Protein AF-A0A537LJE5-F1 (afdb_monomer)

Structure (mmCIF, N/CA/C/O backbone):
data_AF-A0A537LJE5-F1
#
_entry.id   AF-A0A537LJE5-F1
#
loop_
_atom_site.group_PDB
_atom_site.id
_atom_site.type_symbol
_atom_site.label_atom_id
_atom_site.label_alt_id
_atom_site.label_comp_id
_atom_site.label_asym_id
_atom_site.label_entity_id
_atom_site.label_seq_id
_atom_site.pdbx_PDB_ins_code
_atom_site.Cartn_x
_atom_site.Cartn_y
_atom_site.Cartn_z
_atom_site.occupancy
_atom_site.B_iso_or_equiv
_atom_site.auth_seq_id
_atom_site.auth_comp_id
_atom_site.auth_asym_id
_atom_site.auth_atom_id
_atom_site.pdbx_PDB_model_num
ATOM 1 N N . HIS A 1 1 ? 6.932 9.781 -23.782 1.00 48.81 1 HIS A N 1
ATOM 2 C CA . HIS A 1 1 ? 6.571 8.738 -22.807 1.00 48.81 1 HIS A CA 1
ATOM 3 C C . HIS A 1 1 ? 5.570 7.840 -23.489 1.00 48.81 1 HIS A C 1
ATOM 5 O O . HIS A 1 1 ? 4.468 8.296 -23.760 1.00 48.81 1 HIS A O 1
ATOM 11 N N . ASP A 1 2 ? 5.976 6.615 -23.808 1.00 57.94 2 ASP A N 1
ATOM 12 C CA . ASP A 1 2 ? 5.197 5.711 -24.666 1.00 57.94 2 ASP A CA 1
ATOM 13 C C . ASP A 1 2 ? 4.265 4.787 -23.854 1.00 57.94 2 ASP A C 1
ATOM 15 O O . ASP A 1 2 ? 3.631 3.896 -24.404 1.00 57.94 2 ASP A O 1
ATOM 19 N N . GLY A 1 3 ? 4.139 5.025 -22.542 1.00 64.94 3 GLY A N 1
ATOM 20 C CA . GLY A 1 3 ? 3.382 4.171 -21.627 1.00 64.94 3 GLY A CA 1
ATOM 21 C C . GLY A 1 3 ? 4.227 3.029 -21.058 1.00 64.94 3 GLY A C 1
ATOM 22 O O . GLY A 1 3 ? 5.450 3.135 -20.985 1.00 64.94 3 GLY A O 1
ATOM 23 N N . TYR A 1 4 ? 3.556 1.976 -20.591 1.00 68.00 4 TYR A N 1
ATOM 24 C CA . TYR A 1 4 ? 4.187 0.758 -20.078 1.00 68.00 4 TYR A CA 1
ATOM 25 C C . TYR A 1 4 ? 4.588 -0.177 -21.231 1.00 68.00 4 TYR A C 1
ATOM 27 O O . TYR A 1 4 ? 3.837 -0.316 -22.195 1.00 68.00 4 TYR A O 1
ATOM 35 N N . GLY A 1 5 ? 5.733 -0.853 -21.092 1.00 79.00 5 GLY A N 1
ATOM 36 C CA . GLY A 1 5 ? 6.242 -1.831 -22.056 1.00 79.00 5 GLY A CA 1
ATOM 37 C C . GLY A 1 5 ? 7.301 -1.286 -23.022 1.00 79.00 5 GLY A C 1
ATOM 38 O O . GLY A 1 5 ? 7.674 -0.113 -22.991 1.00 79.00 5 GLY A O 1
ATOM 39 N N . LEU A 1 6 ? 7.808 -2.170 -23.886 1.00 84.62 6 LEU A N 1
ATOM 40 C CA . LEU A 1 6 ? 8.765 -1.820 -24.937 1.00 84.62 6 LEU A CA 1
ATOM 41 C C . LEU A 1 6 ? 8.017 -1.199 -26.126 1.00 84.62 6 LEU A C 1
ATOM 43 O O . LEU A 1 6 ? 7.143 -1.843 -26.693 1.00 84.62 6 LEU A O 1
ATOM 47 N N . GLY A 1 7 ? 8.357 0.031 -26.515 1.00 86.69 7 GLY A N 1
ATOM 48 C CA . GLY A 1 7 ? 7.723 0.730 -27.641 1.00 86.69 7 GLY A CA 1
ATOM 49 C C . GLY A 1 7 ? 8.576 0.732 -28.914 1.00 86.69 7 GLY A C 1
ATOM 50 O O . GLY A 1 7 ? 9.789 0.938 -28.846 1.00 86.69 7 GLY A O 1
ATOM 51 N N . SER A 1 8 ? 7.946 0.587 -30.087 1.00 87.75 8 SER A N 1
ATOM 52 C CA . SER A 1 8 ? 8.630 0.601 -31.396 1.00 87.75 8 SER A CA 1
ATOM 53 C C . SER A 1 8 ? 9.444 1.886 -31.621 1.00 87.75 8 SER A C 1
ATOM 55 O O . SER A 1 8 ? 10.561 1.832 -32.128 1.00 87.75 8 SER A O 1
ATOM 57 N N . ARG A 1 9 ? 8.950 3.043 -31.158 1.00 90.06 9 ARG A N 1
ATOM 58 C CA . ARG A 1 9 ? 9.665 4.328 -31.256 1.00 90.06 9 ARG A CA 1
ATOM 59 C C . ARG A 1 9 ? 10.963 4.353 -30.440 1.00 90.06 9 ARG A C 1
ATOM 61 O O . ARG A 1 9 ? 11.972 4.903 -30.888 1.00 90.06 9 ARG A O 1
ATOM 68 N N . ALA A 1 10 ? 10.950 3.765 -29.244 1.00 89.12 10 ALA A N 1
ATOM 69 C CA . ALA A 1 10 ? 12.147 3.647 -28.413 1.00 89.12 10 ALA A CA 1
ATOM 70 C C . ALA A 1 10 ? 13.188 2.746 -29.093 1.00 89.12 10 ALA A C 1
ATOM 72 O O . ALA A 1 10 ? 14.355 3.117 -29.189 1.00 89.12 10 ALA A O 1
ATOM 73 N N . VAL A 1 11 ? 12.741 1.620 -29.658 1.00 93.56 11 VAL A N 1
ATOM 74 C CA . VAL A 1 11 ? 13.582 0.700 -30.437 1.00 93.56 11 VAL A CA 1
ATOM 75 C C . VAL A 1 11 ? 14.236 1.397 -31.633 1.00 93.56 11 VAL A C 1
ATOM 77 O O . VAL A 1 11 ? 15.442 1.273 -31.834 1.00 93.56 11 VAL A O 1
ATOM 80 N N . GLU A 1 12 ? 13.480 2.183 -32.400 1.00 94.12 12 GLU A N 1
ATOM 81 C CA . GLU A 1 12 ? 14.028 2.961 -33.519 1.00 94.12 12 GLU A CA 1
ATOM 82 C C . GLU A 1 12 ? 15.068 3.980 -33.064 1.00 94.12 12 GLU A C 1
ATOM 84 O O . GLU A 1 12 ? 16.102 4.148 -33.711 1.00 94.12 12 GLU A O 1
ATOM 89 N N . THR A 1 13 ? 14.828 4.612 -31.914 1.00 93.88 13 THR A N 1
ATOM 90 C CA . THR A 1 13 ? 15.791 5.531 -31.306 1.00 93.88 13 THR A CA 1
ATOM 91 C C . THR A 1 13 ? 17.079 4.793 -30.947 1.00 93.88 13 THR A C 1
ATOM 93 O O . THR A 1 13 ? 18.154 5.270 -31.294 1.00 93.88 13 THR A O 1
ATOM 96 N N . PHE A 1 14 ? 17.012 3.615 -30.320 1.00 93.88 14 PHE A N 1
ATOM 97 C CA . PHE A 1 14 ? 18.205 2.813 -30.017 1.00 93.88 14 PHE A CA 1
ATOM 98 C C . PHE A 1 14 ? 18.957 2.392 -31.286 1.00 93.88 14 PHE A C 1
ATOM 100 O O . PHE A 1 14 ? 20.186 2.429 -31.315 1.00 93.88 14 PHE A O 1
ATOM 107 N N . GLY A 1 15 ? 18.230 2.074 -32.361 1.00 93.81 15 GLY A N 1
ATOM 108 C CA . GLY A 1 15 ? 18.816 1.710 -33.653 1.00 93.81 15 GLY A CA 1
ATOM 109 C C . GLY A 1 15 ? 19.540 2.873 -34.306 1.00 93.81 15 GLY A C 1
ATOM 110 O O . GLY A 1 15 ? 20.658 2.710 -34.786 1.00 93.81 15 GLY A O 1
ATOM 111 N N . ALA A 1 16 ? 18.961 4.072 -34.234 1.00 94.94 16 ALA A N 1
ATOM 112 C CA . ALA A 1 16 ? 19.608 5.294 -34.700 1.00 94.94 16 ALA A CA 1
ATOM 113 C C . ALA A 1 16 ? 20.907 5.612 -33.934 1.00 94.94 16 ALA A C 1
ATOM 115 O O . ALA A 1 16 ? 21.808 6.228 -34.497 1.00 94.94 16 ALA A O 1
ATOM 116 N N . HIS A 1 17 ? 21.028 5.162 -32.680 1.00 94.94 17 HIS A N 1
ATOM 117 C CA . HIS A 1 17 ? 22.253 5.277 -31.880 1.00 94.94 17 HIS A CA 1
ATOM 118 C C . HIS A 1 17 ? 23.228 4.099 -32.075 1.00 94.94 17 HIS A C 1
ATOM 120 O O . HIS A 1 17 ? 24.249 4.038 -31.394 1.00 94.94 17 HIS A O 1
ATOM 126 N N . GLY A 1 18 ? 22.944 3.169 -32.995 1.00 95.12 18 GLY A N 1
ATOM 127 C CA . GLY A 1 18 ? 23.834 2.054 -33.324 1.00 95.12 18 GLY A CA 1
ATOM 128 C C . GLY A 1 18 ? 23.865 0.934 -32.281 1.00 95.12 18 GLY A C 1
ATOM 129 O O . GLY A 1 18 ? 24.867 0.228 -32.180 1.00 95.12 18 GLY A O 1
ATOM 130 N N . ALA A 1 19 ? 22.803 0.764 -31.485 1.00 96.38 19 ALA A N 1
ATOM 131 C CA . ALA A 1 19 ? 22.717 -0.354 -30.550 1.00 96.38 19 ALA A CA 1
ATOM 132 C C . ALA A 1 19 ? 22.756 -1.700 -31.301 1.00 96.38 19 ALA A C 1
ATOM 134 O O . ALA A 1 19 ? 21.989 -1.905 -32.237 1.00 96.38 19 ALA A O 1
ATOM 135 N N . ALA A 1 20 ? 23.631 -2.616 -30.872 1.00 96.94 20 ALA A N 1
ATOM 136 C CA . ALA A 1 20 ? 23.744 -3.972 -31.429 1.00 96.94 20 ALA A CA 1
ATOM 137 C C . ALA A 1 20 ? 23.004 -5.033 -30.593 1.00 96.94 20 ALA A C 1
ATOM 139 O O . ALA A 1 20 ? 22.652 -6.094 -31.099 1.00 96.94 20 ALA A O 1
ATOM 140 N N . LEU A 1 21 ? 22.753 -4.745 -29.313 1.00 96.69 21 LEU A N 1
ATOM 141 C CA . LEU A 1 21 ? 22.074 -5.630 -28.370 1.00 96.69 21 LEU A CA 1
ATOM 142 C C . LEU A 1 21 ? 21.059 -4.823 -27.558 1.00 96.69 21 LEU A C 1
ATOM 144 O O . LEU A 1 21 ? 21.406 -3.803 -26.961 1.00 96.69 21 LEU A O 1
ATOM 148 N N . LEU A 1 22 ? 19.827 -5.316 -27.501 1.00 96.12 22 LEU A N 1
ATOM 149 C CA . LEU A 1 22 ? 18.748 -4.801 -26.671 1.00 96.12 22 LEU A CA 1
ATOM 150 C C . LEU A 1 22 ? 18.429 -5.815 -25.569 1.00 96.12 22 LEU A C 1
ATOM 152 O O . LEU A 1 22 ? 18.010 -6.935 -25.856 1.00 96.12 22 LEU A O 1
ATOM 156 N N . ILE A 1 23 ? 18.587 -5.407 -24.309 1.00 95.75 23 ILE A N 1
ATOM 157 C CA . ILE A 1 23 ? 18.132 -6.180 -23.149 1.00 95.75 23 ILE A CA 1
ATOM 158 C C . ILE A 1 23 ? 16.904 -5.477 -22.573 1.00 95.75 23 ILE A C 1
ATOM 160 O O . ILE A 1 23 ? 17.017 -4.382 -22.024 1.00 95.75 23 ILE A O 1
ATOM 164 N N . ALA A 1 24 ? 15.736 -6.097 -22.712 1.00 94.25 24 ALA A N 1
ATOM 165 C CA . ALA A 1 24 ? 14.505 -5.649 -22.075 1.00 94.25 24 ALA A CA 1
ATOM 166 C C . ALA A 1 24 ? 14.355 -6.357 -20.723 1.00 94.25 24 ALA A C 1
ATOM 168 O O . ALA A 1 24 ? 14.452 -7.581 -20.654 1.00 94.25 24 ALA A O 1
ATOM 169 N N . ALA A 1 25 ? 14.146 -5.592 -19.654 1.00 93.56 25 ALA A N 1
ATOM 170 C CA . ALA A 1 25 ? 13.916 -6.111 -18.311 1.00 93.56 25 ALA A CA 1
ATOM 171 C C . ALA A 1 25 ? 12.562 -5.620 -17.797 1.00 93.56 25 ALA A C 1
ATOM 173 O O . ALA A 1 25 ? 12.203 -4.467 -18.040 1.00 93.56 25 ALA A O 1
ATOM 174 N N . ASP A 1 26 ? 11.828 -6.499 -17.114 1.00 92.00 26 ASP A N 1
ATOM 175 C CA . ASP A 1 26 ? 10.480 -6.236 -16.579 1.00 92.00 26 ASP A CA 1
ATOM 176 C C . ASP A 1 26 ? 9.433 -5.853 -17.642 1.00 92.00 26 ASP A C 1
ATOM 178 O O . ASP A 1 26 ? 8.378 -5.278 -17.371 1.00 92.00 26 ASP A O 1
ATOM 182 N N . CYS A 1 27 ? 9.769 -6.126 -18.899 1.00 89.44 27 CYS A N 1
ATOM 183 C CA . CYS A 1 27 ? 8.933 -5.888 -20.053 1.00 89.44 27 CYS A CA 1
ATOM 184 C C . CYS A 1 27 ? 9.441 -6.704 -21.242 1.00 89.44 27 CYS A C 1
ATOM 186 O O . CYS A 1 27 ? 10.583 -7.169 -21.277 1.00 89.44 27 CYS A O 1
ATOM 188 N N . GLY A 1 28 ? 8.601 -6.795 -22.268 1.00 88.81 28 GLY A N 1
ATOM 189 C CA . GLY A 1 28 ? 8.977 -7.337 -23.565 1.00 88.81 28 GLY A CA 1
ATOM 190 C C . GLY A 1 28 ? 8.336 -8.678 -23.890 1.00 88.81 28 GLY A C 1
ATOM 191 O O . GLY A 1 28 ? 8.217 -8.973 -25.076 1.00 88.81 28 GLY A O 1
ATOM 192 N N . ILE A 1 29 ? 7.844 -9.454 -22.912 1.00 88.31 29 ILE A N 1
ATOM 193 C CA . ILE A 1 29 ? 7.277 -10.791 -23.187 1.00 88.31 29 ILE A CA 1
ATOM 194 C C . ILE A 1 29 ? 6.046 -10.755 -24.106 1.00 88.31 29 ILE A C 1
ATOM 196 O O . ILE A 1 29 ? 5.765 -11.721 -24.810 1.00 88.31 29 ILE A O 1
ATOM 200 N N . THR A 1 30 ? 5.346 -9.621 -24.150 1.00 86.62 30 THR A N 1
ATOM 201 C CA . THR A 1 30 ? 4.199 -9.355 -25.034 1.00 86.62 30 THR A CA 1
ATOM 202 C C . THR A 1 30 ? 4.542 -8.460 -26.234 1.00 86.62 30 THR A C 1
ATOM 204 O O . THR A 1 30 ? 3.685 -8.192 -27.072 1.00 86.62 30 THR A O 1
ATOM 207 N N . ALA A 1 31 ? 5.786 -7.987 -26.359 1.00 89.44 31 ALA A N 1
ATOM 208 C CA . ALA A 1 31 ? 6.176 -6.934 -27.298 1.00 89.44 31 ALA A CA 1
ATOM 209 C C . ALA A 1 31 ? 6.591 -7.476 -28.680 1.00 89.44 31 ALA A C 1
ATOM 211 O O . ALA A 1 31 ? 7.705 -7.229 -29.142 1.00 89.44 31 ALA A O 1
ATOM 212 N N . GLN A 1 32 ? 5.704 -8.211 -29.359 1.00 91.12 32 GLN A N 1
ATOM 213 C CA . GLN A 1 32 ? 6.014 -8.846 -30.651 1.00 91.12 32 GLN A CA 1
ATOM 214 C C . GLN A 1 32 ? 6.505 -7.847 -31.715 1.00 91.12 32 GLN A C 1
ATOM 216 O O . GLN A 1 32 ? 7.580 -8.033 -32.287 1.00 91.12 32 GLN A O 1
ATOM 221 N N . GLU A 1 33 ? 5.744 -6.777 -31.962 1.00 92.00 33 GLU A N 1
ATOM 222 C CA . GLU A 1 33 ? 6.069 -5.775 -32.987 1.00 92.00 33 GLU A CA 1
ATOM 223 C C . GLU A 1 33 ? 7.370 -5.002 -32.665 1.00 92.00 33 GLU A C 1
ATOM 225 O O . GLU A 1 33 ? 8.266 -4.989 -33.517 1.00 92.00 33 GLU A O 1
ATOM 230 N N . PRO A 1 34 ? 7.566 -4.441 -31.453 1.00 93.94 34 PRO A N 1
ATOM 231 C CA . PRO A 1 34 ? 8.829 -3.798 -31.082 1.00 93.94 34 PRO A CA 1
ATOM 232 C C . PRO A 1 34 ? 10.054 -4.714 -31.215 1.00 93.94 34 PRO A C 1
ATOM 234 O O . PRO A 1 34 ? 11.100 -4.282 -31.699 1.00 93.94 34 PRO A O 1
ATOM 237 N N . VAL A 1 35 ? 9.937 -5.989 -30.829 1.00 95.44 35 VAL A N 1
ATOM 238 C CA . VAL A 1 35 ? 11.026 -6.973 -30.952 1.00 95.44 35 VAL A CA 1
ATOM 239 C C . VAL A 1 35 ? 11.332 -7.274 -32.420 1.00 95.44 35 VAL A C 1
ATOM 241 O O . VAL A 1 35 ? 12.499 -7.293 -32.813 1.00 95.44 35 VAL A O 1
ATOM 244 N N . ALA A 1 36 ? 10.307 -7.460 -33.256 1.00 95.06 36 ALA A N 1
ATOM 245 C CA . ALA A 1 36 ? 10.489 -7.639 -34.695 1.00 95.06 36 ALA A CA 1
ATOM 246 C C . ALA A 1 36 ? 11.183 -6.422 -35.330 1.00 95.06 36 ALA A C 1
ATOM 248 O O . ALA A 1 36 ? 12.098 -6.582 -36.143 1.00 95.06 36 ALA A O 1
ATOM 249 N N . ARG A 1 37 ? 10.812 -5.207 -34.905 1.00 95.69 37 ARG A N 1
ATOM 250 C CA . ARG A 1 37 ? 11.452 -3.968 -35.353 1.00 95.69 37 ARG A CA 1
ATOM 251 C C . ARG A 1 37 ? 12.924 -3.902 -34.951 1.00 95.69 37 ARG A C 1
ATOM 253 O O . ARG A 1 37 ? 13.748 -3.559 -35.794 1.00 95.69 37 ARG A O 1
ATOM 260 N N . ALA A 1 38 ? 13.264 -4.270 -33.716 1.00 96.12 38 ALA A N 1
ATOM 261 C CA . ALA A 1 38 ? 14.647 -4.288 -33.233 1.00 96.12 38 ALA A CA 1
ATOM 262 C C . ALA A 1 38 ? 15.522 -5.220 -34.084 1.00 96.12 38 ALA A C 1
ATOM 264 O O . ALA A 1 38 ? 16.589 -4.827 -34.554 1.00 96.12 38 ALA A O 1
ATOM 265 N N . ARG A 1 39 ? 15.020 -6.424 -34.379 1.00 95.00 39 ARG A N 1
ATOM 266 C CA . ARG A 1 39 ? 15.715 -7.387 -35.245 1.00 95.00 39 ARG A CA 1
ATOM 267 C C . ARG A 1 39 ? 15.878 -6.888 -36.674 1.00 95.00 39 ARG A C 1
ATOM 269 O O . ARG A 1 39 ? 16.937 -7.073 -37.263 1.00 95.00 39 ARG A O 1
ATOM 276 N N . ALA A 1 40 ? 14.856 -6.236 -37.229 1.00 95.38 40 ALA A N 1
ATOM 277 C CA . ALA A 1 40 ? 14.936 -5.631 -38.558 1.00 95.38 40 ALA A CA 1
ATOM 278 C C . ALA A 1 40 ? 15.983 -4.504 -38.630 1.00 95.38 40 ALA A C 1
ATOM 280 O O . ALA A 1 40 ? 16.532 -4.246 -39.698 1.00 95.38 40 ALA A O 1
ATOM 281 N N . LEU A 1 41 ? 16.278 -3.855 -37.499 1.00 96.19 41 LEU A N 1
ATOM 282 C CA . LEU A 1 41 ? 17.353 -2.870 -37.354 1.00 96.19 41 LEU A CA 1
ATOM 283 C C . LEU A 1 41 ? 18.725 -3.506 -37.056 1.00 96.19 41 LEU A C 1
ATOM 285 O O . LEU A 1 41 ? 19.690 -2.779 -36.844 1.00 96.19 41 LEU A O 1
ATOM 289 N N . GLY A 1 42 ? 18.829 -4.839 -37.059 1.00 95.69 42 GLY A N 1
ATOM 290 C CA . GLY A 1 42 ? 20.081 -5.566 -36.844 1.00 95.69 42 GLY A CA 1
ATOM 291 C C . GLY A 1 42 ? 20.455 -5.792 -35.378 1.00 95.69 42 GLY A C 1
ATOM 292 O O . GLY A 1 42 ? 21.603 -6.133 -35.110 1.00 95.69 42 GLY A O 1
ATOM 293 N N . MET A 1 43 ? 19.523 -5.611 -34.437 1.00 97.38 43 MET A N 1
ATOM 294 C CA . MET A 1 43 ? 19.775 -5.856 -33.013 1.00 97.38 43 MET A CA 1
ATOM 295 C C . MET A 1 43 ? 19.515 -7.308 -32.622 1.00 97.38 43 MET A C 1
ATOM 297 O O . MET A 1 43 ? 18.476 -7.879 -32.972 1.00 97.38 43 MET A O 1
ATOM 301 N N . ASP A 1 44 ? 20.384 -7.846 -31.772 1.00 97.12 44 ASP A N 1
ATOM 302 C CA . ASP A 1 44 ? 20.041 -8.988 -30.931 1.00 97.12 44 ASP A CA 1
ATOM 303 C C . ASP A 1 44 ? 19.120 -8.542 -29.792 1.00 97.12 44 ASP A C 1
ATOM 305 O O . ASP A 1 44 ? 19.270 -7.448 -29.245 1.00 97.12 44 ASP A O 1
ATOM 309 N N . VAL A 1 45 ? 18.155 -9.386 -29.419 1.00 96.88 45 VAL A N 1
ATOM 310 C CA . VAL A 1 45 ? 17.167 -9.058 -28.382 1.00 96.88 45 VAL A CA 1
ATOM 311 C C . VAL A 1 45 ? 17.142 -10.138 -27.308 1.00 96.88 45 VAL A C 1
ATOM 313 O O . VAL A 1 45 ? 16.909 -11.314 -27.604 1.00 96.88 45 VAL A O 1
ATOM 316 N N . VAL A 1 46 ? 17.343 -9.714 -26.060 1.00 96.06 46 VAL A N 1
ATOM 317 C CA . VAL A 1 46 ? 17.215 -10.528 -24.846 1.00 96.06 46 VAL A CA 1
ATOM 318 C C . VAL A 1 46 ? 16.098 -9.953 -23.980 1.00 96.06 46 VAL A C 1
ATOM 320 O O . VAL A 1 46 ? 16.034 -8.745 -23.767 1.00 96.06 46 VAL A O 1
ATOM 323 N N . ILE A 1 47 ? 15.225 -10.815 -23.467 1.00 94.94 47 ILE A N 1
ATOM 324 C CA . ILE A 1 47 ? 14.083 -10.442 -22.628 1.00 94.94 47 ILE A CA 1
ATOM 325 C C . ILE A 1 47 ? 14.219 -11.134 -21.271 1.00 94.94 47 ILE A C 1
ATOM 327 O O . ILE A 1 47 ? 14.322 -12.360 -21.206 1.00 94.94 47 ILE A O 1
ATOM 331 N N . LEU A 1 48 ? 14.215 -10.338 -20.201 1.00 94.50 48 LEU A N 1
ATOM 332 C CA . LEU A 1 48 ? 14.184 -10.756 -18.801 1.00 94.50 48 LEU A CA 1
ATOM 333 C C . LEU A 1 48 ? 12.839 -10.327 -18.207 1.00 94.50 48 LEU A C 1
ATOM 335 O O . LEU A 1 48 ? 12.699 -9.212 -17.702 1.00 94.50 48 LEU A O 1
ATOM 339 N N . ASP A 1 49 ? 11.838 -11.192 -18.310 1.00 91.19 49 ASP A N 1
ATOM 340 C CA . ASP A 1 49 ? 10.466 -10.843 -17.960 1.00 91.19 49 ASP A CA 1
ATOM 341 C C . ASP A 1 49 ? 9.773 -12.007 -17.237 1.00 91.19 49 ASP A C 1
ATOM 343 O O . ASP A 1 49 ? 9.958 -13.174 -17.579 1.00 91.19 49 ASP A O 1
ATOM 347 N N . HIS A 1 50 ? 8.998 -11.673 -16.210 1.00 88.94 50 HIS A N 1
ATOM 348 C CA . HIS A 1 50 ? 8.314 -12.610 -15.318 1.00 88.94 50 HIS A CA 1
ATOM 349 C C . HIS A 1 50 ? 6.784 -12.532 -15.429 1.00 88.94 50 HIS A C 1
ATOM 351 O O . HIS A 1 50 ? 6.070 -13.241 -14.706 1.00 88.94 50 HIS A O 1
ATOM 357 N N . HIS A 1 51 ? 6.268 -11.684 -16.322 1.00 86.00 51 HIS A N 1
ATOM 358 C CA . HIS A 1 51 ? 4.847 -11.614 -16.640 1.00 86.00 51 HIS A CA 1
ATOM 359 C C . HIS A 1 51 ? 4.370 -12.879 -17.369 1.00 86.00 51 HIS A C 1
ATOM 361 O O . HIS A 1 51 ? 5.157 -13.707 -17.831 1.00 86.00 51 HIS A O 1
ATOM 367 N N . GLN A 1 52 ? 3.050 -13.049 -17.461 1.00 81.06 52 GLN A N 1
ATOM 368 C CA . GLN A 1 52 ? 2.471 -14.175 -18.188 1.00 81.06 52 GLN A CA 1
ATOM 369 C C . GLN A 1 52 ? 2.836 -14.086 -19.676 1.00 81.06 52 GLN A C 1
ATOM 371 O O . GLN A 1 52 ? 2.486 -13.114 -20.348 1.00 81.06 52 GLN A O 1
ATOM 376 N N . ALA A 1 53 ? 3.516 -15.110 -20.190 1.00 80.81 53 ALA A N 1
ATOM 377 C CA . ALA A 1 53 ? 3.849 -15.183 -21.604 1.00 80.81 53 ALA A CA 1
ATOM 378 C C . ALA A 1 53 ? 2.597 -15.502 -22.447 1.00 80.81 53 ALA A C 1
ATOM 380 O O . ALA A 1 53 ? 1.824 -16.385 -22.057 1.00 80.81 53 ALA A O 1
ATOM 381 N N . PRO A 1 54 ? 2.396 -14.827 -23.596 1.00 80.31 54 PRO A N 1
ATOM 382 C CA . PRO A 1 54 ? 1.411 -15.250 -24.589 1.00 80.31 54 PRO A CA 1
ATOM 383 C C . PRO A 1 54 ? 1.820 -16.590 -25.225 1.00 80.31 54 PRO A C 1
ATOM 385 O O . PRO A 1 54 ? 2.986 -16.989 -25.143 1.00 80.31 54 PRO A O 1
ATOM 388 N N . GLU A 1 55 ? 0.869 -17.266 -25.880 1.00 80.56 55 GLU A N 1
ATOM 389 C CA . GLU A 1 55 ? 1.153 -18.474 -26.676 1.00 80.56 55 GLU A CA 1
ATOM 390 C C . GLU A 1 55 ? 2.204 -18.169 -27.754 1.00 80.56 55 GLU A C 1
ATOM 392 O O . GLU A 1 55 ? 3.258 -18.806 -27.808 1.00 80.56 55 GLU A O 1
ATOM 397 N N . ASP A 1 56 ? 1.968 -17.106 -28.527 1.00 85.81 56 ASP A N 1
ATOM 398 C CA . ASP A 1 56 ? 2.904 -16.603 -29.527 1.00 85.81 56 ASP A CA 1
ATOM 399 C C . ASP A 1 56 ? 3.910 -15.636 -28.897 1.00 85.81 56 ASP A C 1
ATOM 401 O O . ASP A 1 56 ? 3.637 -14.452 -28.665 1.00 85.81 56 ASP A O 1
ATOM 405 N N . ARG A 1 57 ? 5.111 -16.141 -28.618 1.00 87.44 57 ARG A N 1
ATOM 406 C CA . ARG A 1 57 ? 6.189 -15.359 -28.000 1.00 87.44 57 ARG A CA 1
ATOM 407 C C . ARG A 1 57 ? 6.967 -14.537 -29.038 1.00 87.44 57 ARG A C 1
ATOM 409 O O . ARG A 1 57 ? 7.164 -14.998 -30.163 1.00 87.44 57 ARG A O 1
ATOM 416 N N . PRO A 1 58 ? 7.484 -13.348 -28.672 1.00 90.88 58 PRO A N 1
ATOM 417 C CA . PRO A 1 58 ? 8.373 -12.581 -29.538 1.00 90.88 58 PRO A CA 1
ATOM 418 C C . PRO A 1 58 ? 9.619 -13.380 -29.934 1.00 90.88 58 PRO A C 1
ATOM 420 O O . PRO A 1 58 ? 10.146 -14.163 -29.144 1.00 90.88 58 PRO A O 1
ATOM 423 N N . ALA A 1 59 ? 10.136 -13.131 -31.138 1.00 91.62 59 ALA A N 1
ATOM 424 C CA . ALA A 1 59 ? 11.326 -13.795 -31.672 1.00 91.62 59 ALA A CA 1
ATOM 425 C C . ALA A 1 59 ? 12.631 -13.305 -31.004 1.00 91.62 59 ALA A C 1
ATOM 427 O O . ALA A 1 59 ? 13.509 -12.749 -31.659 1.00 91.62 59 ALA A O 1
ATOM 428 N N . ALA A 1 60 ? 12.776 -13.489 -29.696 1.00 93.62 60 ALA A N 1
ATOM 429 C CA . ALA A 1 60 ? 13.918 -13.055 -28.894 1.00 93.62 60 ALA A CA 1
ATOM 430 C C . ALA A 1 60 ? 14.480 -14.205 -28.046 1.00 93.62 60 ALA A C 1
ATOM 432 O O . ALA A 1 60 ? 13.848 -15.249 -27.883 1.00 93.62 60 ALA A O 1
ATOM 433 N N . ILE A 1 61 ? 15.669 -14.001 -27.474 1.00 93.56 61 ILE A N 1
ATOM 434 C CA . ILE A 1 61 ? 16.161 -14.860 -26.395 1.00 93.56 61 ILE A CA 1
ATOM 435 C C . ILE A 1 61 ? 15.394 -14.468 -25.134 1.00 93.56 61 ILE A C 1
ATOM 437 O O . ILE A 1 61 ? 15.549 -13.359 -24.633 1.00 93.56 61 ILE A O 1
ATOM 441 N N . ILE A 1 62 ? 14.559 -15.368 -24.624 1.00 91.19 62 ILE A N 1
ATOM 442 C CA . ILE A 1 62 ? 13.702 -15.092 -23.471 1.00 91.19 62 ILE A CA 1
ATOM 443 C C . ILE A 1 62 ? 14.193 -15.908 -22.278 1.00 91.19 62 ILE A C 1
ATOM 445 O O . ILE A 1 62 ? 14.244 -17.139 -22.333 1.00 91.19 62 ILE A O 1
ATOM 449 N N . VAL A 1 63 ? 14.512 -15.217 -21.188 1.00 90.12 63 VAL A N 1
ATOM 450 C CA . VAL A 1 63 ? 14.650 -15.822 -19.865 1.00 90.12 63 VAL A CA 1
ATOM 451 C C . VAL A 1 63 ? 13.273 -15.748 -19.218 1.00 90.12 63 VAL A C 1
ATOM 453 O O . VAL A 1 63 ? 12.831 -14.668 -18.852 1.00 90.12 63 VAL A O 1
ATOM 456 N N . ASP A 1 64 ? 12.583 -16.883 -19.136 1.00 84.81 64 ASP A N 1
ATOM 457 C CA . ASP A 1 64 ? 11.219 -16.992 -18.607 1.00 84.81 64 ASP A CA 1
ATOM 458 C C . ASP A 1 64 ? 11.239 -17.855 -17.333 1.00 84.81 64 ASP A C 1
ATOM 460 O O . ASP A 1 64 ? 11.519 -19.057 -17.425 1.00 84.81 64 ASP A O 1
ATOM 464 N N . PRO A 1 65 ? 10.961 -17.284 -16.144 1.00 84.12 65 PRO A N 1
ATOM 465 C CA . PRO A 1 65 ? 10.981 -18.029 -14.889 1.00 84.12 65 PRO A CA 1
ATOM 466 C C . PRO A 1 65 ? 9.779 -18.980 -14.742 1.00 84.12 65 PRO A C 1
ATOM 468 O O . PRO A 1 65 ? 9.790 -19.835 -13.858 1.00 84.12 65 PRO A O 1
ATOM 471 N N . ARG A 1 66 ? 8.755 -18.858 -15.602 1.00 80.38 66 ARG A N 1
ATOM 472 C CA . ARG A 1 66 ? 7.518 -19.659 -15.592 1.00 80.38 66 ARG A CA 1
ATOM 473 C C . ARG A 1 66 ? 7.542 -20.833 -16.573 1.00 80.38 66 ARG A C 1
ATOM 475 O O . ARG A 1 66 ? 6.506 -21.451 -16.812 1.00 80.38 66 ARG A O 1
ATOM 482 N N . ARG A 1 67 ? 8.690 -21.127 -17.187 1.00 73.75 67 ARG A N 1
ATOM 483 C CA . ARG A 1 67 ? 8.816 -22.236 -18.139 1.00 73.75 67 ARG A CA 1
ATOM 484 C C . ARG A 1 67 ? 8.513 -23.575 -17.454 1.00 73.75 67 ARG A C 1
ATOM 486 O O . ARG A 1 67 ? 9.030 -23.847 -16.378 1.00 73.75 67 ARG A O 1
ATOM 493 N N . GLU A 1 68 ? 7.712 -24.420 -18.107 1.00 62.41 68 GLU A N 1
ATOM 494 C CA . GLU A 1 68 ? 7.321 -25.739 -17.591 1.00 62.41 68 GLU A CA 1
ATOM 495 C C . GLU A 1 68 ? 8.521 -26.549 -17.067 1.00 62.41 68 GLU A C 1
ATOM 497 O O . GLU A 1 68 ? 9.572 -26.623 -17.711 1.00 62.41 68 GLU A O 1
ATOM 502 N N . GLY A 1 69 ? 8.347 -27.164 -15.893 1.00 64.62 69 GLY A N 1
ATOM 503 C CA . GLY A 1 69 ? 9.381 -27.940 -15.202 1.00 64.62 69 GLY A CA 1
ATOM 504 C C . GLY A 1 69 ? 10.146 -27.180 -14.113 1.00 64.62 69 GLY A C 1
ATOM 505 O O . GLY A 1 69 ? 10.944 -27.797 -13.408 1.00 64.62 69 GLY A O 1
ATOM 506 N N . THR A 1 70 ? 9.901 -25.878 -13.922 1.00 65.56 70 THR A N 1
ATOM 507 C CA . THR A 1 70 ? 10.395 -25.139 -12.750 1.00 65.56 70 THR A CA 1
ATOM 508 C C . THR A 1 70 ? 9.436 -25.320 -11.568 1.00 65.56 70 THR A C 1
ATOM 510 O O . THR A 1 70 ? 8.248 -25.026 -11.655 1.00 65.56 70 THR A O 1
ATOM 513 N N . ALA A 1 71 ? 9.940 -25.860 -10.454 1.00 62.47 71 ALA A N 1
ATOM 514 C CA . ALA A 1 71 ? 9.142 -26.096 -9.243 1.00 62.47 71 ALA A CA 1
ATOM 515 C C . ALA A 1 71 ? 9.096 -24.884 -8.292 1.00 62.47 71 ALA A C 1
ATOM 517 O O . ALA A 1 71 ? 8.328 -24.896 -7.335 1.00 62.47 71 ALA A O 1
ATOM 518 N N . SER A 1 72 ? 9.935 -23.869 -8.522 1.00 77.75 72 SER A N 1
ATOM 519 C CA . SER A 1 72 ? 10.078 -22.709 -7.642 1.00 77.75 72 SER A CA 1
ATOM 520 C C . SER A 1 72 ? 9.153 -21.560 -8.029 1.00 77.75 72 SER A C 1
ATOM 522 O O . SER A 1 72 ? 8.787 -21.385 -9.194 1.00 77.75 72 SER A O 1
ATOM 524 N N . VAL A 1 73 ? 8.819 -20.726 -7.042 1.00 86.19 73 VAL A N 1
ATOM 525 C CA . VAL A 1 73 ? 8.134 -19.455 -7.302 1.00 86.19 73 VAL A CA 1
ATOM 526 C C . VAL A 1 73 ? 8.963 -18.590 -8.271 1.00 86.19 73 VAL A C 1
ATOM 528 O O . VAL A 1 73 ? 10.160 -18.398 -8.035 1.00 86.19 73 VAL A O 1
ATOM 531 N N . PRO A 1 74 ? 8.348 -18.022 -9.330 1.00 89.62 74 PRO A N 1
ATOM 532 C CA . PRO A 1 74 ? 9.042 -17.150 -10.270 1.00 89.62 74 PRO A CA 1
ATOM 533 C C . PRO A 1 74 ? 9.715 -15.946 -9.598 1.00 89.62 74 PRO A C 1
ATOM 535 O O . PRO A 1 74 ? 9.126 -15.273 -8.747 1.00 89.62 74 PRO A O 1
ATOM 538 N N . LEU A 1 75 ? 10.943 -15.648 -10.022 1.00 92.75 75 LEU A N 1
ATOM 539 C CA . LEU A 1 75 ? 11.657 -14.429 -9.635 1.00 92.75 75 LEU A CA 1
ATOM 540 C C . LEU A 1 75 ? 11.011 -13.196 -10.285 1.00 92.75 75 LEU A C 1
ATOM 542 O O . LEU A 1 75 ? 10.509 -13.289 -11.405 1.00 92.75 75 LEU A O 1
ATOM 546 N N . CYS A 1 76 ? 11.086 -12.033 -9.630 1.00 93.12 76 CYS A N 1
ATOM 547 C CA . CYS A 1 76 ? 10.820 -10.755 -10.304 1.00 93.12 76 CYS A CA 1
ATOM 548 C C . CYS A 1 76 ? 11.952 -10.406 -11.283 1.00 93.12 76 CYS A C 1
ATOM 550 O O . CYS A 1 76 ? 13.054 -10.961 -11.201 1.00 93.12 76 CYS A O 1
ATOM 552 N N . ALA A 1 77 ? 11.735 -9.424 -12.159 1.00 93.94 77 ALA A N 1
ATOM 553 C CA . ALA A 1 77 ? 12.737 -9.011 -13.142 1.00 93.94 77 ALA A CA 1
ATOM 554 C C . ALA A 1 77 ? 14.082 -8.582 -12.520 1.00 93.94 77 ALA A C 1
ATOM 556 O O . ALA A 1 77 ? 15.141 -8.910 -13.056 1.00 93.94 77 ALA A O 1
ATOM 557 N N . ALA A 1 78 ? 14.078 -7.917 -11.359 1.00 95.88 78 ALA A N 1
ATOM 558 C CA . ALA A 1 78 ? 15.312 -7.553 -10.654 1.00 95.88 78 ALA A CA 1
ATOM 559 C C . ALA A 1 78 ? 16.068 -8.790 -10.127 1.00 95.88 78 ALA A C 1
ATOM 561 O O . ALA A 1 78 ? 17.294 -8.870 -10.234 1.00 95.88 78 ALA A O 1
ATOM 562 N N . GLY A 1 79 ? 15.341 -9.787 -9.612 1.00 95.62 79 GLY A N 1
ATOM 563 C CA . GLY A 1 79 ? 15.909 -11.079 -9.227 1.00 95.62 79 GLY A CA 1
ATOM 564 C C . GLY A 1 79 ? 16.457 -11.848 -10.430 1.00 95.62 79 GLY A C 1
ATOM 565 O O . GLY A 1 79 ? 17.562 -12.385 -10.374 1.00 95.62 79 GLY A O 1
ATOM 566 N N . MET A 1 80 ? 15.744 -11.832 -11.556 1.00 94.69 80 MET A N 1
ATOM 567 C CA . MET A 1 80 ? 16.213 -12.422 -12.812 1.00 94.69 80 MET A CA 1
ATOM 568 C C . MET A 1 80 ? 17.473 -11.732 -13.336 1.00 94.69 80 MET A C 1
ATOM 570 O O . MET A 1 80 ? 18.404 -12.417 -13.749 1.00 94.69 80 MET A O 1
ATOM 574 N N . ALA A 1 81 ? 17.543 -10.400 -13.277 1.00 95.06 81 ALA A N 1
ATOM 575 C CA . ALA A 1 81 ? 18.727 -9.638 -13.664 1.00 95.06 81 ALA A CA 1
ATOM 576 C C . ALA A 1 81 ? 19.943 -10.007 -12.801 1.00 95.06 81 ALA A C 1
ATOM 578 O O . ALA A 1 81 ? 21.034 -10.222 -13.330 1.00 95.06 81 ALA A O 1
ATOM 579 N N . PHE A 1 82 ? 19.758 -10.175 -11.487 1.00 95.75 82 PHE A N 1
ATOM 580 C CA . PHE A 1 82 ? 20.811 -10.672 -10.599 1.00 95.75 82 PHE A CA 1
ATOM 581 C C . PHE A 1 82 ? 21.296 -12.071 -11.005 1.00 95.75 82 PHE A C 1
ATOM 583 O O . PHE A 1 82 ? 22.502 -12.307 -11.120 1.00 95.75 82 PHE A O 1
ATOM 590 N N . MET A 1 83 ? 20.369 -12.991 -11.276 1.00 93.62 83 MET A N 1
ATOM 591 C CA . MET A 1 83 ? 20.702 -14.351 -11.712 1.00 93.62 83 MET A CA 1
ATOM 592 C C . MET A 1 83 ? 21.395 -14.366 -13.076 1.00 93.62 83 MET A C 1
ATOM 594 O O . MET A 1 83 ? 22.350 -15.118 -13.267 1.00 93.62 83 MET A O 1
ATOM 598 N N . PHE A 1 84 ? 20.971 -13.496 -13.994 1.00 93.50 84 PHE A N 1
ATOM 599 C CA . PHE A 1 84 ? 21.595 -13.304 -15.299 1.00 93.50 84 PHE A CA 1
ATOM 600 C C . PHE A 1 84 ? 23.043 -12.825 -15.158 1.00 93.50 84 PHE A C 1
ATOM 602 O O . PHE A 1 84 ? 23.945 -13.427 -15.738 1.00 93.50 84 PHE A O 1
ATOM 609 N N . VAL A 1 85 ? 23.297 -11.807 -14.327 1.00 94.50 85 VAL A N 1
ATOM 610 C CA . VAL A 1 85 ? 24.660 -11.332 -14.037 1.00 94.50 85 VAL A CA 1
ATOM 611 C C . VAL A 1 85 ? 25.501 -12.440 -13.405 1.00 94.50 85 VAL A C 1
ATOM 613 O O . VAL A 1 85 ? 26.652 -12.631 -13.797 1.00 94.50 85 VAL A O 1
ATOM 616 N N . ARG A 1 86 ? 24.940 -13.207 -12.465 1.00 93.81 86 ARG A N 1
ATOM 617 C CA . ARG A 1 86 ? 25.638 -14.336 -11.835 1.00 93.81 86 ARG A CA 1
ATOM 618 C C . ARG A 1 86 ? 26.054 -15.390 -12.866 1.00 93.81 86 ARG A C 1
ATOM 620 O O . ARG A 1 86 ? 27.224 -15.762 -12.901 1.00 93.81 86 ARG A O 1
ATOM 627 N N . ALA A 1 87 ? 25.129 -15.811 -13.727 1.00 94.00 87 ALA A N 1
ATOM 628 C CA . ALA A 1 87 ? 25.386 -16.791 -14.782 1.00 94.00 87 ALA A CA 1
ATOM 629 C C . ALA A 1 87 ? 26.394 -16.275 -15.822 1.00 94.00 87 ALA A C 1
ATOM 631 O O . ALA A 1 87 ? 27.280 -17.010 -16.253 1.00 94.00 87 ALA A O 1
ATOM 632 N N . LEU A 1 88 ? 26.305 -14.995 -16.197 1.00 93.94 88 LEU A N 1
ATOM 633 C CA . LEU A 1 88 ? 27.249 -14.367 -17.118 1.00 93.94 88 LEU A CA 1
ATOM 634 C C . LEU A 1 88 ? 28.670 -14.364 -16.543 1.00 93.94 88 LEU A C 1
ATOM 636 O O . LEU A 1 88 ? 29.617 -14.724 -17.239 1.00 93.94 88 LEU A O 1
ATOM 640 N N . ARG A 1 89 ? 28.827 -14.002 -15.266 1.00 94.69 89 ARG A N 1
ATOM 641 C CA . ARG A 1 89 ? 30.132 -14.006 -14.590 1.00 94.69 89 ARG A CA 1
ATOM 642 C C . ARG A 1 89 ? 30.737 -15.401 -14.525 1.00 94.69 89 ARG A C 1
ATOM 644 O O . ARG A 1 89 ? 31.921 -15.546 -14.811 1.00 94.69 89 ARG A O 1
ATOM 651 N N . GLU A 1 90 ? 29.931 -16.410 -14.206 1.00 94.81 90 GLU A N 1
ATOM 652 C CA . GLU A 1 90 ? 30.357 -17.812 -14.219 1.00 94.81 90 GLU A CA 1
ATOM 653 C C . GLU A 1 90 ? 30.818 -18.235 -15.619 1.00 94.81 90 GLU A C 1
ATOM 655 O O . GLU A 1 90 ? 31.917 -18.761 -15.786 1.00 94.81 90 GLU A O 1
ATOM 660 N N . ARG A 1 91 ? 30.029 -17.914 -16.652 1.00 96.19 91 ARG A N 1
ATOM 661 C CA . ARG A 1 91 ? 30.343 -18.247 -18.048 1.00 96.19 91 ARG A CA 1
ATOM 662 C C . ARG A 1 91 ? 31.615 -17.574 -18.561 1.00 96.19 91 ARG A C 1
ATOM 664 O O . ARG A 1 91 ? 32.299 -18.149 -19.409 1.00 96.19 91 ARG A O 1
ATOM 671 N N . LEU A 1 92 ? 31.904 -16.373 -18.064 1.00 96.75 92 LEU A N 1
ATOM 672 C CA . LEU A 1 92 ? 33.108 -15.595 -18.357 1.00 96.75 92 LEU A CA 1
ATOM 673 C C . LEU A 1 92 ? 34.271 -15.898 -17.394 1.00 96.75 92 LEU A C 1
ATOM 675 O O . LEU A 1 92 ? 35.305 -15.241 -17.480 1.00 96.75 92 LEU A O 1
ATOM 679 N N . ALA A 1 93 ? 34.113 -16.870 -16.486 1.00 96.06 93 ALA A N 1
ATOM 680 C CA . ALA A 1 93 ? 35.098 -17.245 -15.469 1.00 96.06 93 ALA A CA 1
ATOM 681 C C . ALA A 1 93 ? 35.596 -16.059 -14.611 1.00 96.06 93 ALA A C 1
ATOM 683 O O . ALA A 1 93 ? 36.758 -16.003 -14.204 1.00 96.06 93 ALA A O 1
ATOM 684 N N . ILE A 1 94 ? 34.715 -15.097 -14.318 1.00 95.94 94 ILE A N 1
ATOM 685 C CA . ILE A 1 94 ? 35.028 -13.939 -13.476 1.00 95.94 94 ILE A CA 1
ATOM 686 C C . ILE A 1 94 ? 35.011 -14.379 -12.008 1.00 95.94 94 ILE A C 1
ATOM 688 O O . ILE A 1 94 ? 33.949 -14.558 -11.415 1.00 95.94 94 ILE A O 1
ATOM 692 N N . SER A 1 95 ? 36.197 -14.509 -11.413 1.00 92.69 95 SER A N 1
ATOM 693 C CA . SER A 1 95 ? 36.391 -14.943 -10.020 1.00 92.69 95 SER A CA 1
ATOM 694 C C . SER A 1 95 ? 36.288 -13.823 -8.980 1.00 92.69 95 SER A C 1
ATOM 696 O O . SER A 1 95 ? 36.243 -14.100 -7.783 1.00 92.69 95 SER A O 1
ATOM 698 N N . ALA A 1 96 ? 36.254 -12.557 -9.411 1.00 92.25 96 ALA A N 1
ATOM 699 C CA . ALA A 1 96 ? 36.102 -11.422 -8.506 1.00 92.25 96 ALA A CA 1
ATOM 700 C C . ALA A 1 96 ? 34.778 -11.514 -7.713 1.00 92.25 96 ALA A C 1
ATOM 702 O O . ALA A 1 96 ? 33.784 -12.019 -8.255 1.00 92.25 96 ALA A O 1
ATOM 703 N N . PRO A 1 97 ? 34.716 -10.979 -6.476 1.00 89.56 97 PRO A N 1
ATOM 704 C CA . PRO A 1 97 ? 33.479 -10.925 -5.700 1.00 89.56 97 PRO A CA 1
ATOM 705 C C . PRO A 1 97 ? 32.332 -10.260 -6.469 1.00 89.56 97 PRO A C 1
ATOM 707 O O . PRO A 1 97 ? 32.556 -9.435 -7.364 1.00 89.56 97 PRO A O 1
ATOM 710 N N . MET A 1 98 ? 31.095 -10.622 -6.120 1.00 90.31 98 MET A N 1
ATOM 711 C CA . MET A 1 98 ? 29.913 -9.938 -6.646 1.00 90.31 98 MET A CA 1
ATOM 712 C C . MET A 1 98 ? 30.011 -8.436 -6.321 1.00 90.31 98 MET A C 1
ATOM 714 O O . MET A 1 98 ? 30.394 -8.111 -5.194 1.00 90.31 98 MET A O 1
ATOM 718 N N . PRO A 1 99 ? 29.694 -7.524 -7.262 1.00 89.75 99 PRO A N 1
ATOM 719 C CA . PRO A 1 99 ? 29.651 -6.099 -6.963 1.00 89.75 99 PRO A CA 1
ATOM 720 C C . PRO A 1 99 ? 28.743 -5.817 -5.764 1.00 89.75 99 PRO A C 1
ATOM 722 O O . PRO A 1 99 ? 27.634 -6.355 -5.683 1.00 89.75 99 PRO A O 1
ATOM 725 N N . ALA A 1 100 ? 29.234 -4.991 -4.840 1.00 88.31 100 ALA A N 1
ATOM 726 C CA . ALA A 1 100 ? 28.502 -4.627 -3.634 1.00 88.31 100 ALA A CA 1
ATOM 727 C C . ALA A 1 100 ? 27.154 -3.981 -3.988 1.00 88.31 100 ALA A C 1
ATOM 729 O O . ALA A 1 100 ? 27.055 -3.221 -4.952 1.00 88.31 100 ALA A O 1
ATOM 730 N N . GLY A 1 101 ? 26.112 -4.296 -3.220 1.00 92.19 101 GLY A N 1
ATOM 731 C CA . GLY A 1 101 ? 24.787 -3.700 -3.385 1.00 92.19 101 GLY A CA 1
ATOM 732 C C . GLY A 1 101 ? 23.937 -4.302 -4.506 1.00 92.19 101 GLY A C 1
ATOM 733 O O . GLY A 1 101 ? 22.739 -4.024 -4.561 1.00 92.19 101 GLY A O 1
ATOM 734 N N . LEU A 1 102 ? 24.480 -5.166 -5.373 1.00 94.25 102 LEU A N 1
ATOM 735 C CA . LEU A 1 102 ? 23.675 -5.806 -6.421 1.00 94.25 102 LEU A CA 1
ATOM 736 C C . LEU A 1 102 ? 22.607 -6.741 -5.824 1.00 94.25 102 LEU A C 1
ATOM 738 O O . LEU A 1 102 ? 21.482 -6.796 -6.320 1.00 94.25 102 LEU A O 1
ATOM 742 N N . VAL A 1 103 ? 22.937 -7.437 -4.729 1.00 96.19 103 VAL A N 1
ATOM 743 C CA . VAL A 1 103 ? 21.982 -8.277 -3.986 1.00 96.19 103 VAL A CA 1
ATOM 744 C C . VAL A 1 103 ? 20.921 -7.399 -3.318 1.00 96.19 103 VAL A C 1
ATOM 746 O O . VAL A 1 103 ? 19.734 -7.723 -3.374 1.00 96.19 103 VAL A O 1
ATOM 749 N N . SER A 1 104 ? 21.319 -6.254 -2.754 1.00 96.31 104 SER A N 1
ATOM 750 C CA . SER A 1 104 ? 20.400 -5.246 -2.217 1.00 96.31 104 SER A CA 1
ATOM 751 C C . SER A 1 104 ? 19.409 -4.753 -3.274 1.00 96.31 104 SER A C 1
ATOM 753 O O . SER A 1 104 ? 18.207 -4.763 -3.025 1.00 96.31 104 SER A O 1
ATOM 755 N N . LEU A 1 105 ? 19.861 -4.375 -4.474 1.00 97.06 105 LEU A N 1
ATOM 756 C CA . LEU A 1 105 ? 18.968 -3.923 -5.552 1.00 97.06 105 LEU A CA 1
ATOM 757 C C . LEU A 1 105 ? 17.988 -5.021 -5.990 1.00 97.06 105 LEU A C 1
ATOM 759 O O . LEU A 1 105 ? 16.805 -4.752 -6.205 1.00 97.06 105 LEU A O 1
ATOM 763 N N . ALA A 1 106 ? 18.457 -6.266 -6.062 1.00 97.19 106 ALA A N 1
ATOM 764 C CA . ALA A 1 106 ? 17.616 -7.403 -6.405 1.00 97.19 106 ALA A CA 1
ATOM 765 C C . ALA A 1 106 ? 16.542 -7.667 -5.331 1.00 97.19 106 ALA A C 1
ATOM 767 O O . ALA A 1 106 ? 15.369 -7.851 -5.660 1.00 97.19 106 ALA A O 1
ATOM 768 N N . ALA A 1 107 ? 16.907 -7.605 -4.046 1.00 97.06 107 ALA A N 1
ATOM 769 C CA . ALA A 1 107 ? 15.965 -7.708 -2.931 1.00 97.06 107 ALA A CA 1
ATOM 770 C C . ALA A 1 107 ? 14.969 -6.539 -2.888 1.00 97.06 107 ALA A C 1
ATOM 772 O O . ALA A 1 107 ? 13.782 -6.755 -2.649 1.00 97.06 107 ALA A O 1
ATOM 773 N N . LEU A 1 108 ? 15.433 -5.314 -3.160 1.00 97.25 108 LEU A N 1
ATOM 774 C CA . LEU A 1 108 ? 14.598 -4.118 -3.252 1.00 97.25 108 LEU A CA 1
ATOM 775 C C . LEU A 1 108 ? 13.506 -4.298 -4.310 1.00 97.25 108 LEU A C 1
ATOM 777 O O . LEU A 1 108 ? 12.335 -4.102 -3.999 1.00 97.25 108 LEU A O 1
ATOM 781 N N . GLY A 1 109 ? 13.881 -4.725 -5.521 1.00 96.25 109 GLY A N 1
ATOM 782 C CA . GLY A 1 109 ? 12.930 -5.019 -6.593 1.00 96.25 109 GLY A CA 1
ATOM 783 C C . GLY A 1 109 ? 11.990 -6.174 -6.244 1.00 96.25 109 GLY A C 1
ATOM 784 O O . GLY A 1 109 ? 10.790 -6.053 -6.436 1.00 96.25 109 GLY A O 1
ATOM 785 N N . THR A 1 110 ? 12.506 -7.256 -5.655 1.00 95.75 110 THR A N 1
ATOM 786 C CA . THR A 1 110 ? 11.703 -8.424 -5.227 1.00 95.75 110 THR A CA 1
ATOM 787 C C . THR A 1 110 ? 10.591 -8.023 -4.260 1.00 95.75 110 THR A C 1
ATOM 789 O O . THR A 1 110 ? 9.433 -8.380 -4.453 1.00 95.75 110 THR A O 1
ATOM 792 N N . VAL A 1 111 ? 10.916 -7.241 -3.230 1.00 95.94 111 VAL A N 1
ATOM 793 C CA . VAL A 1 111 ? 9.916 -6.823 -2.241 1.00 95.94 111 VAL A CA 1
ATOM 794 C C . VAL A 1 111 ? 8.991 -5.734 -2.799 1.00 95.94 111 VAL A C 1
ATOM 796 O O . VAL A 1 111 ? 7.791 -5.767 -2.534 1.00 95.94 111 VAL A O 1
ATOM 799 N N . ALA A 1 112 ? 9.515 -4.781 -3.578 1.00 94.56 112 ALA A N 1
ATOM 800 C CA . ALA A 1 112 ? 8.717 -3.696 -4.157 1.00 94.56 112 ALA A CA 1
ATOM 801 C C . ALA A 1 112 ? 7.710 -4.179 -5.215 1.00 94.56 112 ALA A C 1
ATOM 803 O O . ALA A 1 112 ? 6.665 -3.550 -5.381 1.00 94.56 112 ALA A O 1
ATOM 804 N N . ASP A 1 113 ? 8.017 -5.285 -5.890 1.00 92.62 113 ASP A N 1
ATOM 805 C CA . ASP A 1 113 ? 7.159 -5.926 -6.887 1.00 92.62 113 ASP A CA 1
ATOM 806 C C . ASP A 1 113 ? 6.159 -6.927 -6.275 1.00 92.62 113 ASP A C 1
ATOM 808 O O . ASP A 1 113 ? 5.330 -7.517 -6.960 1.00 92.62 113 ASP A O 1
ATOM 812 N N . VAL A 1 114 ? 6.188 -7.096 -4.946 1.00 90.62 114 VAL A N 1
ATOM 813 C CA . VAL A 1 114 ? 5.210 -7.904 -4.195 1.00 90.62 114 VAL A CA 1
ATOM 814 C C . VAL A 1 114 ? 5.167 -9.369 -4.679 1.00 90.62 114 VAL A C 1
ATOM 816 O O . VAL A 1 114 ? 4.149 -10.051 -4.552 1.00 90.62 114 VAL A O 1
ATOM 819 N N . VAL A 1 115 ? 6.280 -9.893 -5.214 1.00 91.62 115 VAL A N 1
ATOM 820 C CA . VAL A 1 115 ? 6.377 -11.321 -5.555 1.00 91.62 115 VAL A CA 1
ATOM 821 C C . VAL A 1 115 ? 6.452 -12.174 -4.280 1.00 91.62 115 VAL A C 1
ATOM 823 O O . VAL A 1 115 ? 6.975 -11.705 -3.262 1.00 91.62 115 VAL A O 1
ATOM 826 N N . PRO A 1 116 ? 5.952 -13.427 -4.290 1.00 92.75 116 PRO A N 1
ATOM 827 C CA . PRO A 1 116 ? 5.953 -14.244 -3.084 1.00 92.75 116 PRO A CA 1
ATOM 828 C C . PRO A 1 116 ? 7.376 -14.507 -2.566 1.00 92.75 116 PRO A C 1
ATOM 830 O O . PRO A 1 116 ? 8.234 -15.005 -3.299 1.00 92.75 116 PRO A O 1
ATOM 833 N N . LEU A 1 117 ? 7.616 -14.207 -1.286 1.00 95.12 117 LEU A N 1
ATOM 834 C CA . LEU A 1 117 ? 8.871 -14.414 -0.559 1.00 95.12 117 LEU A CA 1
ATOM 835 C C . LEU A 1 117 ? 9.008 -15.870 -0.100 1.00 95.12 117 LEU A C 1
ATOM 837 O O . LEU A 1 117 ? 9.128 -16.176 1.088 1.00 95.12 117 LEU A O 1
ATOM 841 N N . LEU A 1 118 ? 9.005 -16.766 -1.079 1.00 93.12 118 LEU A N 1
ATOM 842 C CA . LEU A 1 118 ? 9.243 -18.199 -0.941 1.00 93.12 118 LEU A CA 1
ATOM 843 C C . LEU A 1 118 ? 10.503 -18.582 -1.732 1.00 93.12 118 LEU A C 1
ATOM 845 O O . LEU A 1 118 ? 11.009 -17.783 -2.521 1.00 93.12 118 LEU A O 1
ATOM 849 N N . ASP A 1 119 ? 11.040 -19.777 -1.491 1.00 93.06 119 ASP A N 1
ATOM 850 C CA . ASP A 1 119 ? 12.174 -20.348 -2.231 1.00 93.06 119 ASP A CA 1
ATOM 851 C C . ASP A 1 119 ? 13.347 -19.367 -2.457 1.00 93.06 119 ASP A C 1
ATOM 853 O O . ASP A 1 119 ? 13.931 -18.836 -1.504 1.00 93.06 119 ASP A O 1
ATOM 857 N N . ASP A 1 120 ? 13.707 -19.122 -3.720 1.00 93.12 120 ASP A N 1
ATOM 858 C CA . ASP A 1 120 ? 14.809 -18.249 -4.119 1.00 93.12 120 ASP A CA 1
ATOM 859 C C . ASP A 1 120 ? 14.515 -16.769 -3.853 1.00 93.12 120 ASP A C 1
ATOM 861 O O . ASP A 1 120 ? 15.421 -16.048 -3.430 1.00 93.12 120 ASP A O 1
ATOM 865 N N . ASN A 1 121 ? 13.260 -16.320 -3.998 1.00 94.69 121 ASN A N 1
ATOM 866 C CA . ASN A 1 121 ? 12.862 -14.951 -3.647 1.00 94.69 121 ASN A CA 1
ATOM 867 C C . ASN A 1 121 ? 13.117 -14.680 -2.160 1.00 94.69 121 ASN A C 1
ATOM 869 O O . ASN A 1 121 ? 13.644 -13.626 -1.799 1.00 94.69 121 ASN A O 1
ATOM 873 N N . ARG A 1 122 ? 12.811 -15.650 -1.286 1.00 95.56 122 ARG A N 1
ATOM 874 C CA . ARG A 1 122 ? 13.075 -15.542 0.157 1.00 95.56 122 ARG A CA 1
ATOM 875 C C . ARG A 1 122 ? 14.565 -15.438 0.458 1.00 95.56 122 ARG A C 1
ATOM 877 O O . ARG A 1 122 ? 14.971 -14.591 1.253 1.00 95.56 122 ARG A O 1
ATOM 884 N N . ARG A 1 123 ? 15.382 -16.291 -0.171 1.00 94.94 123 ARG A N 1
ATOM 885 C CA . ARG A 1 123 ? 16.848 -16.291 -0.003 1.00 94.94 123 ARG A CA 1
ATOM 886 C C . ARG A 1 123 ? 17.449 -14.964 -0.457 1.00 94.94 123 ARG A C 1
ATOM 888 O O . ARG A 1 123 ? 18.258 -14.383 0.265 1.00 94.94 123 ARG A O 1
ATOM 895 N N . LEU A 1 124 ? 17.021 -14.477 -1.620 1.00 95.75 124 LEU A N 1
ATOM 896 C CA . LEU A 1 124 ? 17.468 -13.215 -2.197 1.00 95.75 124 LEU A CA 1
ATOM 897 C C . LEU A 1 124 ? 17.076 -12.025 -1.314 1.00 95.75 124 LEU A C 1
ATOM 899 O O . LEU A 1 124 ? 17.931 -11.209 -0.975 1.00 95.75 124 LEU A O 1
ATOM 903 N N . ALA A 1 125 ? 15.814 -11.964 -0.881 1.00 96.62 125 ALA A N 1
ATOM 904 C CA . ALA A 1 125 ? 15.326 -10.918 0.010 1.00 96.62 125 ALA A CA 1
ATOM 905 C C . ALA A 1 125 ? 16.066 -10.920 1.356 1.00 96.62 125 ALA A C 1
ATOM 907 O O . ALA A 1 125 ? 16.488 -9.864 1.819 1.00 96.62 125 ALA A O 1
ATOM 908 N N . ALA A 1 126 ? 16.278 -12.091 1.968 1.00 96.25 126 ALA A N 1
ATOM 909 C CA . ALA A 1 126 ? 17.007 -12.207 3.231 1.00 96.25 126 ALA A CA 1
ATOM 910 C C . ALA A 1 126 ? 18.462 -11.724 3.105 1.00 96.25 126 ALA A C 1
ATOM 912 O O . ALA A 1 126 ? 18.918 -1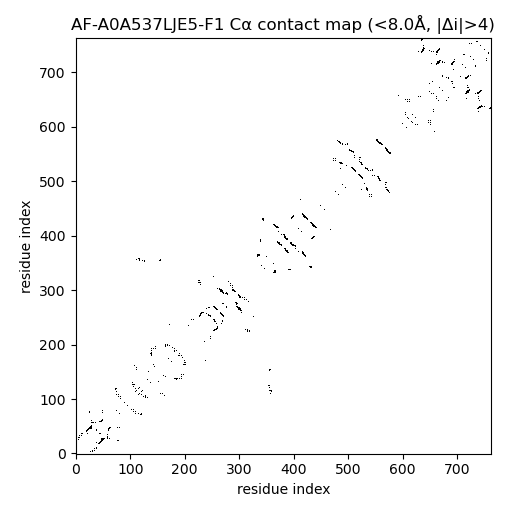0.930 3.930 1.00 96.25 126 ALA A O 1
ATOM 913 N N . ALA A 1 127 ? 19.171 -12.155 2.056 1.00 96.00 127 ALA A N 1
ATOM 914 C CA . ALA A 1 127 ? 20.551 -11.749 1.805 1.00 96.00 127 ALA A CA 1
ATOM 915 C C . ALA A 1 127 ? 20.666 -10.245 1.511 1.00 96.00 127 ALA A C 1
ATOM 917 O O . ALA A 1 127 ? 21.521 -9.571 2.085 1.00 96.00 127 ALA A O 1
ATOM 918 N N . GLY A 1 128 ? 19.781 -9.696 0.675 1.00 96.56 128 GLY A N 1
ATOM 919 C CA . GLY A 1 128 ? 19.796 -8.271 0.349 1.00 96.56 128 GLY A CA 1
ATOM 920 C C . GLY A 1 128 ? 19.398 -7.387 1.529 1.00 96.56 128 GLY A C 1
ATOM 921 O O . GLY A 1 128 ? 20.017 -6.353 1.740 1.00 96.56 128 GLY A O 1
ATOM 922 N N . LEU A 1 129 ? 18.440 -7.803 2.365 1.00 95.94 129 LEU A N 1
ATOM 923 C CA . LEU A 1 129 ? 18.117 -7.086 3.606 1.00 95.94 129 LEU A CA 1
ATOM 924 C C . LEU A 1 129 ? 19.291 -7.086 4.590 1.00 95.94 129 LEU A C 1
ATOM 926 O O . LEU A 1 129 ? 19.535 -6.074 5.243 1.00 95.94 129 LEU A O 1
ATOM 930 N N . ALA A 1 130 ? 20.024 -8.198 4.703 1.00 95.06 130 ALA A N 1
ATOM 931 C CA . ALA A 1 130 ? 21.233 -8.252 5.519 1.00 95.06 130 ALA A CA 1
ATOM 932 C C . ALA A 1 130 ? 22.318 -7.300 4.984 1.00 95.06 130 ALA A C 1
ATOM 934 O O . ALA A 1 130 ? 22.904 -6.550 5.765 1.00 95.06 130 ALA A O 1
ATOM 935 N N . GLU A 1 131 ? 22.529 -7.266 3.664 1.00 95.62 131 GLU A N 1
ATOM 936 C CA . GLU A 1 131 ? 23.471 -6.344 3.016 1.00 95.62 131 GLU A CA 1
ATOM 937 C C . GLU A 1 131 ? 23.067 -4.875 3.230 1.00 95.62 131 GLU A C 1
ATOM 939 O O . GLU A 1 131 ? 23.887 -4.082 3.684 1.00 95.62 131 GLU A O 1
ATOM 944 N N . MET A 1 132 ? 21.793 -4.520 3.031 1.00 95.25 132 MET A N 1
ATOM 945 C CA . MET A 1 132 ? 21.280 -3.164 3.274 1.00 95.25 132 MET A CA 1
ATOM 946 C C . MET A 1 132 ? 21.456 -2.698 4.724 1.00 95.25 132 MET A C 1
ATOM 948 O O . MET A 1 132 ? 21.623 -1.507 4.967 1.00 95.25 132 MET A O 1
ATOM 952 N N . ARG A 1 133 ? 21.387 -3.609 5.702 1.00 92.50 133 ARG A N 1
ATOM 953 C CA . ARG A 1 133 ? 21.607 -3.277 7.121 1.00 92.50 133 ARG A CA 1
ATOM 954 C C . ARG A 1 133 ? 23.081 -3.051 7.432 1.00 92.50 133 ARG A C 1
ATOM 956 O O . ARG A 1 133 ? 23.397 -2.177 8.232 1.00 92.50 133 ARG A O 1
ATOM 963 N N . ALA A 1 134 ? 23.960 -3.847 6.829 1.00 93.38 134 ALA A N 1
ATOM 964 C CA . ALA A 1 134 ? 25.396 -3.775 7.066 1.00 93.38 134 ALA A CA 1
ATOM 965 C C . ALA A 1 134 ? 26.053 -2.602 6.319 1.00 93.38 134 ALA A C 1
ATOM 967 O O . ALA A 1 134 ? 26.857 -1.875 6.899 1.00 93.38 134 ALA A O 1
ATOM 968 N N . ALA A 1 135 ? 25.715 -2.418 5.043 1.00 91.81 135 ALA A N 1
ATOM 969 C CA . ALA A 1 135 ? 26.312 -1.426 4.157 1.00 91.81 135 ALA A CA 1
ATOM 970 C C . ALA A 1 135 ? 25.305 -0.991 3.069 1.00 91.81 135 ALA A C 1
ATOM 972 O O . ALA A 1 135 ? 25.383 -1.457 1.930 1.00 91.81 135 ALA A O 1
ATOM 973 N N . PRO A 1 136 ? 24.337 -0.111 3.389 1.00 91.69 136 PRO A N 1
ATOM 974 C CA . PRO A 1 136 ? 23.363 0.352 2.406 1.00 91.69 136 PRO A CA 1
ATOM 975 C C . PRO A 1 136 ? 24.027 1.207 1.320 1.00 91.69 136 PRO A C 1
ATOM 977 O O . PRO A 1 136 ? 24.856 2.069 1.621 1.00 91.69 136 PRO A O 1
ATOM 980 N N . LEU A 1 137 ? 23.585 1.030 0.070 1.00 95.06 137 LEU A N 1
ATOM 981 C CA . LEU A 1 137 ? 23.926 1.932 -1.036 1.00 95.06 137 LEU A CA 1
ATOM 982 C C . LEU A 1 137 ? 23.556 3.387 -0.686 1.00 95.06 137 LEU A C 1
ATOM 984 O O . LEU A 1 137 ? 22.527 3.588 -0.026 1.00 95.06 137 LEU A O 1
ATOM 988 N N . PRO A 1 138 ? 24.311 4.403 -1.157 1.00 96.25 138 PRO A N 1
ATOM 989 C CA . PRO A 1 138 ? 24.044 5.811 -0.849 1.00 96.25 138 PRO A CA 1
ATOM 990 C C . PRO A 1 138 ? 22.587 6.221 -1.092 1.00 96.25 138 PRO A C 1
ATOM 992 O O . PRO A 1 138 ? 21.965 6.825 -0.218 1.00 96.25 138 PRO A O 1
ATOM 995 N N . GLY A 1 139 ? 22.005 5.807 -2.223 1.00 96.62 139 GLY A N 1
ATOM 996 C CA . GLY A 1 139 ? 20.603 6.075 -2.547 1.00 96.62 139 GLY A CA 1
ATOM 997 C C . GLY A 1 139 ? 19.591 5.414 -1.605 1.00 96.62 139 GLY A C 1
ATOM 998 O O . GLY A 1 139 ? 18.629 6.055 -1.177 1.00 96.62 139 GLY A O 1
ATOM 999 N N . ILE A 1 140 ? 19.814 4.148 -1.225 1.00 95.81 140 ILE A N 1
ATOM 1000 C CA . ILE A 1 140 ? 18.945 3.425 -0.277 1.00 95.81 140 ILE A CA 1
ATOM 1001 C C . ILE A 1 140 ? 19.033 4.067 1.108 1.00 95.81 140 ILE A C 1
ATOM 1003 O O . ILE A 1 140 ? 18.007 4.283 1.756 1.00 95.81 140 ILE A O 1
ATOM 1007 N N . LYS A 1 141 ? 20.249 4.411 1.543 1.00 95.25 141 LYS A N 1
ATOM 1008 C CA . LYS A 1 141 ? 20.494 5.097 2.811 1.00 95.25 141 LYS A CA 1
ATOM 1009 C C . LYS A 1 141 ? 19.771 6.443 2.861 1.00 95.25 141 LYS A C 1
ATOM 1011 O O . LYS A 1 141 ? 19.028 6.689 3.806 1.00 95.25 141 LYS A O 1
ATOM 1016 N N . ALA A 1 142 ? 19.926 7.272 1.827 1.00 96.44 142 ALA A N 1
ATOM 1017 C CA . ALA A 1 142 ? 19.277 8.577 1.747 1.00 96.44 142 ALA A CA 1
ATOM 1018 C C . ALA A 1 142 ? 17.740 8.469 1.777 1.00 96.44 142 ALA A C 1
ATOM 1020 O O . ALA A 1 142 ? 17.076 9.251 2.459 1.00 96.44 142 ALA A O 1
ATOM 1021 N N . LEU A 1 143 ? 17.152 7.474 1.098 1.00 95.50 143 LEU A N 1
ATOM 1022 C CA . LEU A 1 143 ? 15.707 7.234 1.183 1.00 95.50 143 LEU A CA 1
ATOM 1023 C C . LEU A 1 143 ? 15.260 6.772 2.569 1.00 95.50 143 LEU A C 1
ATOM 1025 O O . LEU A 1 143 ? 14.199 7.199 3.020 1.00 95.50 143 LEU A O 1
ATOM 1029 N N . ALA A 1 144 ? 16.027 5.902 3.230 1.00 93.50 144 ALA A N 1
ATOM 1030 C CA . ALA A 1 144 ? 15.711 5.445 4.580 1.00 93.50 144 ALA A CA 1
ATOM 1031 C C . ALA A 1 144 ? 15.736 6.612 5.582 1.00 93.50 144 ALA A C 1
ATOM 1033 O O . ALA A 1 144 ? 14.796 6.764 6.361 1.00 93.50 144 ALA A O 1
ATOM 1034 N N . GLU A 1 145 ? 16.748 7.481 5.494 1.00 93.88 145 GLU A N 1
ATOM 1035 C CA . GLU A 1 145 ? 16.869 8.694 6.315 1.00 93.88 145 GLU A CA 1
ATOM 1036 C C . GLU A 1 145 ? 15.670 9.636 6.122 1.00 93.88 145 GLU A C 1
ATOM 1038 O O . GLU A 1 145 ? 15.069 10.082 7.099 1.00 93.88 145 GLU A O 1
ATOM 1043 N N . ILE A 1 146 ? 15.261 9.891 4.875 1.00 94.44 146 ILE A N 1
ATOM 1044 C CA . ILE A 1 146 ? 14.105 10.753 4.575 1.00 94.44 146 ILE A CA 1
ATOM 1045 C C . ILE A 1 146 ? 12.775 10.097 4.966 1.00 94.44 146 ILE A C 1
ATOM 1047 O O . ILE A 1 146 ? 11.831 10.787 5.352 1.00 94.44 146 ILE A O 1
ATOM 1051 N N . ALA A 1 147 ? 12.674 8.771 4.871 1.00 90.62 147 ALA A N 1
ATOM 1052 C CA . ALA A 1 147 ? 11.471 8.046 5.260 1.00 90.62 147 ALA A CA 1
ATOM 1053 C C . ALA A 1 147 ? 11.223 8.060 6.776 1.00 90.62 147 ALA A C 1
ATOM 1055 O O . ALA A 1 147 ? 10.070 7.895 7.179 1.00 90.62 147 ALA A O 1
ATOM 1056 N N . GLY A 1 148 ? 12.268 8.258 7.588 1.00 86.75 148 GLY A N 1
ATOM 1057 C CA . GLY A 1 148 ? 12.160 8.530 9.022 1.00 86.75 148 GLY A CA 1
ATOM 1058 C C . GLY A 1 148 ? 11.630 7.372 9.875 1.00 86.75 148 GLY A C 1
ATOM 1059 O O . GLY A 1 148 ? 11.077 7.625 10.944 1.00 86.75 148 GLY A O 1
ATOM 1060 N N . PHE A 1 149 ? 11.751 6.118 9.423 1.00 80.38 149 PHE A N 1
ATOM 1061 C CA . PHE A 1 149 ? 11.380 4.959 10.243 1.00 80.38 149 PHE A CA 1
ATOM 1062 C C . PHE A 1 149 ? 12.506 4.569 11.211 1.00 80.38 149 PHE A C 1
ATOM 1064 O O . PHE A 1 149 ? 13.688 4.766 10.930 1.00 80.38 149 PHE A O 1
ATOM 1071 N N . ALA A 1 150 ? 12.128 4.024 12.369 1.00 68.38 150 ALA A N 1
ATOM 1072 C CA . ALA A 1 150 ? 13.065 3.582 13.396 1.00 68.38 150 ALA A CA 1
ATOM 1073 C C . ALA A 1 150 ? 13.544 2.144 13.138 1.00 68.38 150 ALA A C 1
ATOM 1075 O O . ALA A 1 150 ? 12.766 1.287 12.723 1.00 68.38 150 ALA A O 1
ATOM 1076 N N . GLY A 1 151 ? 14.810 1.869 13.454 1.00 77.19 151 GLY A N 1
ATOM 1077 C CA . GLY A 1 151 ? 15.380 0.522 13.390 1.00 77.19 151 GLY A CA 1
ATOM 1078 C C . GLY A 1 151 ? 15.903 0.103 12.004 1.00 77.19 151 GLY A C 1
ATOM 1079 O O . GLY A 1 151 ? 16.016 0.923 11.091 1.00 77.19 151 GLY A O 1
ATOM 1080 N N . PRO A 1 152 ? 16.299 -1.174 11.850 1.00 85.69 152 PRO A N 1
ATOM 1081 C CA . PRO A 1 152 ? 16.907 -1.683 10.624 1.00 85.69 152 PRO A CA 1
ATOM 1082 C C . PRO A 1 152 ? 15.906 -1.809 9.466 1.00 85.69 152 PRO A C 1
ATOM 1084 O O . PRO A 1 152 ? 14.721 -2.091 9.653 1.00 85.69 152 PRO A O 1
ATOM 1087 N N . ILE A 1 153 ? 16.406 -1.697 8.229 1.00 91.12 153 ILE A N 1
ATOM 1088 C CA . ILE A 1 153 ? 15.594 -1.905 7.021 1.00 91.12 153 ILE A CA 1
ATOM 1089 C C . ILE A 1 153 ? 15.032 -3.336 7.024 1.00 91.12 153 ILE A C 1
ATOM 1091 O O . ILE A 1 153 ? 15.744 -4.320 7.248 1.00 91.12 153 ILE A O 1
ATOM 1095 N N . ALA A 1 154 ? 13.729 -3.451 6.787 1.00 91.12 154 ALA A N 1
ATOM 1096 C CA . ALA A 1 154 ? 12.986 -4.705 6.730 1.00 91.12 154 ALA A CA 1
ATOM 1097 C C . ALA A 1 154 ? 12.136 -4.725 5.455 1.00 91.12 154 ALA A C 1
ATOM 1099 O O . ALA A 1 154 ? 11.933 -3.682 4.831 1.00 91.12 154 ALA A O 1
ATOM 1100 N N . ALA A 1 155 ? 11.617 -5.894 5.075 1.00 93.31 155 ALA A N 1
ATOM 1101 C CA . ALA A 1 155 ? 10.757 -6.018 3.897 1.00 93.31 155 ALA A CA 1
ATOM 1102 C C . ALA A 1 155 ? 9.545 -5.068 3.969 1.00 93.31 155 ALA A C 1
ATOM 1104 O O . ALA A 1 155 ? 9.226 -4.399 2.989 1.00 93.31 155 ALA A O 1
ATOM 1105 N N . TRP A 1 156 ? 8.952 -4.903 5.156 1.00 90.31 156 TRP A N 1
ATOM 1106 C CA . TRP A 1 156 ? 7.884 -3.929 5.389 1.00 90.31 156 TRP A CA 1
ATOM 1107 C C . TRP A 1 156 ? 8.305 -2.488 5.042 1.00 90.31 156 TRP A C 1
ATOM 1109 O O . TRP A 1 156 ? 7.594 -1.797 4.313 1.00 90.31 156 TRP A O 1
ATOM 1119 N N . HIS A 1 157 ? 9.499 -2.053 5.465 1.00 92.94 157 HIS A N 1
ATOM 1120 C CA . HIS A 1 157 ? 10.036 -0.731 5.122 1.00 92.94 157 HIS A CA 1
ATOM 1121 C C . HIS A 1 157 ? 10.200 -0.553 3.607 1.00 92.94 157 HIS A C 1
ATOM 1123 O O . HIS A 1 157 ? 9.890 0.511 3.065 1.00 92.94 157 HIS A O 1
ATOM 1129 N N . ILE A 1 158 ? 10.638 -1.595 2.897 1.00 95.25 158 ILE A N 1
ATOM 1130 C CA . ILE A 1 158 ? 10.722 -1.553 1.435 1.00 95.25 158 ILE A CA 1
ATOM 1131 C C . ILE A 1 158 ? 9.326 -1.404 0.821 1.00 95.25 158 ILE A C 1
ATOM 1133 O O . ILE A 1 158 ? 9.114 -0.478 0.042 1.00 95.25 158 ILE A O 1
ATOM 1137 N N . GLY A 1 159 ? 8.373 -2.260 1.196 1.00 91.50 159 GLY A N 1
ATOM 1138 C CA . GLY A 1 159 ? 7.027 -2.262 0.615 1.00 91.50 159 GLY A CA 1
ATOM 1139 C C . GLY A 1 159 ? 6.232 -0.980 0.885 1.00 91.50 159 GLY A C 1
ATOM 1140 O O . GLY A 1 159 ? 5.535 -0.488 -0.002 1.00 91.50 159 GLY A O 1
ATOM 1141 N N . TRP A 1 160 ? 6.369 -0.397 2.080 1.00 88.38 160 TRP A N 1
ATOM 1142 C CA . TRP A 1 160 ? 5.519 0.713 2.531 1.00 88.38 160 TRP A CA 1
ATOM 1143 C C . TRP A 1 160 ? 6.193 2.087 2.528 1.00 88.38 160 TRP A C 1
ATOM 1145 O O . TRP A 1 160 ? 5.496 3.100 2.448 1.00 88.38 160 TRP A O 1
ATOM 1155 N N . HIS A 1 161 ? 7.529 2.155 2.570 1.00 92.75 161 HIS A N 1
ATOM 1156 C CA . HIS A 1 161 ? 8.253 3.429 2.651 1.00 92.75 161 HIS A CA 1
ATOM 1157 C C . HIS A 1 161 ? 9.167 3.693 1.453 1.00 92.75 161 HIS A C 1
ATOM 1159 O O . HIS A 1 161 ? 9.087 4.783 0.876 1.00 92.75 161 HIS A O 1
ATOM 1165 N N . LEU A 1 162 ? 10.028 2.740 1.082 1.00 96.06 162 LEU A N 1
ATOM 1166 C CA . LEU A 1 162 ? 11.034 2.955 0.032 1.00 96.06 162 LEU A CA 1
ATOM 1167 C C . LEU A 1 162 ? 10.444 2.778 -1.373 1.00 96.06 162 LEU A C 1
ATOM 1169 O O . LEU A 1 162 ? 10.548 3.680 -2.205 1.00 96.06 162 LEU A O 1
ATOM 1173 N N . GLY A 1 163 ? 9.759 1.661 -1.621 1.00 95.56 163 GLY A N 1
ATOM 1174 C CA . GLY A 1 163 ? 9.112 1.341 -2.895 1.00 95.56 163 GLY A CA 1
ATOM 1175 C C . GLY A 1 163 ? 8.151 2.436 -3.373 1.00 95.56 163 GLY A C 1
ATOM 1176 O O . GLY A 1 163 ? 8.282 2.895 -4.509 1.00 95.56 163 GLY A O 1
ATOM 1177 N N . PRO A 1 164 ? 7.237 2.957 -2.528 1.00 93.81 164 PRO A N 1
ATOM 1178 C CA . PRO A 1 164 ? 6.352 4.054 -2.918 1.00 93.81 164 PRO A CA 1
ATOM 1179 C C . PRO A 1 164 ? 7.081 5.333 -3.351 1.00 93.81 164 PRO A C 1
ATOM 1181 O O . PRO A 1 164 ? 6.610 6.002 -4.271 1.00 93.81 164 PRO A O 1
ATOM 1184 N N . ARG A 1 165 ? 8.228 5.659 -2.738 1.00 96.75 165 ARG A N 1
ATOM 1185 C CA . ARG A 1 165 ? 9.057 6.815 -3.123 1.00 96.75 165 ARG A CA 1
ATOM 1186 C C . ARG A 1 165 ? 9.763 6.590 -4.451 1.00 96.75 165 ARG A C 1
ATOM 1188 O O . ARG A 1 165 ? 9.720 7.469 -5.303 1.00 96.75 165 ARG A O 1
ATOM 1195 N N . LEU A 1 166 ? 10.330 5.404 -4.655 1.00 96.56 166 LEU A N 1
ATOM 1196 C CA . LEU A 1 166 ? 10.954 5.017 -5.924 1.00 96.56 166 LEU A CA 1
ATOM 1197 C C . LEU A 1 166 ? 9.950 5.011 -7.082 1.00 96.56 166 LEU A C 1
ATOM 1199 O O . LEU A 1 166 ? 10.267 5.446 -8.186 1.00 96.56 166 LEU A O 1
ATOM 1203 N N . ASN A 1 167 ? 8.715 4.585 -6.824 1.00 94.19 167 ASN A N 1
ATOM 1204 C CA . ASN A 1 167 ? 7.673 4.491 -7.843 1.00 94.19 167 ASN A CA 1
ATOM 1205 C C . ASN A 1 167 ? 6.961 5.826 -8.118 1.00 94.19 167 ASN A C 1
ATOM 1207 O O . ASN A 1 167 ? 6.245 5.941 -9.114 1.00 94.19 167 ASN A O 1
ATOM 1211 N N . ALA A 1 168 ? 7.095 6.828 -7.244 1.00 94.50 168 ALA A N 1
ATOM 1212 C CA . ALA A 1 168 ? 6.337 8.070 -7.364 1.00 94.50 168 ALA A CA 1
ATOM 1213 C C . ALA A 1 168 ? 6.691 8.899 -8.614 1.00 94.50 168 ALA A C 1
ATOM 1215 O O . ALA A 1 168 ? 5.750 9.268 -9.321 1.00 94.50 168 ALA A O 1
ATOM 1216 N N . PRO A 1 169 ? 7.975 9.141 -8.960 1.00 94.44 169 PRO A N 1
ATOM 1217 C CA . PRO A 1 169 ? 8.323 9.895 -10.165 1.00 94.44 169 PRO A CA 1
ATOM 1218 C C . PRO A 1 169 ? 7.750 9.277 -11.445 1.00 94.44 169 PRO A C 1
ATOM 1220 O O . PRO A 1 169 ? 7.100 9.970 -12.220 1.00 94.44 169 PRO A O 1
ATOM 1223 N N . GLY A 1 170 ? 7.859 7.953 -11.617 1.00 89.94 170 GLY A N 1
ATOM 1224 C CA . GLY A 1 170 ? 7.289 7.258 -12.778 1.00 89.94 170 GLY A CA 1
ATOM 1225 C C . GLY A 1 170 ? 5.758 7.323 -12.859 1.00 89.94 170 GLY A C 1
ATOM 1226 O O . GLY A 1 170 ? 5.195 7.317 -13.950 1.00 89.94 170 GLY A O 1
ATOM 1227 N N . ARG A 1 171 ? 5.060 7.440 -11.721 1.00 89.56 171 ARG A N 1
ATOM 1228 C CA . ARG A 1 171 ? 3.597 7.632 -11.691 1.00 89.56 171 ARG A CA 1
ATOM 1229 C C . ARG A 1 171 ? 3.175 9.055 -12.038 1.00 89.56 171 ARG A C 1
ATOM 1231 O O . ARG A 1 171 ? 2.055 9.235 -12.510 1.00 89.56 171 ARG A O 1
ATOM 1238 N N . LEU A 1 172 ? 4.022 10.044 -11.767 1.00 89.31 172 LEU A N 1
ATOM 1239 C CA . LEU A 1 172 ? 3.753 11.459 -12.042 1.00 89.31 172 LEU A CA 1
ATOM 1240 C C . LEU A 1 172 ? 4.367 11.941 -13.365 1.00 89.31 172 LEU A C 1
ATOM 1242 O O . LEU A 1 172 ? 4.026 13.020 -13.837 1.00 89.31 172 LEU A O 1
ATOM 1246 N N . GLY A 1 173 ? 5.235 11.142 -13.986 1.00 87.25 173 GLY A N 1
ATOM 1247 C CA . GLY A 1 173 ? 5.826 11.430 -15.286 1.00 87.25 173 GLY A CA 1
ATOM 1248 C C . GLY A 1 173 ? 7.176 10.746 -15.460 1.00 87.25 173 GLY A C 1
ATOM 1249 O O . GLY A 1 173 ? 7.252 9.640 -15.988 1.00 87.25 173 GLY A O 1
ATOM 1250 N N . ASP A 1 174 ? 8.243 11.424 -15.045 1.00 89.44 174 ASP A N 1
ATOM 1251 C CA . ASP A 1 174 ? 9.622 11.027 -15.330 1.00 89.44 174 ASP A CA 1
ATOM 1252 C C . ASP A 1 174 ? 10.200 10.059 -14.275 1.00 89.44 174 ASP A C 1
ATOM 1254 O O . ASP A 1 174 ? 10.404 10.467 -13.131 1.00 89.44 174 ASP A O 1
ATOM 1258 N N . PRO A 1 175 ? 10.529 8.800 -14.628 1.00 90.94 175 PRO A N 1
ATOM 1259 C CA . PRO A 1 175 ? 11.121 7.834 -13.705 1.00 90.94 175 PRO A CA 1
ATOM 1260 C C . PRO A 1 175 ? 12.645 7.973 -13.536 1.00 90.94 175 PRO A C 1
ATOM 1262 O O . PRO A 1 175 ? 13.205 7.337 -12.642 1.00 90.94 175 PRO A O 1
ATOM 1265 N N . ARG A 1 176 ? 13.342 8.773 -14.363 1.00 93.69 176 ARG A N 1
ATOM 1266 C CA . ARG A 1 176 ? 14.819 8.877 -14.351 1.00 93.69 176 ARG A CA 1
ATOM 1267 C C . ARG A 1 176 ? 15.421 9.224 -12.984 1.00 93.69 176 ARG A C 1
ATOM 1269 O O . ARG A 1 176 ? 16.435 8.613 -12.649 1.00 93.69 176 ARG A O 1
ATOM 1276 N N . PRO A 1 177 ? 14.824 10.114 -12.162 1.00 96.69 177 PRO A N 1
ATOM 1277 C CA . PRO A 1 177 ? 15.358 10.405 -10.833 1.00 96.69 177 PRO A CA 1
ATOM 1278 C C . PRO A 1 177 ? 15.499 9.162 -9.946 1.00 96.69 177 PRO A C 1
ATOM 1280 O O . PRO A 1 177 ? 16.465 9.057 -9.195 1.00 96.69 177 PRO A O 1
ATOM 1283 N N . SER A 1 178 ? 14.580 8.195 -10.059 1.00 96.94 178 SER A N 1
ATOM 1284 C CA . SER A 1 178 ? 14.642 6.948 -9.288 1.00 96.94 178 SER A CA 1
ATOM 1285 C C . SER A 1 178 ? 15.799 6.061 -9.732 1.00 96.94 178 SER A C 1
ATOM 1287 O O . SER A 1 178 ? 16.480 5.485 -8.890 1.00 96.94 178 SER A O 1
ATOM 1289 N N . LEU A 1 179 ? 16.055 5.982 -11.041 1.00 96.06 179 LEU A N 1
ATOM 1290 C CA . LEU A 1 179 ? 17.202 5.246 -11.571 1.00 96.06 179 LEU A CA 1
ATOM 1291 C C . LEU A 1 179 ? 18.521 5.901 -11.146 1.00 96.06 179 LEU A C 1
ATOM 1293 O O . LEU A 1 179 ? 19.402 5.213 -10.644 1.00 96.06 179 LEU A O 1
ATOM 1297 N N . HIS A 1 180 ? 18.646 7.222 -11.299 1.00 97.75 180 HIS A N 1
ATOM 1298 C CA . HIS A 1 180 ? 19.860 7.949 -10.915 1.00 97.75 180 HIS A CA 1
ATOM 1299 C C . HIS A 1 180 ? 20.174 7.784 -9.425 1.00 97.75 180 HIS A C 1
ATOM 1301 O O . HIS A 1 180 ? 21.326 7.567 -9.063 1.00 97.75 180 HIS A O 1
ATOM 1307 N N . LEU A 1 181 ? 19.149 7.792 -8.567 1.00 97.94 181 LEU A N 1
ATOM 1308 C CA . LEU A 1 181 ? 19.330 7.573 -7.136 1.00 97.94 181 LEU A CA 1
ATOM 1309 C C . LEU A 1 181 ? 19.945 6.197 -6.835 1.00 97.94 181 LEU A C 1
ATOM 1311 O O . LEU A 1 181 ? 20.770 6.078 -5.935 1.00 97.94 181 LEU A O 1
ATOM 1315 N N . LEU A 1 182 ? 19.522 5.153 -7.551 1.00 96.38 182 LEU A N 1
ATOM 1316 C CA . LEU A 1 182 ? 20.018 3.790 -7.335 1.00 96.38 182 LEU A CA 1
ATOM 1317 C C . LEU A 1 182 ? 21.420 3.558 -7.920 1.00 96.38 182 LEU A C 1
ATOM 1319 O O . LEU A 1 182 ? 22.055 2.573 -7.554 1.00 96.38 182 LEU A O 1
ATOM 1323 N N . LEU A 1 183 ? 21.881 4.435 -8.818 1.00 95.62 183 LEU A N 1
ATOM 1324 C CA . LEU A 1 183 ? 23.173 4.328 -9.500 1.00 95.62 183 LEU A CA 1
ATOM 1325 C C . LEU A 1 183 ? 24.254 5.262 -8.942 1.00 95.62 183 LEU A C 1
ATOM 1327 O O . LEU A 1 183 ? 25.424 5.051 -9.243 1.00 95.62 183 LEU A O 1
ATOM 1331 N N . THR A 1 184 ? 23.888 6.305 -8.193 1.00 96.12 184 THR A N 1
ATOM 1332 C CA . THR A 1 184 ? 24.866 7.272 -7.680 1.00 96.12 184 THR A CA 1
ATOM 1333 C C . THR A 1 184 ? 25.673 6.714 -6.506 1.00 96.12 184 THR A C 1
ATOM 1335 O O . THR A 1 184 ? 25.128 6.117 -5.571 1.00 96.12 184 THR A O 1
ATOM 1338 N N . ASP A 1 185 ? 26.979 6.976 -6.543 1.00 95.31 185 ASP A N 1
ATOM 1339 C CA . ASP A 1 185 ? 27.912 6.725 -5.445 1.00 95.31 185 ASP A CA 1
ATOM 1340 C C . ASP A 1 185 ? 28.146 7.980 -4.579 1.00 95.31 185 ASP A C 1
ATOM 1342 O O . ASP A 1 185 ? 28.796 7.889 -3.536 1.00 95.31 185 ASP A O 1
ATOM 1346 N N . ASP A 1 186 ? 27.623 9.150 -4.978 1.00 97.62 186 ASP A N 1
ATOM 1347 C CA . ASP A 1 186 ? 27.780 10.410 -4.246 1.00 97.62 186 ASP A CA 1
ATOM 1348 C C . ASP A 1 186 ? 26.677 10.570 -3.180 1.00 97.62 186 ASP A C 1
ATOM 1350 O O . ASP A 1 186 ? 25.498 10.744 -3.511 1.00 97.62 186 ASP A O 1
ATOM 1354 N N . PRO A 1 187 ? 27.020 10.583 -1.875 1.00 96.75 187 PRO A N 1
ATOM 1355 C CA . PRO A 1 187 ? 26.044 10.803 -0.815 1.00 96.75 187 PRO A CA 1
ATOM 1356 C C . PRO A 1 187 ? 25.338 12.164 -0.882 1.00 96.75 187 PRO A C 1
ATOM 1358 O O . PRO A 1 187 ? 24.247 12.295 -0.330 1.00 96.75 187 PRO A O 1
ATOM 1361 N N . ALA A 1 188 ? 25.947 13.197 -1.474 1.00 97.69 188 ALA A N 1
ATOM 1362 C CA . ALA A 1 188 ? 25.306 14.499 -1.643 1.00 97.69 188 ALA A CA 1
ATOM 1363 C C . ALA A 1 188 ? 24.209 14.431 -2.713 1.00 97.69 188 ALA A C 1
ATOM 1365 O O . ALA A 1 188 ? 23.051 14.719 -2.405 1.00 97.69 188 ALA A O 1
ATOM 1366 N N . GLU A 1 189 ? 24.546 13.944 -3.909 1.00 98.19 189 GLU A N 1
ATOM 1367 C CA . GLU A 1 189 ? 23.577 13.711 -4.984 1.00 98.19 189 GLU A CA 1
ATOM 1368 C C . GLU A 1 189 ? 22.440 12.776 -4.533 1.00 98.19 189 GLU A C 1
ATOM 1370 O O . GLU A 1 189 ? 21.262 13.059 -4.768 1.00 98.19 189 GLU A O 1
ATOM 1375 N N . ALA A 1 190 ? 22.769 11.702 -3.806 1.00 98.19 190 ALA A N 1
ATOM 1376 C CA . ALA A 1 190 ? 21.784 10.766 -3.274 1.00 98.19 190 ALA A CA 1
ATOM 1377 C C . ALA A 1 190 ? 20.748 11.447 -2.364 1.00 98.19 190 ALA A C 1
ATOM 1379 O O . ALA A 1 190 ? 19.556 11.147 -2.454 1.00 98.19 190 ALA A O 1
ATOM 1380 N N . ARG A 1 191 ? 21.169 12.386 -1.504 1.00 97.88 191 ARG A N 1
ATOM 1381 C CA . ARG A 1 191 ? 20.243 13.144 -0.644 1.00 97.88 191 ARG A CA 1
ATOM 1382 C C . ARG A 1 191 ? 19.316 14.032 -1.463 1.00 97.88 191 ARG A C 1
ATOM 1384 O O . ARG A 1 191 ? 18.112 14.033 -1.206 1.00 97.88 191 ARG A O 1
ATOM 1391 N N . ASP A 1 192 ? 19.843 14.745 -2.452 1.00 98.06 192 ASP A N 1
ATOM 1392 C CA . ASP A 1 192 ? 19.051 15.653 -3.287 1.00 98.06 192 ASP A CA 1
ATOM 1393 C C . ASP A 1 192 ? 18.007 14.892 -4.118 1.00 98.06 192 ASP A C 1
ATOM 1395 O O . ASP A 1 192 ? 16.829 15.274 -4.167 1.00 98.06 192 ASP A O 1
ATOM 1399 N N . LEU A 1 193 ? 18.408 13.762 -4.708 1.00 98.38 193 LEU A N 1
ATOM 1400 C CA . LEU A 1 193 ? 17.514 12.863 -5.436 1.00 98.38 193 LEU A CA 1
ATOM 1401 C C . LEU A 1 193 ? 16.463 12.242 -4.508 1.00 98.38 193 LEU A C 1
ATOM 1403 O O . LEU A 1 193 ? 15.276 12.240 -4.841 1.00 98.38 193 LEU A O 1
ATOM 1407 N N . ALA A 1 194 ? 16.850 11.778 -3.317 1.00 97.94 194 ALA A N 1
ATOM 1408 C CA . ALA A 1 194 ? 15.910 11.212 -2.354 1.00 97.94 194 ALA A CA 1
ATOM 1409 C C . ALA A 1 194 ? 14.869 12.253 -1.893 1.00 97.94 194 ALA A C 1
ATOM 1411 O O . ALA A 1 194 ? 13.684 11.930 -1.775 1.00 97.94 194 ALA A O 1
ATOM 1412 N N . GLN A 1 195 ? 15.259 13.522 -1.720 1.00 97.62 195 GLN A N 1
ATOM 1413 C CA . GLN A 1 195 ? 14.318 14.614 -1.442 1.00 97.62 195 GLN A CA 1
ATOM 1414 C C . GLN A 1 195 ? 13.372 14.884 -2.617 1.00 97.62 195 GLN A C 1
ATOM 1416 O O . GLN A 1 195 ? 12.196 15.191 -2.405 1.00 97.62 195 GLN A O 1
ATOM 1421 N N . ALA A 1 196 ? 13.860 14.790 -3.857 1.00 97.06 196 ALA A N 1
ATOM 1422 C CA . ALA A 1 196 ? 13.018 14.924 -5.043 1.00 97.06 196 ALA A CA 1
ATOM 1423 C C . ALA A 1 196 ? 11.974 13.800 -5.125 1.00 97.06 196 ALA A C 1
ATOM 1425 O O . ALA A 1 196 ? 10.795 14.078 -5.353 1.00 97.06 196 ALA A O 1
ATOM 1426 N N . LEU A 1 197 ? 12.379 12.557 -4.855 1.00 97.94 197 LEU A N 1
ATOM 1427 C CA . LEU A 1 197 ? 11.479 11.404 -4.779 1.00 97.94 197 LEU A CA 1
ATOM 1428 C C . LEU A 1 197 ? 10.444 11.550 -3.658 1.00 97.94 197 LEU A C 1
ATOM 1430 O O . LEU A 1 197 ? 9.274 11.225 -3.852 1.00 97.94 197 LEU A O 1
ATOM 1434 N N . ASP A 1 198 ? 10.838 12.072 -2.498 1.00 96.94 198 ASP A N 1
ATOM 1435 C CA . ASP A 1 198 ? 9.916 12.312 -1.387 1.00 96.94 198 ASP A CA 1
ATOM 1436 C C . ASP A 1 198 ? 8.892 13.413 -1.706 1.00 96.94 198 ASP A C 1
ATOM 1438 O O . ASP A 1 198 ? 7.701 13.237 -1.439 1.00 96.94 198 ASP A O 1
ATOM 1442 N N . ARG A 1 199 ? 9.312 14.501 -2.374 1.00 96.31 199 ARG A N 1
ATOM 1443 C CA . ARG A 1 199 ? 8.390 15.520 -2.913 1.00 96.31 199 ARG A CA 1
ATOM 1444 C C . ARG A 1 199 ? 7.384 14.906 -3.887 1.00 96.31 199 ARG A C 1
ATOM 1446 O O . ARG A 1 199 ? 6.185 15.110 -3.704 1.00 96.31 199 ARG A O 1
ATOM 1453 N N . ALA A 1 200 ? 7.854 14.116 -4.853 1.00 95.75 200 ALA A N 1
ATOM 1454 C CA . ALA A 1 200 ? 6.989 13.424 -5.807 1.00 95.75 200 ALA A CA 1
ATOM 1455 C C . ALA A 1 200 ? 6.025 12.451 -5.104 1.00 95.75 200 ALA A C 1
ATOM 1457 O O . ALA A 1 200 ? 4.851 12.358 -5.455 1.00 95.75 200 ALA A O 1
ATOM 1458 N N . ASN A 1 201 ? 6.479 11.736 -4.070 1.00 95.19 201 ASN A N 1
ATOM 1459 C CA . ASN A 1 201 ? 5.606 10.844 -3.315 1.00 95.19 201 ASN A CA 1
ATOM 1460 C C . ASN A 1 201 ? 4.526 11.601 -2.531 1.00 95.19 201 ASN A C 1
ATOM 1462 O O . ASN A 1 201 ? 3.382 11.147 -2.534 1.00 95.19 201 ASN A O 1
ATOM 1466 N N . ARG A 1 202 ? 4.851 12.743 -1.909 1.00 92.75 202 ARG A N 1
ATOM 1467 C CA . ARG A 1 202 ? 3.849 13.598 -1.248 1.00 92.75 202 ARG A CA 1
ATOM 1468 C C . ARG A 1 202 ? 2.813 14.115 -2.238 1.00 92.75 202 ARG A C 1
ATOM 1470 O O . ARG A 1 202 ? 1.623 13.951 -2.001 1.00 92.75 202 ARG A O 1
ATOM 1477 N N . GLU A 1 203 ? 3.248 14.638 -3.381 1.00 94.06 203 GLU A N 1
ATOM 1478 C CA . GLU A 1 203 ? 2.340 15.096 -4.439 1.00 94.06 203 GLU A CA 1
ATOM 1479 C C . GLU A 1 203 ? 1.419 13.963 -4.921 1.00 94.06 203 GLU A C 1
ATOM 1481 O O . GLU A 1 203 ? 0.198 14.118 -4.999 1.00 94.06 203 GLU A O 1
ATOM 1486 N N . ARG A 1 204 ? 1.978 12.771 -5.160 1.00 94.88 204 ARG A N 1
ATOM 1487 C CA . ARG A 1 204 ? 1.200 11.579 -5.520 1.00 94.88 204 ARG A CA 1
ATOM 1488 C C . ARG A 1 204 ? 0.184 11.207 -4.434 1.00 94.88 204 ARG A C 1
ATOM 1490 O O . ARG A 1 204 ? -0.928 10.805 -4.775 1.00 94.88 204 ARG A O 1
ATOM 1497 N N . GLN A 1 205 ? 0.550 11.289 -3.153 1.00 86.19 205 GLN A N 1
ATOM 1498 C CA . GLN A 1 205 ? -0.354 11.025 -2.027 1.00 86.19 205 GLN A CA 1
ATOM 1499 C C . GLN A 1 205 ? -1.481 12.062 -1.954 1.00 86.19 205 GLN A C 1
ATOM 1501 O O . GLN A 1 205 ? -2.635 11.674 -1.824 1.00 86.19 205 GLN A O 1
ATOM 1506 N N . GLU A 1 206 ? -1.185 13.350 -2.136 1.00 90.06 206 GLU A N 1
ATOM 1507 C CA . GLU A 1 206 ? -2.197 14.412 -2.172 1.00 90.06 206 GLU A CA 1
ATOM 1508 C C . GLU A 1 206 ? -3.200 14.211 -3.316 1.00 90.06 206 GLU A C 1
ATOM 1510 O O . GLU A 1 206 ? -4.412 14.347 -3.124 1.00 90.06 206 GLU A O 1
ATOM 1515 N N . ILE A 1 207 ? -2.714 13.853 -4.511 1.00 89.44 207 ILE A N 1
ATOM 1516 C CA . ILE A 1 207 ? -3.576 13.513 -5.648 1.00 89.44 207 ILE A CA 1
ATOM 1517 C C . ILE A 1 207 ? -4.434 12.289 -5.302 1.00 89.44 207 ILE A C 1
ATOM 1519 O O . ILE A 1 207 ? -5.652 12.340 -5.471 1.00 89.44 207 ILE A O 1
ATOM 1523 N N . LEU A 1 208 ? -3.820 11.221 -4.777 1.00 87.25 208 LEU A N 1
ATOM 1524 C CA . LEU A 1 208 ? -4.515 9.999 -4.370 1.00 87.25 208 LEU A CA 1
ATOM 1525 C C . LEU A 1 208 ? -5.616 10.281 -3.344 1.00 87.25 208 LEU A C 1
ATOM 1527 O O . LEU A 1 208 ? -6.726 9.799 -3.526 1.00 87.25 208 LEU A O 1
ATOM 1531 N N . ASP A 1 209 ? -5.345 11.053 -2.297 1.00 78.75 209 ASP A N 1
ATOM 1532 C CA . ASP A 1 209 ? -6.306 11.301 -1.221 1.00 78.75 209 ASP A CA 1
ATOM 1533 C C . ASP A 1 209 ? -7.492 12.156 -1.691 1.00 78.75 209 ASP A C 1
ATOM 1535 O O . ASP A 1 209 ? -8.635 11.908 -1.291 1.00 78.75 209 ASP A O 1
ATOM 1539 N N . ARG A 1 210 ? -7.256 13.125 -2.590 1.00 86.38 210 ARG A N 1
ATOM 1540 C CA . ARG A 1 210 ? -8.341 13.875 -3.245 1.00 86.38 210 ARG A CA 1
ATOM 1541 C C . ARG A 1 210 ? -9.207 12.954 -4.101 1.00 86.38 210 ARG A C 1
ATOM 1543 O O . ARG A 1 210 ? -10.420 12.915 -3.902 1.00 86.38 210 ARG A O 1
ATOM 1550 N N . THR A 1 211 ? -8.586 12.187 -4.997 1.00 89.69 211 THR A N 1
ATOM 1551 C CA . THR A 1 211 ? -9.293 11.281 -5.910 1.00 89.69 211 THR A CA 1
ATOM 1552 C C . THR A 1 211 ? -10.041 10.185 -5.156 1.00 89.69 211 THR A C 1
ATOM 1554 O O . THR A 1 211 ? -11.208 9.926 -5.436 1.00 89.69 211 THR A O 1
ATOM 1557 N N . LEU A 1 212 ? -9.406 9.570 -4.157 1.00 82.62 212 LEU A N 1
ATOM 1558 C CA . LEU A 1 212 ? -10.017 8.535 -3.329 1.00 82.62 212 LEU A CA 1
ATOM 1559 C C . LEU A 1 212 ? -11.251 9.063 -2.609 1.00 82.62 212 LEU A C 1
ATOM 1561 O O . LEU A 1 212 ? -12.241 8.357 -2.486 1.00 82.62 212 LEU A O 1
ATOM 1565 N N . ALA A 1 213 ? -11.222 10.306 -2.148 1.00 78.25 213 ALA A N 1
ATOM 1566 C CA . ALA A 1 213 ? -12.372 10.856 -1.470 1.00 78.25 213 ALA A CA 1
ATOM 1567 C C . ALA A 1 213 ? -13.583 11.101 -2.377 1.00 78.25 213 ALA A C 1
ATOM 1569 O O . ALA A 1 213 ? -14.721 10.927 -1.944 1.00 78.25 213 ALA A O 1
ATOM 1570 N N . GLU A 1 214 ? -13.345 11.523 -3.617 1.00 87.56 214 GLU A N 1
ATOM 1571 C CA . GLU A 1 214 ? -14.399 11.621 -4.627 1.00 87.56 214 GLU A CA 1
ATOM 1572 C C . GLU A 1 214 ? -14.929 10.232 -4.992 1.00 87.56 214 GLU A C 1
ATOM 1574 O O . GLU A 1 214 ? -16.142 10.041 -5.078 1.00 87.56 214 GLU A O 1
ATOM 1579 N N . ALA A 1 215 ? -14.027 9.257 -5.132 1.00 89.06 215 ALA A N 1
ATOM 1580 C CA . ALA A 1 215 ? -14.355 7.861 -5.382 1.00 89.06 215 ALA A CA 1
ATOM 1581 C C . ALA A 1 215 ? -15.210 7.258 -4.252 1.00 89.06 215 ALA A C 1
ATOM 1583 O O . ALA A 1 215 ? -16.247 6.670 -4.539 1.00 89.06 215 ALA A O 1
ATOM 1584 N N . ILE A 1 216 ? -14.851 7.471 -2.981 1.00 78.69 216 ILE A N 1
ATOM 1585 C CA . ILE A 1 216 ? -15.646 7.041 -1.817 1.00 78.69 216 ILE A CA 1
ATOM 1586 C C . ILE A 1 216 ? -17.041 7.668 -1.864 1.00 78.69 216 ILE A C 1
ATOM 1588 O O . ILE A 1 216 ? -18.031 6.958 -1.730 1.00 78.69 216 ILE A O 1
ATOM 1592 N N . GLY A 1 217 ? -17.146 8.970 -2.147 1.00 80.00 217 GLY A N 1
ATOM 1593 C CA . GLY A 1 217 ? -18.450 9.628 -2.260 1.00 80.00 217 GLY A CA 1
ATOM 1594 C C . GLY A 1 217 ? -19.330 9.059 -3.384 1.00 80.00 217 GLY A C 1
ATOM 1595 O O . GLY A 1 217 ? -20.554 9.110 -3.282 1.00 80.00 217 GLY A O 1
ATOM 1596 N N . GLN A 1 218 ? -18.737 8.523 -4.458 1.00 89.56 218 GLN A N 1
ATOM 1597 C CA . GLN A 1 218 ? -19.462 7.772 -5.491 1.00 89.56 218 GLN A CA 1
ATOM 1598 C C . GLN A 1 218 ? -19.827 6.359 -5.020 1.00 89.56 218 GLN A C 1
ATOM 1600 O O . GLN A 1 218 ? -20.970 5.947 -5.195 1.00 89.56 218 GLN A O 1
ATOM 1605 N N . ALA A 1 219 ? -18.894 5.650 -4.382 1.00 84.50 219 ALA A N 1
ATOM 1606 C CA . ALA A 1 219 ? -19.103 4.298 -3.873 1.00 84.50 219 ALA A CA 1
ATOM 1607 C C . ALA A 1 219 ? -20.211 4.236 -2.809 1.00 84.50 219 ALA A C 1
ATOM 1609 O O . ALA A 1 219 ? -21.029 3.325 -2.829 1.00 84.50 219 ALA A O 1
ATOM 1610 N N . GLU A 1 220 ? -20.301 5.233 -1.925 1.00 81.19 220 GLU A N 1
ATOM 1611 C CA . GLU A 1 220 ? -21.362 5.332 -0.912 1.00 81.19 220 GLU A CA 1
ATOM 1612 C C . GLU A 1 220 ? -22.764 5.476 -1.528 1.00 81.19 220 GLU A C 1
ATOM 1614 O O . GLU A 1 220 ? -23.738 4.982 -0.962 1.00 81.19 220 GLU A O 1
ATOM 1619 N N . ARG A 1 221 ? -22.886 6.092 -2.713 1.00 82.62 221 ARG A N 1
ATOM 1620 C CA . ARG A 1 221 ? -24.163 6.164 -3.451 1.00 82.62 221 ARG A CA 1
ATOM 1621 C C . ARG A 1 221 ? -24.543 4.836 -4.100 1.00 82.62 221 ARG A C 1
ATOM 1623 O O . ARG A 1 221 ? -25.717 4.603 -4.367 1.00 82.62 221 ARG A O 1
ATOM 1630 N N . GLU A 1 222 ? -23.562 3.970 -4.323 1.00 82.00 222 GLU A N 1
ATOM 1631 C CA . GLU A 1 222 ? -23.707 2.640 -4.914 1.00 82.00 222 GLU A CA 1
ATOM 1632 C C . GLU A 1 222 ? -23.422 1.538 -3.874 1.00 82.00 222 GLU A C 1
ATOM 1634 O O . GLU A 1 222 ? -22.972 0.447 -4.217 1.00 82.00 222 GLU A O 1
ATOM 1639 N N . ALA A 1 223 ? -23.690 1.797 -2.586 1.00 71.62 223 ALA A N 1
ATOM 1640 C CA . ALA A 1 223 ? -23.269 0.937 -1.474 1.00 71.62 223 ALA A CA 1
ATOM 1641 C C . ALA A 1 223 ? -23.779 -0.517 -1.547 1.00 71.62 223 ALA A C 1
ATOM 1643 O O . ALA A 1 223 ? -23.181 -1.407 -0.937 1.00 71.62 223 ALA A O 1
ATOM 1644 N N . SER A 1 224 ? -24.844 -0.795 -2.303 1.00 78.62 224 SER A N 1
ATOM 1645 C CA . SER A 1 224 ? -25.385 -2.142 -2.536 1.00 78.62 224 SER A CA 1
ATOM 1646 C C . SER A 1 224 ? -24.909 -2.799 -3.839 1.00 78.62 224 SER A C 1
ATOM 1648 O O . SER A 1 224 ? -25.200 -3.972 -4.062 1.00 78.62 224 SER A O 1
ATOM 1650 N N . ALA A 1 225 ? -24.177 -2.088 -4.701 1.00 86.06 225 ALA A N 1
ATOM 1651 C CA . ALA A 1 225 ? -23.749 -2.616 -5.990 1.00 86.06 225 ALA A CA 1
ATOM 1652 C C . ALA A 1 225 ? -22.684 -3.717 -5.817 1.00 86.06 225 ALA A C 1
ATOM 1654 O O . ALA A 1 225 ? -21.725 -3.526 -5.066 1.00 86.06 225 ALA A O 1
ATOM 1655 N N . PRO A 1 226 ? -22.793 -4.856 -6.521 1.00 88.94 226 PRO A N 1
ATOM 1656 C CA . PRO A 1 226 ? -21.857 -5.977 -6.384 1.00 88.94 226 PRO A CA 1
ATOM 1657 C C . PRO A 1 226 ? -20.446 -5.687 -6.928 1.00 88.94 226 PRO A C 1
ATOM 1659 O O . PRO A 1 226 ? -19.502 -6.388 -6.577 1.00 88.94 226 PRO A O 1
ATOM 1662 N N . ALA A 1 227 ? -20.293 -4.638 -7.739 1.00 94.56 227 ALA A N 1
ATOM 1663 C CA . ALA A 1 227 ? -19.017 -4.055 -8.142 1.00 94.56 227 ALA A CA 1
ATOM 1664 C C . ALA A 1 227 ? -19.144 -2.535 -8.261 1.00 94.56 227 ALA A C 1
ATOM 1666 O O . ALA A 1 227 ? -20.239 -2.019 -8.493 1.00 94.56 227 ALA A O 1
ATOM 1667 N N . LEU A 1 228 ? -18.015 -1.837 -8.132 1.00 95.88 228 LEU A N 1
ATOM 1668 C CA . LEU A 1 228 ? -17.939 -0.377 -8.113 1.00 95.88 228 LEU A CA 1
ATOM 1669 C C . LEU A 1 228 ? -17.183 0.128 -9.343 1.00 95.88 228 LEU A C 1
ATOM 1671 O O . LEU A 1 228 ? -15.984 -0.101 -9.461 1.00 95.88 228 LEU A O 1
ATOM 1675 N N . VAL A 1 229 ? -17.854 0.837 -10.254 1.00 97.50 229 VAL A N 1
ATOM 1676 C CA . VAL A 1 229 ? -17.212 1.446 -11.435 1.00 97.50 229 VAL A CA 1
ATOM 1677 C C . VAL A 1 229 ? -17.258 2.961 -11.304 1.00 97.50 229 VAL A C 1
ATOM 1679 O O . VAL A 1 229 ? -18.252 3.604 -11.628 1.00 97.50 229 VAL A O 1
ATOM 1682 N N . LEU A 1 230 ? -16.169 3.541 -10.824 1.00 97.31 230 LEU A N 1
ATOM 1683 C CA . LEU A 1 230 ? -16.067 4.937 -10.421 1.00 97.31 230 LEU A CA 1
ATOM 1684 C C . LEU A 1 230 ? -15.324 5.734 -11.493 1.00 97.31 230 LEU A C 1
ATOM 1686 O O . LEU A 1 230 ? -14.319 5.265 -12.028 1.00 97.31 230 LEU A O 1
ATOM 1690 N N . ALA A 1 231 ? -15.796 6.938 -11.802 1.00 97.00 231 ALA A N 1
ATOM 1691 C CA . ALA A 1 231 ? -15.184 7.778 -12.829 1.00 97.00 231 ALA A CA 1
ATOM 1692 C C . ALA A 1 231 ? -15.160 9.246 -12.412 1.00 97.00 231 ALA A C 1
ATOM 1694 O O . ALA A 1 231 ? -16.120 9.730 -11.811 1.00 97.00 231 ALA A O 1
ATOM 1695 N N . GLY A 1 232 ? -14.095 9.964 -12.758 1.00 95.56 232 GLY A N 1
ATOM 1696 C CA . GLY A 1 232 ? -13.997 11.394 -12.484 1.00 95.56 232 GLY A CA 1
ATOM 1697 C C . GLY A 1 232 ? -13.139 12.146 -13.491 1.00 95.56 232 GLY A C 1
ATOM 1698 O O . GLY A 1 232 ? -12.176 11.614 -14.051 1.00 95.56 232 GLY A O 1
ATOM 1699 N N . GLU A 1 233 ? -13.510 13.402 -13.722 1.00 93.94 233 GLU A N 1
ATOM 1700 C CA . GLU A 1 233 ? -12.743 14.324 -14.555 1.00 93.94 233 GLU A CA 1
ATOM 1701 C C . GLU A 1 233 ? -11.438 14.719 -13.864 1.00 93.94 233 GLU A C 1
ATOM 1703 O O . GLU A 1 233 ? -11.401 14.988 -12.662 1.00 93.94 233 GLU A O 1
ATOM 1708 N N . GLY A 1 234 ? -10.341 14.732 -14.623 1.00 88.69 234 GLY A N 1
ATOM 1709 C CA . GLY A 1 234 ? -9.036 15.152 -14.109 1.00 88.69 234 GLY A CA 1
ATOM 1710 C C . GLY A 1 234 ? -8.389 14.185 -13.109 1.00 88.69 234 GLY A C 1
ATOM 1711 O O . GLY A 1 234 ? -7.342 14.510 -12.544 1.00 88.69 234 GLY A O 1
ATOM 1712 N N . TRP A 1 235 ? -8.953 12.991 -12.885 1.00 94.12 235 TRP A N 1
ATOM 1713 C CA . TRP A 1 235 ? -8.277 11.962 -12.091 1.00 94.12 235 TRP A CA 1
ATOM 1714 C C . TRP A 1 235 ? -6.998 11.512 -12.800 1.00 94.12 235 TRP A C 1
ATOM 1716 O O . TRP A 1 235 ? -7.016 11.074 -13.951 1.00 94.12 235 TRP A O 1
ATOM 1726 N N . HIS A 1 236 ? -5.871 11.608 -12.096 1.00 90.69 236 HIS A N 1
ATOM 1727 C CA . HIS A 1 236 ? -4.563 11.371 -12.691 1.00 90.69 236 HIS A CA 1
ATOM 1728 C C . HIS A 1 236 ? -4.355 9.874 -13.019 1.00 90.69 236 HIS A C 1
ATOM 1730 O O . HIS A 1 236 ? -4.444 9.038 -12.111 1.00 90.69 236 HIS A O 1
ATOM 1736 N N . PRO A 1 237 ? -3.989 9.492 -14.261 1.00 87.00 237 PRO A N 1
ATOM 1737 C CA . PRO A 1 237 ? -3.809 8.085 -14.647 1.00 87.00 237 PRO A CA 1
ATOM 1738 C C . PRO A 1 237 ? -2.793 7.321 -13.779 1.00 87.00 237 PRO A C 1
ATOM 1740 O O . PRO A 1 237 ? -2.951 6.135 -13.511 1.00 87.00 237 PRO A O 1
ATOM 1743 N N . GLY A 1 238 ? -1.775 8.013 -13.263 1.00 87.06 238 GLY A N 1
ATOM 1744 C CA . GLY A 1 238 ? -0.787 7.433 -12.344 1.00 87.06 238 GLY A CA 1
ATOM 1745 C C . GLY A 1 238 ? -1.319 7.000 -10.968 1.00 87.06 238 GLY A C 1
ATOM 1746 O O . GLY A 1 238 ? -0.633 6.243 -10.270 1.00 87.06 238 GLY A O 1
ATOM 1747 N N . VAL A 1 239 ? -2.519 7.450 -10.562 1.00 92.12 239 VAL A N 1
ATOM 1748 C CA . VAL A 1 239 ? -3.125 7.111 -9.257 1.00 92.12 239 VAL A CA 1
ATOM 1749 C C . VAL A 1 239 ? -4.378 6.244 -9.350 1.00 92.12 239 VAL A C 1
ATOM 1751 O O . VAL A 1 239 ? -4.711 5.604 -8.354 1.00 92.12 239 VAL A O 1
ATOM 1754 N N . VAL A 1 240 ? -5.062 6.167 -10.501 1.00 93.31 240 VAL A N 1
ATOM 1755 C CA . VAL A 1 240 ? -6.350 5.443 -10.599 1.00 93.31 240 VAL A CA 1
ATOM 1756 C C . VAL A 1 240 ? -6.232 3.970 -10.197 1.00 93.31 240 VAL A C 1
ATOM 1758 O O . VAL A 1 240 ? -7.128 3.440 -9.550 1.00 93.31 240 VAL A O 1
ATOM 1761 N N . GLY A 1 241 ? -5.092 3.322 -10.455 1.00 91.94 241 GLY A N 1
ATOM 1762 C CA . GLY A 1 241 ? -4.851 1.951 -9.989 1.00 91.94 241 GLY A CA 1
ATOM 1763 C C . GLY A 1 241 ? -4.753 1.805 -8.470 1.00 91.94 241 GLY A C 1
ATOM 1764 O O . GLY A 1 241 ? -5.191 0.794 -7.927 1.00 91.94 241 GLY A O 1
ATOM 1765 N N . LEU A 1 242 ? -4.234 2.820 -7.772 1.00 90.00 242 LEU A N 1
ATOM 1766 C CA . LEU A 1 242 ? -4.181 2.841 -6.306 1.00 90.00 242 LEU A CA 1
ATOM 1767 C C . LEU A 1 242 ? -5.567 3.090 -5.707 1.00 90.00 242 LEU A C 1
ATOM 1769 O O . LEU A 1 242 ? -5.913 2.499 -4.688 1.00 90.00 242 LEU A O 1
ATOM 1773 N N . VAL A 1 243 ? -6.368 3.935 -6.359 1.00 93.44 243 VAL A N 1
ATOM 1774 C CA . VAL A 1 243 ? -7.762 4.192 -5.974 1.00 93.44 243 VAL A CA 1
ATOM 1775 C C . VAL A 1 243 ? -8.592 2.922 -6.133 1.00 93.44 243 VAL A C 1
ATOM 1777 O O . VAL A 1 243 ? -9.241 2.512 -5.178 1.00 93.44 243 VAL A O 1
ATOM 1780 N N . ALA A 1 244 ? -8.515 2.259 -7.292 1.00 94.81 244 ALA A N 1
ATOM 1781 C CA . ALA A 1 244 ? -9.215 0.998 -7.533 1.00 94.81 244 ALA A CA 1
ATOM 1782 C C . ALA A 1 244 ? -8.852 -0.064 -6.484 1.00 94.81 244 ALA A C 1
ATOM 1784 O O . ALA A 1 244 ? -9.739 -0.739 -5.976 1.00 94.81 244 ALA A O 1
ATOM 1785 N N . GLY A 1 245 ? -7.570 -0.165 -6.108 1.00 89.69 245 GLY A N 1
ATOM 1786 C CA . GLY A 1 245 ? -7.114 -1.077 -5.053 1.00 89.69 245 GLY A CA 1
ATOM 1787 C C . GLY A 1 245 ? -7.727 -0.775 -3.692 1.00 89.69 245 GLY A C 1
ATOM 1788 O O . GLY A 1 245 ? -8.335 -1.659 -3.100 1.00 89.69 245 GLY A O 1
ATOM 1789 N N . ARG A 1 246 ? -7.645 0.481 -3.231 1.00 85.44 246 ARG A N 1
ATOM 1790 C CA . ARG A 1 246 ? -8.219 0.885 -1.936 1.00 85.44 246 ARG A CA 1
ATOM 1791 C C . ARG A 1 246 ? -9.735 0.698 -1.882 1.00 85.44 246 ARG A C 1
ATOM 1793 O O . ARG A 1 246 ? -10.256 0.284 -0.856 1.00 85.44 246 ARG A O 1
ATOM 1800 N N . ILE A 1 247 ? -10.442 0.982 -2.976 1.00 88.88 247 ILE A N 1
ATOM 1801 C CA . ILE A 1 247 ? -11.891 0.764 -3.059 1.00 88.88 247 ILE A CA 1
ATOM 1802 C C . ILE A 1 247 ? -12.213 -0.736 -3.033 1.00 88.88 247 ILE A C 1
ATOM 1804 O O . ILE A 1 247 ? -13.099 -1.147 -2.288 1.00 88.88 247 ILE A O 1
ATOM 1808 N N . ALA A 1 248 ? -11.489 -1.558 -3.798 1.00 89.25 248 ALA A N 1
ATOM 1809 C CA . ALA A 1 248 ? -11.705 -3.002 -3.799 1.00 89.25 248 ALA A CA 1
ATOM 1810 C C . ALA A 1 248 ? -11.468 -3.617 -2.412 1.00 89.25 248 ALA A C 1
ATOM 1812 O O . ALA A 1 248 ? -12.275 -4.423 -1.958 1.00 89.25 248 ALA A O 1
ATOM 1813 N N . GLU A 1 249 ? -10.406 -3.192 -1.724 1.00 82.88 249 GLU A N 1
ATOM 1814 C CA . GLU A 1 249 ? -10.064 -3.626 -0.368 1.00 82.88 249 GLU A CA 1
ATOM 1815 C C . GLU A 1 249 ? -11.117 -3.177 0.656 1.00 82.88 249 GLU A C 1
ATOM 1817 O O . GLU A 1 249 ? -11.674 -4.004 1.375 1.00 82.88 249 GLU A O 1
ATOM 1822 N N . GLN A 1 250 ? -11.455 -1.884 0.677 1.00 79.38 250 GLN A N 1
ATOM 1823 C CA . GLN A 1 250 ? -12.389 -1.311 1.650 1.00 79.38 250 GLN A CA 1
ATOM 1824 C C . GLN A 1 250 ? -13.805 -1.885 1.518 1.00 79.38 250 GLN A C 1
ATOM 1826 O O . GLN A 1 250 ? -14.456 -2.160 2.524 1.00 79.38 250 GLN A O 1
ATOM 1831 N N . TYR A 1 251 ? -14.300 -2.055 0.289 1.00 79.94 251 TYR A N 1
ATOM 1832 C CA . TYR A 1 251 ? -15.667 -2.526 0.044 1.00 79.94 251 TYR A CA 1
ATOM 1833 C C . TYR A 1 251 ? -15.752 -4.035 -0.209 1.00 79.94 251 TYR A C 1
ATOM 1835 O O . TYR A 1 251 ? -16.863 -4.557 -0.315 1.00 79.94 251 TYR A O 1
ATOM 1843 N N . ARG A 1 252 ? -14.606 -4.732 -0.287 1.00 83.94 252 ARG A N 1
ATOM 1844 C CA . ARG A 1 252 ? -14.478 -6.172 -0.579 1.00 83.94 252 ARG A CA 1
ATOM 1845 C C . ARG A 1 252 ? -15.242 -6.596 -1.836 1.00 83.94 252 ARG A C 1
ATOM 1847 O O . ARG A 1 252 ? -15.967 -7.589 -1.839 1.00 83.94 252 ARG A O 1
ATOM 1854 N N . ARG A 1 253 ? -15.106 -5.815 -2.911 1.00 89.19 253 ARG A N 1
ATOM 1855 C CA . ARG A 1 253 ? -15.807 -6.005 -4.197 1.00 89.19 253 ARG A CA 1
ATOM 1856 C C . ARG A 1 253 ? -14.895 -5.662 -5.376 1.00 89.19 253 ARG A C 1
ATOM 1858 O O . ARG A 1 253 ? -13.995 -4.842 -5.200 1.00 89.19 253 ARG A O 1
ATOM 1865 N N . PRO A 1 254 ? -15.131 -6.209 -6.584 1.00 94.25 254 PRO A N 1
ATOM 1866 C CA . PRO A 1 254 ? -14.431 -5.748 -7.777 1.00 94.25 254 PRO A CA 1
ATOM 1867 C C . PRO A 1 254 ? -14.642 -4.244 -7.970 1.00 94.25 254 PRO A C 1
ATOM 1869 O O . PRO A 1 254 ? -15.772 -3.749 -7.891 1.00 94.25 254 PRO A O 1
ATOM 1872 N N . ALA A 1 255 ? -13.560 -3.516 -8.227 1.00 96.75 255 ALA A N 1
ATOM 1873 C CA . ALA A 1 255 ? -13.591 -2.070 -8.372 1.00 96.75 255 ALA A CA 1
ATOM 1874 C C . ALA A 1 255 ? -12.831 -1.613 -9.614 1.00 96.75 255 ALA A C 1
ATOM 1876 O O . ALA A 1 255 ? -11.733 -2.087 -9.907 1.00 96.75 255 ALA A O 1
ATOM 1877 N N . VAL A 1 256 ? -13.400 -0.641 -10.316 1.00 98.00 256 VAL A N 1
ATOM 1878 C CA . VAL A 1 256 ? -12.802 0.042 -11.457 1.00 98.00 256 VAL A CA 1
ATOM 1879 C C . VAL A 1 256 ? -12.772 1.534 -11.153 1.00 98.00 256 VAL A C 1
ATOM 1881 O O . VAL A 1 256 ? -13.792 2.106 -10.786 1.00 98.00 256 VAL A O 1
ATOM 1884 N N . ALA A 1 257 ? -11.615 2.173 -11.309 1.00 98.00 257 ALA A N 1
ATOM 1885 C CA . ALA A 1 257 ? -11.470 3.622 -11.199 1.00 98.00 257 ALA A CA 1
ATOM 1886 C C . ALA A 1 257 ? -10.992 4.191 -12.537 1.00 98.00 257 ALA A C 1
ATOM 1888 O O . ALA A 1 257 ? -9.993 3.720 -13.080 1.00 98.00 257 ALA A O 1
ATOM 1889 N N . ILE A 1 258 ? -11.705 5.189 -13.061 1.00 97.88 258 ILE A N 1
ATOM 1890 C CA . ILE A 1 258 ? -11.527 5.735 -14.410 1.00 97.88 258 ILE A CA 1
ATOM 1891 C C . ILE A 1 258 ? -11.249 7.233 -14.323 1.00 97.88 258 ILE A C 1
ATOM 1893 O O . ILE A 1 258 ? -12.059 7.993 -13.797 1.00 97.88 258 ILE A O 1
ATOM 1897 N N . GLY A 1 259 ? -10.113 7.664 -14.866 1.00 96.62 259 GLY A N 1
ATOM 1898 C CA . GLY A 1 259 ? -9.823 9.078 -15.059 1.00 96.62 259 GLY A CA 1
ATOM 1899 C C . GLY A 1 259 ? -10.164 9.530 -16.465 1.00 96.62 259 GLY A C 1
ATOM 1900 O O . GLY A 1 259 ? -9.652 8.970 -17.433 1.00 96.62 259 GLY A O 1
ATOM 1901 N N . LEU A 1 260 ? -11.029 10.538 -16.567 1.00 94.31 260 LEU A N 1
ATOM 1902 C CA . LEU A 1 260 ? -11.411 11.168 -17.828 1.00 94.31 260 LEU A CA 1
ATOM 1903 C C . LEU A 1 260 ? -10.451 12.330 -18.102 1.00 94.31 260 LEU A C 1
ATOM 1905 O O . LEU A 1 260 ? -10.476 13.344 -17.398 1.00 94.31 260 LEU A O 1
ATOM 1909 N N . VAL A 1 261 ? -9.576 12.157 -19.096 1.00 87.62 261 VAL A N 1
ATOM 1910 C CA . VAL A 1 261 ? -8.551 13.139 -19.481 1.00 87.62 261 VAL A CA 1
ATOM 1911 C C . VAL A 1 261 ? -8.502 13.220 -21.007 1.00 87.62 261 VAL A C 1
ATOM 1913 O O . VAL A 1 261 ? -8.421 12.193 -21.672 1.00 87.62 261 VAL A O 1
ATOM 1916 N N . GLU A 1 262 ? -8.564 14.435 -21.561 1.00 84.19 262 GLU A N 1
ATOM 1917 C CA . GLU A 1 262 ? -8.435 14.687 -23.012 1.00 84.19 262 GLU A CA 1
ATOM 1918 C C . GLU A 1 262 ? -9.404 13.860 -23.886 1.00 84.19 262 GLU A C 1
ATOM 1920 O O . GLU A 1 262 ? -9.044 13.365 -24.950 1.00 84.19 262 GLU A O 1
ATOM 1925 N N . GLY A 1 263 ? -10.651 13.688 -23.433 1.00 84.75 263 GLY A N 1
ATOM 1926 C CA . GLY A 1 263 ? -11.686 12.977 -24.195 1.00 84.75 263 GLY A CA 1
ATOM 1927 C C . GLY A 1 263 ? -11.556 11.449 -24.198 1.00 84.75 263 GLY A C 1
ATOM 1928 O O . GLY A 1 263 ? -12.308 10.782 -24.901 1.00 84.75 263 GLY A O 1
ATOM 1929 N N . VAL A 1 264 ? -10.647 10.873 -23.402 1.00 90.62 264 VAL A N 1
ATOM 1930 C CA . VAL A 1 264 ? -10.509 9.420 -23.230 1.00 90.62 264 VAL A CA 1
ATOM 1931 C C . VAL A 1 264 ? -10.519 9.063 -21.745 1.00 90.62 264 VAL A C 1
ATOM 1933 O O . VAL A 1 264 ? -9.810 9.656 -20.931 1.00 90.62 264 VAL A O 1
ATOM 1936 N N . GLY A 1 265 ? -11.310 8.059 -21.373 1.00 94.75 265 GLY A N 1
ATOM 1937 C CA . GLY A 1 265 ? -11.279 7.465 -20.043 1.00 94.75 265 GLY A CA 1
ATOM 1938 C C . GLY A 1 265 ? -10.176 6.426 -19.937 1.00 94.75 265 GLY A C 1
ATOM 1939 O O . GLY A 1 265 ? -10.216 5.415 -20.632 1.00 94.75 265 GLY A O 1
ATOM 1940 N N . ARG A 1 266 ? -9.199 6.647 -19.055 1.00 94.88 266 ARG A N 1
ATOM 1941 C CA . ARG A 1 266 ? -8.176 5.653 -18.701 1.00 94.88 266 ARG A CA 1
ATOM 1942 C C . ARG A 1 266 ? -8.489 5.074 -17.332 1.00 94.88 266 ARG A C 1
ATOM 1944 O O . ARG A 1 266 ? -8.503 5.795 -16.335 1.00 94.88 266 ARG A O 1
ATOM 1951 N N . GLY A 1 267 ? -8.758 3.776 -17.295 1.00 93.75 267 GLY A N 1
ATOM 1952 C CA . GLY A 1 267 ? -9.185 3.070 -16.101 1.00 93.75 267 GLY A CA 1
ATOM 1953 C C . GLY A 1 267 ? -8.203 2.012 -15.630 1.00 93.75 267 GLY A C 1
ATOM 1954 O O . GLY A 1 267 ? -7.440 1.438 -16.405 1.00 93.75 267 GLY A O 1
ATOM 1955 N N . SER A 1 268 ? -8.265 1.731 -14.334 1.00 96.12 268 SER A N 1
ATOM 1956 C CA . SER A 1 268 ? -7.638 0.566 -13.723 1.00 96.12 268 SER A CA 1
ATOM 1957 C C . SER A 1 268 ? -8.673 -0.184 -12.897 1.00 96.12 268 SER A C 1
ATOM 1959 O O . SER A 1 268 ? -9.467 0.425 -12.182 1.00 96.12 268 SER A O 1
ATOM 1961 N N . ALA A 1 269 ? -8.619 -1.507 -12.965 1.00 95.69 269 ALA A N 1
ATOM 1962 C CA . ALA A 1 269 ? -9.493 -2.428 -12.262 1.00 95.69 269 ALA A CA 1
ATOM 1963 C C . ALA A 1 269 ? -8.711 -3.270 -11.244 1.00 95.69 269 ALA A C 1
ATOM 1965 O O . ALA A 1 269 ? -7.537 -3.603 -11.462 1.00 95.69 269 ALA A O 1
ATOM 1966 N N . ARG A 1 270 ? -9.356 -3.598 -10.124 1.00 95.62 270 ARG A N 1
ATOM 1967 C CA . ARG A 1 270 ? -8.873 -4.511 -9.081 1.00 95.62 270 ARG A CA 1
ATOM 1968 C C . ARG A 1 270 ? -9.995 -5.455 -8.677 1.00 95.62 270 ARG A C 1
ATOM 1970 O O . ARG A 1 270 ? -11.142 -5.029 -8.557 1.00 95.62 270 ARG A O 1
ATOM 1977 N N . SER A 1 271 ? -9.655 -6.729 -8.529 1.00 92.12 271 SER A N 1
ATOM 1978 C CA . SER A 1 271 ? -10.628 -7.788 -8.272 1.00 92.12 271 SER A CA 1
ATOM 1979 C C . SER A 1 271 ? -10.622 -8.262 -6.828 1.00 92.12 271 SER A C 1
ATOM 1981 O O . SER A 1 271 ? -9.771 -7.875 -6.030 1.00 92.12 271 SER A O 1
ATOM 1983 N N . VAL A 1 272 ? -11.556 -9.160 -6.541 1.00 86.62 272 VAL A N 1
ATOM 1984 C CA . VAL A 1 272 ? -11.587 -10.004 -5.347 1.00 86.62 272 VAL A CA 1
ATOM 1985 C C . VAL A 1 272 ? -11.530 -11.470 -5.768 1.00 86.62 272 VAL A C 1
ATOM 1987 O O . VAL A 1 272 ? -11.755 -11.797 -6.936 1.00 86.62 272 VAL A O 1
ATOM 1990 N N . GLU A 1 273 ? -11.236 -12.354 -4.819 1.00 82.94 273 GLU A N 1
ATOM 1991 C CA . GLU A 1 273 ? -11.228 -13.794 -5.065 1.00 82.94 273 GLU A CA 1
ATOM 1992 C C . GLU A 1 273 ? -12.567 -14.269 -5.663 1.00 82.94 273 GLU A C 1
ATOM 1994 O O . GLU A 1 273 ? -13.647 -13.821 -5.268 1.00 82.94 273 GLU A O 1
ATOM 1999 N N . GLY A 1 274 ? -12.491 -15.149 -6.665 1.00 83.06 274 GLY A N 1
ATOM 2000 C CA . GLY A 1 274 ? -13.669 -15.662 -7.369 1.00 83.06 274 GLY A CA 1
ATOM 2001 C C . GLY A 1 274 ? -14.279 -14.715 -8.412 1.00 83.06 274 GLY A C 1
ATOM 2002 O O . GLY A 1 274 ? -15.418 -14.937 -8.826 1.00 83.06 274 GLY A O 1
ATOM 2003 N N . PHE A 1 275 ? -13.570 -13.662 -8.839 1.00 89.44 275 PHE A N 1
ATOM 2004 C CA . PHE A 1 275 ? -13.971 -12.819 -9.973 1.00 89.44 275 PHE A CA 1
ATOM 2005 C C . PHE A 1 275 ? -12.778 -12.538 -10.904 1.00 89.44 275 PHE A C 1
ATOM 2007 O O . PHE A 1 275 ? -11.813 -11.892 -10.499 1.00 89.44 275 PHE A O 1
ATOM 2014 N N . ASN A 1 276 ? -12.822 -13.012 -12.154 1.00 91.19 276 ASN A N 1
ATOM 2015 C CA . ASN A 1 276 ? -11.750 -12.797 -13.134 1.00 91.19 276 ASN A CA 1
ATOM 2016 C C . ASN A 1 276 ? -11.998 -11.514 -13.946 1.00 91.19 276 ASN A C 1
ATOM 2018 O O . ASN A 1 276 ? -12.940 -11.436 -14.735 1.00 91.19 276 ASN A O 1
ATOM 2022 N N . LEU A 1 277 ? -11.134 -10.505 -13.781 1.00 93.25 277 LEU A N 1
ATOM 2023 C CA . LEU A 1 277 ? -11.271 -9.230 -14.492 1.00 93.25 277 LEU A CA 1
ATOM 2024 C C . LEU A 1 277 ? -11.112 -9.343 -16.003 1.00 93.25 277 LEU A C 1
ATOM 2026 O O . LEU A 1 277 ? -11.799 -8.622 -16.714 1.00 93.25 277 LEU A O 1
ATOM 2030 N N . VAL A 1 278 ? -10.204 -10.181 -16.505 1.00 89.19 278 VAL A N 1
ATOM 2031 C CA . VAL A 1 278 ? -9.948 -10.253 -17.953 1.00 89.19 278 VAL A CA 1
ATOM 2032 C C . VAL A 1 278 ? -11.157 -10.845 -18.663 1.00 89.19 278 VAL A C 1
ATOM 2034 O O . VAL A 1 278 ? -11.613 -10.274 -19.648 1.00 89.19 278 VAL A O 1
ATOM 2037 N N . GLU A 1 279 ? -11.729 -11.914 -18.110 1.00 91.31 279 GLU A N 1
ATOM 2038 C CA . GLU A 1 279 ? -12.976 -12.505 -18.609 1.00 91.31 279 GLU A CA 1
ATOM 2039 C C . GLU A 1 279 ? -14.125 -11.486 -18.557 1.00 91.31 279 GLU A C 1
ATOM 2041 O O . GLU A 1 279 ? -14.808 -11.264 -19.553 1.00 91.31 279 GLU A O 1
ATOM 2046 N N . ALA A 1 280 ? -14.291 -10.779 -17.432 1.00 93.94 280 ALA A N 1
ATOM 2047 C CA . ALA A 1 280 ? -15.347 -9.776 -17.291 1.00 93.94 280 ALA A CA 1
ATOM 2048 C C . ALA A 1 280 ? -15.189 -8.576 -18.246 1.00 93.94 280 ALA A C 1
ATOM 2050 O O . ALA A 1 280 ? -16.181 -8.020 -18.722 1.00 93.94 280 ALA A O 1
ATOM 2051 N N . LEU A 1 281 ? -13.952 -8.147 -18.517 1.00 94.88 281 LEU A N 1
ATOM 2052 C CA . LEU A 1 281 ? -13.663 -7.062 -19.456 1.00 94.88 281 LEU A CA 1
ATOM 2053 C C . LEU A 1 281 ? -13.858 -7.499 -20.912 1.00 94.88 281 LEU A C 1
ATOM 2055 O O . LEU A 1 281 ? -14.338 -6.695 -21.709 1.00 94.88 281 LEU A O 1
ATOM 2059 N N . GLU A 1 282 ? -13.561 -8.757 -21.244 1.00 92.56 282 GLU A N 1
ATOM 2060 C CA . GLU A 1 282 ? -13.823 -9.339 -22.564 1.00 92.56 282 GLU A CA 1
ATOM 2061 C C . GLU A 1 282 ? -15.328 -9.372 -22.868 1.00 92.56 282 GLU A C 1
ATOM 2063 O O . GLU A 1 282 ? -15.753 -8.872 -23.910 1.00 92.56 282 GLU A O 1
ATOM 2068 N N . GLU A 1 283 ? -16.160 -9.783 -21.908 1.00 95.00 283 GLU A N 1
ATOM 2069 C CA . GLU A 1 283 ? -17.628 -9.683 -22.012 1.00 95.00 283 GLU A CA 1
ATOM 2070 C C . GLU A 1 283 ? -18.121 -8.227 -22.155 1.00 95.00 283 GLU A C 1
ATOM 2072 O O . GLU A 1 283 ? -19.181 -7.945 -22.723 1.00 95.00 283 GLU A O 1
ATOM 2077 N N . CYS A 1 284 ? -17.328 -7.260 -21.683 1.00 96.19 284 CYS A N 1
ATOM 2078 C CA . CYS A 1 284 ? -17.594 -5.831 -21.822 1.00 96.19 284 CYS A CA 1
ATOM 2079 C C . CYS A 1 284 ? -16.924 -5.184 -23.050 1.00 96.19 284 CYS A C 1
ATOM 2081 O O . CYS A 1 284 ? -17.058 -3.966 -23.213 1.00 96.19 284 CYS A O 1
ATOM 2083 N N . ARG A 1 285 ? -16.246 -5.942 -23.932 1.00 93.75 285 ARG A N 1
ATOM 2084 C CA . ARG A 1 285 ? -15.402 -5.414 -25.028 1.00 93.75 285 ARG A CA 1
ATOM 2085 C C . ARG A 1 285 ? -16.094 -4.344 -25.872 1.00 93.75 285 ARG A C 1
ATOM 2087 O O . ARG A 1 285 ? -15.474 -3.345 -26.213 1.00 93.75 285 ARG A O 1
ATOM 2094 N N . ARG A 1 286 ? -17.389 -4.504 -26.167 1.00 96.12 286 ARG A N 1
ATOM 2095 C CA . ARG A 1 286 ? -18.175 -3.549 -26.978 1.00 96.12 286 ARG A CA 1
ATOM 2096 C C . ARG A 1 286 ? -18.263 -2.128 -26.395 1.00 96.12 286 ARG A C 1
ATOM 2098 O O . ARG A 1 286 ? -18.639 -1.210 -27.113 1.00 96.12 286 ARG A O 1
ATOM 2105 N N . HIS A 1 287 ? -17.986 -1.958 -25.101 1.00 96.25 287 HIS A N 1
ATOM 2106 C CA . HIS A 1 287 ? -18.001 -0.666 -24.409 1.00 96.25 287 HIS A CA 1
ATOM 2107 C C . HIS A 1 287 ? -16.594 -0.094 -24.192 1.00 96.25 287 HIS A C 1
ATOM 2109 O O . HIS A 1 287 ? -16.466 1.014 -23.682 1.00 96.25 287 HIS A O 1
ATOM 2115 N N . LEU A 1 288 ? -15.544 -0.835 -24.550 1.00 95.75 288 LEU A N 1
ATOM 2116 C CA . LEU A 1 288 ? -14.154 -0.491 -24.275 1.00 95.75 288 LEU A CA 1
ATOM 2117 C C . LEU A 1 288 ? -13.423 -0.146 -25.575 1.00 95.75 288 LEU A C 1
ATOM 2119 O O . LEU A 1 288 ? -13.661 -0.740 -26.621 1.00 95.75 288 LEU A O 1
ATOM 2123 N N . LEU A 1 289 ? -12.498 0.808 -25.494 1.00 91.75 289 LEU A N 1
ATOM 2124 C CA . LEU A 1 289 ? -11.561 1.118 -26.577 1.00 91.75 289 LEU A CA 1
ATOM 2125 C C . LEU A 1 289 ? -10.374 0.141 -26.579 1.00 91.75 289 LEU A C 1
ATOM 2127 O O . LEU A 1 289 ? -9.765 -0.100 -27.615 1.00 91.75 289 LEU A O 1
ATOM 2131 N N . GLY A 1 290 ? -10.051 -0.424 -25.417 1.00 86.00 290 GLY A N 1
ATOM 2132 C CA . GLY A 1 290 ? -9.006 -1.422 -25.230 1.00 86.00 290 GLY A CA 1
ATOM 2133 C C . GLY A 1 290 ? -8.877 -1.809 -23.760 1.00 86.00 290 GLY A C 1
ATOM 2134 O O . GLY A 1 290 ? -9.319 -1.079 -22.874 1.00 86.00 290 GLY A O 1
ATOM 2135 N N . PHE A 1 291 ? -8.287 -2.967 -23.483 1.00 90.25 291 PHE A N 1
ATOM 2136 C CA . PHE A 1 291 ? -7.980 -3.412 -22.125 1.00 90.25 291 PHE A CA 1
ATOM 2137 C C . PHE A 1 291 ? -6.885 -4.482 -22.134 1.00 90.25 291 PHE A C 1
ATOM 2139 O O . PHE A 1 291 ? -6.565 -5.048 -23.177 1.00 90.25 291 PHE A O 1
ATOM 2146 N N . GLY A 1 292 ? -6.308 -4.749 -20.966 1.00 79.25 292 GLY A N 1
ATOM 2147 C CA . GLY A 1 292 ? -5.322 -5.808 -20.770 1.00 79.25 292 GLY A CA 1
ATOM 2148 C C . GLY A 1 292 ? -4.955 -5.980 -19.298 1.00 79.25 292 GLY A C 1
ATOM 2149 O O . GLY A 1 292 ? -5.150 -5.069 -18.491 1.00 79.25 292 GLY A O 1
ATOM 2150 N N . GLY A 1 293 ? -4.434 -7.150 -18.933 1.00 83.06 293 GLY A N 1
ATOM 2151 C CA . GLY A 1 293 ? -4.007 -7.450 -17.566 1.00 83.06 293 GLY A CA 1
ATOM 2152 C C . GLY A 1 293 ? -4.202 -8.913 -17.184 1.00 83.06 293 GLY A C 1
ATOM 2153 O O . GLY A 1 293 ? -4.065 -9.807 -18.015 1.00 83.06 293 GLY A O 1
ATOM 2154 N N . HIS A 1 294 ? -4.5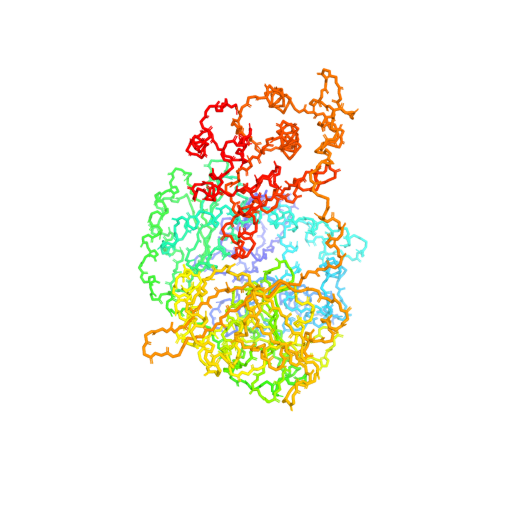26 -9.141 -15.914 1.00 80.50 294 HIS A N 1
ATOM 2155 C CA . HIS A 1 294 ? -4.693 -10.452 -15.291 1.00 80.50 294 HIS A CA 1
ATOM 2156 C C . HIS A 1 294 ? -5.981 -10.512 -14.459 1.00 80.50 294 HIS A C 1
ATOM 2158 O O . HIS A 1 294 ? -6.643 -9.498 -14.234 1.00 80.50 294 HIS A O 1
ATOM 2164 N N . ALA A 1 295 ? -6.309 -11.700 -13.945 1.00 84.44 295 ALA A N 1
ATOM 2165 C CA . ALA A 1 295 ? -7.545 -11.944 -13.202 1.00 84.44 295 ALA A CA 1
ATOM 2166 C C . ALA A 1 295 ? -7.783 -10.969 -12.032 1.00 84.44 295 ALA A C 1
ATOM 2168 O O . ALA A 1 295 ? -8.918 -10.557 -11.810 1.00 84.44 295 ALA A O 1
ATOM 2169 N N . MET A 1 296 ? -6.724 -10.551 -11.326 1.00 86.69 296 MET A N 1
ATOM 2170 C CA . MET A 1 296 ? -6.822 -9.676 -10.145 1.00 86.69 296 MET A CA 1
ATOM 2171 C C . MET A 1 296 ? -6.574 -8.187 -10.421 1.00 86.69 296 MET A C 1
ATOM 2173 O O . MET A 1 296 ? -6.941 -7.341 -9.601 1.00 86.69 296 MET A O 1
ATOM 2177 N N . ALA A 1 297 ? -5.969 -7.840 -11.560 1.00 88.94 297 ALA A N 1
ATOM 2178 C CA . ALA A 1 297 ? -5.655 -6.461 -11.917 1.00 88.94 297 ALA A CA 1
ATOM 2179 C C . ALA A 1 297 ? -5.639 -6.264 -13.436 1.00 88.94 297 ALA A C 1
ATOM 2181 O O . ALA A 1 297 ? -4.954 -6.996 -14.144 1.00 88.94 297 ALA A O 1
ATOM 2182 N N . ALA A 1 298 ? -6.326 -5.234 -13.927 1.00 89.75 298 ALA A N 1
ATOM 2183 C CA . ALA A 1 298 ? -6.357 -4.907 -15.351 1.00 89.75 298 ALA A CA 1
ATOM 2184 C C . ALA A 1 298 ? -6.371 -3.393 -15.596 1.00 89.75 298 ALA A C 1
ATOM 2186 O O . ALA A 1 298 ? -6.827 -2.623 -14.750 1.00 89.75 298 ALA A O 1
ATOM 2187 N N . GLY A 1 299 ? -5.859 -2.967 -16.746 1.00 92.00 299 GLY A N 1
ATOM 2188 C CA . GLY A 1 299 ? -6.019 -1.620 -17.288 1.00 92.00 299 GLY A CA 1
ATOM 2189 C C . GLY A 1 299 ? -7.057 -1.617 -18.408 1.00 92.00 299 GLY A C 1
ATOM 2190 O O . GLY A 1 299 ? -7.200 -2.609 -19.120 1.00 92.00 299 GLY A O 1
ATOM 2191 N N . LEU A 1 300 ? -7.779 -0.509 -18.569 1.00 94.19 300 LEU A N 1
ATOM 2192 C CA . LEU A 1 300 ? -8.759 -0.330 -19.641 1.00 94.19 300 LEU A CA 1
ATOM 2193 C C . LEU A 1 300 ? -8.778 1.105 -20.170 1.00 94.19 300 LEU A C 1
ATOM 2195 O O . LEU A 1 300 ? -8.393 2.054 -19.483 1.00 94.19 300 LEU A O 1
ATOM 2199 N N . THR A 1 301 ? -9.288 1.266 -21.381 1.00 95.06 301 THR A N 1
ATOM 2200 C CA . THR A 1 301 ? -9.644 2.546 -21.980 1.00 95.06 301 THR A CA 1
ATOM 2201 C C . THR A 1 301 ? -11.101 2.519 -22.428 1.00 95.06 301 THR A C 1
ATOM 2203 O O . THR A 1 301 ? -11.596 1.510 -22.927 1.00 95.06 301 THR A O 1
ATOM 2206 N N . VAL A 1 302 ? -11.815 3.621 -22.222 1.00 96.19 302 VAL A N 1
ATOM 2207 C CA . VAL A 1 302 ? -13.256 3.738 -22.481 1.00 96.19 302 VAL A CA 1
ATOM 2208 C C . VAL A 1 302 ? -13.582 5.146 -22.970 1.00 96.19 302 VAL A C 1
ATOM 2210 O O . VAL A 1 302 ? -12.973 6.117 -22.520 1.00 96.19 302 VAL A O 1
ATOM 2213 N N . ALA A 1 303 ? -14.521 5.268 -23.906 1.00 96.38 303 ALA A N 1
ATOM 2214 C CA . ALA A 1 303 ? -15.037 6.573 -24.311 1.00 96.38 303 ALA A CA 1
ATOM 2215 C C . ALA A 1 303 ? -15.866 7.180 -23.159 1.00 96.38 303 ALA A C 1
ATOM 2217 O O . ALA A 1 303 ? -16.620 6.431 -22.529 1.00 96.38 303 ALA A O 1
ATOM 2218 N N . PRO A 1 304 ? -15.760 8.489 -22.857 1.00 95.50 304 PRO A N 1
ATOM 2219 C CA . PRO A 1 304 ? -16.504 9.118 -21.760 1.00 95.50 304 PRO A CA 1
ATOM 2220 C C . PRO A 1 304 ? -18.009 8.821 -21.788 1.00 95.50 304 PRO A C 1
ATOM 2222 O O . PRO A 1 304 ? -18.614 8.553 -20.751 1.00 95.50 304 PRO A O 1
ATOM 2225 N N . GLU A 1 305 ? -18.595 8.782 -22.982 1.00 96.25 305 GLU A N 1
ATOM 2226 C CA . GLU A 1 305 ? -20.020 8.549 -23.210 1.00 96.25 305 GLU A CA 1
ATOM 2227 C C . GLU A 1 305 ? -20.428 7.096 -22.930 1.00 96.25 305 GLU A C 1
ATOM 2229 O O . GLU A 1 305 ? -21.580 6.848 -22.600 1.00 96.25 305 GLU A O 1
ATOM 2234 N N . ALA A 1 306 ? -19.493 6.143 -23.023 1.00 96.62 306 ALA A N 1
ATOM 2235 C CA . ALA A 1 306 ? -19.738 4.712 -22.823 1.00 96.62 306 ALA A CA 1
ATOM 2236 C C . ALA A 1 306 ? -19.538 4.250 -21.366 1.00 96.62 306 ALA A C 1
ATOM 2238 O O . ALA A 1 306 ? -19.777 3.081 -21.047 1.00 96.62 306 ALA A O 1
ATOM 2239 N N . VAL A 1 307 ? -19.093 5.136 -20.464 1.00 97.00 307 VAL A N 1
ATOM 2240 C CA . VAL A 1 307 ? -18.811 4.794 -19.057 1.00 97.00 307 VAL A CA 1
ATOM 2241 C C . VAL A 1 307 ? -20.059 4.272 -18.341 1.00 97.00 307 VAL A C 1
ATOM 2243 O O . VAL A 1 307 ? -19.963 3.335 -17.546 1.00 97.00 307 VAL A O 1
ATOM 2246 N N . ALA A 1 308 ? -21.232 4.847 -18.621 1.00 96.12 308 ALA A N 1
ATOM 2247 C CA . ALA A 1 308 ? -22.484 4.431 -17.996 1.00 96.12 308 ALA A CA 1
ATOM 2248 C C . ALA A 1 308 ? -22.899 3.019 -18.445 1.00 96.12 308 ALA A C 1
ATOM 2250 O O . ALA A 1 308 ? -23.244 2.179 -17.614 1.00 96.12 308 ALA A O 1
ATOM 2251 N N . GLU A 1 309 ? -22.829 2.731 -19.745 1.00 97.12 309 GLU A N 1
ATOM 2252 C CA . GLU A 1 309 ? -23.091 1.411 -20.326 1.00 97.12 309 GLU A CA 1
ATOM 2253 C C . GLU A 1 309 ? -22.131 0.363 -19.771 1.00 97.12 309 GLU A C 1
ATOM 2255 O O . GLU A 1 309 ? -22.568 -0.709 -19.346 1.00 97.12 309 GLU A O 1
ATOM 2260 N N . PHE A 1 310 ? -20.840 0.698 -19.728 1.00 97.81 310 PHE A N 1
ATOM 2261 C CA . PHE A 1 310 ? -19.809 -0.160 -19.165 1.00 97.81 310 PHE A CA 1
ATOM 2262 C C . PHE A 1 310 ? -20.081 -0.472 -17.690 1.00 97.81 310 PHE A C 1
ATOM 2264 O O . PHE A 1 310 ? -20.077 -1.643 -17.316 1.00 97.81 310 PHE A O 1
ATOM 2271 N N . ARG A 1 311 ? -20.396 0.542 -16.867 1.00 96.94 311 ARG A N 1
ATOM 2272 C CA . ARG A 1 311 ? -20.762 0.357 -15.451 1.00 96.94 311 ARG A CA 1
ATOM 2273 C C . ARG A 1 311 ? -21.891 -0.655 -15.307 1.00 96.94 311 ARG A C 1
ATOM 2275 O O . ARG A 1 311 ? -21.755 -1.607 -14.549 1.00 96.94 311 ARG A O 1
ATOM 2282 N N . ARG A 1 312 ? -22.982 -0.493 -16.063 1.00 95.69 312 ARG A N 1
ATOM 2283 C CA . ARG A 1 312 ? -24.120 -1.425 -15.996 1.00 95.69 312 ARG A CA 1
ATOM 2284 C C . ARG A 1 312 ? -23.716 -2.853 -16.369 1.00 95.69 312 ARG A C 1
ATOM 2286 O O . ARG A 1 312 ? -24.079 -3.781 -15.652 1.00 95.69 312 ARG A O 1
ATOM 2293 N N . ALA A 1 313 ? -22.988 -3.025 -17.473 1.00 96.31 313 ALA A N 1
ATOM 2294 C CA . ALA A 1 313 ? -22.573 -4.342 -17.956 1.00 96.31 313 ALA A CA 1
ATOM 2295 C C . ALA A 1 313 ? -21.637 -5.045 -16.959 1.00 96.31 313 ALA A C 1
ATOM 2297 O O . ALA A 1 313 ? -21.886 -6.185 -16.570 1.00 96.31 313 ALA A O 1
ATOM 2298 N N . PHE A 1 314 ? -20.616 -4.336 -16.478 1.00 96.62 314 PHE A N 1
ATOM 2299 C CA . PHE A 1 314 ? -19.636 -4.868 -15.537 1.00 96.62 314 PHE A CA 1
ATOM 2300 C C . PHE A 1 314 ? -20.268 -5.231 -14.186 1.00 96.62 314 PHE A C 1
ATOM 2302 O O . PHE A 1 314 ? -20.030 -6.314 -13.652 1.00 96.62 314 PHE A O 1
ATOM 2309 N N . THR A 1 315 ? -21.132 -4.363 -13.648 1.00 94.69 315 THR A N 1
ATOM 2310 C CA . THR A 1 315 ? -21.841 -4.627 -12.390 1.00 94.69 315 THR A CA 1
ATOM 2311 C C . THR A 1 315 ? -22.792 -5.824 -12.508 1.00 94.69 315 THR A C 1
ATOM 2313 O O . THR A 1 315 ? -22.913 -6.586 -11.551 1.00 94.69 315 THR A O 1
ATOM 2316 N N . ALA A 1 316 ? -23.427 -6.044 -13.664 1.00 93.88 316 ALA A N 1
ATOM 2317 C CA . ALA A 1 316 ? -24.283 -7.214 -13.881 1.00 93.88 316 ALA A CA 1
ATOM 2318 C C . ALA A 1 316 ? -23.491 -8.532 -13.842 1.00 93.88 316 ALA A C 1
ATOM 2320 O O . ALA A 1 316 ? -23.923 -9.485 -13.195 1.00 93.88 316 ALA A O 1
ATOM 2321 N N . LEU A 1 317 ? -22.305 -8.573 -14.459 1.00 93.00 317 LEU A N 1
ATOM 2322 C CA . LEU A 1 317 ? -21.407 -9.733 -14.390 1.00 93.00 317 LEU A CA 1
ATOM 2323 C C . LEU A 1 317 ? -20.955 -9.996 -12.949 1.00 93.00 317 LEU A C 1
ATOM 2325 O O . LEU A 1 317 ? -20.990 -11.129 -12.471 1.00 93.00 317 LEU A O 1
ATOM 2329 N N . ALA A 1 318 ? -20.601 -8.935 -12.220 1.00 90.69 318 ALA A N 1
ATOM 2330 C CA . ALA A 1 318 ? -20.192 -9.031 -10.824 1.00 90.69 318 ALA A CA 1
ATOM 2331 C C . ALA A 1 318 ? -21.321 -9.420 -9.860 1.00 90.69 318 ALA A C 1
ATOM 2333 O O . ALA A 1 318 ? -21.031 -9.797 -8.729 1.00 90.69 318 ALA A O 1
ATOM 2334 N N . ALA A 1 319 ? -22.592 -9.356 -10.261 1.00 88.44 319 ALA A N 1
ATOM 2335 C CA . ALA A 1 319 ? -23.703 -9.817 -9.427 1.00 88.44 319 ALA A CA 1
ATOM 2336 C C . ALA A 1 319 ? -23.709 -11.346 -9.259 1.00 88.44 319 ALA A C 1
ATOM 2338 O O . ALA A 1 319 ? -24.103 -11.858 -8.210 1.00 88.44 319 ALA A O 1
ATOM 2339 N N . VAL A 1 320 ? -23.234 -12.082 -10.267 1.00 84.81 320 VAL A N 1
ATOM 2340 C CA . VAL A 1 320 ? -23.230 -13.549 -10.271 1.00 84.81 320 VAL A CA 1
ATOM 2341 C C . VAL A 1 320 ? -22.258 -14.061 -9.204 1.00 84.81 320 VAL A C 1
ATOM 2343 O O . VAL A 1 320 ? -21.057 -13.806 -9.289 1.00 84.81 320 VAL A O 1
ATOM 2346 N N . GLY A 1 321 ? -22.766 -14.747 -8.173 1.00 73.00 321 GLY A N 1
ATOM 2347 C CA . GLY A 1 321 ? -21.965 -15.284 -7.059 1.00 73.00 321 GLY A CA 1
ATOM 2348 C C . GLY A 1 321 ? -21.480 -14.242 -6.037 1.00 73.00 321 GLY A C 1
ATOM 2349 O O . GLY A 1 321 ? -20.550 -14.515 -5.281 1.00 73.00 321 GLY A O 1
ATOM 2350 N N . ALA A 1 322 ? -22.063 -13.035 -6.014 1.00 75.50 322 ALA A N 1
ATOM 2351 C CA . ALA A 1 322 ? -21.601 -11.952 -5.138 1.00 75.50 322 ALA A CA 1
ATOM 2352 C C . ALA A 1 322 ? -21.730 -12.282 -3.643 1.00 75.50 322 ALA A C 1
ATOM 2354 O O . ALA A 1 322 ? -20.813 -12.003 -2.871 1.00 75.50 322 ALA A O 1
ATOM 2355 N N . GLU A 1 323 ? -22.841 -12.900 -3.233 1.00 68.06 323 GLU A N 1
ATOM 2356 C CA . GLU A 1 323 ? -23.067 -13.268 -1.830 1.00 68.06 323 GLU A CA 1
ATOM 2357 C C . GLU A 1 323 ? -22.066 -14.317 -1.334 1.00 68.06 323 GLU A C 1
ATOM 2359 O O . GLU A 1 323 ? -21.559 -14.199 -0.216 1.00 68.06 323 GLU A O 1
ATOM 2364 N N . ASP A 1 324 ? -21.738 -15.300 -2.173 1.00 65.94 324 ASP A N 1
ATOM 2365 C CA . ASP A 1 324 ? -20.785 -16.357 -1.834 1.00 65.94 324 ASP A CA 1
ATOM 2366 C C . ASP A 1 324 ? -19.370 -15.793 -1.664 1.00 65.94 324 ASP A C 1
ATOM 2368 O O . ASP A 1 324 ? -18.684 -16.133 -0.700 1.00 65.94 324 ASP A O 1
ATOM 2372 N N . ARG A 1 325 ? -18.961 -14.849 -2.527 1.00 73.25 325 ARG A N 1
ATOM 2373 C CA . ARG A 1 325 ? -17.665 -14.156 -2.416 1.00 73.25 325 ARG A CA 1
ATOM 2374 C C . ARG A 1 325 ? -17.528 -13.358 -1.122 1.00 73.25 325 ARG A C 1
ATOM 2376 O O . ARG A 1 325 ? -16.493 -13.427 -0.465 1.00 73.25 325 ARG A O 1
ATOM 2383 N N . VAL A 1 326 ? -18.568 -12.620 -0.726 1.00 65.69 326 VAL A N 1
ATOM 2384 C CA . VAL A 1 326 ? -18.539 -11.834 0.521 1.00 65.69 326 VAL A CA 1
ATOM 2385 C C . VAL A 1 326 ? -18.470 -12.753 1.744 1.00 65.69 326 VAL A C 1
ATOM 2387 O O . VAL A 1 326 ? -17.686 -12.491 2.656 1.00 65.69 326 VAL A O 1
ATOM 2390 N N . ARG A 1 327 ? -19.233 -13.857 1.757 1.00 56.84 327 ARG A N 1
ATOM 2391 C CA . ARG A 1 327 ? -19.196 -14.855 2.846 1.00 56.84 327 ARG A CA 1
ATOM 2392 C C . ARG A 1 327 ? -17.876 -15.631 2.908 1.00 56.84 327 ARG A C 1
ATOM 2394 O O . ARG A 1 327 ? -17.519 -16.126 3.975 1.00 56.84 327 ARG A O 1
ATOM 2401 N N . ALA A 1 328 ? -17.154 -15.743 1.794 1.00 54.50 328 ALA A N 1
ATOM 2402 C CA . ALA A 1 328 ? -15.874 -16.444 1.716 1.00 54.50 328 ALA A CA 1
ATOM 2403 C C . ALA A 1 328 ? -14.675 -15.640 2.258 1.00 54.50 328 ALA A C 1
ATOM 2405 O O . ALA A 1 328 ? -13.627 -16.234 2.499 1.00 54.50 328 ALA A O 1
ATOM 2406 N N . SER A 1 329 ? -14.816 -14.329 2.509 1.00 60.84 329 SER A N 1
ATOM 2407 C CA . SER A 1 329 ? -13.769 -13.485 3.111 1.00 60.84 329 SER A CA 1
ATOM 2408 C C . SER A 1 329 ? -13.473 -13.921 4.554 1.00 60.84 329 SER A C 1
ATOM 2410 O O . SER A 1 329 ? -14.056 -13.389 5.499 1.00 60.84 329 SER A O 1
ATOM 2412 N N . ARG A 1 330 ? -12.559 -14.876 4.736 1.00 72.25 330 ARG A N 1
ATOM 2413 C CA . ARG A 1 330 ? -12.138 -15.404 6.043 1.00 72.25 330 ARG A CA 1
ATOM 2414 C C . ARG A 1 330 ? -10.811 -14.786 6.471 1.00 72.25 330 ARG A C 1
ATOM 2416 O O . ARG A 1 330 ? -9.887 -14.693 5.670 1.00 72.25 330 ARG A O 1
ATOM 2423 N N . LEU A 1 331 ? -10.706 -14.418 7.746 1.00 81.38 331 LEU A N 1
ATOM 2424 C CA . LEU A 1 331 ? -9.412 -14.172 8.373 1.00 81.38 331 LEU A CA 1
ATOM 2425 C C . LEU A 1 331 ? -8.817 -15.523 8.774 1.00 81.38 331 LEU A C 1
ATOM 2427 O O . LEU A 1 331 ? -9.440 -16.276 9.523 1.00 81.38 331 LEU A O 1
ATOM 2431 N N . VAL A 1 332 ? -7.634 -15.833 8.257 1.00 84.50 332 VAL A N 1
ATOM 2432 C CA . VAL A 1 332 ? -6.872 -17.008 8.684 1.00 84.50 332 VAL A CA 1
ATOM 2433 C C . VAL A 1 332 ? -6.058 -16.611 9.912 1.00 84.50 332 VAL A C 1
ATOM 2435 O O . VAL A 1 332 ? -5.371 -15.593 9.890 1.00 84.50 332 VAL A O 1
ATOM 2438 N N . VAL A 1 333 ? -6.176 -17.399 10.979 1.00 92.31 333 VAL A N 1
ATOM 2439 C CA . VAL A 1 333 ? -5.341 -17.300 12.180 1.00 92.31 333 VAL A CA 1
ATOM 2440 C C . VAL A 1 333 ? -4.470 -18.549 12.253 1.00 92.31 333 VAL A C 1
ATOM 2442 O O . VAL A 1 333 ? -4.963 -19.654 12.021 1.00 92.31 333 VAL A O 1
ATOM 2445 N N . ASP A 1 334 ? -3.186 -18.375 12.539 1.00 94.56 334 ASP A N 1
ATOM 2446 C CA . ASP A 1 334 ? -2.189 -19.448 12.511 1.00 94.56 334 ASP A CA 1
ATOM 2447 C C . ASP A 1 334 ? -2.230 -20.306 13.778 1.00 94.56 334 ASP A C 1
ATOM 2449 O O . ASP A 1 334 ? -2.068 -21.525 13.720 1.00 94.56 334 ASP A O 1
ATOM 2453 N N . ALA A 1 335 ? -2.462 -19.676 14.932 1.00 94.44 335 ALA A N 1
ATOM 2454 C CA . ALA A 1 335 ? -2.547 -20.348 16.222 1.00 94.44 335 ALA A CA 1
ATOM 2455 C C . ALA A 1 335 ? -3.349 -19.524 17.234 1.00 94.44 335 ALA A C 1
ATOM 2457 O O . ALA A 1 335 ? -3.417 -18.299 17.142 1.00 94.44 335 ALA A O 1
ATOM 2458 N N . GLU A 1 336 ? -3.922 -20.202 18.226 1.00 95.69 336 GLU A N 1
ATOM 2459 C CA . GLU A 1 336 ? -4.454 -19.570 19.435 1.00 95.69 336 GLU A CA 1
ATOM 2460 C C . GLU A 1 336 ? -3.360 -19.521 20.508 1.00 95.69 336 GLU A C 1
ATOM 2462 O O . GLU A 1 336 ? -2.611 -20.487 20.664 1.00 95.69 336 GLU A O 1
ATOM 2467 N N . VAL A 1 337 ? -3.246 -18.397 21.219 1.00 94.81 337 VAL A N 1
ATOM 2468 C CA . VAL A 1 337 ? -2.154 -18.130 22.170 1.00 94.81 337 VAL A CA 1
ATOM 2469 C C . VAL A 1 337 ? -2.664 -17.546 23.484 1.00 94.81 337 VAL A C 1
ATOM 2471 O O . VAL A 1 337 ? -3.671 -16.832 23.509 1.00 94.81 337 VAL A O 1
ATOM 2474 N N . ARG A 1 338 ? -1.939 -17.816 24.576 1.00 94.31 338 ARG A N 1
ATOM 2475 C CA . ARG A 1 338 ? -2.121 -17.134 25.866 1.00 94.31 338 ARG A CA 1
ATOM 2476 C C . ARG A 1 338 ? -1.218 -15.906 25.917 1.00 94.31 338 ARG A C 1
ATOM 2478 O O . ARG A 1 338 ? -0.146 -15.888 25.317 1.00 94.31 338 ARG A O 1
ATOM 2485 N N . ILE A 1 339 ? -1.628 -14.876 26.650 1.00 94.19 339 ILE A N 1
ATOM 2486 C CA . ILE A 1 339 ? -0.874 -13.617 26.722 1.00 94.19 339 ILE A CA 1
ATOM 2487 C C . ILE A 1 339 ? 0.494 -13.820 27.390 1.00 94.19 339 ILE A C 1
ATOM 2489 O O . ILE A 1 339 ? 1.464 -13.177 26.997 1.00 94.19 339 ILE A O 1
ATOM 2493 N N . GLU A 1 340 ? 0.596 -14.734 28.357 1.00 93.69 340 GLU A N 1
ATOM 2494 C CA . GLU A 1 340 ? 1.860 -15.067 29.032 1.00 93.69 340 GLU A CA 1
ATOM 2495 C C . GLU A 1 340 ? 2.907 -15.738 28.122 1.00 93.69 340 GLU A C 1
ATOM 2497 O O . GLU A 1 340 ? 4.101 -15.610 28.389 1.00 93.69 340 GLU A O 1
ATOM 2502 N N . ASP A 1 341 ? 2.487 -16.386 27.028 1.00 92.19 341 ASP A N 1
ATOM 2503 C CA . ASP A 1 341 ? 3.395 -17.054 26.083 1.00 92.19 341 ASP A CA 1
ATOM 2504 C C . ASP A 1 341 ? 4.114 -16.049 25.162 1.00 92.19 341 ASP A C 1
ATOM 2506 O O . ASP A 1 341 ? 5.152 -16.353 24.569 1.00 92.19 341 ASP A O 1
ATOM 2510 N N . LEU A 1 342 ? 3.589 -14.823 25.050 1.00 93.50 342 LEU A N 1
ATOM 2511 C CA . LEU A 1 342 ? 4.063 -13.781 24.135 1.00 93.50 342 LEU A CA 1
ATOM 2512 C C . LEU A 1 342 ? 5.269 -13.017 24.697 1.00 93.50 342 LEU A C 1
ATOM 2514 O O . LEU A 1 342 ? 5.260 -11.793 24.844 1.00 93.50 342 LEU A O 1
ATOM 2518 N N . THR A 1 343 ? 6.326 -13.758 25.016 1.00 92.56 343 THR A N 1
ATOM 2519 C CA . THR A 1 343 ? 7.580 -13.212 25.545 1.00 92.56 343 THR A CA 1
ATOM 2520 C C . THR A 1 343 ? 8.453 -12.616 24.439 1.00 92.56 343 THR A C 1
ATOM 2522 O O . THR A 1 343 ? 8.349 -12.979 23.266 1.00 92.56 343 THR A O 1
ATOM 2525 N N . ALA A 1 344 ? 9.369 -11.709 24.797 1.00 91.81 344 ALA A N 1
ATOM 2526 C CA . ALA A 1 344 ? 10.294 -11.117 23.827 1.00 91.81 344 ALA A CA 1
ATOM 2527 C C . ALA A 1 344 ? 11.204 -12.164 23.162 1.00 91.81 344 ALA A C 1
ATOM 2529 O O . ALA A 1 344 ? 11.573 -11.994 21.998 1.00 91.81 344 ALA A O 1
ATOM 2530 N N . GLU A 1 345 ? 11.556 -13.240 23.871 1.00 93.19 345 GLU A N 1
ATOM 2531 C CA . GLU A 1 345 ? 12.303 -14.378 23.326 1.00 93.19 345 GLU A CA 1
ATOM 2532 C C . GLU A 1 345 ? 11.490 -15.093 22.247 1.00 93.19 345 GLU A C 1
ATOM 2534 O O . GLU A 1 345 ? 11.957 -15.199 21.113 1.00 93.19 345 GLU A O 1
ATOM 2539 N N . TRP A 1 346 ? 10.247 -15.466 22.564 1.00 93.00 346 TRP A N 1
ATOM 2540 C CA . TRP A 1 346 ? 9.344 -16.142 21.634 1.00 93.00 346 TRP A CA 1
ATOM 2541 C C . TRP A 1 346 ? 9.074 -15.305 20.376 1.00 93.00 346 TRP A C 1
ATOM 2543 O O . TRP A 1 346 ? 9.186 -15.802 19.256 1.00 93.00 346 TRP A O 1
ATOM 2553 N N . VAL A 1 347 ? 8.824 -13.999 20.530 1.00 92.81 347 VAL A N 1
ATOM 2554 C CA . VAL A 1 347 ? 8.680 -13.085 19.381 1.00 92.81 347 VAL A CA 1
ATOM 2555 C C . VAL A 1 347 ? 9.954 -13.057 18.534 1.00 92.81 347 VAL A C 1
ATOM 2557 O O . VAL A 1 347 ? 9.878 -13.058 17.308 1.00 92.81 347 VAL A O 1
ATOM 2560 N N . GLY A 1 348 ? 11.130 -13.118 19.161 1.00 91.12 348 GLY A N 1
ATOM 2561 C CA . GLY A 1 348 ? 12.402 -13.242 18.449 1.00 91.12 348 GLY A CA 1
ATOM 2562 C C . GLY A 1 348 ? 12.542 -14.535 17.648 1.00 91.12 348 GLY A C 1
ATOM 2563 O O . GLY A 1 348 ? 13.141 -14.526 16.573 1.00 91.12 348 GLY A O 1
ATOM 2564 N N . GLU A 1 349 ? 11.991 -15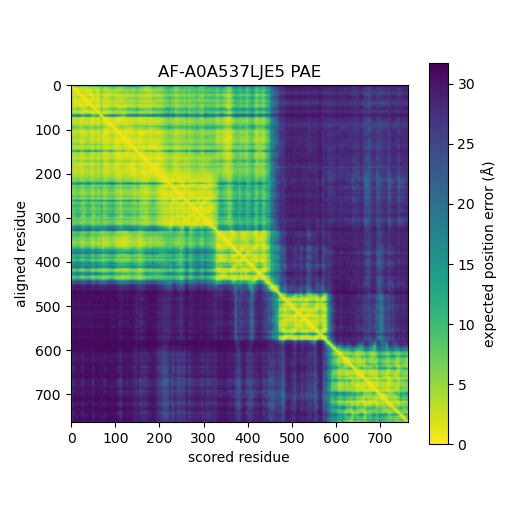.648 18.135 1.00 93.06 349 GLU A N 1
ATOM 2565 C CA . GLU A 1 349 ? 11.939 -16.897 17.372 1.00 93.06 349 GLU A CA 1
ATOM 2566 C C . GLU A 1 349 ? 11.020 -16.773 16.157 1.00 93.06 349 GLU A C 1
ATOM 2568 O O . GLU A 1 349 ? 11.405 -17.180 15.058 1.00 93.06 349 GLU A O 1
ATOM 2573 N N . VAL A 1 350 ? 9.856 -16.141 16.326 1.00 92.50 350 VAL A N 1
ATOM 2574 C CA . VAL A 1 350 ? 8.921 -15.858 15.229 1.00 92.50 350 VAL A CA 1
ATOM 2575 C C . VAL A 1 350 ? 9.559 -14.948 14.182 1.00 92.50 350 VAL A C 1
ATOM 2577 O O . VAL A 1 350 ? 9.464 -15.238 12.993 1.00 92.50 350 VAL A O 1
ATOM 2580 N N . GLU A 1 351 ? 10.291 -13.905 14.582 1.00 90.31 351 GLU A N 1
ATOM 2581 C CA . GLU A 1 351 ? 11.005 -12.999 13.667 1.00 90.31 351 GLU A CA 1
ATOM 2582 C C . GLU A 1 351 ? 11.977 -13.742 12.722 1.00 90.31 351 GLU A C 1
ATOM 2584 O O . GLU A 1 351 ? 12.217 -13.294 11.595 1.00 90.31 351 GLU A O 1
ATOM 2589 N N . ARG A 1 352 ? 12.497 -14.917 13.118 1.00 91.31 352 ARG A N 1
ATOM 2590 C CA . ARG A 1 352 ? 13.360 -15.766 12.266 1.00 91.31 352 ARG A CA 1
ATOM 2591 C C . ARG A 1 352 ? 12.607 -16.428 11.110 1.00 91.31 352 ARG A C 1
ATOM 2593 O O . ARG A 1 352 ? 13.245 -16.857 10.147 1.00 91.31 352 ARG A O 1
ATOM 2600 N N . LEU A 1 353 ? 11.274 -16.485 11.166 1.00 92.62 353 LEU A N 1
ATOM 2601 C CA . LEU A 1 353 ? 10.421 -16.897 10.047 1.00 92.62 353 LEU A CA 1
ATOM 2602 C C . LEU A 1 353 ? 10.356 -15.834 8.945 1.00 92.62 353 LEU A C 1
ATOM 2604 O O . LEU A 1 353 ? 9.836 -16.117 7.863 1.00 92.62 353 LEU A O 1
ATOM 2608 N N . GLY A 1 354 ? 10.919 -14.649 9.174 1.00 91.38 354 GLY A N 1
ATOM 2609 C CA . GLY A 1 354 ? 11.086 -13.636 8.150 1.00 91.38 354 GLY A CA 1
ATOM 2610 C C . GLY A 1 354 ? 12.103 -14.010 7.048 1.00 91.38 354 GLY A C 1
ATOM 2611 O O . GLY A 1 354 ? 12.752 -15.064 7.091 1.00 91.38 354 GLY A O 1
ATOM 2612 N N . PRO A 1 355 ? 12.273 -13.135 6.041 1.00 94.19 355 PRO A N 1
ATOM 2613 C CA . PRO A 1 355 ? 11.557 -11.869 5.874 1.00 94.19 355 PRO A CA 1
ATOM 2614 C C . PRO A 1 355 ? 10.073 -12.083 5.554 1.00 94.19 355 PRO A C 1
ATOM 2616 O O . PRO A 1 355 ? 9.726 -12.927 4.727 1.00 94.19 355 PRO A O 1
ATOM 2619 N N . PHE A 1 356 ? 9.207 -11.318 6.218 1.00 93.56 356 PHE A N 1
ATOM 2620 C CA . PHE A 1 356 ? 7.766 -11.374 5.989 1.00 93.56 356 PHE A CA 1
ATOM 2621 C C . PHE A 1 356 ? 7.350 -10.520 4.787 1.00 93.56 356 PHE A C 1
ATOM 2623 O O . PHE A 1 356 ? 7.961 -9.486 4.508 1.00 93.56 356 PHE A O 1
ATOM 2630 N N . GLY A 1 357 ? 6.314 -10.946 4.072 1.00 91.81 357 GLY A N 1
ATOM 2631 C CA . GLY A 1 357 ? 5.797 -10.284 2.876 1.00 91.81 357 GLY A CA 1
ATOM 2632 C C . GLY A 1 357 ? 4.785 -11.155 2.134 1.00 91.81 357 GLY A C 1
ATOM 2633 O O . GLY A 1 357 ? 4.208 -12.077 2.707 1.00 91.81 357 GLY A O 1
ATOM 2634 N N . ALA A 1 358 ? 4.566 -10.883 0.845 1.00 87.81 358 ALA A N 1
ATOM 2635 C CA . ALA A 1 358 ? 3.685 -11.706 0.016 1.00 87.81 358 ALA A CA 1
ATOM 2636 C C . ALA A 1 358 ? 4.117 -13.183 0.064 1.00 87.81 358 ALA A C 1
ATOM 2638 O O . ALA A 1 358 ? 5.306 -13.478 0.024 1.00 87.81 358 ALA A O 1
ATOM 2639 N N . GLY A 1 359 ? 3.173 -14.117 0.193 1.00 89.56 359 GLY A N 1
ATOM 2640 C CA . GLY A 1 359 ? 3.454 -15.559 0.301 1.00 89.56 359 GLY A CA 1
ATOM 2641 C C . GLY A 1 359 ? 4.104 -16.035 1.609 1.00 89.56 359 GLY A C 1
ATOM 2642 O O . GLY A 1 359 ? 4.110 -17.234 1.855 1.00 89.56 359 GLY A O 1
ATOM 2643 N N . ASN A 1 360 ? 4.609 -15.133 2.454 1.00 93.12 360 ASN A N 1
ATOM 2644 C CA . ASN A 1 360 ? 5.138 -15.426 3.789 1.00 93.12 360 ASN A CA 1
ATOM 2645 C C . ASN A 1 360 ? 4.703 -14.304 4.754 1.00 93.12 360 ASN A C 1
ATOM 2647 O O . ASN A 1 360 ? 5.543 -13.488 5.144 1.00 93.12 360 ASN A O 1
ATOM 2651 N N . PRO A 1 361 ? 3.395 -14.160 5.043 1.00 91.56 361 PRO A N 1
ATOM 2652 C CA . PRO A 1 361 ? 2.899 -13.095 5.911 1.00 91.56 361 PRO A CA 1
ATOM 2653 C C . PRO A 1 361 ? 3.420 -13.253 7.346 1.00 91.56 361 PRO A C 1
ATOM 2655 O O . PRO A 1 361 ? 3.900 -14.316 7.736 1.00 91.56 361 PRO A O 1
ATOM 2658 N N . GLU A 1 362 ? 3.330 -12.184 8.136 1.00 92.69 362 GLU A N 1
ATOM 2659 C CA . GLU A 1 362 ? 3.534 -12.288 9.583 1.00 92.69 362 GLU A CA 1
ATOM 2660 C C . GLU A 1 362 ? 2.476 -13.223 10.187 1.00 92.69 362 GLU A C 1
ATOM 2662 O O . GLU A 1 362 ? 1.308 -13.103 9.800 1.00 92.69 362 GLU A O 1
ATOM 2667 N N . PRO A 1 363 ? 2.842 -14.111 11.131 1.00 93.31 363 PRO A N 1
ATOM 2668 C CA . PRO A 1 363 ? 1.869 -14.972 11.782 1.00 93.31 363 PRO A CA 1
ATOM 2669 C C . PRO A 1 363 ? 0.809 -14.159 12.524 1.00 93.31 363 PRO A C 1
ATOM 2671 O O . PRO A 1 363 ? 1.130 -13.307 13.358 1.00 93.31 363 PRO A O 1
ATOM 2674 N N . VAL A 1 364 ? -0.455 -14.438 12.226 1.00 95.44 364 VAL A N 1
ATOM 2675 C CA . VAL A 1 364 ? -1.611 -13.838 12.885 1.00 95.44 364 VAL A CA 1
ATOM 2676 C C . VAL A 1 364 ? -2.102 -14.803 13.952 1.00 95.44 364 VAL A C 1
ATOM 2678 O O . VAL A 1 364 ? -2.578 -15.898 13.664 1.00 95.44 364 VAL A O 1
ATOM 2681 N N . LEU A 1 365 ? -2.009 -14.384 15.205 1.00 96.19 365 LEU A N 1
ATOM 2682 C CA . LEU A 1 365 ? -2.368 -15.188 16.366 1.00 96.19 365 LEU A CA 1
ATOM 2683 C C . LEU A 1 365 ? -3.743 -14.779 16.885 1.00 96.19 365 LEU A C 1
ATOM 2685 O O . LEU A 1 365 ? -4.114 -13.608 16.817 1.00 96.19 365 LEU A O 1
ATOM 2689 N N . ALA A 1 366 ? -4.487 -15.728 17.436 1.00 96.50 366 ALA A N 1
ATOM 2690 C CA . ALA A 1 366 ? -5.761 -15.477 18.089 1.00 96.50 366 ALA A CA 1
ATOM 2691 C C . ALA A 1 366 ? -5.586 -15.446 19.613 1.00 96.50 366 ALA A C 1
ATOM 2693 O O . ALA A 1 366 ? -5.089 -16.403 20.200 1.00 96.50 366 ALA A O 1
ATOM 2694 N N . ALA A 1 367 ? -6.046 -14.376 20.255 1.00 95.19 367 ALA A N 1
ATOM 2695 C CA . ALA A 1 367 ? -6.236 -14.309 21.700 1.00 95.19 367 ALA A CA 1
ATOM 2696 C C . ALA A 1 367 ? -7.738 -14.170 21.971 1.00 95.19 367 ALA A C 1
ATOM 2698 O O . ALA A 1 367 ? -8.336 -13.138 21.655 1.00 95.19 367 ALA A O 1
ATOM 2699 N N . ARG A 1 368 ? -8.363 -15.228 22.495 1.00 94.12 368 ARG A N 1
ATOM 2700 C CA . ARG A 1 368 ? -9.819 -15.301 22.676 1.00 94.12 368 ARG A CA 1
ATOM 2701 C C . ARG A 1 368 ? -10.248 -14.963 24.090 1.00 94.12 368 ARG A C 1
ATOM 2703 O O . ARG A 1 368 ? -9.550 -15.261 25.056 1.00 94.12 368 ARG A O 1
ATOM 2710 N N . GLY A 1 369 ? -11.433 -14.376 24.208 1.00 91.44 369 GLY A N 1
ATOM 2711 C CA . GLY A 1 369 ? -12.069 -14.098 25.488 1.00 91.44 369 GLY A CA 1
ATOM 2712 C C . GLY A 1 369 ? -11.288 -13.135 26.386 1.00 91.44 369 GLY A C 1
ATOM 2713 O O . GLY A 1 369 ? -11.481 -13.151 27.604 1.00 91.44 369 GLY A O 1
ATOM 2714 N N . VAL A 1 370 ? -10.400 -12.311 25.821 1.00 93.31 370 VAL A N 1
ATOM 2715 C CA . VAL A 1 370 ? -9.546 -11.416 26.606 1.00 93.31 370 VAL A CA 1
ATOM 2716 C C . VAL A 1 370 ? -10.326 -10.193 27.073 1.00 93.31 370 VAL A C 1
ATOM 2718 O O . VAL A 1 370 ? -11.260 -9.723 26.426 1.00 93.31 370 VAL A O 1
ATOM 2721 N N . ARG A 1 371 ? -9.941 -9.638 28.216 1.00 90.00 371 ARG A N 1
ATOM 2722 C CA . ARG A 1 371 ? -10.487 -8.390 28.746 1.00 90.00 371 ARG A CA 1
ATOM 2723 C C . ARG A 1 371 ? -9.639 -7.228 28.262 1.00 90.00 371 ARG A C 1
ATOM 2725 O O . ARG A 1 371 ? -8.447 -7.168 28.550 1.00 90.00 371 ARG A O 1
ATOM 2732 N N . ALA A 1 372 ? -10.258 -6.264 27.593 1.00 87.38 372 ALA A N 1
ATOM 2733 C CA . ALA A 1 372 ? -9.654 -4.950 27.413 1.00 87.38 372 ALA A CA 1
ATOM 2734 C C . ALA A 1 372 ? -9.750 -4.194 28.746 1.00 87.38 372 ALA A C 1
ATOM 2736 O O . ALA A 1 372 ? -10.858 -4.015 29.226 1.00 87.38 372 ALA A O 1
ATOM 2737 N N . LEU A 1 373 ? -8.648 -3.758 29.349 1.00 79.12 373 LEU A N 1
ATOM 2738 C CA . LEU A 1 373 ? -8.609 -3.048 30.633 1.00 79.12 373 LEU A CA 1
ATOM 2739 C C . LEU A 1 373 ? -8.548 -1.529 30.416 1.00 79.12 373 LEU A C 1
ATOM 2741 O O . LEU A 1 373 ? -9.518 -0.819 30.678 1.00 79.12 373 LEU A O 1
ATOM 2745 N N . ASN A 1 374 ? -7.443 -1.030 29.853 1.00 76.06 374 ASN A N 1
ATOM 2746 C CA . ASN A 1 374 ? -7.264 0.386 29.524 1.00 76.06 374 ASN A CA 1
ATOM 2747 C C . ASN A 1 374 ? -7.559 0.619 28.047 1.00 76.06 374 ASN A C 1
ATOM 2749 O O . ASN A 1 374 ? -6.816 0.139 27.203 1.00 76.06 374 ASN A O 1
ATOM 2753 N N . ARG A 1 375 ? -8.614 1.373 27.721 1.00 82.25 375 ARG A N 1
ATOM 2754 C CA . ARG A 1 375 ? -9.009 1.664 26.333 1.00 82.25 375 ARG A CA 1
ATOM 2755 C C . ARG A 1 375 ? -8.815 3.147 26.045 1.00 82.25 375 ARG A C 1
ATOM 2757 O O . ARG A 1 375 ? -9.367 3.988 26.749 1.00 82.25 375 ARG A O 1
ATOM 2764 N N . ARG A 1 376 ? -8.017 3.486 25.034 1.00 73.38 376 ARG A N 1
ATOM 2765 C CA . ARG A 1 376 ? -7.756 4.877 24.642 1.00 73.38 376 ARG A CA 1
ATOM 2766 C C . ARG A 1 376 ? -7.795 5.015 23.134 1.00 73.38 376 ARG A C 1
ATOM 2768 O O . ARG A 1 376 ? -7.144 4.258 22.420 1.00 73.38 376 ARG A O 1
ATOM 2775 N N . VAL A 1 377 ? -8.503 6.030 22.657 1.00 72.69 377 VAL A N 1
ATOM 2776 C CA . VAL A 1 377 ? -8.351 6.480 21.276 1.00 72.69 377 VAL A CA 1
ATOM 2777 C C . VAL A 1 377 ? -7.135 7.403 21.220 1.00 72.69 377 VAL A C 1
ATOM 2779 O O . VAL A 1 377 ? -7.016 8.318 22.034 1.00 72.69 377 VAL A O 1
ATOM 2782 N N . VAL A 1 378 ? -6.207 7.136 20.303 1.00 73.00 378 VAL A N 1
ATOM 2783 C CA . VAL A 1 378 ? -4.920 7.844 20.195 1.00 73.00 378 VAL A CA 1
ATOM 2784 C C . VAL A 1 378 ? -4.660 8.354 18.773 1.00 73.00 378 VAL A C 1
ATOM 2786 O O . VAL A 1 378 ? -5.314 7.939 17.809 1.00 73.00 378 VAL A O 1
ATOM 2789 N N . GLY A 1 379 ? -3.695 9.271 18.648 1.00 68.62 379 GLY A N 1
ATOM 2790 C CA . GLY A 1 379 ? -3.408 9.995 17.405 1.00 68.62 379 GLY A CA 1
ATOM 2791 C C . GLY A 1 379 ? -4.523 10.987 17.062 1.00 68.62 379 GLY A C 1
ATOM 2792 O O . GLY A 1 379 ? -5.099 11.599 17.957 1.00 68.62 379 GLY A O 1
ATOM 2793 N N . ASP A 1 380 ? -4.885 11.083 15.781 1.00 57.12 380 ASP A N 1
ATOM 2794 C CA . ASP A 1 380 ? -5.951 11.971 15.276 1.00 57.12 380 ASP A CA 1
ATOM 2795 C C . ASP A 1 380 ? -7.375 11.422 15.522 1.00 57.12 380 ASP A C 1
ATOM 2797 O O . ASP A 1 380 ? -8.279 11.595 14.702 1.00 57.12 380 ASP A O 1
ATOM 2801 N N . GLY A 1 381 ? -7.578 10.670 16.607 1.00 61.91 381 GLY A N 1
ATOM 2802 C CA . GLY A 1 381 ? -8.871 10.050 16.918 1.00 61.91 381 GLY A CA 1
ATOM 2803 C C . GLY A 1 381 ? -9.183 8.772 16.125 1.00 61.91 381 GLY A C 1
ATOM 2804 O O . GLY A 1 381 ? -10.332 8.339 16.093 1.00 61.91 381 GLY A O 1
ATOM 2805 N N . ARG A 1 382 ? -8.192 8.176 15.447 1.00 65.69 382 ARG A N 1
ATOM 2806 C CA . ARG A 1 382 ? -8.397 7.038 14.526 1.00 65.69 382 ARG A CA 1
ATOM 2807 C C . ARG A 1 382 ? -7.940 5.693 15.076 1.00 65.69 382 ARG A C 1
ATOM 2809 O O . ARG A 1 382 ? -8.469 4.665 14.662 1.00 65.69 382 ARG A O 1
ATOM 2816 N N . HIS A 1 383 ? -6.951 5.676 15.963 1.00 73.75 383 HIS A N 1
ATOM 2817 C CA . HIS A 1 383 ? -6.316 4.441 16.420 1.00 73.75 383 HIS A CA 1
ATOM 2818 C C . HIS A 1 383 ? -6.812 4.063 17.813 1.00 73.75 383 HIS A C 1
ATOM 2820 O O . HIS A 1 383 ? -7.076 4.936 18.637 1.00 73.75 383 HIS A O 1
ATOM 2826 N N . LEU A 1 384 ? -6.917 2.766 18.075 1.00 83.69 384 LEU A N 1
ATOM 2827 C CA . LEU A 1 384 ? -7.350 2.210 19.348 1.00 83.69 384 LEU A CA 1
ATOM 2828 C C . LEU A 1 384 ? -6.152 1.583 20.055 1.00 83.69 384 LEU A C 1
ATOM 2830 O O . LEU A 1 384 ? -5.550 0.649 19.537 1.00 83.69 384 LEU A O 1
ATOM 2834 N N . ARG A 1 385 ? -5.815 2.089 21.237 1.00 88.12 385 ARG A N 1
ATOM 2835 C CA . ARG A 1 385 ? -4.844 1.481 22.147 1.00 88.12 385 ARG A CA 1
ATOM 2836 C C . ARG A 1 385 ? -5.590 0.790 23.281 1.00 88.12 385 ARG A C 1
ATOM 2838 O O . ARG A 1 385 ? -6.494 1.385 23.873 1.00 88.12 385 ARG A O 1
ATOM 2845 N N . LEU A 1 386 ? -5.212 -0.449 23.557 1.00 90.12 386 LEU A N 1
ATOM 2846 C CA . LEU A 1 386 ? -5.802 -1.317 24.566 1.00 90.12 386 LEU A CA 1
ATOM 2847 C C . LEU A 1 386 ? -4.692 -1.878 25.455 1.00 90.12 386 LEU A C 1
ATOM 2849 O O . LEU A 1 386 ? -3.651 -2.250 24.936 1.00 90.12 386 LEU A O 1
ATOM 2853 N N . ASP A 1 387 ? -4.937 -2.032 26.748 1.00 91.31 387 ASP A N 1
ATOM 2854 C CA . ASP A 1 387 ? -4.229 -3.044 27.538 1.00 91.31 387 ASP A CA 1
ATOM 2855 C C . ASP A 1 387 ? -5.134 -4.269 27.609 1.00 91.31 387 ASP A C 1
ATOM 2857 O O . ASP A 1 387 ? -6.294 -4.142 28.004 1.00 91.31 387 ASP A O 1
ATOM 2861 N N . VAL A 1 388 ? -4.650 -5.431 27.183 1.00 93.31 388 VAL A N 1
ATOM 2862 C CA . VAL A 1 388 ? -5.449 -6.658 27.071 1.00 93.31 388 VAL A CA 1
ATOM 2863 C C . VAL A 1 388 ? -4.931 -7.716 28.033 1.00 93.31 388 VAL A C 1
ATOM 2865 O O . VAL A 1 388 ? -3.723 -7.878 28.197 1.00 93.31 388 VAL A O 1
ATOM 2868 N N . SER A 1 389 ? -5.851 -8.418 28.692 1.00 92.19 389 SER A N 1
ATOM 2869 C CA . SER A 1 389 ? -5.528 -9.452 29.671 1.00 92.19 389 SER A CA 1
ATOM 2870 C C . SER A 1 389 ? -6.449 -10.657 29.539 1.00 92.19 389 SER A C 1
ATOM 2872 O O . SER A 1 389 ? -7.667 -10.516 29.484 1.00 92.19 389 SER A O 1
ATOM 2874 N N . ASP A 1 390 ? -5.873 -11.851 29.551 1.00 90.62 390 ASP A N 1
ATOM 2875 C CA . ASP A 1 390 ? -6.581 -13.132 29.680 1.00 90.62 390 ASP A CA 1
ATOM 2876 C C . ASP A 1 390 ? -6.645 -13.621 31.146 1.00 90.62 390 ASP A C 1
ATOM 2878 O O . ASP A 1 390 ? -7.052 -14.748 31.421 1.00 90.62 390 ASP A O 1
ATOM 2882 N N . GLY A 1 391 ? -6.234 -12.776 32.100 1.00 87.06 391 GLY A N 1
ATOM 2883 C CA . GLY A 1 391 ? -6.099 -13.101 33.521 1.00 87.06 391 GLY A CA 1
ATOM 2884 C C . GLY A 1 391 ? -4.735 -13.671 33.929 1.00 87.06 391 GLY A C 1
ATOM 2885 O O . GLY A 1 391 ? -4.422 -13.640 35.117 1.00 87.06 391 GLY A O 1
ATOM 2886 N N . SER A 1 392 ? -3.916 -14.146 32.983 1.00 88.44 392 SER A N 1
ATOM 2887 C CA . SER A 1 392 ? -2.556 -14.645 33.248 1.00 88.44 392 SER A CA 1
ATOM 2888 C C . SER A 1 392 ? -1.514 -13.526 33.209 1.00 88.44 392 SER A C 1
ATOM 2890 O O . SER A 1 392 ? -0.678 -13.398 34.101 1.00 88.44 392 SER A O 1
ATOM 2892 N N . ALA A 1 393 ? -1.623 -12.654 32.211 1.00 89.81 393 ALA A N 1
ATOM 2893 C CA . ALA A 1 393 ? -0.746 -11.515 32.006 1.00 89.81 393 ALA A CA 1
ATOM 2894 C C . ALA A 1 393 ? -1.535 -10.337 31.420 1.00 89.81 393 ALA A C 1
ATOM 2896 O O . ALA A 1 393 ? -2.724 -10.441 31.106 1.00 89.81 393 ALA A O 1
ATOM 2897 N N . THR A 1 394 ? -0.886 -9.178 31.322 1.00 92.12 394 THR A N 1
ATOM 2898 C CA . THR A 1 394 ? -1.423 -7.999 30.633 1.00 92.12 394 THR A CA 1
ATOM 2899 C C . THR A 1 394 ? -0.400 -7.515 29.623 1.00 92.12 394 THR A C 1
ATOM 2901 O O . THR A 1 394 ? 0.775 -7.375 29.960 1.00 92.12 394 THR A O 1
ATOM 2904 N N . ILE A 1 395 ? -0.848 -7.236 28.403 1.00 93.56 395 ILE A N 1
ATOM 2905 C CA . ILE A 1 395 ? 0.001 -6.738 27.323 1.00 93.56 395 ILE A CA 1
ATOM 2906 C C . ILE A 1 395 ? -0.673 -5.570 26.610 1.00 93.56 395 ILE A C 1
ATOM 2908 O O . ILE A 1 395 ? -1.897 -5.500 26.507 1.00 93.56 395 ILE A O 1
ATOM 2912 N N . GLU A 1 396 ? 0.132 -4.634 26.124 1.00 94.25 396 GLU A N 1
ATOM 2913 C CA . GLU A 1 396 ? -0.362 -3.514 25.332 1.00 94.25 396 GLU A CA 1
ATOM 2914 C C . GLU A 1 396 ? -0.694 -3.972 23.909 1.00 94.25 396 GLU A C 1
ATOM 2916 O O . GLU A 1 396 ? 0.078 -4.702 23.289 1.00 94.25 396 GLU A O 1
ATOM 2921 N N . ALA A 1 397 ? -1.810 -3.493 23.369 1.00 94.00 397 ALA A N 1
ATOM 2922 C CA . ALA A 1 397 ? -2.259 -3.723 22.009 1.00 94.00 397 ALA A CA 1
ATOM 2923 C C . ALA A 1 397 ? -2.632 -2.410 21.296 1.00 94.00 397 ALA A C 1
ATOM 2925 O O . ALA A 1 397 ? -3.200 -1.493 21.892 1.00 94.00 397 ALA A O 1
ATOM 2926 N N . ILE A 1 398 ? -2.350 -2.318 19.996 1.00 92.19 398 ILE A N 1
ATOM 2927 C CA . ILE A 1 398 ? -2.677 -1.167 19.150 1.00 92.19 398 ILE A CA 1
ATOM 2928 C C . ILE A 1 398 ? -3.354 -1.601 17.846 1.00 92.19 398 ILE A C 1
ATOM 2930 O O . ILE A 1 398 ? -2.792 -2.341 17.043 1.00 92.19 398 ILE A O 1
ATOM 2934 N N . GLY A 1 399 ? -4.578 -1.123 17.628 1.00 89.44 399 GLY A N 1
ATOM 2935 C CA . GLY A 1 399 ? -5.342 -1.275 16.393 1.00 89.44 399 GLY A CA 1
ATOM 2936 C C . GLY A 1 399 ? -5.369 0.026 15.600 1.00 89.44 399 GLY A C 1
ATOM 2937 O O . GLY A 1 399 ? -5.868 1.056 16.066 1.00 89.44 399 GLY A O 1
ATOM 2938 N N . PHE A 1 400 ? -4.839 0.009 14.380 1.00 78.56 400 PHE A N 1
ATOM 2939 C CA . PHE A 1 400 ? -4.818 1.197 13.532 1.00 78.56 400 PHE A CA 1
ATOM 2940 C C . PHE A 1 400 ? -6.159 1.376 12.810 1.00 78.56 400 PHE A C 1
ATOM 2942 O O . PHE A 1 400 ? -6.659 0.431 12.217 1.00 78.56 400 PHE A O 1
ATOM 2949 N N . SER A 1 401 ? -6.735 2.587 12.829 1.00 70.31 401 SER A N 1
ATOM 2950 C CA . SER A 1 401 ? -8.047 2.873 12.217 1.00 70.31 401 SER A CA 1
ATOM 2951 C C . SER A 1 401 ? -9.214 2.093 12.847 1.00 70.31 401 SER A C 1
ATOM 2953 O O . SER A 1 401 ? -10.248 1.907 12.216 1.00 70.31 401 SER A O 1
ATOM 2955 N N . MET A 1 402 ? -9.062 1.665 14.104 1.00 74.31 402 MET A N 1
ATOM 2956 C CA . MET A 1 402 ? -10.029 0.846 14.845 1.00 74.31 402 MET A CA 1
ATOM 2957 C C . MET A 1 402 ? -10.676 1.601 16.016 1.00 74.31 402 MET A C 1
ATOM 2959 O O . MET A 1 402 ? -11.032 0.996 17.018 1.00 74.31 402 MET A O 1
ATOM 2963 N N . ALA A 1 403 ? -10.829 2.927 15.937 1.00 69.44 403 ALA A N 1
ATOM 2964 C CA . ALA A 1 403 ? -11.432 3.707 17.027 1.00 69.44 403 ALA A CA 1
ATOM 2965 C C . ALA A 1 403 ? -12.920 3.383 17.294 1.00 69.44 403 ALA A C 1
ATOM 2967 O O . ALA A 1 403 ? -13.389 3.596 18.408 1.00 69.44 403 ALA A O 1
ATOM 2968 N N . GLY A 1 404 ? -13.659 2.863 16.305 1.00 64.62 404 GLY A N 1
ATOM 2969 C CA . GLY A 1 404 ? -15.116 2.659 16.382 1.00 64.62 404 GLY A CA 1
ATOM 2970 C C . GLY A 1 404 ? -15.599 1.849 17.598 1.00 64.62 404 GLY A C 1
ATOM 2971 O O . GLY A 1 404 ? -16.481 2.320 18.314 1.00 64.62 404 GLY A O 1
ATOM 2972 N N . PRO A 1 405 ? -15.013 0.675 17.899 1.00 67.88 405 PRO A N 1
ATOM 2973 C CA . PRO A 1 405 ? -15.402 -0.128 19.059 1.00 67.88 405 PRO A CA 1
ATOM 2974 C C . PRO A 1 405 ? -15.044 0.477 20.426 1.00 67.88 405 PRO A C 1
ATOM 2976 O O . PRO A 1 405 ? -15.495 -0.054 21.436 1.00 67.88 405 PRO A O 1
ATOM 2979 N N . ALA A 1 406 ? -14.247 1.552 20.509 1.00 68.00 406 ALA A N 1
ATOM 2980 C CA . ALA A 1 406 ? -13.691 2.048 21.775 1.00 68.00 406 ALA A CA 1
ATOM 2981 C C . ALA A 1 406 ? -14.764 2.377 22.825 1.00 68.00 406 ALA A C 1
ATOM 2983 O O . ALA A 1 406 ? -14.645 1.980 23.987 1.00 68.00 406 ALA A O 1
ATOM 2984 N N . GLU A 1 407 ? -15.824 3.076 22.413 1.00 63.03 407 GLU A N 1
ATOM 2985 C CA . GLU A 1 407 ? -16.948 3.405 23.292 1.00 63.03 407 GLU A CA 1
ATOM 2986 C C . GLU A 1 407 ? -17.662 2.133 23.746 1.00 63.03 407 GLU A C 1
ATOM 2988 O O . GLU A 1 407 ? -17.851 1.911 24.940 1.00 63.03 407 GLU A O 1
ATOM 2993 N N . LEU A 1 408 ? -17.984 1.248 22.805 1.00 65.19 408 LEU A N 1
ATOM 2994 C CA . LEU A 1 408 ? -18.706 0.016 23.089 1.00 65.19 408 LEU A CA 1
ATOM 2995 C C . LEU A 1 408 ? -17.925 -0.912 24.034 1.00 65.19 408 LEU A C 1
ATOM 2997 O O . LEU A 1 408 ? -18.506 -1.463 24.966 1.00 65.19 408 LEU A O 1
ATOM 3001 N N . LEU A 1 409 ? -16.607 -1.025 23.868 1.00 70.56 409 LEU A N 1
ATOM 3002 C CA . LEU A 1 409 ? -15.725 -1.760 24.781 1.00 70.56 409 LEU A CA 1
ATOM 3003 C C . LE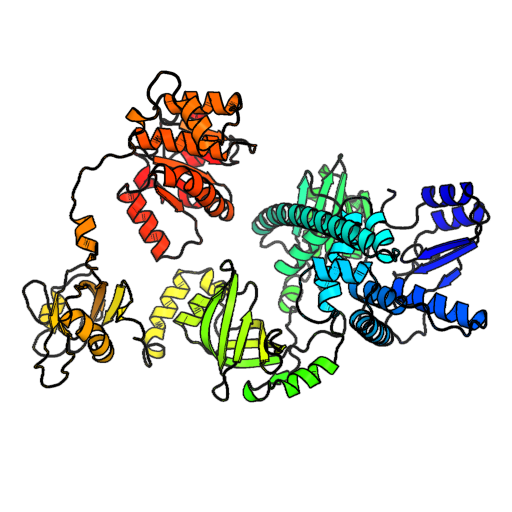U A 1 409 ? -15.676 -1.132 26.174 1.00 70.56 409 LEU A C 1
ATOM 3005 O O . LEU A 1 409 ? -15.654 -1.846 27.174 1.00 70.56 409 LEU A O 1
ATOM 3009 N N . THR A 1 410 ? -15.691 0.200 26.244 1.00 64.31 410 THR A N 1
ATOM 3010 C CA . THR A 1 410 ? -15.714 0.936 27.513 1.00 64.31 410 THR A CA 1
ATOM 3011 C C . THR A 1 410 ? -17.025 0.708 28.267 1.00 64.31 410 THR A C 1
ATOM 3013 O O . THR A 1 410 ? -17.014 0.590 29.489 1.00 64.31 410 THR A O 1
ATOM 3016 N N . PHE A 1 411 ? -18.154 0.625 27.559 1.00 57.41 411 PHE A N 1
ATOM 3017 C CA . PHE A 1 411 ? -19.466 0.437 28.182 1.00 57.41 411 PHE A CA 1
ATOM 3018 C C . PHE A 1 411 ? -19.782 -1.015 28.536 1.00 57.41 411 PHE A C 1
ATOM 3020 O O . PHE A 1 411 ? -20.399 -1.261 29.571 1.00 57.41 411 PHE A O 1
ATOM 3027 N N . THR A 1 412 ? -19.412 -1.955 27.667 1.00 62.47 412 THR A N 1
ATOM 3028 C CA . THR A 1 412 ? -19.793 -3.366 27.813 1.00 62.47 412 THR A CA 1
ATOM 3029 C C . THR A 1 412 ? -18.804 -4.162 28.646 1.00 62.47 412 THR A C 1
ATOM 3031 O O . THR A 1 412 ? -19.196 -5.157 29.240 1.00 62.47 412 THR A O 1
ATOM 3034 N N . GLU A 1 413 ? -17.522 -3.785 28.654 1.00 68.38 413 GLU A N 1
ATOM 3035 C CA . GLU A 1 413 ? -16.437 -4.621 29.189 1.00 68.38 413 GLU A CA 1
ATOM 3036 C C . GLU A 1 413 ? -16.489 -6.075 28.697 1.00 68.38 413 GLU A C 1
ATOM 3038 O O . GLU A 1 413 ? -15.992 -6.990 29.360 1.00 68.38 413 GLU A O 1
ATOM 3043 N N . ALA A 1 414 ? -17.130 -6.291 27.543 1.00 74.50 414 ALA A N 1
ATOM 3044 C CA . ALA A 1 414 ? -17.324 -7.613 26.999 1.00 74.50 414 ALA A CA 1
ATOM 3045 C C . ALA A 1 414 ? -15.950 -8.237 26.727 1.00 74.50 414 ALA A C 1
ATOM 3047 O O . ALA A 1 414 ? -15.028 -7.524 26.308 1.00 74.50 414 ALA A O 1
ATOM 3048 N N . PRO A 1 415 ? -15.796 -9.550 26.966 1.00 85.69 415 PRO A N 1
ATOM 3049 C CA . PRO A 1 415 ? -14.620 -10.248 26.487 1.00 85.69 415 PRO A CA 1
ATOM 3050 C C . PRO A 1 415 ? -14.529 -10.076 24.968 1.00 85.69 415 PRO A C 1
ATOM 3052 O O . PRO A 1 415 ? -15.547 -10.077 24.270 1.00 85.69 415 PRO A O 1
ATOM 3055 N N . VAL A 1 416 ? -13.310 -9.896 24.477 1.00 91.62 416 VAL A N 1
ATOM 3056 C CA . VAL A 1 416 ? -13.021 -9.678 23.062 1.00 91.62 416 VAL A CA 1
ATOM 3057 C C . VAL A 1 416 ? -12.169 -10.812 22.524 1.00 91.62 416 VAL A C 1
ATOM 3059 O O . VAL A 1 416 ? -11.292 -11.326 23.219 1.00 91.62 416 VAL A O 1
ATOM 3062 N N . ASP A 1 417 ? -12.412 -11.164 21.270 1.00 93.69 417 ASP A N 1
ATOM 3063 C CA . ASP A 1 417 ? -11.533 -12.027 20.498 1.00 93.69 417 ASP A CA 1
ATOM 3064 C C . ASP A 1 417 ? -10.665 -11.129 19.615 1.00 93.69 417 ASP A C 1
ATOM 3066 O O . ASP A 1 417 ? -11.168 -10.281 18.870 1.00 93.69 417 ASP A O 1
ATOM 3070 N N . LEU A 1 418 ? -9.348 -11.285 19.723 1.00 94.94 418 LEU A N 1
ATOM 3071 C CA . LEU A 1 418 ? -8.380 -10.498 18.970 1.00 94.94 418 LEU A CA 1
ATOM 3072 C C . LEU A 1 418 ? -7.601 -11.395 18.024 1.00 94.94 418 LEU A C 1
ATOM 3074 O O . LEU A 1 418 ? -7.048 -12.409 18.441 1.00 94.94 418 LEU A O 1
ATOM 3078 N N . ALA A 1 419 ? -7.492 -10.964 16.773 1.00 95.81 419 ALA A N 1
ATOM 3079 C CA . ALA A 1 419 ? -6.442 -11.420 15.878 1.00 95.81 419 ALA A CA 1
ATOM 3080 C C . ALA A 1 419 ? -5.293 -10.410 15.936 1.00 95.81 419 ALA A C 1
ATOM 3082 O O . ALA A 1 419 ? -5.504 -9.216 15.695 1.00 95.81 419 ALA A O 1
ATOM 3083 N N . VAL A 1 420 ? -4.093 -10.864 16.285 1.00 95.69 420 VAL A N 1
ATOM 3084 C CA . VAL A 1 420 ? -2.952 -10.006 16.616 1.00 95.69 420 VAL A CA 1
ATOM 3085 C C . VAL A 1 420 ? -1.661 -10.481 15.966 1.00 95.69 420 VAL A C 1
ATOM 3087 O O . VAL A 1 420 ? -1.455 -11.673 15.763 1.00 95.69 420 VAL A O 1
ATOM 3090 N N . VAL A 1 421 ? -0.767 -9.536 15.694 1.00 95.25 421 VAL A N 1
ATOM 3091 C CA . VAL A 1 421 ? 0.639 -9.797 15.377 1.00 95.25 421 VAL A CA 1
ATOM 3092 C C . VAL A 1 421 ? 1.480 -9.248 16.532 1.00 95.25 421 VAL A C 1
ATOM 3094 O O . VAL A 1 421 ? 1.392 -8.048 16.813 1.00 95.25 421 VAL A O 1
ATOM 3097 N N . PRO A 1 422 ? 2.252 -10.079 17.248 1.00 93.88 422 PRO A N 1
ATOM 3098 C CA . PRO A 1 422 ? 3.124 -9.606 18.312 1.00 93.88 422 PRO A CA 1
ATOM 3099 C C . PRO A 1 422 ? 4.395 -8.978 17.735 1.00 93.88 422 PRO A C 1
ATOM 3101 O O . PRO A 1 422 ? 5.001 -9.497 16.802 1.00 93.88 422 PRO A O 1
ATOM 3104 N N . GLU A 1 423 ? 4.810 -7.859 18.316 1.00 90.94 423 GLU A N 1
ATOM 3105 C CA . GLU A 1 423 ? 5.970 -7.081 17.889 1.00 90.94 423 GLU A CA 1
ATOM 3106 C C . GLU A 1 423 ? 6.799 -6.671 19.106 1.00 90.94 423 GLU A C 1
ATOM 3108 O O . GLU A 1 423 ? 6.253 -6.335 20.161 1.00 90.94 423 GLU A O 1
ATOM 3113 N N . ARG A 1 424 ? 8.124 -6.623 18.952 1.00 88.81 424 ARG A N 1
ATOM 3114 C CA . ARG A 1 424 ? 8.999 -5.981 19.939 1.00 88.81 424 ARG A CA 1
ATOM 3115 C C . ARG A 1 424 ? 8.839 -4.466 19.873 1.00 88.81 424 ARG A C 1
ATOM 3117 O O . ARG A 1 424 ? 8.737 -3.888 18.789 1.00 88.81 424 ARG A O 1
ATOM 3124 N N . ASP A 1 425 ? 8.833 -3.808 21.026 1.00 81.50 425 ASP A N 1
ATOM 3125 C CA . ASP A 1 425 ? 8.801 -2.350 21.083 1.00 81.50 425 ASP A CA 1
ATOM 3126 C C . ASP A 1 425 ? 10.117 -1.787 20.502 1.00 81.50 425 ASP A C 1
ATOM 3128 O O . ASP A 1 425 ? 11.194 -2.091 21.022 1.00 81.50 425 ASP A O 1
ATOM 3132 N N . PRO A 1 426 ? 10.072 -0.944 19.450 1.00 69.62 426 PRO A N 1
ATOM 3133 C CA . PRO A 1 426 ? 11.277 -0.373 18.849 1.00 69.62 426 PRO A CA 1
ATOM 3134 C C . PRO A 1 426 ? 12.143 0.434 19.828 1.00 69.62 426 PRO A C 1
ATOM 3136 O O . PRO A 1 426 ? 13.346 0.568 19.615 1.00 69.62 426 PRO A O 1
ATOM 3139 N N . GLN A 1 427 ? 11.537 1.004 20.874 1.00 74.50 427 GLN A N 1
ATOM 3140 C CA . GLN A 1 427 ? 12.217 1.798 21.903 1.00 74.50 427 GLN A CA 1
ATOM 3141 C C . GLN A 1 427 ? 12.655 0.948 23.099 1.00 74.50 427 GLN A C 1
ATOM 3143 O O . GLN A 1 427 ? 13.450 1.395 23.925 1.00 74.50 427 GLN A O 1
ATOM 3148 N N . SER A 1 428 ? 12.117 -0.261 23.236 1.00 81.31 428 SER A N 1
ATOM 3149 C CA . SER A 1 428 ? 12.403 -1.177 24.339 1.00 81.31 428 SER A CA 1
ATOM 3150 C C . SER A 1 428 ? 12.292 -2.618 23.838 1.00 81.31 428 SER A C 1
ATOM 3152 O O . SER A 1 428 ? 11.277 -3.257 24.094 1.00 81.31 428 SER A O 1
ATOM 3154 N N . PRO A 1 429 ? 13.312 -3.145 23.135 1.00 79.00 429 PRO A N 1
ATOM 3155 C CA . PRO A 1 429 ? 13.230 -4.444 22.455 1.00 79.00 429 PRO A CA 1
ATOM 3156 C C . PRO A 1 429 ? 12.873 -5.636 23.358 1.00 79.00 429 PRO A C 1
ATOM 3158 O O . PRO A 1 429 ? 12.381 -6.648 22.866 1.00 79.00 429 PRO A O 1
ATOM 3161 N N . ASP A 1 430 ? 13.084 -5.504 24.671 1.00 84.69 430 ASP A N 1
ATOM 3162 C CA . ASP A 1 430 ? 12.712 -6.495 25.690 1.00 84.69 430 ASP A CA 1
ATOM 3163 C C . ASP A 1 430 ? 11.209 -6.491 26.035 1.00 84.69 430 ASP A C 1
ATOM 3165 O O . ASP A 1 430 ? 10.726 -7.370 26.748 1.00 84.69 430 ASP A O 1
ATOM 3169 N N . ARG A 1 431 ? 10.448 -5.501 25.553 1.00 88.50 431 ARG A N 1
ATOM 3170 C CA . ARG A 1 431 ? 8.994 -5.410 25.715 1.00 88.50 431 ARG A CA 1
ATOM 3171 C C . ARG A 1 431 ? 8.294 -5.853 24.439 1.00 88.50 431 ARG A C 1
ATOM 3173 O O . ARG A 1 431 ? 8.676 -5.462 23.339 1.00 88.50 431 ARG A O 1
ATOM 3180 N N . VAL A 1 432 ? 7.213 -6.607 24.609 1.00 92.50 432 VAL A N 1
ATOM 3181 C CA . VAL A 1 432 ? 6.315 -7.005 23.521 1.00 92.50 432 VAL A CA 1
ATOM 3182 C C . VAL A 1 432 ? 5.047 -6.162 23.572 1.00 92.50 432 VAL A C 1
ATOM 3184 O O . VAL A 1 432 ? 4.532 -5.842 24.646 1.00 92.50 432 VAL A O 1
ATOM 3187 N N . ARG A 1 433 ? 4.543 -5.813 22.394 1.00 93.69 433 ARG A N 1
ATOM 3188 C CA . ARG A 1 433 ? 3.219 -5.233 22.176 1.00 93.69 433 ARG A CA 1
ATOM 3189 C C . ARG A 1 433 ? 2.493 -6.020 21.088 1.00 93.69 433 ARG A C 1
ATOM 3191 O O . ARG A 1 433 ? 3.121 -6.687 20.271 1.00 93.69 433 ARG A O 1
ATOM 3198 N N . LEU A 1 434 ? 1.178 -5.894 21.035 1.00 94.81 434 LEU A N 1
ATOM 3199 C CA . LEU A 1 434 ? 0.342 -6.520 20.020 1.00 94.81 434 LEU A CA 1
ATOM 3200 C C . LEU A 1 434 ? -0.132 -5.489 19.001 1.00 94.81 434 LEU A C 1
ATOM 3202 O O . LEU A 1 434 ? -0.722 -4.474 19.360 1.00 94.81 434 LEU A O 1
ATOM 3206 N N . ARG A 1 435 ? 0.042 -5.755 17.712 1.00 94.50 435 ARG A N 1
ATOM 3207 C CA . ARG A 1 435 ? -0.694 -5.044 16.668 1.00 94.50 435 ARG A CA 1
ATOM 3208 C C . ARG A 1 435 ? -1.984 -5.795 16.372 1.00 94.50 435 ARG A C 1
ATOM 3210 O O . ARG A 1 435 ? -1.953 -6.954 15.976 1.00 94.50 435 ARG A O 1
ATOM 3217 N N . VAL A 1 436 ? -3.121 -5.129 16.542 1.00 93.44 436 VAL A N 1
ATOM 3218 C CA . VAL A 1 436 ? -4.443 -5.716 16.295 1.00 93.44 436 VAL A CA 1
ATOM 3219 C C . VAL A 1 436 ? -4.731 -5.706 14.794 1.00 93.44 436 VAL A C 1
ATOM 3221 O O . VAL A 1 436 ? -4.715 -4.650 14.160 1.00 93.44 436 VAL A O 1
ATOM 3224 N N . VAL A 1 437 ? -4.989 -6.891 14.240 1.00 91.12 437 VAL A N 1
ATOM 3225 C CA . VAL A 1 437 ? -5.399 -7.123 12.845 1.00 91.12 437 VAL A CA 1
ATOM 3226 C C . VAL A 1 437 ? -6.919 -7.116 12.734 1.00 91.12 437 VAL A C 1
ATOM 3228 O O . VAL A 1 437 ? -7.470 -6.508 11.820 1.00 91.12 437 VAL A O 1
ATOM 3231 N N . ALA A 1 438 ? -7.598 -7.754 13.686 1.00 89.50 438 ALA A N 1
ATOM 3232 C CA . ALA A 1 438 ? -9.047 -7.733 13.798 1.00 89.50 438 ALA A CA 1
ATOM 3233 C C . ALA A 1 438 ? -9.469 -7.832 15.265 1.00 89.50 438 ALA A C 1
ATOM 3235 O O . ALA A 1 438 ? -8.764 -8.413 16.092 1.00 89.50 438 ALA A O 1
ATOM 3236 N N . LEU A 1 439 ? -10.631 -7.261 15.562 1.00 89.50 439 LEU A N 1
ATOM 3237 C CA . LEU A 1 439 ? -11.263 -7.305 16.871 1.00 89.50 439 LEU A CA 1
ATOM 3238 C C . LEU A 1 439 ? -12.717 -7.712 16.682 1.00 89.50 439 LEU A C 1
ATOM 3240 O O . LEU A 1 439 ? -13.444 -7.071 15.922 1.00 89.50 439 LEU A O 1
ATOM 3244 N N . GLU A 1 440 ? -13.134 -8.743 17.403 1.00 87.19 440 GLU A N 1
ATOM 3245 C CA . GLU A 1 440 ? -14.512 -9.211 17.444 1.00 87.19 440 GLU A CA 1
ATOM 3246 C C . GLU A 1 440 ? -15.015 -9.241 18.889 1.00 87.19 440 GLU A C 1
ATOM 3248 O O . GLU A 1 440 ? -14.265 -9.491 19.833 1.00 87.19 440 GLU A O 1
ATOM 3253 N N . ILE A 1 441 ? -16.304 -8.960 19.064 1.00 84.75 441 ILE A N 1
ATOM 3254 C CA . ILE A 1 441 ? -16.985 -9.035 20.355 1.00 84.75 441 ILE A CA 1
ATOM 3255 C C . ILE A 1 441 ? -18.028 -10.144 20.211 1.00 84.75 441 ILE A C 1
ATOM 3257 O O . ILE A 1 441 ? -19.068 -9.908 19.593 1.00 84.75 441 ILE A O 1
ATOM 3261 N N . PRO A 1 442 ? -17.762 -11.362 20.715 1.00 78.00 442 PRO A N 1
ATOM 3262 C CA . PRO A 1 442 ? -18.621 -12.512 20.468 1.00 78.00 442 PRO A CA 1
ATOM 3263 C C . PRO A 1 442 ? -20.095 -12.245 20.801 1.00 78.00 442 PRO A C 1
ATOM 3265 O O . PRO A 1 442 ? -20.439 -11.744 21.873 1.00 78.00 442 PRO A O 1
ATOM 3268 N N . GLY A 1 443 ? -20.984 -12.584 19.862 1.00 67.69 443 GLY A N 1
ATOM 3269 C CA . GLY A 1 443 ? -22.429 -12.365 19.998 1.00 67.69 443 GLY A CA 1
ATOM 3270 C C . GLY A 1 443 ? -22.881 -10.913 19.796 1.00 67.69 443 GLY A C 1
ATOM 3271 O O . GLY A 1 443 ? -24.051 -10.597 20.027 1.00 67.69 443 GLY A O 1
ATOM 3272 N N . MET A 1 444 ? -21.985 -10.032 19.355 1.00 66.31 444 MET A N 1
ATOM 3273 C CA . MET A 1 444 ? -22.251 -8.621 19.129 1.00 66.31 444 MET A CA 1
ATOM 3274 C C . MET A 1 444 ? -21.732 -8.205 17.750 1.00 66.31 444 MET A C 1
ATOM 3276 O O . MET A 1 444 ? -20.589 -8.470 17.412 1.00 66.31 444 MET A O 1
ATOM 3280 N N . ASP A 1 445 ? -22.573 -7.541 16.955 1.00 62.53 445 ASP A N 1
ATOM 3281 C CA . ASP A 1 445 ? -22.182 -6.950 15.669 1.00 62.53 445 ASP A CA 1
ATOM 3282 C C . ASP A 1 445 ? -22.016 -5.435 15.867 1.00 62.53 445 ASP A C 1
ATOM 3284 O O . ASP A 1 445 ? -23.026 -4.720 15.913 1.00 62.53 445 ASP A O 1
ATOM 3288 N N . PRO A 1 446 ? -20.781 -4.928 16.049 1.00 55.47 446 PRO A N 1
ATOM 3289 C CA . PRO A 1 446 ? -20.553 -3.527 16.374 1.00 55.47 446 PRO A CA 1
ATOM 3290 C C . PRO A 1 446 ? -20.999 -2.593 15.250 1.00 55.47 446 PRO A C 1
ATOM 3292 O O . PRO A 1 446 ? -21.503 -1.515 15.543 1.00 55.47 446 PRO A O 1
ATOM 3295 N N . GLU A 1 447 ? -20.872 -2.992 13.981 1.00 51.50 447 GLU A N 1
ATOM 3296 C CA . GLU A 1 447 ? -21.271 -2.157 12.841 1.00 51.50 447 GLU A CA 1
ATOM 3297 C C . GLU A 1 447 ? -22.787 -2.005 12.782 1.00 51.50 447 GLU A C 1
ATOM 3299 O O . GLU A 1 447 ? -23.295 -0.888 12.678 1.00 51.50 447 GLU A O 1
ATOM 3304 N N . ARG A 1 448 ? -23.528 -3.107 12.943 1.00 53.38 448 ARG A N 1
ATOM 3305 C CA . ARG A 1 448 ? -24.993 -3.065 13.013 1.00 53.38 448 ARG A CA 1
ATOM 3306 C C . ARG A 1 448 ? -25.493 -2.298 14.234 1.00 53.38 448 ARG A C 1
ATOM 3308 O O . ARG A 1 448 ? -26.504 -1.609 14.151 1.00 53.38 448 ARG A O 1
ATOM 3315 N N . ILE A 1 449 ? -24.803 -2.417 15.364 1.00 51.12 449 ILE A N 1
ATOM 3316 C CA . ILE A 1 449 ? -25.170 -1.746 16.616 1.00 51.12 449 ILE A CA 1
ATOM 3317 C C . ILE A 1 449 ? -24.856 -0.248 16.569 1.00 51.12 449 ILE A C 1
ATOM 3319 O O . ILE A 1 449 ? -25.645 0.553 17.057 1.00 51.12 449 ILE A O 1
ATOM 3323 N N . LEU A 1 450 ? -23.741 0.152 15.959 1.00 50.12 450 LEU A N 1
ATOM 3324 C CA . LEU A 1 450 ? -23.404 1.563 15.761 1.00 50.12 450 LEU A CA 1
ATOM 3325 C C . LEU A 1 450 ? -24.273 2.211 14.671 1.00 50.12 450 LEU A C 1
ATOM 3327 O O . LEU A 1 450 ? -24.572 3.402 14.762 1.00 50.12 450 LEU A O 1
ATOM 3331 N N . ALA A 1 451 ? -24.713 1.440 13.670 1.00 47.88 451 ALA A N 1
ATOM 3332 C CA . ALA A 1 451 ? -25.654 1.894 12.647 1.00 47.88 451 ALA A CA 1
ATOM 3333 C C . ALA A 1 451 ? -27.093 2.057 13.176 1.00 47.88 451 ALA A C 1
ATOM 3335 O O . ALA A 1 451 ? -27.84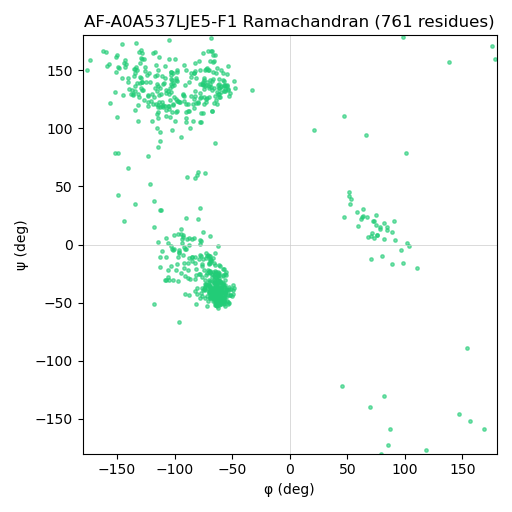4 2.877 12.649 1.00 47.88 451 ALA A O 1
ATOM 3336 N N . ASP A 1 452 ? -27.470 1.318 14.226 1.00 45.47 452 ASP A N 1
ATOM 3337 C CA . ASP A 1 452 ? -28.788 1.370 14.866 1.00 45.47 452 ASP A CA 1
ATOM 3338 C C . ASP A 1 452 ? -28.682 1.901 16.306 1.00 45.47 452 ASP A C 1
ATOM 3340 O O . ASP A 1 452 ? -28.619 1.162 17.293 1.00 45.47 452 ASP A O 1
ATOM 3344 N N . THR A 1 453 ? -28.668 3.232 16.422 1.00 42.66 453 THR A N 1
ATOM 3345 C CA . THR A 1 453 ? -28.530 3.945 17.701 1.00 42.66 453 THR A CA 1
ATOM 3346 C C . THR A 1 453 ? -29.632 3.581 18.709 1.00 42.66 453 THR A C 1
ATOM 3348 O O . THR A 1 453 ? -29.394 3.660 19.912 1.00 42.66 453 THR A O 1
ATOM 3351 N N . GLY A 1 454 ? -30.818 3.158 18.250 1.00 38.88 454 GLY A N 1
ATOM 3352 C CA . GLY A 1 454 ? -31.918 2.728 19.121 1.00 38.88 454 GLY A CA 1
ATOM 3353 C C . GLY A 1 454 ? -31.661 1.354 19.741 1.00 38.88 454 GLY A C 1
ATOM 3354 O O . GLY A 1 454 ? -31.751 1.191 20.957 1.00 38.88 454 GLY A O 1
ATOM 3355 N N . ALA A 1 455 ? -31.223 0.387 18.931 1.00 39.94 455 ALA A N 1
ATOM 3356 C CA . ALA A 1 455 ? -30.939 -0.968 19.401 1.00 39.94 455 ALA A CA 1
ATOM 3357 C C . ALA A 1 455 ? -29.748 -1.049 20.377 1.00 39.94 455 ALA A C 1
ATOM 3359 O O . ALA A 1 455 ? -29.744 -1.913 21.259 1.00 39.94 455 ALA A O 1
ATOM 3360 N N . LEU A 1 456 ? -28.743 -0.172 20.242 1.00 42.41 456 LEU A N 1
ATOM 3361 C CA . LEU A 1 456 ? -27.634 -0.066 21.201 1.00 42.41 456 LEU A CA 1
ATOM 3362 C C . LEU A 1 456 ? -28.139 0.373 22.582 1.00 42.41 456 LEU A C 1
ATOM 3364 O O . LEU A 1 456 ? -27.783 -0.230 23.594 1.00 42.41 456 LEU A O 1
ATOM 3368 N N . VAL A 1 457 ? -28.992 1.397 22.613 1.00 44.25 457 VAL A N 1
ATOM 3369 C CA . VAL A 1 457 ? -29.567 1.945 23.845 1.00 44.25 457 VAL A CA 1
ATOM 3370 C C . VAL A 1 457 ? -30.469 0.911 24.520 1.00 44.25 457 VAL A C 1
ATOM 3372 O O . VAL A 1 457 ? -30.284 0.625 25.702 1.00 44.25 457 VAL A O 1
ATOM 3375 N N . ASP A 1 458 ? -31.358 0.260 23.769 1.00 42.72 458 ASP A N 1
ATOM 3376 C CA . ASP A 1 458 ? -32.282 -0.741 24.314 1.00 42.72 458 ASP A CA 1
ATOM 3377 C C . ASP A 1 458 ? -31.558 -1.969 24.894 1.00 42.72 458 ASP A C 1
ATOM 3379 O O . ASP A 1 458 ? -31.937 -2.483 25.949 1.00 42.72 458 ASP A O 1
ATOM 3383 N N . ARG A 1 459 ? -30.462 -2.420 24.265 1.00 44.25 459 ARG A N 1
ATOM 3384 C CA . ARG A 1 459 ? -29.651 -3.542 24.780 1.00 44.25 459 ARG A CA 1
ATOM 3385 C C . ARG A 1 459 ? -28.804 -3.161 25.992 1.00 44.25 459 ARG A C 1
ATOM 3387 O O . ARG A 1 459 ? -28.672 -3.979 26.903 1.00 44.25 459 ARG A O 1
ATOM 3394 N N . LEU A 1 460 ? -28.262 -1.940 26.025 1.00 44.66 460 LEU A N 1
ATOM 3395 C CA . LEU A 1 460 ? -27.548 -1.402 27.189 1.00 44.66 460 LEU A CA 1
ATOM 3396 C C . LEU A 1 460 ? -28.474 -1.304 28.409 1.00 44.66 460 LEU A C 1
ATOM 3398 O O . LEU A 1 460 ? -28.060 -1.631 29.521 1.00 44.66 460 LEU A O 1
ATOM 3402 N N . PHE A 1 461 ? -29.739 -0.925 28.202 1.00 45.22 461 PHE A N 1
ATOM 3403 C CA . PHE A 1 461 ? -30.749 -0.923 29.260 1.00 45.22 461 PHE A CA 1
ATOM 3404 C C . PHE A 1 461 ? -31.163 -2.336 29.691 1.00 45.22 461 PHE A C 1
ATOM 3406 O O . PHE A 1 461 ? -31.333 -2.575 30.886 1.00 45.22 461 PHE A O 1
ATOM 3413 N N . ALA A 1 462 ? -31.279 -3.285 28.757 1.00 40.16 462 ALA A N 1
ATOM 3414 C CA . ALA A 1 462 ? -31.735 -4.645 29.050 1.00 40.16 462 ALA A CA 1
ATOM 3415 C C . ALA A 1 462 ? -30.742 -5.492 29.871 1.00 40.16 462 ALA A C 1
ATOM 3417 O O . ALA A 1 462 ? -31.165 -6.435 30.536 1.00 40.16 462 ALA A O 1
ATOM 3418 N N . ARG A 1 463 ? -29.438 -5.183 29.835 1.00 39.78 463 ARG A N 1
ATOM 3419 C CA . ARG A 1 463 ? -28.383 -5.979 30.501 1.00 39.78 463 ARG A CA 1
ATOM 3420 C C . ARG A 1 463 ? -27.608 -5.228 31.588 1.00 39.78 463 ARG A C 1
ATOM 3422 O O . ARG A 1 463 ? -26.565 -5.688 32.034 1.00 39.78 463 ARG A O 1
ATOM 3429 N N . ALA A 1 464 ? -28.117 -4.086 32.049 1.00 41.16 464 ALA A N 1
ATOM 3430 C CA . ALA A 1 464 ? -27.440 -3.211 33.011 1.00 41.16 464 ALA A CA 1
ATOM 3431 C C . ALA A 1 464 ? -27.038 -3.892 34.343 1.00 41.16 464 ALA A C 1
ATOM 3433 O O . ALA A 1 464 ? -26.085 -3.447 34.985 1.00 41.16 464 ALA A O 1
ATOM 3434 N N . GLU A 1 465 ? -27.725 -4.962 34.757 1.00 36.03 465 GLU A N 1
ATOM 3435 C CA . GLU A 1 465 ? -27.410 -5.713 35.984 1.00 36.03 465 GLU A CA 1
ATOM 3436 C C . GLU A 1 465 ? -26.101 -6.515 35.884 1.00 36.03 465 GLU A C 1
ATOM 3438 O O . GLU A 1 465 ? -25.379 -6.601 36.878 1.00 36.03 465 GLU A O 1
ATOM 3443 N N . ASP A 1 466 ? -25.726 -6.983 34.688 1.00 37.25 466 ASP A N 1
ATOM 3444 C CA . ASP A 1 466 ? -24.474 -7.720 34.451 1.00 37.25 466 ASP A CA 1
ATOM 3445 C C . ASP A 1 466 ? -23.234 -6.800 34.575 1.00 37.25 466 ASP A C 1
ATOM 3447 O O . ASP A 1 466 ? -22.129 -7.261 34.861 1.00 37.25 466 ASP A O 1
ATOM 3451 N N . TYR A 1 467 ? -23.409 -5.482 34.391 1.00 40.88 467 TYR A N 1
ATOM 3452 C CA . TYR A 1 467 ? -22.318 -4.515 34.179 1.00 40.88 467 TYR A CA 1
ATOM 3453 C C . TYR A 1 467 ? -22.019 -3.578 35.363 1.00 40.88 467 TYR A C 1
ATOM 3455 O O . TYR A 1 467 ? -21.027 -2.844 35.345 1.00 40.88 467 TYR A O 1
ATOM 3463 N N . LEU A 1 468 ? -22.872 -3.543 36.391 1.00 38.94 468 LEU A N 1
ATOM 3464 C CA . LEU A 1 468 ? -22.776 -2.584 37.508 1.00 38.94 468 LEU A CA 1
ATOM 3465 C C . LEU A 1 468 ? -22.147 -3.169 38.790 1.00 38.94 468 LEU A C 1
ATOM 3467 O O . LEU A 1 468 ? -22.142 -2.498 39.825 1.00 38.94 468 LEU A O 1
ATOM 3471 N N . GLY A 1 469 ? -21.614 -4.394 38.728 1.00 33.81 469 GLY A N 1
ATOM 3472 C CA . GLY A 1 469 ? -21.174 -5.173 39.891 1.00 33.81 469 GLY A CA 1
ATOM 3473 C C . GLY A 1 469 ? -19.756 -4.923 40.427 1.00 33.81 469 GLY A C 1
ATOM 3474 O O . GLY A 1 469 ? -19.463 -5.388 41.524 1.00 33.81 469 GLY A O 1
ATOM 3475 N N . GLY A 1 470 ? -18.870 -4.192 39.738 1.00 37.94 470 GLY A N 1
ATOM 3476 C CA . GLY A 1 470 ? -17.482 -4.054 40.207 1.00 37.94 470 GLY A CA 1
ATOM 3477 C C . GLY A 1 470 ? -16.749 -2.808 39.710 1.00 37.94 470 GLY A C 1
ATOM 3478 O O . GLY A 1 470 ? -16.570 -2.640 38.517 1.00 37.94 470 GLY A O 1
ATOM 3479 N N . VAL A 1 471 ? -16.287 -1.986 40.664 1.00 39.69 471 VAL A N 1
ATOM 3480 C CA . VAL A 1 471 ? -15.209 -0.968 40.568 1.00 39.69 471 VAL A CA 1
ATOM 3481 C C . VAL A 1 471 ? -15.475 0.255 39.657 1.00 39.69 471 VAL A C 1
ATOM 3483 O O . VAL A 1 471 ? -15.213 0.213 38.464 1.00 39.69 471 VAL A O 1
ATOM 3486 N N . ARG A 1 472 ? -15.976 1.388 40.201 1.00 49.41 472 ARG A N 1
ATOM 3487 C CA . ARG A 1 472 ? -16.364 2.573 39.383 1.00 49.41 472 ARG A CA 1
ATOM 3488 C C . ARG A 1 472 ? -16.230 3.989 40.006 1.00 49.41 472 ARG A C 1
ATOM 3490 O O . ARG A 1 472 ? -17.135 4.785 39.786 1.00 49.41 472 ARG A O 1
ATOM 3497 N N . TYR A 1 473 ? -15.172 4.375 40.738 1.00 53.94 473 TYR A N 1
ATOM 3498 C CA . TYR A 1 473 ? -15.06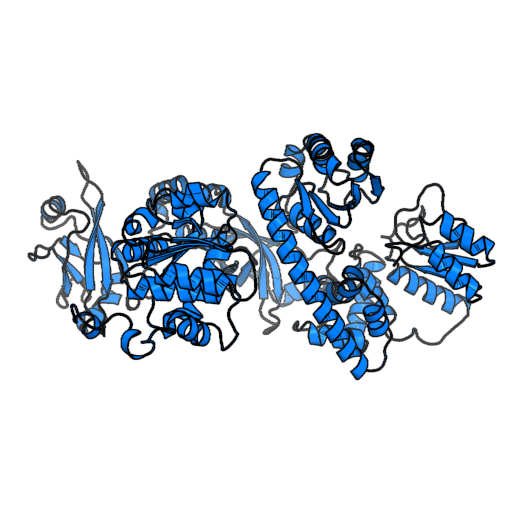0 5.791 41.198 1.00 53.94 473 TYR A CA 1
ATOM 3499 C C . TYR A 1 473 ? -13.647 6.416 41.252 1.00 53.94 473 TYR A C 1
ATOM 3501 O O . TYR A 1 473 ? -13.475 7.427 41.930 1.00 53.94 473 TYR A O 1
ATOM 3509 N N . ASP A 1 474 ? -12.641 5.888 40.549 1.00 43.34 474 ASP A N 1
ATOM 3510 C CA . ASP A 1 474 ? -11.331 6.563 40.489 1.00 43.34 474 ASP A CA 1
ATOM 3511 C C . ASP A 1 474 ? -11.396 7.835 39.621 1.00 43.34 474 ASP A C 1
ATOM 3513 O O . ASP A 1 474 ? -11.842 7.787 38.474 1.00 43.34 474 ASP A O 1
ATOM 3517 N N . GLY A 1 475 ? -10.977 8.978 40.184 1.00 46.94 475 GLY A N 1
ATOM 3518 C CA . GLY A 1 475 ? -11.006 10.295 39.530 1.00 46.94 475 GLY A CA 1
ATOM 3519 C C . GLY A 1 475 ? -12.345 11.041 39.631 1.00 46.94 475 GLY A C 1
ATOM 3520 O O . GLY A 1 475 ? -12.548 12.031 38.930 1.00 46.94 475 GLY A O 1
ATOM 3521 N N . ALA A 1 476 ? -13.274 10.586 40.480 1.00 53.41 476 ALA A N 1
ATOM 3522 C CA . ALA A 1 476 ? -14.569 11.243 40.687 1.00 53.41 476 ALA A CA 1
ATOM 3523 C C . ALA A 1 476 ? -14.442 12.640 41.329 1.00 53.41 476 ALA A C 1
ATOM 3525 O O . ALA A 1 476 ? -15.291 13.497 41.098 1.00 53.41 476 ALA A O 1
ATOM 3526 N N . GLU A 1 477 ? -13.383 12.867 42.105 1.00 54.50 477 GLU A N 1
ATOM 3527 C CA . GLU A 1 477 ? -13.011 14.141 42.726 1.00 54.50 477 GLU A CA 1
ATOM 3528 C C . GLU A 1 477 ? -12.651 15.235 41.701 1.00 54.50 477 GLU A C 1
ATOM 3530 O O . GLU A 1 477 ? -12.937 16.415 41.922 1.00 54.50 477 GLU A O 1
ATOM 3535 N N . ASP A 1 478 ? -12.101 14.832 40.553 1.00 47.28 478 ASP A N 1
ATOM 3536 C CA . ASP A 1 478 ? -11.680 15.716 39.459 1.00 47.28 478 ASP A CA 1
ATOM 3537 C C . ASP A 1 478 ? -12.675 15.723 38.286 1.00 47.28 478 ASP A C 1
ATOM 3539 O O . ASP A 1 478 ? -12.513 16.464 37.313 1.00 47.28 478 ASP A O 1
ATOM 3543 N N . ALA A 1 479 ? -13.728 14.903 38.358 1.00 45.94 479 ALA A N 1
ATOM 3544 C CA . ALA A 1 479 ? -14.751 14.835 37.329 1.00 45.94 479 ALA A CA 1
ATOM 3545 C C . ALA A 1 479 ? -15.647 16.092 37.378 1.00 45.94 479 ALA A C 1
ATOM 3547 O O . ALA A 1 479 ? -16.265 16.363 38.410 1.00 45.94 479 ALA A O 1
ATOM 3548 N N . PRO A 1 480 ? -15.812 16.834 36.263 1.00 43.50 480 PRO A N 1
ATOM 3549 C CA . PRO A 1 480 ? -16.633 18.049 36.246 1.00 43.50 480 PRO A CA 1
ATOM 3550 C C . PRO A 1 480 ? -18.118 17.752 36.499 1.00 43.50 480 PRO A C 1
ATOM 3552 O O . PRO A 1 480 ? -18.840 18.586 37.042 1.00 43.50 480 PRO A O 1
ATOM 3555 N N . ALA A 1 481 ? -18.580 16.549 36.134 1.00 58.69 481 ALA A N 1
ATOM 3556 C CA . ALA A 1 481 ? -19.895 16.047 36.504 1.00 58.69 481 ALA A CA 1
ATOM 3557 C C . ALA A 1 481 ? -19.985 14.513 36.426 1.00 58.69 481 ALA A C 1
ATOM 3559 O O . ALA A 1 481 ? -19.296 13.886 35.615 1.00 58.69 481 ALA A O 1
ATOM 3560 N N . LEU A 1 482 ? -20.880 13.902 37.210 1.00 65.31 482 LEU A N 1
ATOM 3561 C CA . LEU A 1 482 ? -21.108 12.452 37.242 1.00 65.31 482 LEU A CA 1
ATOM 3562 C C . LEU A 1 482 ? -22.562 12.081 37.585 1.00 65.31 482 LEU A C 1
ATOM 3564 O O . LEU A 1 482 ? -23.259 12.810 38.288 1.00 65.31 482 LEU A O 1
ATOM 3568 N N . HIS A 1 483 ? -23.021 10.918 37.111 1.00 67.00 483 HIS A N 1
ATOM 3569 C CA . HIS A 1 483 ? -24.312 10.335 37.501 1.00 67.00 483 HIS A CA 1
ATOM 3570 C C . HIS A 1 483 ? -24.119 9.285 38.591 1.00 67.00 483 HIS A C 1
ATOM 3572 O O . HIS A 1 483 ? -23.188 8.481 38.541 1.00 67.00 483 HIS A O 1
ATOM 3578 N N . THR A 1 484 ? -25.030 9.249 39.559 1.00 74.12 484 THR A N 1
ATOM 3579 C CA . THR A 1 484 ? -25.020 8.236 40.617 1.00 74.12 484 THR A CA 1
ATOM 3580 C C . THR A 1 484 ? -26.430 7.941 41.121 1.00 74.12 484 THR A C 1
ATOM 3582 O O . THR A 1 484 ? -27.367 8.702 40.882 1.00 74.12 484 THR A O 1
ATOM 3585 N N . LYS A 1 485 ? -26.597 6.817 41.822 1.00 81.19 485 LYS A N 1
ATOM 3586 C CA . LYS A 1 485 ? -27.864 6.430 42.452 1.00 81.19 485 LYS A CA 1
ATOM 3587 C C . LYS A 1 485 ? -27.807 6.718 43.945 1.00 81.19 485 LYS A C 1
ATOM 3589 O O . LYS A 1 485 ? -26.823 6.374 44.601 1.00 81.19 485 LYS A O 1
ATOM 3594 N N . VAL A 1 486 ? -28.885 7.284 44.478 1.00 82.31 486 VAL A N 1
ATOM 3595 C CA . VAL A 1 486 ? -29.054 7.490 45.917 1.00 82.31 486 VAL A CA 1
ATOM 3596 C C . VAL A 1 486 ? -29.359 6.147 46.574 1.00 82.31 486 VAL A C 1
ATOM 3598 O O . VAL A 1 486 ? -30.258 5.417 46.146 1.00 82.31 486 VAL A O 1
ATOM 3601 N N . VAL A 1 487 ? -28.587 5.803 47.600 1.00 85.31 487 VAL A N 1
ATOM 3602 C CA . VAL A 1 487 ? -28.772 4.590 48.405 1.00 85.31 487 VAL A CA 1
ATOM 3603 C C . VAL A 1 487 ? -29.492 4.911 49.712 1.00 85.31 487 VAL A C 1
ATOM 3605 O O . VAL A 1 487 ? -29.551 6.061 50.139 1.00 85.31 487 VAL A O 1
ATOM 3608 N N . GLY A 1 488 ? -30.097 3.902 50.342 1.00 81.50 488 GLY A N 1
ATOM 3609 C CA . GLY A 1 488 ? -30.874 4.103 51.572 1.00 81.50 488 GLY A CA 1
ATOM 3610 C C . GLY A 1 488 ? -32.229 4.792 51.357 1.00 81.50 488 GLY A C 1
ATOM 3611 O O . GLY A 1 488 ? -32.799 5.337 52.301 1.00 81.50 488 GLY A O 1
ATOM 3612 N N . VAL A 1 489 ? -32.748 4.763 50.125 1.00 81.94 489 VAL A N 1
ATOM 3613 C CA . VAL A 1 489 ? -34.048 5.343 49.733 1.00 81.94 489 VAL A CA 1
ATOM 3614 C C . VAL A 1 489 ? -35.259 4.585 50.294 1.00 81.94 489 VAL A C 1
ATOM 3616 O O . VAL A 1 489 ? -36.374 5.100 50.277 1.00 81.94 489 VAL A O 1
ATOM 3619 N N . THR A 1 490 ? -35.062 3.358 50.778 1.00 74.62 490 THR A N 1
ATOM 3620 C CA . THR A 1 490 ? -36.113 2.462 51.294 1.00 74.62 490 THR A CA 1
ATOM 3621 C C . THR A 1 490 ? -36.360 2.589 52.801 1.00 74.62 490 THR A C 1
ATOM 3623 O O . THR A 1 490 ? -37.241 1.913 53.320 1.00 74.62 490 THR A O 1
ATOM 3626 N N . PHE A 1 491 ? -35.607 3.437 53.506 1.00 69.44 491 PHE A N 1
ATOM 3627 C CA . PHE A 1 491 ? -35.686 3.615 54.962 1.00 69.44 491 PHE A CA 1
ATOM 3628 C C . PHE A 1 491 ? -36.413 4.924 55.333 1.00 69.44 491 PHE A C 1
ATOM 3630 O O . PHE A 1 491 ? -36.524 5.822 54.500 1.00 69.44 491 PHE A O 1
ATOM 3637 N N . ASP A 1 492 ? -36.929 5.030 56.562 1.00 63.34 492 ASP A N 1
ATOM 3638 C CA . ASP A 1 492 ? -37.492 6.251 57.182 1.00 63.34 492 ASP A CA 1
ATOM 3639 C C . ASP A 1 492 ? -38.561 7.021 56.376 1.00 63.34 492 ASP A C 1
ATOM 3641 O O . ASP A 1 492 ? -38.530 8.247 56.293 1.00 63.34 492 ASP A O 1
ATOM 3645 N N . GLY A 1 493 ? -39.505 6.332 55.724 1.00 71.00 493 GLY A N 1
ATOM 3646 C CA . GLY A 1 493 ? -40.615 6.997 55.014 1.00 71.00 493 GLY A CA 1
ATOM 3647 C C . GLY A 1 493 ? -40.210 7.802 53.766 1.00 71.00 493 GLY A C 1
ATOM 3648 O O . GLY A 1 493 ? -41.057 8.436 53.133 1.00 71.00 493 GLY A O 1
ATOM 3649 N N . ARG A 1 494 ? -38.938 7.731 53.348 1.00 83.25 494 ARG A N 1
ATOM 3650 C CA . ARG A 1 494 ? -38.360 8.498 52.225 1.00 83.25 494 ARG A CA 1
ATOM 3651 C C . ARG A 1 494 ? -39.018 8.187 50.879 1.00 83.25 494 ARG A C 1
ATOM 3653 O O . ARG A 1 494 ? -39.075 9.048 50.007 1.00 83.25 494 ARG A O 1
ATOM 3660 N N . GLN A 1 495 ? -39.607 6.998 50.735 1.00 82.88 495 GLN A N 1
ATOM 3661 C CA . GLN A 1 495 ? -40.384 6.590 49.559 1.00 82.88 495 GLN A CA 1
ATOM 3662 C C . GLN A 1 495 ? -41.533 7.557 49.236 1.00 82.88 495 GLN A C 1
ATOM 3664 O O . GLN A 1 495 ? -41.756 7.857 48.067 1.00 82.88 495 GLN A O 1
ATOM 3669 N N . GLN A 1 496 ? -42.217 8.104 50.249 1.00 80.38 496 GLN A N 1
ATOM 3670 C CA . GLN A 1 496 ? -43.293 9.079 50.032 1.00 80.38 496 GLN A CA 1
ATOM 3671 C C . GLN A 1 496 ? -42.743 10.398 49.485 1.00 80.38 496 GLN A C 1
ATOM 3673 O O . GLN A 1 496 ? -43.313 10.968 48.559 1.00 80.38 496 GLN A O 1
ATOM 3678 N N . VAL A 1 497 ? -41.589 10.848 49.983 1.00 82.69 497 VAL A N 1
ATOM 3679 C CA . VAL A 1 497 ? -40.922 12.061 49.490 1.00 82.69 497 VAL A CA 1
ATOM 3680 C C . VAL A 1 497 ? -40.493 11.880 48.031 1.00 82.69 497 VAL A C 1
ATOM 3682 O O . VAL A 1 497 ? -40.712 12.770 47.214 1.00 82.69 497 VAL A O 1
ATOM 3685 N N . LEU A 1 498 ? -39.988 10.701 47.663 1.00 81.62 498 LEU A N 1
ATOM 3686 C CA . LEU A 1 498 ? -39.558 10.397 46.294 1.00 81.62 498 LEU A CA 1
ATOM 3687 C C . LEU A 1 498 ? -40.691 10.464 45.260 1.00 81.62 498 LEU A C 1
ATOM 3689 O O . LEU A 1 498 ? -40.434 10.849 44.123 1.00 81.62 498 LEU A O 1
ATOM 3693 N N . THR A 1 499 ? -41.942 10.169 45.639 1.00 81.44 499 THR A N 1
ATOM 3694 C CA . THR A 1 499 ? -43.103 10.299 44.726 1.00 81.44 499 THR A CA 1
ATOM 3695 C C . THR A 1 499 ? -43.377 11.743 44.293 1.00 81.44 499 THR A C 1
ATOM 3697 O O . THR A 1 499 ? -43.972 11.991 43.238 1.00 81.44 499 THR A O 1
ATOM 3700 N N . THR A 1 500 ? -42.931 12.708 45.100 1.00 82.38 500 THR A N 1
ATOM 3701 C CA . THR A 1 500 ? -43.145 14.137 44.846 1.00 82.38 500 THR A CA 1
ATOM 3702 C C . THR A 1 500 ? -42.101 14.744 43.914 1.00 82.38 500 THR A C 1
ATOM 3704 O O . THR A 1 500 ? -42.342 15.819 43.378 1.00 82.38 500 THR A O 1
ATOM 3707 N N . LEU A 1 501 ? -40.990 14.044 43.668 1.00 83.00 501 LEU A N 1
ATOM 3708 C CA . LEU A 1 501 ? -39.895 14.534 42.835 1.00 83.00 501 LEU A CA 1
ATOM 3709 C C . LEU A 1 501 ? -40.168 14.326 41.342 1.00 83.00 501 LEU A C 1
ATOM 3711 O O . LEU A 1 501 ? -40.924 13.435 40.936 1.00 83.00 501 LEU A O 1
ATOM 3715 N N . ARG A 1 502 ? -39.522 15.135 40.507 1.00 77.31 502 ARG A N 1
ATOM 3716 C CA . ARG A 1 502 ? -39.500 15.033 39.045 1.00 77.31 502 ARG A CA 1
ATOM 3717 C C . ARG A 1 502 ? -38.064 15.170 38.522 1.00 77.31 502 ARG A C 1
ATOM 3719 O O . ARG A 1 502 ? -37.233 15.804 39.170 1.00 77.31 502 ARG A O 1
ATOM 3726 N N . PRO A 1 503 ? -37.738 14.576 37.358 1.00 73.12 503 P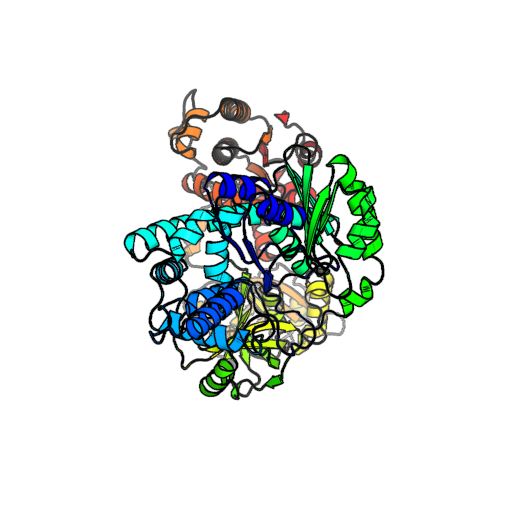RO A N 1
ATOM 3727 C CA . PRO A 1 503 ? -36.470 14.849 36.686 1.00 73.12 503 PRO A CA 1
ATOM 3728 C C . PRO A 1 503 ? -36.267 16.357 36.482 1.00 73.12 503 PRO A C 1
ATOM 3730 O O . PRO A 1 503 ? -37.178 17.045 36.031 1.00 73.12 503 PRO A O 1
ATOM 3733 N N . GLY A 1 504 ? -35.080 16.855 36.823 1.00 63.78 504 GLY A N 1
ATOM 3734 C CA . GLY A 1 504 ? -34.734 18.277 36.819 1.00 63.78 504 GLY A CA 1
ATOM 3735 C C . GLY A 1 504 ? -34.809 18.963 38.187 1.00 63.78 504 GLY A C 1
ATOM 3736 O O . GLY A 1 504 ? -34.201 20.020 38.347 1.00 63.78 504 GLY A O 1
ATOM 3737 N N . ASP A 1 505 ? -35.470 18.367 39.187 1.00 76.81 505 ASP A N 1
ATOM 3738 C CA . ASP A 1 505 ? -35.561 18.962 40.525 1.00 76.81 505 ASP A CA 1
ATOM 3739 C C . ASP A 1 505 ? -34.179 19.107 41.174 1.00 76.81 505 ASP A C 1
ATOM 3741 O O . ASP A 1 505 ? -33.342 18.200 41.126 1.00 76.81 505 ASP A O 1
ATOM 3745 N N . GLY A 1 506 ? -33.940 20.255 41.809 1.00 81.19 506 GLY A N 1
ATOM 3746 C CA . GLY A 1 506 ? -32.702 20.526 42.531 1.00 81.19 506 GLY A CA 1
ATOM 3747 C C . GLY A 1 506 ? -32.636 19.780 43.864 1.00 81.19 506 GLY A C 1
ATOM 3748 O O . GLY A 1 506 ? -33.620 19.690 44.596 1.00 81.19 506 GLY A O 1
ATOM 3749 N N . LEU A 1 507 ? -31.450 19.287 44.203 1.00 90.31 507 LEU A N 1
ATOM 3750 C CA . LEU A 1 507 ? -31.156 18.559 45.433 1.00 90.31 507 LEU A CA 1
ATOM 3751 C C . LEU A 1 507 ? -29.965 19.193 46.156 1.00 90.31 507 LEU A C 1
ATOM 3753 O O . LEU A 1 507 ? -29.145 19.894 45.561 1.00 90.31 507 LEU A O 1
ATOM 3757 N N . ARG A 1 508 ? -29.858 18.920 47.455 1.00 89.38 508 ARG A N 1
ATOM 3758 C CA . ARG A 1 508 ? -28.765 19.375 48.311 1.00 89.38 508 ARG A CA 1
ATOM 3759 C C . ARG A 1 508 ? -27.942 18.188 48.795 1.00 89.38 508 ARG A C 1
ATOM 3761 O O . ARG A 1 508 ? -28.497 17.178 49.223 1.00 89.38 508 ARG A O 1
ATOM 3768 N N . LEU A 1 509 ? -26.621 18.346 48.764 1.00 91.94 509 LEU A N 1
ATOM 3769 C CA . LEU A 1 509 ? -25.688 17.454 49.446 1.00 91.94 509 LEU A CA 1
ATOM 3770 C C . LEU A 1 509 ? -25.380 18.011 50.840 1.00 91.94 509 LEU A C 1
ATOM 3772 O O . LEU A 1 509 ? -25.045 19.189 50.977 1.00 91.94 509 LEU A O 1
ATOM 3776 N N . VAL A 1 510 ? -25.512 17.177 51.867 1.00 91.25 510 VAL A N 1
ATOM 3777 C CA . VAL A 1 510 ? -25.276 17.539 53.270 1.00 91.25 510 VAL A CA 1
ATOM 3778 C C . VAL A 1 510 ? -24.220 16.597 53.840 1.00 91.25 510 VAL A C 1
ATOM 3780 O O . VAL A 1 510 ? -24.404 15.381 53.844 1.00 91.25 510 VAL A O 1
ATOM 3783 N N . ARG A 1 511 ? -23.088 17.144 54.292 1.00 92.94 511 ARG A N 1
ATOM 3784 C CA . ARG A 1 511 ? -22.042 16.362 54.962 1.00 92.94 511 ARG A CA 1
ATOM 3785 C C . ARG A 1 511 ? -22.471 15.991 56.377 1.00 92.94 511 ARG A C 1
ATOM 3787 O O . ARG A 1 511 ? -22.902 16.861 57.129 1.00 92.94 511 ARG A O 1
ATOM 3794 N N . GLU A 1 512 ? -22.283 14.724 56.746 1.00 91.81 512 GLU A N 1
ATOM 3795 C CA . GLU A 1 512 ? -22.513 14.206 58.103 1.00 91.81 512 GLU A CA 1
ATOM 3796 C C . GLU A 1 512 ? -21.236 13.542 58.668 1.00 91.81 512 GLU A C 1
ATOM 3798 O O . GLU A 1 512 ? -21.152 12.317 58.727 1.00 91.81 512 GLU A O 1
ATOM 3803 N N . PRO A 1 513 ? -20.218 14.309 59.109 1.00 85.88 513 PRO A N 1
ATOM 3804 C CA . PRO A 1 513 ? -18.952 13.740 59.596 1.00 85.88 513 PRO A CA 1
ATOM 3805 C C . PRO A 1 513 ? -19.087 12.901 60.877 1.00 85.88 513 PRO A C 1
ATOM 3807 O O . PRO A 1 513 ? -18.243 12.057 61.158 1.00 85.88 513 PRO A O 1
ATOM 3810 N N . ALA A 1 514 ? -20.145 13.139 61.660 1.00 84.94 514 ALA A N 1
ATOM 3811 C CA . ALA A 1 514 ? -20.455 12.419 62.896 1.00 84.94 514 ALA A CA 1
ATOM 3812 C C . ALA A 1 514 ? -21.428 11.240 62.685 1.00 84.94 514 ALA A C 1
ATOM 3814 O O . ALA A 1 514 ? -21.997 10.735 63.654 1.00 84.94 514 ALA A O 1
ATOM 3815 N N . ASN A 1 515 ? -21.675 10.824 61.435 1.00 87.19 515 ASN A N 1
ATOM 3816 C CA . ASN A 1 515 ? -22.556 9.695 61.153 1.00 87.19 515 ASN A CA 1
ATOM 3817 C C . ASN A 1 515 ? -21.949 8.393 61.728 1.00 87.19 515 ASN A C 1
ATOM 3819 O O . ASN A 1 515 ? -20.790 8.087 61.444 1.00 87.19 515 ASN A O 1
ATOM 3823 N N . PRO A 1 516 ? -22.705 7.610 62.522 1.00 75.75 516 PRO A N 1
ATOM 3824 C CA . PRO A 1 516 ? -22.175 6.443 63.233 1.00 75.75 516 PRO A CA 1
ATOM 3825 C C . PRO A 1 516 ? -21.796 5.266 62.319 1.00 75.75 516 PRO A C 1
ATOM 3827 O O . PRO A 1 516 ? -21.151 4.329 62.788 1.00 75.75 516 PRO A O 1
ATOM 3830 N N . HIS A 1 517 ? -22.198 5.285 61.043 1.00 80.31 517 HIS A N 1
ATOM 3831 C CA . HIS A 1 517 ? -21.965 4.195 60.090 1.00 80.31 517 HIS A CA 1
ATOM 3832 C C . HIS A 1 517 ? -20.907 4.513 59.027 1.00 80.31 517 HIS A C 1
ATOM 3834 O O . HIS A 1 517 ? -20.240 3.596 58.556 1.00 80.31 517 HIS A O 1
ATOM 3840 N N . ASP A 1 518 ? -20.757 5.782 58.640 1.00 83.38 518 ASP A N 1
ATOM 3841 C CA . ASP A 1 518 ? -19.786 6.212 57.630 1.00 83.38 518 ASP A CA 1
ATOM 3842 C C . ASP A 1 518 ? -19.319 7.658 57.911 1.00 83.38 518 ASP A C 1
ATOM 3844 O O . ASP A 1 518 ? -20.096 8.592 57.706 1.00 83.38 518 ASP A O 1
ATOM 3848 N N . PRO A 1 519 ? -18.061 7.893 58.338 1.00 82.19 519 PRO A N 1
ATOM 3849 C CA . PRO A 1 519 ? -17.550 9.247 58.601 1.00 82.19 519 PRO A CA 1
ATOM 3850 C C . PRO A 1 519 ? -17.477 10.124 57.333 1.00 82.19 519 PRO A C 1
ATOM 3852 O O . PRO A 1 519 ? -17.434 11.360 57.399 1.00 82.19 519 PRO A O 1
ATOM 3855 N N . HIS A 1 520 ? -17.514 9.503 56.153 1.00 87.75 520 HIS A N 1
ATOM 3856 C CA . HIS A 1 520 ? -17.549 10.171 54.857 1.00 87.75 520 HIS A CA 1
ATOM 3857 C C . HIS A 1 520 ? -18.971 10.389 54.330 1.00 87.75 520 HIS A C 1
ATOM 3859 O O . HIS A 1 520 ? -19.132 10.883 53.214 1.00 87.75 520 HIS A O 1
ATOM 3865 N N . ALA A 1 521 ? -20.009 10.091 55.122 1.00 90.31 521 ALA A N 1
ATOM 3866 C CA . ALA A 1 521 ? -21.399 10.175 54.694 1.00 90.31 521 ALA A CA 1
ATOM 3867 C C . ALA A 1 521 ? -21.760 11.543 54.084 1.00 90.31 521 ALA A C 1
ATOM 3869 O O . ALA A 1 521 ? -21.561 12.613 54.675 1.00 90.31 521 ALA A O 1
ATOM 3870 N N . VAL A 1 522 ? -22.340 11.491 52.883 1.00 92.69 522 VAL A N 1
ATOM 3871 C CA . VAL A 1 522 ? -22.947 12.634 52.197 1.00 92.69 522 VAL A CA 1
ATOM 3872 C C . VAL A 1 522 ? -24.421 12.313 51.983 1.00 92.69 522 VAL A C 1
ATOM 3874 O O . VAL A 1 522 ? -24.770 11.474 51.147 1.00 92.69 522 VAL A O 1
ATOM 3877 N N . GLN A 1 523 ? -25.286 12.960 52.756 1.00 93.44 523 GLN A N 1
ATOM 3878 C CA . GLN A 1 523 ? -26.730 12.837 52.624 1.00 93.44 523 GLN A CA 1
ATOM 3879 C C . GLN A 1 523 ? -27.212 13.619 51.398 1.00 93.44 523 GLN A C 1
ATOM 3881 O O . GLN A 1 523 ? -26.752 14.726 51.121 1.00 93.44 523 GLN A O 1
ATOM 3886 N N . VAL A 1 524 ? -28.162 13.038 50.673 1.00 93.00 524 VAL A N 1
ATOM 3887 C CA . VAL A 1 524 ? -28.903 13.686 49.592 1.00 93.00 524 VAL A CA 1
ATOM 3888 C C . VAL A 1 524 ? -30.269 14.078 50.140 1.00 93.00 524 VAL A C 1
ATOM 3890 O O . VAL A 1 524 ? -31.034 13.219 50.587 1.00 93.00 524 VAL A O 1
ATOM 3893 N N . ALA A 1 525 ? -30.577 15.369 50.098 1.00 91.62 525 ALA A N 1
ATOM 3894 C CA . ALA A 1 525 ? -31.823 15.941 50.593 1.00 91.62 525 ALA A CA 1
ATOM 3895 C C . ALA A 1 525 ? -32.489 16.825 49.530 1.00 91.62 525 ALA A C 1
ATOM 3897 O O . ALA A 1 525 ? -31.845 17.298 48.592 1.00 91.62 525 ALA A O 1
ATOM 3898 N N . THR A 1 526 ? -33.789 17.060 49.669 1.00 90.31 526 THR A N 1
ATOM 3899 C CA . THR A 1 526 ? -34.510 18.071 48.884 1.00 90.31 526 THR A CA 1
ATOM 3900 C C . THR A 1 526 ? -34.053 19.489 49.258 1.00 90.31 526 THR A C 1
ATOM 3902 O O . THR A 1 526 ? -33.398 19.695 50.284 1.00 90.31 526 THR A O 1
ATOM 3905 N N . GLN A 1 527 ? -34.407 20.500 48.454 1.00 86.00 527 GLN A N 1
ATOM 3906 C CA . GLN A 1 527 ? -34.064 21.899 48.766 1.00 86.00 527 GLN A CA 1
ATOM 3907 C C . GLN A 1 527 ? -34.662 22.395 50.093 1.00 86.00 527 GLN A C 1
ATOM 3909 O O . GLN A 1 527 ? -34.034 23.196 50.780 1.00 86.00 527 GLN A O 1
ATOM 3914 N N . ASP A 1 528 ? -35.832 21.885 50.482 1.00 84.81 528 ASP A N 1
ATOM 3915 C CA . ASP A 1 528 ? -36.492 22.150 51.766 1.00 84.81 528 ASP A CA 1
ATOM 3916 C C . ASP A 1 528 ? -35.973 21.271 52.923 1.00 84.81 528 ASP A C 1
ATOM 3918 O O . ASP A 1 528 ? -36.492 21.341 54.033 1.00 84.81 528 ASP A O 1
ATOM 3922 N N . GLY A 1 529 ? -34.926 20.469 52.693 1.00 83.19 529 GLY A N 1
ATOM 3923 C CA . GLY A 1 529 ? -34.185 19.762 53.742 1.00 83.19 529 GLY A CA 1
ATOM 3924 C C . GLY A 1 529 ? -34.721 18.380 54.124 1.00 83.19 529 GLY A C 1
ATOM 3925 O O . GLY A 1 529 ? -34.258 17.810 55.109 1.00 83.19 529 GLY A O 1
ATOM 3926 N N . ARG A 1 530 ? -35.661 17.801 53.365 1.00 89.69 530 ARG A N 1
ATOM 3927 C CA . ARG A 1 530 ? -36.135 16.426 53.600 1.00 89.69 530 ARG A CA 1
ATOM 3928 C C . ARG A 1 530 ? -35.108 15.421 53.076 1.00 89.69 530 ARG A C 1
ATOM 3930 O O . ARG A 1 530 ? -34.723 15.473 51.908 1.00 89.69 530 ARG A O 1
ATOM 3937 N N . ALA A 1 531 ? -34.686 14.488 53.926 1.00 89.69 531 ALA A N 1
ATOM 3938 C CA . ALA A 1 531 ? -33.715 13.460 53.563 1.00 89.69 531 ALA A CA 1
ATOM 3939 C C . ALA A 1 531 ? -34.295 12.475 52.534 1.00 89.69 531 ALA A C 1
ATOM 3941 O O . ALA A 1 531 ? -35.399 11.961 52.704 1.00 89.69 531 ALA A O 1
ATOM 3942 N N . LEU A 1 532 ? -33.534 12.186 51.478 1.00 89.88 532 LEU A N 1
ATOM 3943 C CA . LEU A 1 532 ? -33.904 11.233 50.423 1.00 89.88 532 LEU A CA 1
ATOM 3944 C C . LEU A 1 532 ? -33.076 9.949 50.503 1.00 89.88 532 LEU A C 1
ATOM 3946 O O . LEU A 1 532 ? -33.557 8.872 50.158 1.00 89.88 532 LEU A O 1
ATOM 3950 N N . GLY A 1 533 ? -31.841 10.057 50.986 1.00 91.62 533 GLY A N 1
ATOM 3951 C CA . GLY A 1 533 ? -30.906 8.954 51.161 1.00 91.62 533 GLY A CA 1
ATOM 3952 C C . GLY A 1 533 ? -29.473 9.470 51.177 1.00 91.62 533 GLY A C 1
ATOM 3953 O O . GLY A 1 533 ? -29.236 10.613 51.553 1.00 91.62 533 GLY A O 1
ATOM 3954 N N . TYR A 1 534 ? -28.522 8.646 50.757 1.00 91.94 534 TYR A N 1
ATOM 3955 C CA . TYR A 1 534 ? -27.095 8.960 50.794 1.00 91.94 534 TYR A CA 1
ATOM 3956 C C . TYR A 1 534 ? -26.425 8.700 49.444 1.00 91.94 534 TYR A C 1
ATOM 3958 O O . TYR A 1 534 ? -26.903 7.891 48.640 1.00 91.94 534 TYR A O 1
ATOM 3966 N N . LEU A 1 535 ? -25.299 9.370 49.193 1.00 88.19 535 LEU A N 1
ATOM 3967 C CA . LEU A 1 535 ? -24.367 8.928 48.157 1.00 88.19 535 LEU A CA 1
ATOM 3968 C C . LEU A 1 535 ? -23.813 7.547 48.525 1.00 88.19 535 LEU A C 1
ATOM 3970 O O . LEU A 1 535 ? -23.710 7.190 49.697 1.00 88.19 535 LEU A O 1
ATOM 3974 N N . ARG A 1 536 ? -23.442 6.750 47.520 1.00 80.88 536 ARG A N 1
ATOM 3975 C CA . ARG A 1 536 ? -22.768 5.467 47.762 1.00 80.88 536 ARG A CA 1
ATOM 3976 C C . ARG A 1 536 ? -21.459 5.702 48.518 1.00 80.88 536 ARG A C 1
ATOM 3978 O O . ARG A 1 536 ? -20.693 6.569 48.108 1.00 80.88 536 ARG A O 1
ATOM 3985 N N . ALA A 1 537 ? -21.182 4.892 49.540 1.00 74.25 537 ALA A N 1
ATOM 3986 C CA . ALA A 1 537 ? -20.019 5.060 50.419 1.00 74.25 537 ALA A CA 1
ATOM 3987 C C . ALA A 1 537 ? -18.674 5.247 49.673 1.00 74.25 537 ALA A C 1
ATOM 3989 O O . ALA A 1 537 ? -17.955 6.184 50.004 1.00 74.25 537 ALA A O 1
ATOM 3990 N N . PRO A 1 538 ? -18.346 4.497 48.594 1.00 69.44 538 PRO A N 1
ATOM 3991 C CA . PRO A 1 538 ? -17.101 4.731 47.850 1.00 69.44 538 PRO A CA 1
ATOM 3992 C C . PRO A 1 538 ? -17.018 6.111 47.175 1.00 69.44 538 PRO A C 1
ATOM 3994 O O . PRO A 1 538 ? -15.958 6.728 47.155 1.00 69.44 538 PRO A O 1
ATOM 3997 N N . LEU A 1 539 ? -18.137 6.618 46.648 1.00 76.69 539 LEU A N 1
ATOM 3998 C CA . LEU A 1 539 ? -18.217 7.955 46.053 1.00 76.69 539 LEU A CA 1
ATOM 3999 C C . LEU A 1 539 ? -18.199 9.043 47.139 1.00 76.69 539 LEU A C 1
ATOM 4001 O O . LEU A 1 539 ? -17.556 10.075 46.972 1.00 76.69 539 LEU A O 1
ATOM 4005 N N . ALA A 1 540 ? -18.875 8.804 48.264 1.00 82.38 540 ALA A N 1
ATOM 4006 C CA . ALA A 1 540 ? -18.881 9.705 49.413 1.00 82.38 540 ALA A CA 1
ATOM 4007 C C . ALA A 1 540 ? -17.474 9.842 50.030 1.00 82.38 540 ALA A C 1
ATOM 4009 O O . ALA A 1 540 ? -17.038 10.955 50.316 1.00 82.38 540 ALA A O 1
ATOM 4010 N N . GLY A 1 541 ? -16.716 8.744 50.124 1.00 76.44 541 GLY A N 1
ATOM 4011 C CA . GLY A 1 541 ? -15.312 8.726 50.553 1.00 76.44 541 GLY A CA 1
ATOM 4012 C C . GLY A 1 541 ? -14.387 9.591 49.694 1.00 76.44 541 GLY A C 1
ATOM 4013 O O . GLY A 1 541 ? -13.483 10.227 50.223 1.00 76.44 541 GLY A O 1
ATOM 4014 N N . ARG A 1 542 ? -14.651 9.673 48.384 1.00 77.06 542 ARG A N 1
ATOM 4015 C CA . ARG A 1 542 ? -13.880 10.500 47.440 1.00 77.06 542 ARG A CA 1
ATOM 4016 C C . ARG A 1 542 ? -14.291 11.971 47.462 1.00 77.06 542 ARG A C 1
ATOM 4018 O O . ARG A 1 542 ? -13.432 12.843 47.449 1.00 77.06 542 ARG A O 1
ATOM 4025 N N . LEU A 1 543 ? -15.595 12.257 47.505 1.00 80.38 543 LEU A N 1
ATOM 4026 C CA . LEU A 1 543 ? -16.102 13.632 47.437 1.00 80.38 543 LEU A CA 1
ATOM 4027 C C . LEU A 1 543 ? -16.060 14.362 48.785 1.00 80.38 543 LEU A C 1
ATOM 4029 O O . LEU A 1 543 ? -15.927 15.585 48.807 1.00 80.38 543 LEU A O 1
ATOM 4033 N N . SER A 1 544 ? -16.184 13.648 49.908 1.00 85.44 544 SER A N 1
ATOM 4034 C CA . SER A 1 544 ? -16.271 14.272 51.235 1.00 85.44 544 SER A CA 1
ATOM 4035 C C . SER A 1 544 ? -15.081 15.164 51.602 1.00 85.44 544 SER A C 1
ATOM 4037 O O . SER A 1 544 ? -15.362 16.264 52.071 1.00 85.44 544 SER A O 1
ATOM 4039 N N . PRO A 1 545 ? -13.800 14.824 51.328 1.00 80.88 545 PRO A N 1
ATOM 4040 C CA . PRO A 1 545 ? -12.686 15.718 51.644 1.00 80.88 545 PRO A CA 1
ATOM 4041 C C . PRO A 1 545 ? -12.744 17.024 50.844 1.00 80.88 545 PRO A C 1
ATOM 4043 O O . PRO A 1 545 ? -12.440 18.086 51.378 1.00 80.88 545 PRO A O 1
ATOM 4046 N N . SER A 1 546 ? -13.181 16.971 49.581 1.00 78.06 546 SER A N 1
ATOM 4047 C CA . SER A 1 546 ? -13.351 18.164 48.746 1.00 78.06 546 SER A CA 1
ATOM 4048 C C . SER A 1 546 ? -14.521 19.025 49.216 1.00 78.06 546 SER A C 1
ATOM 4050 O O . SER A 1 546 ? -14.399 20.246 49.242 1.00 78.06 546 SER A O 1
ATOM 4052 N N . ILE A 1 547 ? -15.642 18.411 49.612 1.00 83.75 547 ILE A N 1
ATOM 4053 C CA . ILE A 1 547 ? -16.794 19.137 50.170 1.00 83.75 547 ILE A CA 1
ATOM 4054 C C . ILE A 1 547 ? -16.414 19.790 51.507 1.00 83.75 547 ILE A C 1
ATOM 4056 O O . ILE A 1 547 ? -16.743 20.953 51.731 1.00 83.75 547 ILE A O 1
ATOM 4060 N N . ASP A 1 548 ? -15.676 19.079 52.363 1.00 84.31 548 ASP A N 1
ATOM 4061 C CA . ASP A 1 548 ? -15.175 19.595 53.644 1.00 84.31 548 ASP A CA 1
ATOM 4062 C C . ASP A 1 548 ? -14.157 20.734 53.433 1.00 84.31 548 ASP A C 1
ATOM 4064 O O . ASP A 1 548 ? -14.109 21.677 54.222 1.00 84.31 548 ASP A O 1
ATOM 4068 N N . ALA A 1 549 ? -13.401 20.699 52.328 1.00 77.31 549 ALA A N 1
ATOM 4069 C CA . ALA A 1 549 ? -12.507 21.772 51.887 1.00 77.31 549 ALA A CA 1
ATOM 4070 C C . ALA A 1 549 ? -13.225 22.957 51.201 1.00 77.31 549 ALA A C 1
ATOM 4072 O O . ALA A 1 549 ? -12.564 23.914 50.801 1.00 77.31 549 ALA A O 1
ATOM 4073 N N . GLY A 1 550 ? -14.558 22.924 51.075 1.00 75.62 550 GLY A N 1
ATOM 4074 C CA . GLY A 1 550 ? -15.373 24.026 50.551 1.00 75.62 550 GLY A CA 1
ATOM 4075 C C . GLY A 1 550 ? -15.852 23.876 49.103 1.00 75.62 550 GLY A C 1
ATOM 4076 O O . GLY A 1 550 ? -16.556 24.760 48.614 1.00 75.62 550 GLY A O 1
ATOM 4077 N N . ALA A 1 551 ? -15.541 22.769 48.418 1.00 75.44 551 ALA A N 1
ATOM 4078 C CA . ALA A 1 551 ? -16.027 22.526 47.061 1.00 75.44 551 ALA A CA 1
ATOM 4079 C C . ALA A 1 551 ? -17.558 22.416 47.037 1.00 75.44 551 ALA A C 1
ATOM 4081 O O . ALA A 1 551 ? -18.171 21.675 47.815 1.00 75.44 551 ALA A O 1
ATOM 4082 N N . ARG A 1 552 ? -18.191 23.141 46.112 1.00 80.56 552 ARG A N 1
ATOM 4083 C CA . ARG A 1 552 ? -19.647 23.140 45.955 1.00 80.56 552 ARG A CA 1
ATOM 4084 C C . ARG A 1 552 ? -20.048 22.207 44.822 1.00 80.56 552 ARG A C 1
ATOM 4086 O O . ARG A 1 552 ? -19.380 22.135 43.801 1.00 80.56 552 ARG A O 1
ATOM 4093 N N . TYR A 1 553 ? -21.167 21.515 44.999 1.00 81.31 553 TYR A N 1
ATOM 4094 C CA . TYR A 1 553 ? -21.735 20.636 43.981 1.00 81.31 553 TYR A CA 1
ATOM 4095 C C . TYR A 1 553 ? -23.207 20.975 43.774 1.00 81.31 553 TYR A C 1
ATOM 4097 O O . TYR A 1 553 ? -23.960 21.126 44.740 1.00 81.31 553 TYR A O 1
ATOM 4105 N N . ARG A 1 554 ? -23.629 21.065 42.514 1.00 83.12 554 ARG A N 1
ATOM 4106 C CA . ARG A 1 554 ? -25.037 21.106 42.127 1.00 83.12 554 ARG A CA 1
ATOM 4107 C C . ARG A 1 554 ? -25.523 19.673 41.937 1.00 83.12 554 ARG A C 1
ATOM 4109 O O . ARG A 1 554 ? -24.984 18.946 41.110 1.00 83.12 554 ARG A O 1
ATOM 4116 N N . ALA A 1 555 ? -26.540 19.274 42.696 1.00 84.56 555 ALA A N 1
ATOM 4117 C CA . ALA A 1 555 ? -27.192 17.978 42.548 1.00 84.56 555 ALA A CA 1
ATOM 4118 C C . ALA A 1 555 ? -28.585 18.161 41.930 1.00 84.56 555 ALA A C 1
ATOM 4120 O O . ALA A 1 555 ? -29.347 19.013 42.385 1.00 84.56 555 ALA A O 1
ATOM 4121 N N . THR A 1 556 ? -28.937 17.370 40.919 1.00 80.12 556 THR A N 1
ATOM 4122 C CA . THR A 1 556 ? -30.277 17.376 40.307 1.00 80.12 556 THR A CA 1
ATOM 4123 C C . THR A 1 556 ? -30.818 15.964 40.137 1.00 80.12 556 THR A C 1
ATOM 4125 O O . THR A 1 556 ? -30.065 15.004 39.964 1.00 80.12 556 THR A O 1
ATOM 4128 N N . VAL A 1 557 ? -32.140 15.808 40.191 1.00 79.62 557 VAL A N 1
ATOM 4129 C CA . VAL A 1 557 ? -32.800 14.537 39.884 1.00 79.62 557 VAL A CA 1
ATOM 4130 C C . VAL A 1 557 ? -32.611 14.248 38.397 1.00 79.62 557 VAL A C 1
ATOM 4132 O O . VAL A 1 557 ? -33.135 14.958 37.546 1.00 79.62 557 VAL A O 1
ATOM 4135 N N . SER A 1 558 ? -31.878 13.187 38.073 1.00 59.03 558 SER A N 1
ATOM 4136 C CA . SER A 1 558 ? -31.679 12.757 36.681 1.00 59.03 558 SER A CA 1
ATOM 4137 C C . SER A 1 558 ? -32.733 11.749 36.228 1.00 59.03 558 SER A C 1
ATOM 4139 O O . SER A 1 558 ? -33.061 11.679 35.049 1.00 59.03 558 SER A O 1
ATOM 4141 N N . GLY A 1 559 ? -33.302 10.987 37.162 1.00 67.06 559 GLY A N 1
ATOM 4142 C CA . GLY A 1 559 ? -34.368 10.043 36.863 1.00 67.06 559 GLY A CA 1
ATOM 4143 C C . GLY A 1 559 ? -34.903 9.360 38.111 1.00 67.06 559 GLY A C 1
ATOM 4144 O O . GLY A 1 559 ? -34.182 9.145 39.086 1.00 67.06 559 GLY A O 1
ATOM 4145 N N . ILE A 1 560 ? -36.178 8.994 38.060 1.00 78.25 560 ILE A N 1
ATOM 4146 C CA . ILE A 1 560 ? -36.851 8.202 39.088 1.00 78.25 560 ILE A CA 1
ATOM 4147 C C . ILE A 1 560 ? -37.152 6.845 38.459 1.00 78.25 560 ILE A C 1
ATOM 4149 O O . ILE A 1 560 ? -37.645 6.773 37.338 1.00 78.25 560 ILE A O 1
ATOM 4153 N N . THR A 1 561 ? -36.781 5.771 39.148 1.00 70.44 561 THR A N 1
ATOM 4154 C CA . THR A 1 561 ? -36.880 4.394 38.638 1.00 70.44 561 THR A CA 1
ATOM 4155 C C . THR A 1 561 ? -37.741 3.555 39.572 1.00 70.44 561 THR A C 1
ATOM 4157 O O . THR A 1 561 ? -37.733 3.782 40.777 1.00 70.44 561 THR A O 1
ATOM 4160 N N . GLY A 1 562 ? -38.480 2.580 39.041 1.00 66.31 562 GLY A N 1
ATOM 4161 C CA . GLY A 1 562 ? -39.497 1.857 39.818 1.00 66.31 562 GLY A CA 1
ATOM 4162 C C . GLY A 1 562 ? -40.817 2.634 39.961 1.00 66.31 562 GLY A C 1
ATOM 4163 O O . GLY A 1 562 ? -40.963 3.725 39.415 1.00 66.31 562 GLY A O 1
ATOM 4164 N N . GLY A 1 563 ? -41.791 2.042 40.658 1.00 58.53 563 GLY A N 1
ATOM 4165 C CA . GLY A 1 563 ? -43.169 2.540 40.788 1.00 58.53 563 GLY A CA 1
ATOM 4166 C C . GLY A 1 563 ? -44.209 1.413 40.687 1.00 58.53 563 GLY A C 1
ATOM 4167 O O . GLY A 1 563 ? -43.914 0.350 40.141 1.00 58.53 563 GLY A O 1
ATOM 4168 N N . GLY A 1 564 ? -45.410 1.626 41.238 1.00 59.66 564 GLY A N 1
ATOM 4169 C CA . GLY A 1 564 ? -46.417 0.570 41.444 1.00 59.66 564 GLY A CA 1
ATOM 4170 C C . GLY A 1 564 ? -46.131 -0.232 42.720 1.00 59.66 564 GLY A C 1
ATOM 4171 O O . GLY A 1 564 ? -45.845 0.361 43.755 1.00 59.66 564 GLY A O 1
ATOM 4172 N N . ASP A 1 565 ? -46.129 -1.566 42.635 1.00 52.06 565 ASP A N 1
ATOM 4173 C CA . ASP A 1 565 ? -45.876 -2.479 43.770 1.00 52.06 565 ASP A CA 1
ATOM 4174 C C . ASP A 1 565 ? -44.380 -2.610 44.147 1.00 52.06 565 ASP A C 1
ATOM 4176 O O . ASP A 1 565 ? -44.003 -3.427 44.989 1.00 52.06 565 ASP A O 1
ATOM 4180 N N . ARG A 1 566 ? -43.491 -1.844 43.496 1.00 61.50 566 ARG A N 1
ATOM 4181 C CA . ARG A 1 566 ? -42.028 -1.903 43.674 1.00 61.50 566 ARG A CA 1
ATOM 4182 C C . ARG A 1 566 ? -41.478 -0.613 44.278 1.00 61.50 566 ARG A C 1
ATOM 4184 O O . ARG A 1 566 ? -41.977 0.476 44.007 1.00 61.50 566 ARG A O 1
ATOM 4191 N N . THR A 1 567 ? -40.383 -0.732 45.029 1.00 74.75 567 THR A N 1
ATOM 4192 C CA . THR A 1 567 ? -39.684 0.402 45.654 1.00 74.75 567 THR A CA 1
ATOM 4193 C C . THR A 1 567 ? -39.151 1.393 44.621 1.00 74.75 567 THR A C 1
ATOM 4195 O O . THR A 1 567 ? -38.500 1.002 43.649 1.00 74.75 567 THR A O 1
ATOM 4198 N N . ILE A 1 568 ? -39.365 2.678 44.879 1.00 78.62 568 ILE A N 1
ATOM 4199 C CA . ILE A 1 568 ? -38.907 3.798 44.062 1.00 78.62 568 ILE A CA 1
ATOM 4200 C C . ILE A 1 568 ? -37.418 4.050 44.333 1.00 78.62 568 ILE A C 1
ATOM 4202 O O . ILE A 1 568 ? -36.990 4.235 45.474 1.00 78.62 568 ILE A O 1
ATOM 4206 N N . GLY A 1 569 ? -36.621 4.063 43.270 1.00 81.75 569 GLY A N 1
ATOM 4207 C CA . GLY A 1 569 ? -35.210 4.424 43.256 1.00 81.75 569 GLY A CA 1
ATOM 4208 C C . GLY A 1 569 ? -34.978 5.823 42.687 1.00 81.75 569 GLY A C 1
ATOM 4209 O O . GLY A 1 569 ? -35.684 6.260 41.779 1.00 81.75 569 GLY A O 1
ATOM 4210 N N . LEU A 1 570 ? -33.939 6.498 43.180 1.00 80.00 570 LEU A N 1
ATOM 4211 C CA . LEU A 1 570 ? -33.587 7.862 42.787 1.00 80.00 570 LEU A CA 1
ATOM 4212 C C . LEU A 1 570 ? -32.195 7.916 42.150 1.00 80.00 570 LEU A C 1
ATOM 4214 O O . LEU A 1 570 ? -31.204 7.579 42.799 1.00 80.00 570 LEU A O 1
ATOM 4218 N N . ASN A 1 571 ? -32.122 8.385 40.906 1.00 72.19 571 ASN A N 1
ATOM 4219 C CA . ASN A 1 571 ? -30.874 8.675 40.206 1.00 72.19 571 ASN A CA 1
ATOM 4220 C C . ASN A 1 571 ? -30.643 10.183 40.168 1.00 72.19 571 ASN A C 1
ATOM 4222 O O . ASN A 1 571 ? -31.537 10.952 39.805 1.00 72.19 571 ASN A O 1
ATOM 4226 N N . ILE A 1 572 ? -29.421 10.614 40.459 1.00 72.94 572 ILE A N 1
ATOM 4227 C CA . ILE A 1 572 ? -29.045 12.026 40.515 1.00 72.94 572 ILE A CA 1
ATOM 4228 C C . ILE A 1 572 ? -27.843 12.315 39.619 1.00 72.94 572 ILE A C 1
ATOM 4230 O O . ILE A 1 572 ? -27.011 11.444 39.356 1.00 72.94 572 ILE A O 1
ATOM 4234 N N . PHE A 1 573 ? -27.768 13.554 39.162 1.00 68.50 573 PHE A N 1
ATOM 4235 C CA . PHE A 1 573 ? -26.626 14.124 38.470 1.00 68.50 573 PHE A CA 1
ATOM 4236 C C . PHE A 1 573 ? -25.927 15.106 39.409 1.00 68.50 573 PHE A C 1
ATOM 4238 O O . PHE A 1 573 ? -26.593 15.930 40.033 1.00 68.50 573 PHE A O 1
ATOM 4245 N N . LEU A 1 574 ? -24.608 14.980 39.542 1.00 68.69 574 LEU A N 1
ATOM 4246 C CA . LEU A 1 574 ? -23.757 15.848 40.350 1.00 68.69 574 LEU A CA 1
ATOM 4247 C C . LEU A 1 574 ? -22.829 16.629 39.426 1.00 68.69 574 LEU A C 1
ATOM 4249 O O . LEU A 1 574 ? -22.137 16.023 38.615 1.00 68.69 574 LEU A O 1
ATOM 4253 N N . GLU A 1 575 ? -22.786 17.944 39.576 1.00 70.62 575 GLU A N 1
ATOM 4254 C CA . GLU A 1 575 ? -21.910 18.860 38.842 1.00 70.62 575 GLU A CA 1
ATOM 4255 C C . GLU A 1 575 ? -21.069 19.648 39.849 1.00 70.62 575 GLU A C 1
ATOM 4257 O O . GLU A 1 575 ? -21.619 20.209 40.799 1.00 70.62 575 GLU A O 1
ATOM 4262 N N . ARG A 1 576 ? -19.743 19.666 39.681 1.00 73.56 576 ARG A N 1
ATOM 4263 C CA . ARG A 1 576 ? -18.836 20.434 40.542 1.00 73.56 576 ARG A CA 1
ATOM 4264 C C . ARG A 1 576 ? -18.888 21.908 40.136 1.00 73.56 576 ARG A C 1
ATOM 4266 O O . ARG A 1 576 ? -18.780 22.237 38.961 1.00 73.56 576 ARG A O 1
ATOM 4273 N N . LEU A 1 577 ? -19.073 22.780 41.118 1.00 70.38 577 LEU A N 1
ATOM 4274 C CA . LEU A 1 577 ? -19.067 24.231 40.965 1.00 70.38 577 LEU A CA 1
ATOM 4275 C C . LEU A 1 577 ? -17.683 24.721 41.400 1.00 70.38 577 LEU A C 1
ATOM 4277 O O . LEU A 1 577 ? -17.357 24.676 42.589 1.00 70.38 577 LEU A O 1
ATOM 4281 N N . ASP A 1 578 ? -16.843 25.121 40.447 1.00 58.97 578 ASP A N 1
ATOM 4282 C CA . ASP A 1 578 ? -15.500 25.616 40.748 1.00 58.97 578 ASP A CA 1
ATOM 4283 C C . ASP A 1 578 ? -15.552 27.027 41.359 1.00 58.97 578 ASP A C 1
ATOM 4285 O O . ASP A 1 578 ? -16.390 27.855 41.001 1.00 58.97 578 ASP A O 1
ATOM 4289 N N . ASP A 1 579 ? -14.579 27.368 42.212 1.00 44.38 579 ASP A N 1
ATOM 4290 C CA . ASP A 1 579 ? -14.376 28.739 42.727 1.00 44.38 579 ASP A CA 1
ATOM 4291 C C . ASP A 1 579 ? -14.055 29.771 41.617 1.00 44.38 579 ASP A C 1
ATOM 4293 O O . ASP A 1 579 ? -13.936 30.974 41.866 1.00 44.38 579 ASP A O 1
ATOM 4297 N N . GLY A 1 580 ? -13.980 29.319 40.360 1.00 37.66 580 GLY A N 1
ATOM 4298 C CA . GLY A 1 580 ? -14.017 30.145 39.155 1.00 37.66 580 GLY A CA 1
ATOM 4299 C C . GLY A 1 580 ? -15.372 30.814 38.883 1.00 37.66 580 GLY A C 1
ATOM 4300 O O . GLY A 1 580 ? -15.407 31.780 38.120 1.00 37.66 580 GLY A O 1
ATOM 4301 N N . ASP A 1 581 ? -16.451 30.405 39.562 1.00 36.44 581 ASP A N 1
ATOM 4302 C CA . ASP A 1 581 ? -17.798 30.997 39.451 1.00 36.44 581 ASP A CA 1
ATOM 4303 C C . ASP A 1 581 ? -17.880 32.458 39.947 1.00 36.44 581 ASP A C 1
ATOM 4305 O O . ASP A 1 581 ? -18.870 33.154 39.712 1.00 36.44 581 ASP A O 1
ATOM 4309 N N . ALA A 1 582 ? -16.813 32.992 40.555 1.00 31.53 582 ALA A N 1
ATOM 4310 C CA . ALA A 1 582 ? -16.662 34.434 40.769 1.00 31.53 582 ALA A CA 1
ATOM 4311 C C . ALA A 1 582 ? -16.382 35.225 39.467 1.00 31.53 582 ALA A C 1
ATOM 4313 O O . ALA A 1 582 ? -16.399 36.459 39.486 1.00 31.53 582 ALA A O 1
ATOM 4314 N N . ARG A 1 583 ? -16.129 34.557 38.328 1.00 32.22 583 ARG A N 1
ATOM 4315 C CA . ARG A 1 583 ? -16.006 35.206 37.007 1.00 32.22 583 ARG A CA 1
ATOM 4316 C C . ARG A 1 583 ? -17.304 35.212 36.195 1.00 32.22 583 ARG A C 1
ATOM 4318 O O . ARG A 1 583 ? -17.484 36.162 35.437 1.00 32.22 583 ARG A O 1
ATOM 4325 N N . ASP A 1 584 ? -18.229 34.285 36.447 1.00 33.59 584 ASP A N 1
ATOM 4326 C CA . ASP A 1 584 ? -19.520 34.208 35.737 1.00 33.59 584 ASP A CA 1
ATOM 4327 C C . ASP A 1 584 ? -20.703 34.797 36.526 1.00 33.59 584 ASP A C 1
ATOM 4329 O O . ASP A 1 584 ? -21.785 35.010 35.981 1.00 33.59 584 ASP A O 1
ATOM 4333 N N . ALA A 1 585 ? -20.475 35.231 37.771 1.00 27.86 585 ALA A N 1
ATOM 4334 C CA . ALA A 1 585 ? -21.374 36.130 38.501 1.00 27.86 585 ALA A CA 1
ATOM 4335 C C . ALA A 1 585 ? -21.231 37.617 38.096 1.00 27.86 585 ALA A C 1
ATOM 4337 O O . ALA A 1 585 ? -21.626 38.513 38.844 1.00 27.86 585 ALA A O 1
ATOM 4338 N N . ARG A 1 586 ? -20.702 37.911 36.900 1.00 26.27 586 ARG A N 1
ATOM 4339 C CA . ARG A 1 586 ? -21.054 39.146 36.190 1.00 26.27 586 ARG A CA 1
ATOM 4340 C C . ARG A 1 586 ? -22.182 38.824 35.233 1.00 26.27 586 ARG A C 1
ATOM 4342 O O . ARG A 1 586 ? -21.965 38.465 34.079 1.00 26.27 586 ARG A O 1
ATOM 4349 N N . GLY A 1 587 ? -23.403 39.024 35.715 1.00 28.17 587 GLY A N 1
ATOM 4350 C CA . GLY A 1 587 ? -24.493 39.319 34.805 1.00 28.17 587 GLY A CA 1
ATOM 4351 C C . GLY A 1 587 ? -24.060 40.417 33.832 1.00 28.17 587 GLY A C 1
ATOM 4352 O O . GLY A 1 587 ? -23.374 41.357 34.224 1.00 28.17 587 GLY A O 1
ATOM 4353 N N . SER A 1 588 ? -24.484 40.261 32.579 1.00 43.56 588 SER A N 1
ATOM 4354 C CA . SER A 1 588 ? -24.920 41.358 31.718 1.00 43.56 588 SER A CA 1
ATOM 4355 C C . SER A 1 588 ? -24.008 42.598 31.675 1.00 43.56 588 SER A C 1
ATOM 4357 O O . SER A 1 588 ? -24.045 43.437 32.570 1.00 43.56 588 SER A O 1
ATOM 4359 N N . ALA A 1 589 ? -23.374 42.785 30.512 1.00 35.84 589 ALA A N 1
ATOM 4360 C CA . ALA A 1 589 ? -22.720 44.005 30.019 1.00 35.84 589 ALA A CA 1
ATOM 4361 C C . ALA A 1 589 ? -21.186 44.059 30.148 1.00 35.84 589 ALA A C 1
ATOM 4363 O O . ALA A 1 589 ? -20.616 44.802 30.941 1.00 35.84 589 ALA A O 1
ATOM 4364 N N . ALA A 1 590 ? -20.507 43.373 29.227 1.00 30.56 590 ALA A N 1
ATOM 4365 C CA . ALA A 1 590 ? -19.315 43.926 28.585 1.00 30.56 590 ALA A CA 1
ATOM 4366 C C . ALA A 1 590 ? -19.480 43.756 27.061 1.00 30.56 590 ALA A C 1
ATOM 4368 O O . ALA A 1 590 ? -20.028 42.734 26.638 1.00 30.56 590 ALA A O 1
ATOM 4369 N N . PRO A 1 591 ? -19.120 44.742 26.219 1.00 37.88 591 PRO A N 1
ATOM 4370 C CA . PRO A 1 591 ? -19.536 44.739 24.824 1.00 37.88 591 PRO A CA 1
ATOM 4371 C C . PRO A 1 591 ? -18.925 43.582 24.034 1.00 37.88 591 PRO A C 1
ATOM 4373 O O . PRO A 1 591 ? -17.717 43.348 24.065 1.00 37.88 591 PRO A O 1
ATOM 4376 N N . ARG A 1 592 ? -19.800 42.948 23.245 1.00 52.06 592 ARG A N 1
ATOM 4377 C CA . ARG A 1 592 ? -19.523 42.414 21.907 1.00 52.06 592 ARG A CA 1
ATOM 4378 C C . ARG A 1 592 ? -18.496 43.297 21.201 1.00 52.06 592 ARG A C 1
ATOM 4380 O O . ARG A 1 592 ? -18.677 44.509 21.197 1.00 52.06 592 ARG A O 1
ATOM 4387 N N . TRP A 1 593 ? -17.480 42.690 20.593 1.00 51.53 593 TRP A N 1
ATOM 4388 C CA . TRP A 1 593 ? -16.673 43.260 19.511 1.00 51.53 593 TRP A CA 1
ATOM 4389 C C . TRP A 1 593 ? -16.690 44.801 19.377 1.00 51.53 593 TRP A C 1
ATOM 4391 O O . TRP A 1 593 ? -17.542 45.357 18.682 1.00 51.53 593 TRP A O 1
ATOM 4401 N N . ASP A 1 594 ? -15.684 45.510 19.904 1.00 48.50 594 ASP A N 1
ATOM 4402 C CA . ASP A 1 594 ? -15.495 46.933 19.569 1.00 48.50 594 ASP A CA 1
ATOM 4403 C C . ASP A 1 594 ? -14.801 47.118 18.198 1.00 48.50 594 ASP A C 1
ATOM 4405 O O . ASP A 1 594 ? -13.688 47.631 18.059 1.00 48.50 594 ASP A O 1
ATOM 4409 N N . ALA A 1 595 ? -15.462 46.650 17.133 1.00 46.75 595 ALA A N 1
ATOM 4410 C CA . ALA A 1 595 ? -15.070 46.946 15.749 1.00 46.75 595 ALA A CA 1
ATOM 4411 C C . ALA A 1 595 ? -15.320 48.416 15.420 1.00 46.75 595 ALA A C 1
ATOM 4413 O O . ALA A 1 595 ? -14.750 48.941 14.461 1.00 46.75 595 ALA A O 1
ATOM 4414 N N . ALA A 1 596 ? -16.233 49.053 16.159 1.00 42.50 596 ALA A N 1
ATOM 4415 C CA . ALA A 1 596 ? -16.628 50.432 15.951 1.00 42.50 596 ALA A CA 1
ATOM 4416 C C . ALA A 1 596 ? -15.446 51.380 16.199 1.00 42.50 596 ALA A C 1
ATOM 4418 O O . ALA A 1 596 ? -15.243 52.279 15.382 1.00 42.50 596 ALA A O 1
ATOM 4419 N N . ALA A 1 597 ? -14.622 51.115 17.219 1.00 47.84 597 ALA A N 1
ATOM 4420 C CA . ALA A 1 597 ? -13.407 51.878 17.494 1.00 47.84 597 ALA A CA 1
ATOM 4421 C C . ALA A 1 597 ? -12.229 51.544 16.555 1.00 47.84 597 ALA A C 1
ATOM 4423 O O . ALA A 1 597 ? -11.495 52.446 16.156 1.00 47.84 597 ALA A O 1
ATOM 4424 N N . ARG A 1 598 ? -12.040 50.273 16.159 1.00 48.22 598 ARG A N 1
ATOM 4425 C CA . ARG A 1 598 ? -10.874 49.841 15.346 1.00 48.22 598 ARG A CA 1
ATOM 4426 C C . ARG A 1 598 ? -11.041 49.972 13.826 1.00 48.22 598 ARG A C 1
ATOM 4428 O O . ARG A 1 598 ? -10.052 50.171 13.126 1.00 48.22 598 ARG A O 1
ATOM 4435 N N . PHE A 1 599 ? -12.262 49.866 13.296 1.00 54.06 599 PHE A N 1
ATOM 4436 C CA . PHE A 1 599 ? -12.527 49.776 11.850 1.00 54.06 599 PHE A CA 1
ATOM 4437 C C . PHE A 1 599 ? -13.673 50.698 11.376 1.00 54.06 599 PHE A C 1
ATOM 4439 O O . PHE A 1 599 ? -14.434 50.349 10.472 1.00 54.06 599 PHE A O 1
ATOM 4446 N N . GLY A 1 600 ? -13.821 51.889 11.971 1.00 52.78 600 GLY A N 1
ATOM 4447 C CA . GLY A 1 600 ? -14.760 52.928 11.514 1.00 52.78 600 GLY A CA 1
ATOM 4448 C C . GLY A 1 600 ? -14.377 53.578 10.166 1.00 52.78 600 GLY A C 1
ATOM 4449 O O . GLY A 1 600 ? -13.214 53.560 9.769 1.00 52.78 600 GLY A O 1
ATOM 4450 N N . GLY A 1 601 ? -15.354 54.170 9.457 1.00 57.31 601 GLY A N 1
ATOM 4451 C CA . GLY A 1 601 ? -15.162 54.876 8.164 1.00 57.31 601 GLY A CA 1
ATOM 4452 C C . GLY A 1 601 ? -15.926 54.272 6.972 1.00 57.31 601 GLY A C 1
ATOM 4453 O O . GLY A 1 601 ? -16.688 53.331 7.170 1.00 57.31 601 GLY A O 1
ATOM 4454 N N . GLN A 1 602 ? -15.759 54.812 5.756 1.00 54.72 602 GLN A N 1
ATOM 4455 C CA . GLN A 1 602 ? -16.411 54.324 4.518 1.00 54.72 602 GLN A CA 1
ATOM 4456 C C . GLN A 1 602 ? -15.754 53.054 3.923 1.00 54.72 602 GLN A C 1
ATOM 4458 O O . GLN A 1 602 ? -16.341 52.427 3.052 1.00 54.72 602 GLN A O 1
ATOM 4463 N N . ASP A 1 603 ? -14.594 52.624 4.439 1.00 60.50 603 ASP A N 1
ATOM 4464 C CA . ASP A 1 603 ? -13.748 51.571 3.842 1.00 60.50 603 ASP A CA 1
ATOM 4465 C C . ASP A 1 603 ? -13.577 50.318 4.741 1.00 60.50 603 ASP A C 1
ATOM 4467 O O . ASP A 1 603 ? -12.505 49.732 4.895 1.00 60.50 603 ASP A O 1
ATOM 4471 N N . ARG A 1 604 ? -14.648 49.935 5.449 1.00 66.31 604 ARG A N 1
ATOM 4472 C CA . ARG A 1 604 ? -14.596 48.942 6.549 1.00 66.31 604 ARG A CA 1
ATOM 4473 C C . ARG A 1 604 ? -14.327 47.517 6.070 1.00 66.31 604 ARG A C 1
ATOM 4475 O O . ARG A 1 604 ? -13.552 46.795 6.694 1.00 66.31 604 ARG A O 1
ATOM 4482 N N . ALA A 1 605 ? -14.970 47.122 4.973 1.00 64.50 605 ALA A N 1
ATOM 4483 C CA . ALA A 1 605 ? -14.827 45.795 4.383 1.00 64.50 605 ALA A CA 1
ATOM 4484 C C . ALA A 1 605 ? -13.390 45.542 3.901 1.00 64.50 605 ALA A C 1
ATOM 4486 O O . ALA A 1 605 ? -12.852 44.460 4.130 1.00 64.50 605 ALA A O 1
ATOM 4487 N N . ALA A 1 606 ? -12.743 46.556 3.316 1.00 64.44 606 ALA A N 1
ATOM 4488 C CA . ALA A 1 606 ? -11.357 46.468 2.868 1.00 64.44 606 ALA A CA 1
ATOM 4489 C C . ALA A 1 606 ? -10.380 46.311 4.043 1.00 64.44 606 ALA A C 1
ATOM 4491 O O . ALA A 1 606 ? -9.477 45.479 3.989 1.00 64.44 606 ALA A O 1
ATOM 4492 N N . ARG A 1 607 ? -10.597 47.037 5.150 1.00 67.81 607 ARG A N 1
ATOM 4493 C CA . ARG A 1 607 ? -9.759 46.919 6.358 1.00 67.81 607 ARG A CA 1
ATOM 4494 C C . ARG A 1 607 ? -9.916 45.572 7.067 1.00 67.81 607 ARG A C 1
ATOM 4496 O O . ARG A 1 607 ? -8.919 44.997 7.498 1.00 67.81 607 ARG A O 1
ATOM 4503 N N . LEU A 1 608 ? -11.143 45.046 7.156 1.00 70.88 608 LEU A N 1
ATOM 4504 C CA . LEU A 1 608 ? -11.406 43.693 7.668 1.00 70.88 608 LEU A CA 1
ATOM 4505 C C . LEU A 1 608 ? -10.715 42.636 6.807 1.00 70.88 608 LEU A C 1
ATOM 4507 O O . LEU A 1 608 ? -10.046 41.754 7.339 1.00 70.88 608 LEU A O 1
ATOM 4511 N N . ALA A 1 609 ? -10.810 42.764 5.486 1.00 68.44 609 ALA A N 1
ATOM 4512 C CA . ALA A 1 609 ? -10.129 41.875 4.560 1.00 68.44 609 ALA A CA 1
ATOM 4513 C C . ALA A 1 609 ? -8.602 41.949 4.663 1.00 68.44 609 ALA A C 1
ATOM 4515 O O . ALA A 1 609 ? -7.944 40.913 4.610 1.00 68.44 609 ALA A O 1
ATOM 4516 N N . GLN A 1 610 ? -8.034 43.138 4.868 1.00 69.94 610 GLN A N 1
ATOM 4517 C CA . GLN A 1 610 ? -6.597 43.308 5.075 1.00 69.94 610 GLN A CA 1
ATOM 4518 C C . GLN A 1 610 ? -6.132 42.636 6.377 1.00 69.94 610 GLN A C 1
ATOM 4520 O O . GLN A 1 610 ? -5.124 41.927 6.371 1.00 69.94 610 GLN A O 1
ATOM 4525 N N . ALA A 1 611 ? -6.891 42.805 7.466 1.00 67.56 611 ALA A N 1
ATOM 4526 C CA . ALA A 1 611 ? -6.592 42.221 8.773 1.00 67.56 611 ALA A CA 1
ATOM 4527 C C . ALA A 1 611 ? -6.758 40.689 8.796 1.00 67.56 611 ALA A C 1
ATOM 4529 O O . ALA A 1 611 ? -5.920 39.984 9.349 1.00 67.56 611 ALA A O 1
ATOM 4530 N N . LEU A 1 612 ? -7.813 40.165 8.165 1.00 70.31 612 LEU A N 1
ATOM 4531 C CA . LEU A 1 612 ? -8.142 38.732 8.138 1.00 70.31 612 LEU A CA 1
ATOM 4532 C C . LEU A 1 612 ? -7.471 37.961 6.988 1.00 70.31 612 LEU A C 1
ATOM 4534 O O . LEU A 1 612 ? -7.469 36.726 6.983 1.00 70.31 612 LEU A O 1
ATOM 4538 N N . GLY A 1 613 ? -6.953 38.674 5.987 1.00 65.06 613 GLY A N 1
ATOM 4539 C CA . GLY A 1 613 ? -6.365 38.136 4.758 1.00 65.06 613 GLY A CA 1
ATOM 4540 C C . GLY A 1 613 ? -4.845 38.251 4.670 1.00 65.06 613 GLY A C 1
ATOM 4541 O O . GLY A 1 613 ? -4.291 37.940 3.618 1.00 65.06 613 GLY A O 1
ATOM 4542 N N . GLY A 1 614 ? -4.169 38.703 5.734 1.00 65.50 614 GLY A N 1
ATOM 4543 C CA . GLY A 1 614 ? -2.704 38.803 5.777 1.00 65.50 614 GLY A CA 1
ATOM 4544 C C . GLY A 1 614 ? -2.119 39.793 4.761 1.00 65.50 614 GLY A C 1
ATOM 4545 O O . GLY A 1 614 ? -1.027 39.565 4.250 1.00 65.50 614 GLY A O 1
ATOM 4546 N N . GLY A 1 615 ? -2.855 40.858 4.421 1.00 60.19 615 GLY A N 1
ATOM 4547 C CA . GLY A 1 615 ? -2.396 41.902 3.495 1.00 60.19 615 GLY A CA 1
ATOM 4548 C C . GLY A 1 615 ? -2.544 41.605 1.995 1.00 60.19 615 GLY A C 1
ATOM 4549 O O . GLY A 1 615 ? -2.118 42.424 1.186 1.00 60.19 615 GLY A O 1
ATOM 4550 N N . GLN A 1 616 ? -3.149 40.481 1.599 1.00 64.75 616 GLN A N 1
ATOM 4551 C CA . GLN A 1 616 ? -3.440 40.191 0.187 1.00 64.75 616 GLN A CA 1
ATOM 4552 C C . GLN A 1 616 ? -4.643 41.015 -0.324 1.00 64.75 616 GLN A C 1
ATOM 4554 O O . GLN A 1 616 ? -5.646 41.112 0.390 1.00 64.75 616 GLN A O 1
ATOM 4559 N N . PRO A 1 617 ? -4.596 41.581 -1.548 1.00 63.38 617 PRO A N 1
ATOM 4560 C CA . PRO A 1 617 ? -5.734 42.288 -2.130 1.00 63.38 617 PRO A CA 1
ATOM 4561 C C . PRO A 1 617 ? -6.901 41.331 -2.424 1.00 63.38 617 PRO A C 1
ATOM 4563 O O . PRO A 1 617 ? -6.706 40.193 -2.853 1.00 63.38 617 PRO A O 1
ATOM 4566 N N . LEU A 1 618 ? -8.128 41.804 -2.198 1.00 69.38 618 LEU A N 1
ATOM 4567 C CA . LEU A 1 618 ? -9.351 41.063 -2.509 1.00 69.38 618 LEU A CA 1
ATOM 4568 C C . LEU A 1 618 ? -9.553 40.938 -4.024 1.00 69.38 618 LEU A C 1
ATOM 4570 O O . LEU A 1 618 ? -9.357 41.898 -4.767 1.00 69.38 618 LEU A O 1
ATOM 4574 N N . SER A 1 619 ? -10.037 39.782 -4.479 1.00 73.44 619 SER A N 1
ATOM 4575 C CA . SER A 1 619 ? -10.554 39.642 -5.846 1.00 73.44 619 SER A CA 1
ATOM 4576 C C . SER A 1 619 ? -11.838 40.470 -6.052 1.00 73.44 619 SER A C 1
ATOM 4578 O O . SER A 1 619 ? -12.566 40.712 -5.082 1.00 73.44 619 SER A O 1
ATOM 4580 N N . PRO A 1 620 ? -12.184 40.845 -7.301 1.00 73.12 620 PRO A N 1
ATOM 4581 C CA . PRO A 1 620 ? -13.422 41.572 -7.605 1.00 73.12 620 PRO A CA 1
ATOM 4582 C C . PRO A 1 620 ? -14.682 40.884 -7.060 1.00 73.12 620 PRO A C 1
ATOM 4584 O O . PRO A 1 620 ? -15.557 41.542 -6.500 1.00 73.12 620 PRO A O 1
ATOM 4587 N N . THR A 1 621 ? -14.743 39.551 -7.140 1.00 69.62 621 THR A N 1
ATOM 4588 C CA . THR A 1 621 ? -15.844 38.748 -6.588 1.00 69.62 621 THR A CA 1
ATOM 4589 C C . THR A 1 621 ? -15.923 38.869 -5.069 1.00 69.62 621 THR A C 1
ATOM 4591 O O . THR A 1 621 ? -16.998 39.079 -4.521 1.00 69.62 621 THR A O 1
ATOM 4594 N N . GLN A 1 622 ? -14.789 38.792 -4.367 1.00 72.62 622 GLN A N 1
ATOM 4595 C CA . GLN A 1 622 ? -14.765 38.930 -2.908 1.00 72.62 622 GLN A CA 1
ATOM 4596 C C . GLN A 1 622 ? -15.150 40.346 -2.465 1.00 72.62 622 GLN A C 1
ATOM 4598 O O . GLN A 1 622 ? -15.875 40.498 -1.486 1.00 72.62 622 GLN A O 1
ATOM 4603 N N . ALA A 1 623 ? -14.718 41.377 -3.194 1.00 74.50 623 ALA A N 1
ATOM 4604 C CA . ALA A 1 623 ? -15.116 42.755 -2.925 1.00 74.50 623 ALA A CA 1
ATOM 4605 C C . ALA A 1 623 ? -16.632 42.959 -3.105 1.00 74.50 623 ALA A C 1
ATOM 4607 O O . ALA A 1 623 ? -17.270 43.564 -2.244 1.00 74.50 623 ALA A O 1
ATOM 4608 N N . ALA A 1 624 ? -17.225 42.394 -4.164 1.00 73.88 624 ALA A N 1
ATOM 4609 C CA . ALA A 1 624 ? -18.668 42.444 -4.404 1.00 73.88 624 ALA A CA 1
ATOM 4610 C C . ALA A 1 624 ? -19.469 41.723 -3.305 1.00 73.88 624 ALA A C 1
ATOM 4612 O O . ALA A 1 624 ? -20.446 42.265 -2.790 1.00 73.88 624 ALA A O 1
ATOM 4613 N N . VAL A 1 625 ? -19.013 40.538 -2.886 1.00 72.31 625 VAL A N 1
ATOM 4614 C CA . VAL A 1 625 ? -19.627 39.763 -1.796 1.00 72.31 625 VAL A CA 1
ATOM 4615 C C . VAL A 1 625 ? -19.587 40.529 -0.472 1.00 72.31 625 VAL A C 1
ATOM 4617 O O . VAL A 1 625 ? -20.570 40.551 0.266 1.00 72.31 625 VAL A O 1
ATOM 4620 N N . LEU A 1 626 ? -18.474 41.199 -0.171 1.00 73.00 626 LEU A N 1
ATOM 4621 C CA . LEU A 1 626 ? -18.351 41.995 1.049 1.00 73.00 626 LEU A CA 1
ATOM 4622 C C . LEU A 1 626 ? -19.167 43.285 1.006 1.00 73.00 626 LEU A C 1
ATOM 4624 O O . LEU A 1 626 ? -19.712 43.683 2.034 1.00 73.00 626 LEU A O 1
ATOM 4628 N N . ALA A 1 627 ? -19.297 43.915 -0.162 1.00 73.88 627 ALA A N 1
ATOM 4629 C CA . ALA A 1 627 ? -20.194 45.050 -0.348 1.00 73.88 627 ALA A CA 1
ATOM 4630 C C . ALA A 1 627 ? -21.661 44.644 -0.134 1.00 73.88 627 ALA A C 1
ATOM 4632 O O . ALA A 1 627 ? -22.401 45.364 0.537 1.00 73.88 627 ALA A O 1
ATOM 4633 N N . ALA A 1 628 ? -22.062 43.466 -0.627 1.00 72.12 628 ALA A N 1
ATOM 4634 C CA . ALA A 1 628 ? -23.382 42.903 -0.365 1.00 72.12 628 ALA A CA 1
ATOM 4635 C C . ALA A 1 628 ? -23.581 42.636 1.137 1.00 72.12 628 ALA A C 1
ATOM 4637 O O . ALA A 1 628 ? -24.547 43.134 1.714 1.00 72.12 628 ALA A O 1
ATOM 4638 N N . ALA A 1 629 ? -22.632 41.955 1.794 1.00 71.38 629 ALA A N 1
ATOM 4639 C CA . ALA A 1 629 ? -22.660 41.673 3.236 1.00 71.38 629 ALA A CA 1
ATOM 4640 C C . ALA A 1 629 ? -22.733 42.935 4.108 1.00 71.38 629 ALA A C 1
ATOM 4642 O O . ALA A 1 629 ? -23.402 42.940 5.137 1.00 71.38 629 ALA A O 1
ATOM 4643 N N . ALA A 1 630 ? -22.103 44.030 3.679 1.00 69.00 630 ALA A N 1
ATOM 4644 C CA . ALA A 1 630 ? -22.139 45.308 4.384 1.00 69.00 630 ALA A CA 1
ATOM 4645 C C . ALA A 1 630 ? -23.496 46.039 4.300 1.00 69.00 630 ALA A C 1
ATOM 4647 O O . ALA A 1 630 ? -23.685 47.031 5.004 1.00 69.00 630 ALA A O 1
ATOM 4648 N N . SER A 1 631 ? -24.436 45.579 3.464 1.00 69.50 631 SER A N 1
ATOM 4649 C CA . SER A 1 631 ? -25.774 46.180 3.337 1.00 69.50 631 SER A CA 1
ATOM 4650 C C . SER A 1 631 ? -26.723 45.854 4.501 1.00 69.50 631 SER A C 1
ATOM 4652 O O . SER A 1 631 ? -27.786 46.468 4.603 1.00 69.50 631 SER A O 1
ATOM 4654 N N . GLY A 1 632 ? -26.365 44.890 5.360 1.00 62.91 632 GLY A N 1
ATOM 4655 C CA . GLY A 1 632 ? -27.146 44.481 6.537 1.00 62.91 632 GLY A CA 1
ATOM 4656 C C . GLY A 1 632 ? -28.438 43.710 6.233 1.00 62.91 632 GLY A C 1
ATOM 4657 O O . GLY A 1 632 ? -29.262 43.484 7.128 1.00 62.91 632 GLY A O 1
ATOM 4658 N N . ARG A 1 633 ? -28.643 43.307 4.971 1.00 68.00 633 ARG A N 1
ATOM 4659 C CA . ARG A 1 633 ? -29.732 42.411 4.554 1.00 68.00 633 ARG A CA 1
ATOM 4660 C C . ARG A 1 633 ? -29.317 40.945 4.729 1.00 68.00 633 ARG A C 1
ATOM 4662 O O . ARG A 1 633 ? -28.142 40.645 4.524 1.00 68.00 633 ARG A O 1
ATOM 4669 N N . PRO A 1 634 ? -30.255 40.030 5.046 1.00 68.25 634 PRO A N 1
ATOM 4670 C CA . PRO A 1 634 ? -29.971 38.604 5.014 1.00 68.25 634 PRO A CA 1
ATOM 4671 C C . PRO A 1 634 ? -29.464 38.184 3.628 1.00 68.25 634 PRO A C 1
ATOM 4673 O O . PRO A 1 634 ? -30.036 38.592 2.614 1.00 68.25 634 PRO A O 1
ATOM 4676 N N . LEU A 1 635 ? -28.390 37.399 3.566 1.00 71.75 635 LEU A N 1
ATOM 4677 C CA . LEU A 1 635 ? -27.741 37.016 2.306 1.00 71.75 635 LEU A CA 1
ATOM 4678 C C . LEU A 1 635 ? -27.559 35.510 2.197 1.00 71.75 635 LEU A C 1
ATOM 4680 O O . LEU A 1 635 ? -27.162 34.856 3.158 1.00 71.75 635 LEU A O 1
ATOM 4684 N N . ALA A 1 636 ? -27.794 34.980 1.002 1.00 71.31 636 ALA A N 1
ATOM 4685 C CA . ALA A 1 636 ? -27.454 33.615 0.635 1.00 71.31 636 ALA A CA 1
ATOM 4686 C C . ALA A 1 636 ? -26.377 33.662 -0.451 1.00 71.31 636 ALA A C 1
ATOM 4688 O O . ALA A 1 636 ? -26.611 34.218 -1.520 1.00 71.31 636 ALA A O 1
ATOM 4689 N N . LEU A 1 637 ? -25.197 33.112 -0.170 1.00 70.62 637 LEU A N 1
ATOM 4690 C CA . LEU A 1 637 ? -24.026 33.206 -1.045 1.00 70.62 637 LEU A CA 1
ATOM 4691 C C . LEU A 1 637 ? -23.570 31.818 -1.486 1.00 70.62 637 LEU A C 1
ATOM 4693 O O . LEU A 1 637 ? -23.338 30.951 -0.641 1.00 70.62 637 LEU A O 1
ATOM 4697 N N . ALA A 1 638 ? -23.369 31.626 -2.789 1.00 69.69 638 ALA A N 1
ATOM 4698 C CA . ALA A 1 638 ? -22.702 30.444 -3.333 1.00 69.69 638 ALA A CA 1
ATOM 4699 C C . ALA A 1 638 ? -21.276 30.815 -3.758 1.00 69.69 638 ALA A C 1
ATOM 4701 O O . ALA A 1 638 ? -21.072 31.560 -4.715 1.00 69.69 638 ALA A O 1
ATOM 4702 N N . LEU A 1 639 ? -20.268 30.322 -3.034 1.00 66.12 639 LEU A N 1
ATOM 4703 C CA . LEU A 1 639 ? -18.874 30.670 -3.316 1.00 66.12 639 LEU A CA 1
ATOM 4704 C C . LEU A 1 639 ? -18.148 29.523 -4.025 1.00 66.12 639 LEU A C 1
ATOM 4706 O O . LEU A 1 639 ? -18.047 28.409 -3.502 1.00 66.12 639 LEU A O 1
ATOM 4710 N N . SER A 1 640 ? -17.579 29.822 -5.196 1.00 60.16 640 SER A N 1
ATOM 4711 C CA . SER A 1 640 ? -16.700 28.902 -5.923 1.00 60.16 640 SER A CA 1
ATOM 4712 C C . SER A 1 640 ? -15.385 28.655 -5.163 1.00 60.16 640 SER A C 1
ATOM 4714 O O . SER A 1 640 ? -14.878 29.558 -4.485 1.00 60.16 640 SER A O 1
ATOM 4716 N N . PRO A 1 641 ? -14.778 27.458 -5.281 1.00 59.72 641 PRO A N 1
ATOM 4717 C CA . PRO A 1 641 ? -13.477 27.178 -4.683 1.00 59.72 641 PRO A CA 1
ATOM 4718 C C . PRO A 1 641 ? -12.396 28.124 -5.229 1.00 59.72 641 PRO A C 1
ATOM 4720 O O . PRO A 1 641 ? -12.302 28.340 -6.433 1.00 59.72 641 PRO A O 1
ATOM 4723 N N . GLY A 1 642 ? -11.535 28.657 -4.358 1.00 60.31 642 GLY A N 1
ATOM 4724 C CA . GLY A 1 642 ? -10.438 29.529 -4.781 1.00 60.31 642 GLY A CA 1
ATOM 4725 C C . GLY A 1 642 ? -9.625 30.110 -3.624 1.00 60.31 642 GLY A C 1
ATOM 4726 O O . GLY A 1 642 ? -9.991 29.980 -2.449 1.00 60.31 642 GLY A O 1
ATOM 4727 N N . ARG A 1 643 ? -8.500 30.766 -3.948 1.00 57.50 643 ARG A N 1
ATOM 4728 C CA . ARG A 1 643 ? -7.674 31.471 -2.951 1.00 57.50 643 ARG A CA 1
ATOM 4729 C C . ARG A 1 643 ? -8.492 32.607 -2.318 1.00 57.50 643 ARG A C 1
ATOM 4731 O O . ARG A 1 643 ? -9.098 33.414 -3.015 1.00 57.50 643 ARG A O 1
ATOM 4738 N N . GLY A 1 644 ? -8.513 32.664 -0.986 1.00 62.53 644 GLY A N 1
ATOM 4739 C CA . GLY A 1 644 ? -9.186 33.727 -0.223 1.00 62.53 644 GLY A CA 1
ATOM 4740 C C . GLY A 1 644 ? -10.646 33.459 0.176 1.00 62.53 644 GLY A C 1
ATOM 4741 O O . GLY A 1 644 ? -11.248 34.308 0.826 1.00 62.53 644 GLY A O 1
ATOM 4742 N N . LEU A 1 645 ? -11.205 32.276 -0.112 1.00 73.00 645 LEU A N 1
ATOM 4743 C CA . LEU A 1 645 ? -12.544 31.873 0.357 1.00 73.00 645 LEU A CA 1
ATOM 4744 C C . LEU A 1 645 ? -12.690 31.956 1.887 1.00 73.00 645 LEU A C 1
ATOM 4746 O O . LEU A 1 645 ? -13.650 32.526 2.394 1.00 73.00 645 LEU A O 1
ATOM 4750 N N . ALA A 1 646 ? -11.700 31.454 2.630 1.00 71.69 646 ALA A N 1
ATOM 4751 C CA . ALA A 1 646 ? -11.688 31.544 4.092 1.00 71.69 646 ALA A CA 1
ATOM 4752 C C . ALA A 1 646 ? -11.673 33.003 4.589 1.00 71.69 646 ALA A C 1
ATOM 4754 O O . ALA A 1 646 ? -12.277 33.307 5.612 1.00 71.69 646 ALA A O 1
ATOM 4755 N N . THR A 1 647 ? -11.025 33.911 3.849 1.00 74.12 647 THR A N 1
ATOM 4756 C CA . THR A 1 647 ? -10.998 35.348 4.164 1.00 74.12 647 THR A CA 1
ATOM 4757 C C . THR A 1 647 ? -12.370 35.976 3.946 1.00 74.12 647 THR A C 1
ATOM 4759 O O . THR A 1 647 ? -12.841 36.707 4.812 1.00 74.12 647 THR A O 1
ATOM 4762 N N . ALA A 1 648 ? -13.032 35.657 2.830 1.00 73.06 648 ALA A N 1
ATOM 4763 C CA . ALA A 1 648 ? -14.384 36.130 2.548 1.00 73.06 648 ALA A CA 1
ATOM 4764 C C . ALA A 1 648 ? -15.382 35.640 3.608 1.00 73.06 648 ALA A C 1
ATOM 4766 O O . ALA A 1 648 ? -16.103 36.451 4.179 1.00 73.06 648 ALA A O 1
ATOM 4767 N N . LEU A 1 649 ? -15.355 34.344 3.942 1.00 77.38 649 LEU A N 1
ATOM 4768 C CA . LEU A 1 649 ? -16.190 33.751 4.993 1.00 77.38 649 LEU A CA 1
ATOM 4769 C C . LEU A 1 649 ? -15.966 34.414 6.355 1.00 77.38 649 LEU A C 1
ATOM 4771 O O . LEU A 1 649 ? -16.928 34.789 7.020 1.00 77.38 649 LEU A O 1
ATOM 4775 N N . ALA A 1 650 ? -14.703 34.610 6.744 1.00 78.56 650 ALA A N 1
ATOM 4776 C CA . ALA A 1 650 ? -14.351 35.280 7.990 1.00 78.56 650 ALA A CA 1
ATOM 4777 C C . ALA A 1 650 ? -14.868 36.730 8.027 1.00 78.56 650 ALA A C 1
ATOM 4779 O O . ALA A 1 650 ? -15.400 37.171 9.039 1.00 78.56 650 ALA A O 1
ATOM 4780 N N . CYS A 1 651 ? -14.775 37.466 6.917 1.00 76.75 651 CYS A N 1
ATOM 4781 C CA . CYS A 1 651 ? -15.273 38.839 6.833 1.00 76.75 651 CYS A CA 1
ATOM 4782 C C . CYS A 1 651 ? -16.814 38.924 6.824 1.00 76.75 651 CYS A C 1
ATOM 4784 O O . CYS A 1 651 ? -17.377 39.854 7.393 1.00 76.75 651 CYS A O 1
ATOM 4786 N N . ILE A 1 652 ? -17.515 37.962 6.217 1.00 77.69 652 ILE A N 1
ATOM 4787 C CA . ILE A 1 652 ? -18.986 37.890 6.263 1.00 77.69 652 ILE A CA 1
ATOM 4788 C C . ILE A 1 652 ? -19.452 37.596 7.692 1.00 77.69 652 ILE A C 1
ATOM 4790 O O . ILE A 1 652 ? -20.304 38.305 8.226 1.00 77.69 652 ILE A O 1
ATOM 4794 N N . ALA A 1 653 ? -18.844 36.595 8.334 1.00 78.44 653 ALA A N 1
ATOM 4795 C CA . ALA A 1 653 ? -19.076 36.272 9.738 1.00 78.44 653 ALA A CA 1
ATOM 4796 C C . ALA A 1 653 ? -18.819 37.474 10.653 1.00 78.44 653 ALA A C 1
ATOM 4798 O O . ALA A 1 653 ? -19.597 37.752 11.565 1.00 78.44 653 ALA A O 1
ATOM 4799 N N . ALA A 1 654 ? -17.757 38.223 10.354 1.00 76.19 654 ALA A N 1
ATOM 4800 C CA . ALA A 1 654 ? -17.396 39.427 11.070 1.00 76.19 654 ALA A CA 1
ATOM 4801 C C . ALA A 1 654 ? -18.496 40.503 11.043 1.00 76.19 654 ALA A C 1
ATOM 4803 O O . ALA A 1 654 ? -18.876 41.076 12.066 1.00 76.19 654 ALA A O 1
ATOM 4804 N N . LEU A 1 655 ? -19.013 40.773 9.845 1.00 75.38 655 LEU A N 1
ATOM 4805 C CA . LEU A 1 655 ? -20.060 41.765 9.626 1.00 75.38 655 LEU A CA 1
ATOM 4806 C C . LEU A 1 655 ? -21.383 41.342 10.282 1.00 75.38 655 LEU A C 1
ATOM 4808 O O . LEU A 1 655 ? -22.011 42.169 10.941 1.00 75.38 655 LEU A O 1
ATOM 4812 N N . ALA A 1 656 ? -21.753 40.060 10.184 1.00 75.69 656 ALA A N 1
ATOM 4813 C CA . ALA A 1 656 ? -22.959 39.519 10.813 1.00 75.69 656 ALA A CA 1
ATOM 4814 C C . ALA A 1 656 ? -22.931 39.666 12.346 1.00 75.69 656 ALA A C 1
ATOM 4816 O O . ALA A 1 656 ? -23.872 40.197 12.942 1.00 75.69 656 ALA A O 1
ATOM 4817 N N . ALA A 1 657 ? -21.824 39.277 12.982 1.00 73.12 657 ALA A N 1
ATOM 4818 C CA . ALA A 1 657 ? -21.687 39.325 14.437 1.00 73.12 657 ALA A CA 1
ATOM 4819 C C . ALA A 1 657 ? -21.741 40.756 15.000 1.00 73.12 657 ALA A C 1
ATOM 4821 O O . ALA A 1 657 ? -22.307 40.982 16.073 1.00 73.12 657 ALA A O 1
ATOM 4822 N N . ARG A 1 658 ? -21.234 41.753 14.259 1.00 68.62 658 ARG A N 1
ATOM 4823 C CA . ARG A 1 658 ? -21.351 43.176 14.630 1.00 68.62 658 ARG A CA 1
ATOM 4824 C C . ARG A 1 658 ? -22.808 43.642 14.706 1.00 68.62 658 ARG A C 1
ATOM 4826 O O . ARG A 1 658 ? -23.141 44.459 15.561 1.00 68.62 658 ARG A O 1
ATOM 4833 N N . GLU A 1 659 ? -23.674 43.137 13.834 1.00 68.44 659 GLU A N 1
ATOM 4834 C CA . GLU A 1 659 ? -25.115 43.423 13.870 1.00 68.44 659 GLU A CA 1
ATOM 4835 C C . GLU A 1 659 ? -25.844 42.636 14.974 1.00 68.44 659 GLU A C 1
ATOM 4837 O O . GLU A 1 659 ? -27.064 42.724 15.104 1.00 68.44 659 GLU A O 1
ATOM 4842 N N . GLY A 1 660 ? -25.109 41.869 15.790 1.00 67.75 660 GLY A N 1
ATOM 4843 C CA . GLY A 1 660 ? -25.670 40.972 16.796 1.00 67.75 660 GLY A CA 1
ATOM 4844 C C . GLY A 1 660 ? -26.323 39.729 16.192 1.00 67.75 660 GLY A C 1
ATOM 4845 O O . GLY A 1 660 ? -27.158 39.109 16.852 1.00 67.75 660 GLY A O 1
ATOM 4846 N N . ARG A 1 661 ? -25.973 39.387 14.946 1.00 75.94 661 ARG A N 1
ATOM 4847 C CA . ARG A 1 661 ? -26.534 38.281 14.166 1.00 75.94 661 ARG A CA 1
ATOM 4848 C C . ARG A 1 661 ? -25.482 37.194 13.916 1.00 75.94 661 ARG A C 1
ATOM 4850 O O . ARG A 1 661 ? -24.288 37.423 14.048 1.00 75.94 661 ARG A O 1
ATOM 4857 N N . CYS A 1 662 ? -25.929 35.994 13.571 1.00 82.38 662 CYS A N 1
ATOM 4858 C CA . CYS A 1 662 ? -25.089 34.819 13.352 1.00 82.38 662 CYS A CA 1
ATOM 4859 C C . CYS A 1 662 ? -24.808 34.601 11.855 1.00 82.38 662 CYS A C 1
ATOM 4861 O O . CYS A 1 662 ? -25.645 34.926 11.008 1.00 82.38 662 CYS A O 1
ATOM 4863 N N . ALA A 1 663 ? -23.653 34.024 11.520 1.00 85.19 663 ALA A N 1
ATOM 4864 C CA . ALA A 1 663 ? -23.364 33.522 10.176 1.00 85.19 663 ALA A CA 1
ATOM 4865 C C . ALA A 1 663 ? -23.407 31.988 10.132 1.00 85.19 663 ALA A C 1
ATOM 4867 O O . ALA A 1 663 ? -22.776 31.320 10.950 1.00 85.19 663 ALA A O 1
ATOM 4868 N N . LEU A 1 664 ? -24.111 31.435 9.144 1.00 86.19 664 LEU A N 1
ATOM 4869 C CA . LEU A 1 664 ? -24.194 30.003 8.875 1.00 86.19 664 LEU A CA 1
ATOM 4870 C C . LEU A 1 664 ? -23.355 29.655 7.641 1.00 86.19 664 LEU A C 1
ATOM 4872 O O . LEU A 1 664 ? -23.630 30.120 6.538 1.00 86.19 664 LEU A O 1
ATOM 4876 N N . VAL A 1 665 ? -22.354 28.797 7.809 1.00 84.81 665 VAL A N 1
ATOM 4877 C CA . VAL A 1 665 ? -21.537 28.258 6.718 1.00 84.81 665 VAL A CA 1
ATOM 4878 C C . VAL A 1 665 ? -21.911 26.799 6.510 1.00 84.81 665 VAL A C 1
ATOM 4880 O O . VAL A 1 665 ? -21.702 25.970 7.393 1.00 84.81 665 VAL A O 1
ATOM 4883 N N . VAL A 1 666 ? -22.460 26.478 5.343 1.00 82.31 666 VAL A N 1
ATOM 4884 C CA . VAL A 1 666 ? -22.903 25.130 4.988 1.00 82.31 666 VAL A CA 1
ATOM 4885 C C . VAL A 1 666 ? -21.859 24.474 4.095 1.00 82.31 666 VAL A C 1
ATOM 4887 O O . VAL A 1 666 ? -21.569 24.971 3.007 1.00 82.31 666 VAL A O 1
ATOM 4890 N N . ALA A 1 667 ? -21.305 23.351 4.548 1.00 77.69 667 ALA A N 1
ATOM 4891 C CA . ALA A 1 667 ? -20.365 22.539 3.781 1.00 77.69 667 ALA A CA 1
ATOM 4892 C C . ALA A 1 667 ? -21.017 21.215 3.324 1.00 77.69 667 ALA A C 1
ATOM 4894 O O . ALA A 1 667 ? -21.789 20.616 4.084 1.00 77.69 667 ALA A O 1
ATOM 4895 N N . PRO A 1 668 ? -20.707 20.719 2.109 1.00 64.69 668 PRO A N 1
ATOM 4896 C CA . PRO A 1 668 ? -21.354 19.538 1.543 1.00 64.69 668 PRO A CA 1
ATOM 4897 C C . PRO A 1 668 ? -20.904 18.240 2.218 1.00 64.69 668 PRO A C 1
ATOM 4899 O O . PRO A 1 668 ? -21.712 17.333 2.393 1.00 64.69 668 PRO A O 1
ATOM 4902 N N . LEU A 1 669 ? -19.636 18.138 2.636 1.00 64.56 669 LEU A N 1
ATOM 4903 C CA . LEU A 1 669 ? -19.108 16.931 3.278 1.00 64.56 669 LEU A CA 1
ATOM 4904 C C . LEU A 1 669 ? -18.842 17.142 4.768 1.00 64.56 669 LEU A C 1
ATOM 4906 O O . LEU A 1 669 ? -18.235 18.130 5.178 1.00 64.56 669 LEU A O 1
ATOM 4910 N N . ARG A 1 670 ? -19.178 16.134 5.578 1.00 65.88 670 ARG A N 1
ATOM 4911 C CA . ARG A 1 670 ? -18.994 16.128 7.043 1.00 65.88 670 ARG A CA 1
ATOM 4912 C C . ARG A 1 670 ? -17.559 16.478 7.472 1.00 65.88 670 ARG A C 1
ATOM 4914 O O . ARG A 1 670 ? -17.364 17.317 8.341 1.00 65.88 670 ARG A O 1
ATOM 4921 N N . ARG A 1 671 ? -16.544 15.920 6.803 1.00 63.97 671 ARG A N 1
ATOM 4922 C CA . ARG A 1 671 ? -15.114 16.204 7.065 1.00 63.97 671 ARG A CA 1
ATOM 4923 C C . ARG A 1 671 ? -14.688 17.649 6.774 1.00 63.97 671 ARG A C 1
ATOM 4925 O O . ARG A 1 671 ? -13.702 18.124 7.325 1.00 63.97 671 ARG A O 1
ATOM 4932 N N . GLN A 1 672 ? -15.405 18.339 5.886 1.00 70.69 672 GLN A N 1
ATOM 4933 C CA . GLN A 1 672 ? -15.110 19.730 5.547 1.00 70.69 672 GLN A CA 1
ATOM 4934 C C . GLN A 1 672 ? -15.617 20.678 6.632 1.00 70.69 672 GLN A C 1
ATOM 4936 O O . GLN A 1 672 ? -15.035 21.741 6.797 1.00 70.69 672 GLN A O 1
ATOM 4941 N N . VAL A 1 673 ? -16.636 20.276 7.402 1.00 76.00 673 VAL A N 1
ATOM 4942 C CA . VAL A 1 673 ? -17.184 21.062 8.517 1.00 76.00 673 VAL A CA 1
ATOM 4943 C C . VAL A 1 673 ? -16.119 21.318 9.580 1.00 76.00 673 VAL A C 1
ATOM 4945 O O . VAL A 1 673 ? -15.889 22.468 9.935 1.00 76.00 673 VAL A O 1
ATOM 4948 N N . VAL A 1 674 ? -15.431 20.266 10.040 1.00 73.94 674 VAL A N 1
ATOM 4949 C CA . VAL A 1 674 ? -14.394 20.372 11.083 1.00 73.94 674 VAL A CA 1
ATOM 4950 C C . VAL A 1 674 ? -13.243 21.250 10.601 1.00 73.94 674 VAL A C 1
ATOM 4952 O O . VAL A 1 674 ? -12.952 22.280 11.201 1.00 73.94 674 VAL A O 1
ATOM 4955 N N . HIS A 1 675 ? -12.672 20.910 9.443 1.00 75.75 675 HIS A N 1
ATOM 4956 C CA . HIS A 1 675 ? -11.555 21.659 8.875 1.00 75.75 675 HIS A CA 1
ATOM 4957 C C . HIS A 1 675 ? -11.901 23.135 8.621 1.00 75.75 675 HIS A C 1
ATOM 4959 O O . HIS A 1 675 ? -11.086 24.026 8.859 1.00 75.75 675 HIS A O 1
ATOM 4965 N N . ARG A 1 676 ? -13.121 23.420 8.150 1.00 82.44 676 ARG A N 1
ATOM 4966 C CA . ARG A 1 676 ? -13.583 24.791 7.917 1.00 82.44 676 ARG A CA 1
ATOM 4967 C C . ARG A 1 676 ? -13.805 25.547 9.224 1.00 82.44 676 ARG A C 1
ATOM 4969 O O . ARG A 1 676 ? -13.461 26.727 9.286 1.00 82.44 676 ARG A O 1
ATOM 4976 N N . ALA A 1 677 ? -14.353 24.893 10.244 1.00 83.12 677 ALA A N 1
ATOM 4977 C CA . ALA A 1 677 ? -14.520 25.484 11.564 1.00 83.12 677 ALA A CA 1
ATOM 4978 C C . ALA A 1 677 ? -13.167 25.870 12.170 1.00 83.12 677 ALA A C 1
ATOM 4980 O O . ALA A 1 677 ? -13.028 27.000 12.623 1.00 83.12 677 ALA A O 1
ATOM 4981 N N . ASP A 1 678 ? -12.148 25.012 12.074 1.00 79.56 678 ASP A N 1
ATOM 4982 C CA . ASP A 1 678 ? -10.795 25.319 12.561 1.00 79.56 678 ASP A CA 1
ATOM 4983 C C . ASP A 1 678 ? -10.162 26.504 11.823 1.00 79.56 678 ASP A C 1
ATOM 4985 O O . ASP A 1 678 ? -9.621 27.421 12.445 1.00 79.56 678 ASP A O 1
ATOM 4989 N N . GLN A 1 679 ? -10.290 26.547 10.491 1.00 80.31 679 GLN A N 1
ATOM 4990 C CA . GLN A 1 679 ? -9.809 27.678 9.691 1.00 80.31 679 GLN A CA 1
ATOM 4991 C C . GLN A 1 679 ? -10.470 29.008 10.076 1.00 80.31 679 GLN A C 1
ATOM 4993 O O . GLN A 1 679 ? -9.819 30.054 10.019 1.00 80.31 679 GLN A O 1
ATOM 4998 N N . LEU A 1 680 ? -11.762 28.984 10.414 1.00 81.81 680 LEU A N 1
ATOM 4999 C CA . LEU A 1 680 ? -12.497 30.170 10.842 1.00 81.81 680 LEU A CA 1
ATOM 5000 C C . LEU A 1 680 ? -12.162 30.543 12.289 1.00 81.81 680 LEU A C 1
ATOM 5002 O O . LEU A 1 680 ? -11.911 31.719 12.538 1.00 81.81 680 LEU A O 1
ATOM 5006 N N . ARG A 1 681 ? -12.056 29.577 13.212 1.00 85.12 681 ARG A N 1
ATOM 5007 C CA . ARG A 1 681 ? -11.627 29.801 14.607 1.00 85.12 681 ARG A CA 1
ATOM 5008 C C . ARG A 1 681 ? -10.297 30.531 14.675 1.00 85.12 681 ARG A C 1
ATOM 5010 O O . ARG A 1 681 ? -10.232 31.609 15.256 1.00 85.12 681 ARG A O 1
ATOM 5017 N N . ALA A 1 682 ? -9.291 30.031 13.955 1.00 77.25 682 ALA A N 1
ATOM 5018 C CA . ALA A 1 682 ? -7.954 30.624 13.918 1.00 77.25 682 ALA A CA 1
ATOM 5019 C C . ALA A 1 682 ? -7.942 32.108 13.496 1.00 77.25 682 ALA A C 1
ATOM 5021 O O . ALA A 1 682 ? -7.005 32.838 13.813 1.00 77.25 682 ALA A O 1
ATOM 5022 N N . ARG A 1 683 ? -8.971 32.566 12.771 1.00 80.12 683 ARG A N 1
ATOM 5023 C CA . ARG A 1 683 ? -9.100 33.945 12.278 1.00 80.12 683 ARG A CA 1
ATOM 5024 C C . ARG A 1 683 ? -10.052 34.806 13.107 1.00 80.12 683 ARG A C 1
ATOM 5026 O O . ARG A 1 683 ? -9.874 36.019 13.155 1.00 80.12 683 ARG A O 1
ATOM 5033 N N . LEU A 1 684 ? -11.072 34.199 13.707 1.00 79.12 684 LEU A N 1
ATOM 5034 C CA . LEU A 1 684 ? -12.208 34.887 14.322 1.00 79.12 684 LEU A CA 1
ATOM 5035 C C . LEU A 1 684 ? -12.154 34.895 15.857 1.00 79.12 684 LEU A C 1
ATOM 5037 O O . LEU A 1 684 ? -12.580 35.876 16.462 1.00 79.12 684 LEU A O 1
ATOM 5041 N N . GLU A 1 685 ? -11.566 33.879 16.492 1.00 78.12 685 GLU A N 1
ATOM 5042 C CA . GLU A 1 685 ? -11.367 33.858 17.949 1.00 78.12 685 GLU A CA 1
ATOM 5043 C C . GLU A 1 685 ? -10.452 34.992 18.446 1.00 78.12 685 GLU A C 1
ATOM 5045 O O . GLU A 1 685 ? -10.805 35.621 19.445 1.00 78.12 685 GLU A O 1
ATOM 5050 N N . PRO A 1 686 ? -9.360 35.379 17.742 1.00 74.38 686 PRO A N 1
ATOM 5051 C CA . PRO A 1 686 ? -8.578 36.565 18.110 1.00 74.38 686 PRO A CA 1
ATOM 5052 C C . PRO A 1 686 ? -9.377 37.880 18.067 1.00 74.38 686 PRO A C 1
ATOM 5054 O O . PRO A 1 686 ? -8.950 38.882 18.638 1.00 74.38 686 PRO A O 1
ATOM 5057 N N . LEU A 1 687 ? -10.528 37.890 17.381 1.00 67.44 687 LEU A N 1
ATOM 5058 C CA . LEU A 1 687 ? -11.470 39.013 17.331 1.00 67.44 687 LEU A CA 1
ATOM 5059 C C . LEU A 1 687 ? -12.586 38.907 18.386 1.00 67.44 687 LEU A C 1
ATOM 5061 O O . LEU A 1 687 ? -13.448 39.783 18.442 1.00 67.44 687 LEU A O 1
ATOM 5065 N N . GLY A 1 688 ? -12.567 37.867 19.225 1.00 68.50 688 GLY A N 1
ATOM 5066 C CA . GLY A 1 688 ? -13.557 37.622 20.274 1.00 68.50 688 GLY A CA 1
ATOM 5067 C C . GLY A 1 688 ? -14.845 36.954 19.789 1.00 68.50 688 GLY A C 1
ATOM 5068 O O . GLY A 1 688 ? -15.853 37.038 20.485 1.00 68.50 688 GLY A O 1
ATOM 5069 N N . LEU A 1 689 ? -14.836 36.322 18.609 1.00 78.31 689 LEU A N 1
ATOM 5070 C CA . LEU A 1 689 ? -16.006 35.637 18.051 1.00 78.31 689 LEU A CA 1
ATOM 5071 C C . LEU A 1 689 ? -15.960 34.135 18.293 1.00 78.31 689 LEU A C 1
ATOM 5073 O O . LEU A 1 689 ? -14.916 33.500 18.145 1.00 78.31 689 LEU A O 1
ATOM 5077 N N . ARG A 1 690 ? -17.126 33.557 18.577 1.00 82.00 690 ARG A N 1
ATOM 5078 C CA . ARG A 1 690 ? -17.297 32.135 18.876 1.00 82.00 690 ARG A CA 1
ATOM 5079 C C . ARG A 1 690 ? -17.756 31.368 17.639 1.00 82.00 690 ARG A C 1
ATOM 5081 O O . ARG A 1 690 ? -18.800 31.676 17.059 1.00 82.00 690 ARG A O 1
ATOM 5088 N N . VAL A 1 691 ? -16.991 30.342 17.261 1.00 85.06 691 VAL A N 1
ATOM 5089 C CA . VAL A 1 691 ? -17.253 29.495 16.086 1.00 85.06 691 VAL A CA 1
ATOM 5090 C C . VAL A 1 691 ? -17.540 28.056 16.521 1.00 85.06 691 VAL A C 1
ATOM 5092 O O . VAL A 1 691 ? -16.679 27.393 17.109 1.00 85.06 691 VAL A O 1
ATOM 5095 N N . CYS A 1 692 ? -18.719 27.534 16.180 1.00 86.00 692 CYS A N 1
ATOM 5096 C CA . CYS A 1 692 ? -19.085 26.139 16.432 1.00 86.00 692 CYS A CA 1
ATOM 5097 C C . CYS A 1 692 ? -19.132 25.307 15.140 1.00 86.00 692 CYS A C 1
ATOM 5099 O O . CYS A 1 692 ? -19.358 25.823 14.044 1.00 86.00 692 CYS A O 1
ATOM 5101 N N . ALA A 1 693 ? -18.905 24.001 15.286 1.00 83.69 693 ALA A N 1
ATOM 5102 C CA . ALA A 1 693 ? -19.060 23.013 14.224 1.00 83.69 693 ALA A CA 1
ATOM 5103 C C . ALA A 1 693 ? -20.278 22.136 14.538 1.00 83.69 693 ALA A C 1
ATOM 5105 O O . ALA A 1 693 ? -20.455 21.746 15.691 1.00 83.69 693 ALA A O 1
ATOM 5106 N N . LEU A 1 694 ? -21.085 21.822 13.523 1.00 78.00 694 LEU A N 1
ATOM 5107 C CA . LEU A 1 694 ? -22.291 21.005 13.646 1.00 78.00 694 LEU A CA 1
ATOM 5108 C C . LEU A 1 694 ? -22.333 19.915 12.560 1.00 78.00 694 LEU A C 1
ATOM 5110 O O . LEU A 1 694 ? -22.595 20.183 11.381 1.00 78.00 694 LEU A O 1
ATOM 5114 N N . HIS A 1 695 ? -22.086 18.660 12.945 1.00 76.12 695 HIS A N 1
ATOM 5115 C CA . HIS A 1 695 ? -22.132 17.511 12.031 1.00 76.12 695 HIS A CA 1
ATOM 5116 C C . HIS A 1 695 ? -22.522 16.194 12.725 1.00 76.12 695 HIS A C 1
ATOM 5118 O O . HIS A 1 695 ? -22.407 16.028 13.936 1.00 76.12 695 HIS A O 1
ATOM 5124 N N . GLY A 1 696 ? -22.949 15.209 11.930 1.00 56.28 696 GLY A N 1
ATOM 5125 C CA . GLY A 1 696 ? -23.495 13.928 12.404 1.00 56.28 696 GLY A CA 1
ATOM 5126 C C . GLY A 1 696 ? -22.523 12.952 13.088 1.00 56.28 696 GLY A C 1
ATOM 5127 O O . GLY A 1 696 ? -22.933 11.831 13.366 1.00 56.28 696 GLY A O 1
ATOM 5128 N N . LEU A 1 697 ? -21.272 13.342 13.370 1.00 48.91 697 LEU A N 1
ATOM 5129 C CA . LEU A 1 697 ? -20.266 12.497 14.053 1.00 48.91 697 LEU A CA 1
ATOM 5130 C C . LEU A 1 697 ? -19.913 12.985 15.465 1.00 48.91 697 LEU A C 1
ATOM 5132 O O . LEU A 1 697 ? -19.186 12.298 16.167 1.00 48.91 697 LEU A O 1
ATOM 5136 N N . GLN A 1 698 ? -20.418 14.142 15.899 1.00 52.72 698 GLN A N 1
ATOM 5137 C CA . GLN A 1 698 ? -20.155 14.641 17.255 1.00 52.72 698 GLN A CA 1
ATOM 5138 C C . GLN A 1 698 ? -20.753 13.686 18.296 1.00 52.72 698 GLN A C 1
ATOM 5140 O O . GLN A 1 698 ? -21.785 13.074 18.027 1.00 52.72 698 GLN A O 1
ATOM 5145 N N . GLY A 1 699 ? -20.152 13.539 19.473 1.00 40.66 699 GLY A N 1
ATOM 5146 C CA . GLY A 1 699 ? -20.755 12.736 20.546 1.00 40.66 699 GLY A CA 1
ATOM 5147 C C . GLY A 1 699 ? -22.062 13.367 21.051 1.00 40.66 699 GLY A C 1
ATOM 5148 O O . GLY A 1 699 ? -22.264 14.571 20.903 1.00 40.66 699 GLY A O 1
ATOM 5149 N N . PHE A 1 700 ? -22.956 12.597 21.682 1.00 42.28 700 PHE A N 1
ATOM 5150 C CA . PHE A 1 700 ? -24.254 13.105 22.177 1.00 42.28 700 PHE A CA 1
ATOM 5151 C C . PHE A 1 700 ? -24.120 14.367 23.058 1.00 42.28 700 PHE A C 1
ATOM 5153 O O . PHE A 1 700 ? -24.833 15.344 22.854 1.00 42.28 700 PHE A O 1
ATOM 5160 N N . ARG A 1 701 ? -23.147 14.395 23.981 1.00 42.28 701 ARG A N 1
ATOM 5161 C CA . ARG A 1 701 ? -22.893 15.550 24.867 1.00 42.28 701 ARG A CA 1
ATOM 5162 C C . ARG A 1 701 ? -22.345 16.774 24.136 1.00 42.28 701 ARG A C 1
ATOM 5164 O O . ARG A 1 701 ? -22.655 17.902 24.505 1.00 42.28 701 ARG A O 1
ATOM 5171 N N . GLU A 1 702 ? -21.509 16.559 23.126 1.00 49.09 702 GLU A N 1
ATOM 5172 C CA . GLU A 1 702 ? -20.991 17.643 22.291 1.00 49.09 702 GLU A CA 1
ATOM 5173 C C . GLU A 1 702 ? -22.125 18.245 21.453 1.00 49.09 702 GLU A C 1
ATOM 5175 O O . GLU A 1 702 ? -22.263 19.464 21.396 1.00 49.09 702 GLU A O 1
ATOM 5180 N N . ARG A 1 703 ? -23.009 17.390 20.916 1.00 57.44 703 ARG A N 1
ATOM 5181 C CA . ARG A 1 703 ? -24.230 17.810 20.215 1.00 57.44 703 ARG A CA 1
ATOM 5182 C C . ARG A 1 703 ? -25.146 18.639 21.113 1.00 57.44 703 ARG A C 1
ATOM 5184 O O . ARG A 1 703 ? -25.505 19.740 20.722 1.00 57.44 703 ARG A O 1
ATOM 5191 N N . GLU A 1 704 ? -25.472 18.173 22.321 1.00 57.03 704 GLU A N 1
ATOM 5192 C CA . GLU A 1 704 ? -26.361 18.924 23.222 1.00 57.03 704 GLU A CA 1
ATOM 5193 C C . GLU A 1 704 ? -25.781 20.275 23.653 1.00 57.03 704 GLU A C 1
ATOM 5195 O O . GLU A 1 704 ? -26.515 21.261 23.716 1.00 57.03 704 GLU A O 1
ATOM 5200 N N . ARG A 1 705 ? -24.467 20.352 23.906 1.00 62.72 705 ARG A N 1
ATOM 5201 C CA . ARG A 1 705 ? -23.793 21.620 24.232 1.00 62.72 705 ARG A CA 1
ATOM 5202 C C . ARG A 1 705 ? -23.848 22.608 23.074 1.00 62.72 705 ARG A C 1
ATOM 5204 O O . ARG A 1 705 ? -24.158 23.777 23.292 1.00 62.72 705 ARG A O 1
ATOM 5211 N N . VAL A 1 706 ? -23.560 22.148 21.856 1.00 62.94 706 VAL A N 1
ATOM 5212 C CA . VAL A 1 706 ? -23.612 22.994 20.657 1.00 62.94 706 VAL A CA 1
ATOM 5213 C C . VAL A 1 706 ? -25.047 23.443 20.389 1.00 62.94 706 VAL A C 1
ATOM 5215 O O . VAL A 1 706 ? -25.278 24.633 20.196 1.00 62.94 706 VAL A O 1
ATOM 5218 N N . ASP A 1 707 ? -26.022 22.540 20.470 1.00 64.00 707 ASP A N 1
ATOM 5219 C CA . ASP A 1 707 ? -27.437 22.858 20.269 1.00 64.00 707 ASP A CA 1
ATOM 5220 C C . ASP A 1 707 ? -27.964 23.842 21.331 1.00 64.00 707 ASP A C 1
ATOM 5222 O O . ASP A 1 707 ? -28.731 24.755 21.017 1.00 64.00 707 ASP A O 1
ATOM 5226 N N . ALA A 1 708 ? -27.536 23.701 22.591 1.00 65.00 708 ALA A N 1
ATOM 5227 C CA . ALA A 1 708 ? -27.870 24.635 23.663 1.00 65.00 708 ALA A CA 1
ATOM 5228 C C . ALA A 1 708 ? -27.235 26.015 23.441 1.00 65.00 708 ALA A C 1
ATOM 5230 O O . ALA A 1 708 ? -27.935 27.017 23.568 1.00 65.00 708 ALA A O 1
ATOM 5231 N N . ALA A 1 709 ? -25.961 26.079 23.044 1.00 67.12 709 ALA A N 1
ATOM 5232 C CA . ALA A 1 709 ? -25.274 27.336 22.745 1.00 67.12 709 ALA A CA 1
ATOM 5233 C C . ALA A 1 709 ? -25.896 28.060 21.537 1.00 67.12 709 ALA A C 1
ATOM 5235 O O . ALA A 1 709 ? -26.066 29.280 21.558 1.00 67.12 709 ALA A O 1
ATOM 5236 N N . VAL A 1 710 ? -26.303 27.311 20.505 1.00 68.62 710 VAL A N 1
ATOM 5237 C CA . VAL A 1 710 ? -27.013 27.846 19.333 1.00 68.62 710 VAL A CA 1
ATOM 5238 C C . VAL A 1 710 ? -28.384 28.411 19.731 1.00 68.62 710 VAL A C 1
ATOM 5240 O O . VAL A 1 710 ? -28.719 29.516 19.307 1.00 68.62 710 VAL A O 1
ATOM 5243 N N . ARG A 1 711 ? -29.149 27.721 20.593 1.00 65.94 711 ARG A N 1
ATOM 5244 C CA . ARG A 1 711 ? -30.443 28.213 21.115 1.00 65.94 711 ARG A CA 1
ATOM 5245 C C . ARG A 1 711 ? -30.303 29.417 22.051 1.00 65.94 711 ARG A C 1
ATOM 5247 O O . ARG A 1 711 ? -31.087 30.355 21.950 1.00 65.94 711 ARG A O 1
ATOM 5254 N N . ALA A 1 712 ? -29.318 29.397 22.948 1.00 66.75 712 ALA A N 1
ATOM 5255 C CA . ALA A 1 712 ? -29.047 30.480 23.898 1.00 66.75 712 ALA A CA 1
ATOM 5256 C C . ALA A 1 712 ? -28.501 31.735 23.205 1.00 66.75 712 ALA A C 1
ATOM 5258 O O . ALA A 1 712 ? -28.652 32.853 23.697 1.00 66.75 712 ALA A O 1
ATOM 5259 N N . GLY A 1 713 ? -27.912 31.567 22.019 1.00 66.25 713 GLY A N 1
ATOM 5260 C CA . GLY A 1 713 ? -27.340 32.669 21.273 1.00 66.25 713 GLY A CA 1
ATOM 5261 C C . GLY A 1 713 ? -25.895 32.969 21.531 1.00 66.25 713 GLY A C 1
ATOM 5262 O O . GLY A 1 713 ? -25.460 34.083 21.232 1.00 66.25 713 GLY A O 1
ATOM 5263 N N . ASP A 1 714 ? -25.196 31.991 22.072 1.00 72.56 714 ASP A N 1
ATOM 5264 C CA . ASP A 1 714 ? -23.818 32.082 22.499 1.00 72.56 714 ASP A CA 1
ATOM 5265 C C . ASP A 1 714 ? -22.828 31.715 21.392 1.00 72.56 714 ASP A C 1
ATOM 5267 O O . ASP A 1 714 ? -21.682 31.353 21.648 1.00 72.56 714 ASP A O 1
ATOM 5271 N N . VAL A 1 715 ? -23.268 31.820 20.139 1.00 78.62 715 VAL A N 1
ATOM 5272 C CA . VAL A 1 715 ? -22.490 31.471 18.955 1.00 78.62 715 VAL A CA 1
ATOM 5273 C C . VAL A 1 715 ? -22.632 32.568 17.908 1.00 78.62 715 VAL A C 1
ATOM 5275 O O . VAL A 1 715 ? -23.742 32.990 17.577 1.00 78.62 715 VAL A O 1
ATOM 5278 N N . ASP A 1 716 ? -21.495 32.996 17.363 1.00 80.94 716 ASP A N 1
ATOM 5279 C CA . ASP A 1 716 ? -21.414 34.034 16.335 1.00 80.94 716 ASP A CA 1
ATOM 5280 C C . ASP A 1 716 ? -21.326 33.415 14.927 1.00 80.94 716 ASP A C 1
ATOM 5282 O O . ASP A 1 716 ? -21.865 33.965 13.965 1.00 80.94 716 ASP A O 1
ATOM 5286 N N . VAL A 1 717 ? -20.719 32.226 14.806 1.00 86.25 717 VAL A N 1
ATOM 5287 C CA . VAL A 1 717 ? -20.589 31.482 13.541 1.00 86.25 717 VAL A CA 1
ATOM 5288 C C . VAL A 1 717 ? -20.900 30.001 13.723 1.00 86.25 717 VAL A C 1
ATOM 5290 O O . VAL A 1 717 ? -20.293 29.332 14.558 1.00 86.25 717 VAL A O 1
ATOM 5293 N N . ILE A 1 718 ? -21.788 29.475 12.882 1.00 87.62 718 ILE A N 1
ATOM 5294 C CA . ILE A 1 718 ? -22.139 28.055 12.821 1.00 87.62 718 ILE A CA 1
ATOM 5295 C C . ILE A 1 718 ? -21.591 27.483 11.516 1.00 87.62 718 ILE A C 1
ATOM 5297 O O . ILE A 1 718 ? -21.986 27.914 10.435 1.00 87.62 718 ILE A O 1
ATOM 5301 N N . VAL A 1 719 ? -20.708 26.490 11.594 1.00 87.31 719 VAL A N 1
ATOM 5302 C CA . VAL A 1 719 ? -20.281 25.704 10.430 1.00 87.31 719 VAL A CA 1
ATOM 5303 C C . VAL A 1 719 ? -21.010 24.371 10.471 1.00 87.31 719 VAL A C 1
ATOM 5305 O O . VAL A 1 719 ? -20.787 23.580 11.383 1.00 87.31 719 VAL A O 1
ATOM 5308 N N . ALA A 1 720 ? -21.890 24.111 9.509 1.00 84.75 720 ALA A N 1
ATOM 5309 C CA . ALA A 1 720 ? -22.770 22.950 9.518 1.00 84.75 720 ALA A CA 1
ATOM 5310 C C . ALA A 1 720 ? -22.651 22.113 8.241 1.00 84.75 720 ALA A C 1
ATOM 5312 O O . ALA A 1 720 ? -22.402 22.623 7.150 1.00 84.75 720 ALA A O 1
ATOM 5313 N N . SER A 1 721 ? -22.872 20.805 8.369 1.00 82.38 721 SER A N 1
ATOM 5314 C CA . SER A 1 721 ? -23.123 19.946 7.201 1.00 82.38 721 SER A CA 1
ATOM 5315 C C . SER A 1 721 ? -24.518 20.202 6.618 1.00 82.38 721 SER A C 1
ATOM 5317 O O . SER A 1 721 ? -25.441 20.522 7.369 1.00 82.38 721 SER A O 1
ATOM 5319 N N . ALA A 1 722 ? -24.702 19.992 5.311 1.00 73.88 722 ALA A N 1
ATOM 5320 C CA . ALA A 1 722 ? -26.016 20.101 4.660 1.00 73.88 722 ALA A CA 1
ATOM 5321 C C . ALA A 1 722 ? -27.105 19.247 5.353 1.00 73.88 722 ALA A C 1
ATOM 5323 O O . ALA A 1 722 ? -28.229 19.703 5.546 1.00 73.88 722 ALA A O 1
ATOM 5324 N N . GLU A 1 723 ? -26.745 18.047 5.818 1.00 71.38 723 GLU A N 1
ATOM 5325 C CA . GLU A 1 723 ? -27.606 17.152 6.605 1.00 71.38 723 GLU A CA 1
ATOM 5326 C C . GLU A 1 723 ? -28.060 17.777 7.935 1.00 71.38 723 GLU A C 1
ATOM 5328 O O . GLU A 1 723 ? -29.234 17.700 8.291 1.00 71.38 723 GLU A O 1
ATOM 5333 N N . ALA A 1 724 ? -27.151 18.430 8.667 1.00 70.50 724 ALA A N 1
ATOM 5334 C CA . ALA A 1 724 ? -27.478 19.067 9.943 1.00 70.50 724 ALA A CA 1
ATOM 5335 C C . ALA A 1 724 ? -28.445 20.252 9.772 1.00 70.50 724 ALA A C 1
ATOM 5337 O O . ALA A 1 724 ? -29.297 20.483 10.632 1.00 70.50 724 ALA A O 1
ATOM 5338 N N . VAL A 1 725 ? -28.339 20.972 8.650 1.00 72.12 725 VAL A N 1
ATOM 5339 C CA . VAL A 1 725 ? -29.268 22.051 8.283 1.00 72.12 725 VAL A CA 1
ATOM 5340 C C . VAL A 1 725 ? -30.634 21.476 7.898 1.00 72.12 725 VAL A C 1
ATOM 5342 O O . VAL A 1 725 ? -31.649 21.917 8.432 1.00 72.12 725 VAL A O 1
ATOM 5345 N N . ALA A 1 726 ? -30.664 20.454 7.035 1.00 67.56 726 ALA A N 1
ATOM 5346 C CA . ALA A 1 726 ? -31.898 19.800 6.593 1.00 67.56 726 ALA A CA 1
ATOM 5347 C C . ALA A 1 726 ? -32.662 19.118 7.745 1.00 67.56 726 ALA A C 1
ATOM 5349 O O . ALA A 1 726 ? -33.890 19.122 7.760 1.00 67.56 726 ALA A O 1
ATOM 5350 N N . GLY A 1 727 ? -31.948 18.593 8.744 1.00 62.12 727 GLY A N 1
ATOM 5351 C CA . GLY A 1 727 ? -32.518 17.996 9.955 1.00 62.12 727 GLY A CA 1
ATOM 5352 C C . GLY A 1 727 ? -33.068 18.996 10.982 1.00 62.12 727 GLY A C 1
ATOM 5353 O O . GLY A 1 727 ? -33.320 18.603 12.118 1.00 62.12 727 GLY A O 1
ATOM 5354 N N . GLY A 1 728 ? -33.198 20.284 10.639 1.00 63.41 728 GLY A N 1
ATOM 5355 C CA . GLY A 1 728 ? -33.832 21.306 11.483 1.00 63.41 728 GLY A CA 1
ATOM 5356 C C . GLY A 1 728 ? -33.016 21.761 12.699 1.00 63.41 728 GLY A C 1
ATOM 5357 O O . GLY A 1 728 ? -33.496 22.574 13.486 1.00 63.41 728 GLY A O 1
ATOM 5358 N N . ARG A 1 729 ? -31.769 21.299 12.857 1.00 65.06 729 ARG A N 1
ATOM 5359 C CA . ARG A 1 729 ? -30.937 21.577 14.047 1.00 65.06 729 ARG A CA 1
ATOM 5360 C C . ARG A 1 729 ? -30.457 23.023 14.140 1.00 65.06 729 ARG A C 1
ATOM 5362 O O . ARG A 1 729 ? -30.170 23.517 15.222 1.00 65.06 729 ARG A O 1
ATOM 5369 N N . VAL A 1 730 ? -30.432 23.721 13.007 1.00 64.25 730 VAL A N 1
ATOM 5370 C CA . VAL A 1 730 ? -30.141 25.163 12.930 1.00 64.25 730 VAL A CA 1
ATOM 5371 C C . VAL A 1 730 ? -31.425 26.007 13.039 1.00 64.25 730 VAL A C 1
ATOM 5373 O O . VAL A 1 730 ? -31.362 27.230 13.121 1.00 64.25 730 VAL A O 1
ATOM 5376 N N . GLY A 1 731 ? -32.606 25.373 13.098 1.00 58.06 731 GLY A N 1
ATOM 5377 C CA . GLY A 1 731 ? -33.909 26.047 13.085 1.00 58.06 731 GLY A CA 1
ATOM 5378 C C . GLY A 1 731 ? -34.130 27.013 14.254 1.00 58.06 731 GLY A C 1
ATOM 5379 O O . GLY A 1 731 ? -34.727 28.064 14.063 1.00 58.06 731 GLY A O 1
ATOM 5380 N N . GLY A 1 732 ? -33.568 26.729 15.435 1.00 60.62 732 GLY A N 1
ATOM 5381 C CA . GLY A 1 732 ? -33.633 27.631 16.596 1.00 60.62 732 GLY A CA 1
ATOM 5382 C C . GLY A 1 732 ? -32.826 28.930 16.448 1.00 60.62 732 GLY A C 1
ATOM 5383 O O . GLY A 1 732 ? -33.017 29.855 17.230 1.00 60.62 732 GLY A O 1
ATOM 5384 N N . ALA A 1 733 ? -31.941 29.014 15.449 1.00 61.44 733 ALA A N 1
ATOM 5385 C CA . ALA A 1 733 ? -31.170 30.212 15.123 1.00 61.44 733 ALA A CA 1
ATOM 5386 C C . ALA A 1 733 ? -31.674 30.924 13.857 1.00 61.44 733 ALA A C 1
ATOM 5388 O O . ALA A 1 733 ? -31.089 31.939 13.482 1.00 61.44 733 ALA A O 1
ATOM 5389 N N . ALA A 1 734 ? -32.737 30.431 13.206 1.00 64.00 734 ALA A N 1
ATOM 5390 C CA . ALA A 1 734 ? -33.200 30.921 11.904 1.00 64.00 734 ALA A CA 1
ATOM 5391 C C . ALA A 1 734 ? -33.442 32.438 11.874 1.00 64.00 734 ALA A C 1
ATOM 5393 O O . ALA A 1 734 ? -32.940 33.115 10.979 1.00 64.00 734 ALA A O 1
ATOM 5394 N N . ASP A 1 735 ? -34.069 32.985 12.917 1.00 64.75 735 ASP A N 1
ATOM 5395 C CA . ASP A 1 735 ? -34.372 34.420 13.040 1.00 64.75 735 ASP A CA 1
ATOM 5396 C C . ASP A 1 735 ? -33.130 35.303 13.270 1.00 64.75 735 ASP A C 1
ATOM 5398 O O . ASP A 1 735 ? -33.198 36.533 13.235 1.00 64.75 735 ASP A O 1
ATOM 5402 N N . ARG A 1 736 ? -31.975 34.683 13.533 1.00 68.44 736 ARG A N 1
ATOM 5403 C CA . ARG A 1 736 ? -30.709 35.351 13.853 1.00 68.44 736 ARG A CA 1
ATOM 5404 C C . ARG A 1 736 ? -29.648 35.177 12.785 1.00 68.44 736 ARG A C 1
ATOM 5406 O O . ARG A 1 736 ? -28.617 35.839 12.885 1.00 68.44 736 ARG A O 1
ATOM 5413 N N . VAL A 1 737 ? -29.848 34.305 11.801 1.00 72.00 737 VAL A N 1
ATOM 5414 C CA . VAL A 1 737 ? -28.867 34.093 10.734 1.00 72.00 737 VAL A CA 1
ATOM 5415 C C . VAL A 1 737 ? -28.957 35.242 9.725 1.00 72.00 737 VAL A C 1
ATOM 5417 O O . VAL A 1 737 ? -29.947 35.388 9.018 1.00 72.00 737 VAL A O 1
ATOM 5420 N N . ALA A 1 738 ? -27.907 36.064 9.647 1.00 67.81 738 ALA A N 1
ATOM 5421 C CA . ALA A 1 738 ? -27.797 37.156 8.671 1.00 67.81 738 ALA A CA 1
ATOM 5422 C C . ALA A 1 738 ? -27.161 36.719 7.348 1.00 67.81 738 ALA A C 1
ATOM 5424 O O . ALA A 1 738 ? -27.314 37.390 6.334 1.00 67.81 738 ALA A O 1
ATOM 5425 N N . ALA A 1 739 ? -26.406 35.624 7.345 1.00 71.06 739 ALA A N 1
ATOM 5426 C CA . ALA A 1 739 ? -25.745 35.139 6.145 1.00 71.06 739 ALA A CA 1
ATOM 5427 C C . ALA A 1 739 ? -25.719 33.614 6.133 1.00 71.06 739 ALA A C 1
ATOM 5429 O O . ALA A 1 739 ? -25.262 33.002 7.098 1.00 71.06 739 ALA A O 1
ATOM 5430 N N . VAL A 1 740 ? -26.167 33.020 5.030 1.00 71.81 740 VAL A N 1
ATOM 5431 C CA . VAL A 1 740 ? -25.998 31.601 4.723 1.00 71.81 740 VAL A CA 1
ATOM 5432 C C . VAL A 1 740 ? -25.005 31.488 3.578 1.00 71.81 740 VAL A C 1
ATOM 5434 O O . VAL A 1 740 ? -25.252 31.992 2.485 1.00 71.81 740 VAL A O 1
ATOM 5437 N N . VAL A 1 741 ? -23.874 30.832 3.810 1.00 71.06 741 VAL A N 1
ATOM 5438 C CA . VAL A 1 741 ? -22.856 30.640 2.776 1.00 71.06 741 VAL A CA 1
ATOM 5439 C C . VAL A 1 741 ? -22.729 29.168 2.437 1.00 71.06 741 VAL A C 1
ATOM 5441 O O . VAL A 1 741 ? -22.379 28.364 3.297 1.00 71.06 741 VAL A O 1
ATOM 5444 N N . GLY A 1 742 ? -22.977 28.821 1.178 1.00 70.38 742 GLY A N 1
ATOM 5445 C CA . GLY A 1 742 ? -22.690 27.501 0.641 1.00 70.38 742 GLY A CA 1
ATOM 5446 C C . GLY A 1 742 ? -21.237 27.397 0.196 1.00 70.38 742 GLY A C 1
ATOM 5447 O O . GLY A 1 742 ? -20.848 27.946 -0.834 1.00 70.38 742 GLY A O 1
ATOM 5448 N N . ASP A 1 743 ? -20.427 26.678 0.968 1.00 68.25 743 ASP A N 1
ATOM 5449 C CA . ASP A 1 743 ? -19.046 26.353 0.614 1.00 68.25 743 ASP A CA 1
ATOM 5450 C C . ASP A 1 743 ? -19.052 25.218 -0.416 1.00 68.25 743 ASP A C 1
ATOM 5452 O O . ASP A 1 743 ? -19.308 24.071 -0.065 1.00 68.25 743 ASP A O 1
ATOM 5456 N N . ARG A 1 744 ? -18.775 25.522 -1.693 1.00 63.47 744 ARG A N 1
ATOM 5457 C CA . ARG A 1 744 ? -18.822 24.555 -2.814 1.00 63.47 744 ARG A CA 1
ATOM 5458 C C . ARG A 1 744 ? -20.208 23.966 -3.110 1.00 63.47 744 ARG A C 1
ATOM 5460 O O . ARG A 1 744 ? -20.294 22.878 -3.675 1.00 63.47 744 ARG A O 1
ATOM 5467 N N . LEU A 1 745 ? -21.278 24.667 -2.743 1.00 61.31 745 LEU A N 1
ATOM 5468 C CA . LEU A 1 745 ? -22.641 24.315 -3.144 1.00 61.31 745 LEU A CA 1
ATOM 5469 C C . LEU A 1 745 ? -23.000 25.073 -4.428 1.00 61.31 745 LEU A C 1
ATOM 5471 O O . LEU A 1 745 ? -22.805 26.286 -4.506 1.00 61.31 745 LEU A O 1
ATOM 5475 N N . GLY A 1 746 ? -23.477 24.354 -5.446 1.00 55.59 746 GLY A N 1
ATOM 5476 C CA . GLY A 1 746 ? -23.903 24.948 -6.712 1.00 55.59 746 GLY A CA 1
ATOM 5477 C C . GLY A 1 746 ? -25.262 25.648 -6.605 1.00 55.59 746 GLY A C 1
ATOM 5478 O O . GLY A 1 746 ? -26.040 25.401 -5.683 1.00 55.59 746 GLY A O 1
ATOM 5479 N N . GLY A 1 747 ? -25.580 26.480 -7.602 1.00 54.25 747 GLY A N 1
ATOM 5480 C CA . GLY A 1 747 ? -26.865 27.184 -7.716 1.00 54.25 747 GLY A CA 1
ATOM 5481 C C . GLY A 1 747 ? -28.145 26.337 -7.541 1.00 54.25 747 GLY A C 1
ATOM 5482 O O . GLY A 1 747 ? -29.093 26.869 -6.971 1.00 54.25 747 GLY A O 1
ATOM 5483 N N . PRO A 1 748 ? -28.224 25.055 -7.966 1.00 55.12 748 PRO A N 1
ATOM 5484 C CA . PRO A 1 748 ? -29.424 24.234 -7.753 1.00 55.12 748 PRO A CA 1
ATOM 5485 C C . PRO A 1 748 ? -29.536 23.593 -6.354 1.00 55.12 748 PRO A C 1
ATOM 5487 O O . PRO A 1 748 ? -30.649 23.280 -5.934 1.00 55.12 748 PRO A O 1
ATOM 5490 N N . ASP A 1 749 ? -28.433 23.451 -5.608 1.00 57.81 749 ASP A N 1
ATOM 5491 C CA . ASP A 1 749 ? -28.409 22.792 -4.285 1.00 57.81 749 ASP A CA 1
ATOM 5492 C C . ASP A 1 749 ? -28.621 23.773 -3.120 1.00 57.81 749 ASP A C 1
ATOM 5494 O O . ASP A 1 749 ? -29.009 23.382 -2.017 1.00 57.81 749 ASP A O 1
ATOM 5498 N N . LEU A 1 750 ? -28.380 25.066 -3.355 1.00 60.97 750 LEU A N 1
ATOM 5499 C CA . LEU A 1 750 ? -28.551 26.132 -2.366 1.00 60.97 750 LEU A CA 1
ATOM 5500 C C . LEU A 1 750 ? -30.033 26.407 -2.009 1.00 60.97 750 LEU A C 1
ATOM 5502 O O . LEU A 1 750 ? -30.337 26.485 -0.817 1.00 60.97 750 LEU A O 1
ATOM 5506 N N . PRO A 1 751 ? -30.978 26.522 -2.974 1.00 58.50 751 PRO A N 1
ATOM 5507 C CA . PRO A 1 751 ? -32.368 26.903 -2.712 1.00 58.50 751 PRO A CA 1
ATOM 5508 C C . PRO A 1 751 ? -33.108 26.012 -1.698 1.00 58.50 751 PRO A C 1
ATOM 5510 O O . PRO A 1 751 ? -33.794 26.562 -0.839 1.00 58.50 751 PRO A O 1
ATOM 5513 N N . PRO A 1 752 ? -32.981 24.668 -1.716 1.00 64.88 752 PRO A N 1
ATOM 5514 C CA . PRO A 1 752 ? -33.603 23.804 -0.708 1.00 64.88 752 PRO A CA 1
ATOM 5515 C C . PRO A 1 752 ? -33.040 24.005 0.705 1.00 64.88 752 PRO A C 1
ATOM 5517 O O . PRO A 1 752 ? -33.797 23.935 1.671 1.00 64.88 752 PRO A O 1
ATOM 5520 N N . LEU A 1 753 ? -31.737 24.281 0.829 1.00 63.19 753 LEU A N 1
ATOM 5521 C CA . LEU A 1 753 ? -31.040 24.446 2.111 1.00 63.19 753 LEU A CA 1
ATOM 5522 C C . LEU A 1 753 ? -31.286 25.821 2.750 1.00 63.19 753 LEU A C 1
ATOM 5524 O O . LEU A 1 753 ? -31.222 25.946 3.971 1.00 63.19 753 LEU A O 1
ATOM 5528 N N . ILE A 1 754 ? -31.605 26.837 1.940 1.00 62.62 754 ILE A N 1
ATOM 5529 C CA . ILE A 1 754 ? -31.93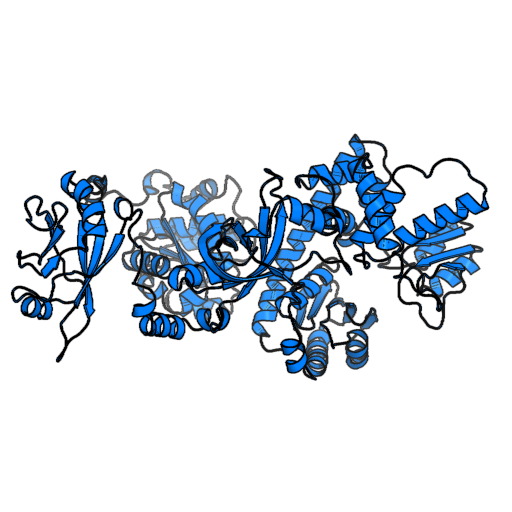0 28.198 2.402 1.00 62.62 754 ILE A CA 1
ATOM 5530 C C . ILE A 1 754 ? -33.429 28.429 2.630 1.00 62.62 754 ILE A C 1
ATOM 5532 O O . ILE A 1 754 ? -33.794 29.454 3.197 1.00 62.62 754 ILE A O 1
ATOM 5536 N N . ARG A 1 755 ? -34.310 27.494 2.231 1.00 64.62 755 ARG A N 1
ATOM 5537 C CA . ARG A 1 755 ? -35.769 27.577 2.472 1.00 64.62 755 ARG A CA 1
ATOM 5538 C C . ARG A 1 755 ? -36.157 27.928 3.919 1.00 64.62 755 ARG A C 1
ATOM 5540 O O . ARG A 1 755 ? -37.112 28.687 4.067 1.00 64.62 755 ARG A O 1
ATOM 5547 N N . PRO A 1 756 ? -35.459 27.445 4.968 1.00 61.28 756 PRO A N 1
ATOM 5548 C CA . PRO A 1 756 ? -35.749 27.833 6.351 1.00 61.28 756 PRO A CA 1
ATOM 5549 C C . PRO A 1 756 ? -35.459 29.310 6.685 1.00 61.28 756 PRO A C 1
ATOM 5551 O O . PRO A 1 756 ? -35.862 29.770 7.746 1.00 61.28 756 PRO A O 1
ATOM 5554 N N . PHE A 1 757 ? -34.774 30.053 5.806 1.00 64.94 757 PHE A N 1
ATOM 5555 C CA . PHE A 1 757 ? -34.255 31.408 6.038 1.00 64.94 757 PHE A CA 1
ATOM 5556 C C . PHE A 1 757 ? -34.829 32.420 5.016 1.00 64.94 757 PHE A C 1
ATOM 5558 O O . PHE A 1 757 ? -34.095 33.118 4.313 1.00 64.94 757 PHE A O 1
ATOM 5565 N N . ALA A 1 758 ? -36.160 32.460 4.875 1.00 55.34 758 ALA A N 1
ATOM 5566 C CA . ALA A 1 758 ? -36.871 33.263 3.871 1.00 55.34 758 ALA A CA 1
ATOM 5567 C C . ALA A 1 758 ? -36.553 34.778 3.945 1.00 55.34 758 ALA A C 1
ATOM 5569 O O . ALA A 1 758 ? -36.526 35.366 5.022 1.00 55.34 758 ALA A O 1
ATOM 5570 N N . GLY A 1 759 ? -36.359 35.423 2.784 1.00 59.62 759 GLY A N 1
ATOM 5571 C CA . GLY A 1 759 ? -36.091 36.869 2.669 1.00 59.62 759 GLY A CA 1
ATOM 5572 C C . GLY A 1 759 ? -34.633 37.253 2.383 1.00 59.62 759 GLY A C 1
ATOM 5573 O O . GLY A 1 759 ? -34.343 38.438 2.218 1.00 59.62 759 GLY A O 1
ATOM 5574 N N . ALA A 1 760 ? -33.725 36.275 2.287 1.00 63.09 760 ALA A N 1
ATOM 5575 C CA . ALA A 1 760 ? -32.336 36.516 1.914 1.00 63.09 760 ALA A CA 1
ATOM 5576 C C . ALA A 1 760 ? -32.162 36.826 0.418 1.00 63.09 760 ALA A C 1
ATOM 5578 O O . ALA A 1 760 ? -32.722 36.147 -0.444 1.00 63.09 760 ALA A O 1
ATOM 5579 N N . GLN A 1 761 ? -31.347 37.834 0.103 1.00 65.75 761 GLN A N 1
ATOM 5580 C CA . GLN A 1 761 ? -30.919 38.094 -1.269 1.00 65.75 761 GLN A CA 1
ATOM 5581 C C . GLN A 1 761 ? -29.911 37.012 -1.681 1.00 65.75 761 GLN A C 1
ATOM 5583 O O . GLN A 1 761 ? -28.897 36.820 -1.009 1.00 65.75 761 GLN A O 1
ATOM 5588 N N . VAL A 1 762 ? -30.205 36.291 -2.765 1.00 65.06 762 VAL A N 1
ATOM 5589 C CA . VAL A 1 762 ? -29.300 35.280 -3.330 1.00 65.06 762 VAL A CA 1
ATOM 5590 C C . VAL A 1 762 ? -28.277 35.988 -4.217 1.00 65.06 762 VAL A C 1
ATOM 5592 O O . VAL A 1 762 ? -28.666 36.745 -5.111 1.00 65.06 762 VAL A O 1
ATOM 5595 N N . CYS A 1 763 ? -26.993 35.766 -3.946 1.00 62.22 763 CYS A N 1
ATOM 5596 C CA . CYS A 1 763 ? -25.867 36.390 -4.637 1.00 62.22 763 CYS A CA 1
ATOM 5597 C C . CYS A 1 763 ? -24.856 35.358 -5.138 1.00 62.22 763 CYS A C 1
ATOM 5599 O O . CYS A 1 763 ? -24.543 34.399 -4.387 1.00 62.22 763 CYS A O 1
#

Foldseek 3Di:
DQDDAQDLVVLVVCLVVVAAEAEAFQHQLPVQPSLVSNVVSNHAYEYQHADDHDPDGHPHNYDYQPPPPRPDFRAHRLLSVLVVVVVVCVVVVPPDDDPQCSLLSSLLRLLLVQGACDDPNVVSVVVNQVSCQVPNQLLSVLQVVVQPDFDGDASCCSNPRVSLLQCQCVLVPDNVLSVCLSVDNDNVSSNVSSVVSVVSSVVLVVLLVVLLVQQVVQCVVVLVQQEEEEEDEPNRLSRQQVSQVVCCVVSVHKYKYWYCDPQKTKIKIAGHPPAFPVVLVVQVVVQFPDKDDTGGIIITMGGPVSSVVSVVSSSVSSVVCSVVSVVPPDDDAPEEDAPVVLFLVVLVVQCVLDPAGRNRHQHWYKHWQKFFDDWDQDDPSQKIWTFIHPPPDTAIEIEGRPNQCRVVCVLPSAGKMFTWGWDQDSVHSRGIHTYTPDIDRPPDDSVVCVVDVPNVVVVSVVCVVVRPDDDDCPCVQVDQKDKFWFPPQPPDCLQVVLVVDDFFAWWDWDQDCPPPPANLWTFIGHPVGHTRHTTDRVSSVSCSVVVVVPKDKIKTFHDWDDDDPDGIITMIMIGTDDPCVVVVVDPDDDDDFPCVVVQDDPCRLQVLLCLLVVNDGDDPVLVVLLVLLLVQAAAEEEDDDDPCPLSSLLSSLVSLVVVVFAAEEEEADQVVQVVSQVSNCVRCVVRVAAGDGEDDPDDPVSLVVVLVCLLVSVHSYYRYYLVCLLVCSNLSRLVRHRYYYYDNDDPVRRPVSCVSNPRHDYD

InterPro domains:
  IPR001667 DDH domain [PF01368] (20-110)
  IPR003156 DHHA1 domain [PF02272] (227-317)
  IPR014905 HIRAN domain [PF08797] (484-574)
  IPR014905 HIRAN domain [SM00910] (479-580)
  IPR027417 P-loop containing nucleoside triphosphate hydrolase [G3DSA:3.40.50.300] (604-728)
  IPR027417 P-loop containing nucleoside triphosphate hydrolase [SSF52540] (614-727)
  IPR038763 DHH phosphoesterase superfamily [SSF64182] (2-318)
  IPR041122 RecJ, OB domain [PF17768] (333-424)
  IPR051673 Single-stranded-DNA-specific exonuclease RecJ [PTHR30255] (2-420)

Mean predicted aligned error: 18.87 Å

Secondary structure (DSSP, 8-state):
---SS--HHHHHHHHHTT-SEEEEES--TT-HHHHHHHHHTT-EEEEE--SPPPSS--SSEEE-TT-TT--SPPPPHHHHHHHHHHHHHHHTT--SPPPTTHHHHHHHHHHHTT---SHHHHHHHHHHHHHHHHS--HHHHHHHHHHT--SS--HHHIIIIIHHHHHHHHHHS--HHHHHHHH---HHHHHHHHHHHHHHHHHHHHHHHHHHHHHHHHHHHTTT-SSEEEEEET--HHHHHHHHHHHHHHHTS-EEEEEEETTEEEEEEE--TT--HHHHHHHTGGG-SEEEEETTEEEEEE-GGGHHHHHHHHHHHHHTTHHHHHHH-PPP-SEE--GGG--HHHHHHHHTT-S-BTTBPPP-EEEEEEEEEEEEEETTTTEEEEEEE-SS-EEEEEETT--TTHHHHHHH---EEEEEEEEEETTEEEEEEEEEEEEEBTTB-HHHHHH-HHHHHHHHHHTHHHHSSS---TTTTT-SEEEEEPB-TTSTTHHHHHHT--TT-EEEEEE-TT-SS-TT-EEEEETT--EEEE--HHHHHHHHHHHHTT-EEEEEEEEEE--SSSPPEEEEEEEEE-GGGGTT---S-S-S--HHHHS-SS-HHHHHHHHHTTTPPPPHHHHHHHHHHTT-S-EEEEE-S-TTHHHHHHHHHHHHHHTT-EEEEEESSHHHHHHHHHHHHHHHGGGT--EEEE-TTS-HHHHHHHHHHHHHT--SEEEEEHHHHHTTTTGGGGGGEEEEEEET--TTTHHHHHTTSTTPEE-

Organism: NCBI:txid2569760

Sequence (763 aa):
HDGYGLGSRAVETFGAHGAALLIAADCGITAQEPVARARALGMDVVILDHHQAPEDRPAAIIVDPRREGTASVPLCAAGMAFMFVRALRERLAISAPMPAGLVSLAALGTVADVVPLLDDNRRLAAAGLAEMRAAPLPGIKALAEIAGFAGPIAAWHIGWHLGPRLNAPGRLGDPRPSLHLLLTDDPAEARDLAQALDRANRERQEILDRTLAEAIGQAEREASAPALVLAGEGWHPGVVGLVAGRIAEQYRRPAVAIGLVEGVGRGSARSVEGFNLVEALEECRRHLLGFGGHAMAAGLTVAPEAVAEFRRAFTALAAVGAEDRVRASRLVVDAEVRIEDLTAEWVGEVERLGPFGAGNPEPVLAARGVRALNRRVVGDGRHLRLDVSDGSATIEAIGFSMAGPAELLTFTEAPVDLAVVPERDPQSPDRVRLRVVALEIPGMDPERILADTGALVDRLFARAEDYLGGVRYDGAEDAPALHTKVVGVTFDGRQQVLTTLRPGDGLRLVREPANPHDPHAVQVATQDGRALGYLRAPLAGRLSPSIDAGARYRATVSGITGGGDRTIGLNIFLERLDDGDARDARGSAAPRWDAAARFGGQDRAARLAQALGGGQPLSPTQAAVLAAAASGRPLALALSPGRGLATALACIAALAAREGRCALVVAPLRRQVVHRADQLRARLEPLGLRVCALHGLQGFRERERVDAAVRAGDVDVIVASAEAVAGGRVGGAADRVAAVVGDRLGGPDLPPLIRPFAGAQVC

pLDDT: mean 80.07, std 16.09, range [26.27, 98.38]

Nearest PDB structures (foldseek):
  5f56-assembly1_A  TM=7.823E-01  e=3.750E-35  Deinococcus radiodurans
  6lrd-assembly1_A  TM=7.559E-01  e=6.081E-35  Deinococcus radiodurans
  5f54-assembly1_A  TM=8.303E-01  e=4.236E-33  Deinococcus radiodurans
  6acx-assembly3_B  TM=4.920E-01  e=2.766E-03  Mycolicibacterium smegmatis MC2 155
  6ac8-assembly2_A  TM=3.512E-01  e=6.844E-04  Mycolicibacterium smegmatis MC2 155

Radius of gyration: 33.58 Å; Cα contacts (8 Å, |Δi|>4): 1335; chains: 1; bounding box: 83×83×102 Å

Solvent-accessible surface area (backbone atoms only — not comparable to full-atom values): 41486 Å² total; per-residue (Å²): 135,89,71,88,66,61,46,52,69,58,40,51,51,43,40,75,72,65,47,56,67,44,78,36,67,69,25,40,51,81,27,42,67,29,50,52,52,32,44,75,61,64,24,48,47,38,31,35,28,57,70,88,67,52,91,79,59,39,101,51,52,68,54,55,53,80,48,90,90,60,90,59,71,57,47,41,34,41,38,46,50,48,50,48,53,52,52,51,33,58,76,68,68,55,81,68,79,79,67,85,53,51,52,29,52,18,18,51,41,30,43,51,68,56,46,51,36,42,70,65,42,29,54,42,34,44,54,8,40,53,41,45,61,77,61,46,48,38,22,59,43,29,38,48,63,73,62,66,68,84,79,74,71,45,50,62,47,35,49,72,50,46,34,51,26,53,48,20,31,46,41,77,59,64,42,61,59,45,55,51,22,73,68,42,82,46,60,65,60,9,41,58,38,33,52,51,25,47,52,35,28,51,54,50,48,54,52,39,54,55,50,40,52,54,44,48,62,52,44,65,77,46,72,84,52,47,28,46,69,38,72,40,77,71,40,56,73,60,38,26,51,58,41,8,41,54,49,12,64,76,69,65,24,36,16,31,19,29,13,38,50,96,83,38,20,43,29,15,36,20,41,42,80,97,46,52,44,50,64,52,48,58,79,41,41,94,42,42,77,46,69,52,74,39,46,58,41,33,43,37,31,27,45,69,86,32,48,64,60,38,39,54,54,48,28,58,61,37,48,67,64,37,68,60,44,58,72,62,71,70,86,81,62,78,44,78,56,61,64,68,68,62,37,43,67,52,48,53,57,5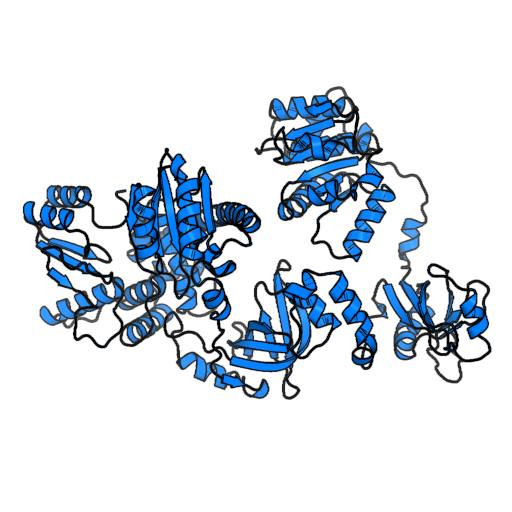6,58,65,72,46,62,43,42,42,86,30,65,74,72,31,31,30,36,69,65,20,35,66,73,51,78,42,69,39,85,94,62,35,22,24,37,33,31,38,26,70,83,82,34,75,42,45,32,40,23,77,76,44,31,80,56,53,64,58,48,71,73,60,58,53,45,28,33,33,33,28,35,76,42,60,35,94,91,42,63,81,39,51,32,31,38,44,76,44,78,46,42,84,99,53,60,67,67,65,35,69,73,32,66,64,61,42,51,56,52,55,64,75,49,47,78,82,68,72,80,73,90,89,63,90,62,59,72,77,40,64,57,52,77,50,56,47,39,67,26,89,47,92,70,18,51,65,60,58,71,74,61,54,69,69,42,64,37,35,78,44,82,36,65,82,40,94,87,40,58,37,37,30,36,34,22,39,78,91,65,52,67,45,28,23,50,45,66,76,56,16,57,53,40,35,62,47,44,75,73,65,52,45,65,51,32,29,32,64,38,75,40,72,58,83,101,43,78,57,42,46,30,33,35,39,32,57,49,58,89,66,54,78,68,67,71,59,71,86,90,75,83,74,66,71,50,67,82,78,49,64,73,98,58,36,64,61,52,47,37,33,71,63,41,77,68,52,84,75,52,73,68,52,50,53,53,43,55,53,52,71,67,75,54,37,33,35,37,57,44,74,89,60,93,62,50,70,35,48,53,47,46,47,30,51,52,24,38,73,75,76,22,20,19,38,38,35,22,80,45,63,75,49,17,55,58,49,30,53,62,42,36,77,62,33,42,87,62,74,44,40,67,43,65,44,49,99,79,61,54,74,69,57,46,52,52,50,51,48,33,46,57,75,58,71,44,29,28,42,21,24,13,53,66,39,52,74,69,49,70,50,56,75,37,38,96,39,48,33,31,40,35,29,53,72,38,52,86,83,63,45,61,75,74,44,58,82,47,78,86,42,52,79,91